Protein 8JXK (pdb70)

Sequence (935 aa):
FMLELAILGLLIESPMHGYELRKRLTGLLGAFRAFSYGSLYPALRRMQADGLIAENRRVYQLTDKGRRRFGELVADTGPHNYTDDGFGVHLAFFNRTPAEARMRILEGRRRQVEERREGLREAVARTRQLHQLGLESSEREVKWLNELIAAERAMLELAILGLLIESPMHGYELRKRLTGLLAFSYGSLYPALRRMQADGLRRVYQLTDKGRRRFGELVADTGPHNYTDDGFGVHLAFFNRTPAEARMRILEGRRRQVEERREGLREAVARASFDRYTRQLHQLGLESSEREVKWLNELIAAERAFMLELAILGLLIESPMHGYELRKRLTGLLGAFRAFSYGSLYPALRRMQADGLIAENRRVYQLTDKGRRRFGELVADTGPHNYTDDGFGVHLAFFNRTPAEARMRILEGRRRQVEERREGLREAVARASSSFDRYTRQLHQLGLESSEREVKWLNELIAAERAAEFMLELAILGLLIESPMHGYELRKRLTGLLGAFRAFSYGSLYPALRRMQADGLIAENAAPAGRRVYQLTDKGRRRFGELVADTGPHNYTDDGFGVHLAFFNRTPAEARMRILEGRRRQVEERREGLREAVARASDRYTRQLHQLGLESSEREVKWLNELIAAERAAFMLELAILGLLIESPMHGYELRKRLTGLLGFSYGSLYPALRRMQADGLIAENARRVYQLTDKGRRRFGELVADTGPHNYTDDGFGVHLAFFNRTPAEARMRILEGRRRQVEERREGLREAVARASDRYTRQLHQLGLESSEREVKWLNELIAAERAFMLELAILGLLIESPMHGYELRKRLTGLLGAGSLYPALRRMQADGLILTDKGRRRFGELVADTGPHNYTDDGFGVHLAFFNRTPAEARMRILEGRRRQVEERREGLREAVARADRYTRQLHQLGLESSEREVKWLNELIAAERAA

Structure (mmCIF, N/CA/C/O backbone):
data_8JXK
#
_entry.id   8JXK
#
_cell.length_a   102.170
_cell.length_b   102.170
_cell.length_c   191.880
_cell.angle_alpha   90.000
_cell.angle_beta   90.000
_cell.angle_gamma   120.000
#
_symmetry.space_group_name_H-M   'P 61'
#
loop_
_entity.id
_entity.type
_entity.pdbx_description
1 polymer 'Conserved protein'
2 water water
#
loop_
_atom_site.group_PDB
_atom_site.id
_atom_site.type_symbol
_atom_site.label_atom_id
_atom_site.label_alt_id
_atom_site.label_comp_id
_atom_site.label_asym_id
_atom_site.label_entity_id
_atom_site.label_seq_id
_atom_site.pdbx_PDB_ins_code
_atom_site.Cartn_x
_atom_site.Cartn_y
_atom_site.Cartn_z
_atom_site.occupancy
_atom_site.B_iso_or_equiv
_atom_site.auth_seq_id
_atom_site.auth_comp_id
_atom_site.auth_asym_id
_atom_site.auth_atom_id
_atom_site.pdbx_PDB_model_num
ATOM 1 N N . PHE A 1 2 ? -5.228 -12.178 -4.244 1.000 73.820 0 PHE A N 1
ATOM 2 C CA . PHE A 1 2 ? -4.956 -13.579 -4.774 1.000 72.278 0 PHE A CA 1
ATOM 3 C C . PHE A 1 2 ? -3.796 -14.227 -4.021 1.000 68.650 0 PHE A C 1
ATOM 4 O O . PHE A 1 2 ? -3.915 -15.368 -3.559 1.000 65.348 0 PHE A O 1
ATOM 12 N N . MET A 1 3 ? -2.652 -13.514 -4.000 1.000 65.253 1 MET A N 1
ATOM 13 C CA . MET A 1 3 ? -1.455 -13.975 -3.317 1.000 63.875 1 MET A CA 1
ATOM 14 C C . MET A 1 3 ? -1.718 -14.140 -1.820 1.000 63.110 1 MET A C 1
ATOM 15 O O . MET A 1 3 ? -1.157 -15.052 -1.209 1.000 58.307 1 MET A O 1
ATOM 19 N N . LEU A 1 4 ? -2.598 -13.295 -1.258 1.000 63.710 2 LEU A N 1
ATOM 20 C CA . LEU A 1 4 ? -3.059 -13.482 0.105 1.000 65.490 2 LEU A CA 1
ATOM 21 C C . LEU A 1 4 ? -3.814 -14.800 0.242 1.000 65.606 2 LEU A C 1
ATOM 22 O O . LEU A 1 4 ? -3.444 -15.615 1.094 1.000 65.792 2 LEU A O 1
ATOM 27 N N . GLU A 1 5 ? -4.825 -15.016 -0.610 1.000 66.532 3 GLU A N 1
ATOM 28 C CA . GLU A 1 5 ? -5.687 -16.187 -0.417 1.000 70.444 3 GLU A CA 1
ATOM 29 C C . GLU A 1 5 ? -4.835 -17.442 -0.560 1.000 67.176 3 GLU A C 1
ATOM 30 O O . GLU A 1 5 ? -4.868 -18.312 0.309 1.000 71.196 3 GLU A O 1
ATOM 36 N N . LEU A 1 6 ? -4.030 -17.477 -1.628 1.000 62.059 4 LEU A N 1
ATOM 37 C CA . LEU A 1 6 ? -3.081 -18.545 -1.873 1.000 60.612 4 LEU A CA 1
ATOM 38 C C . LEU A 1 6 ? -2.222 -18.803 -0.641 1.000 58.113 4 LEU A C 1
ATOM 39 O O . LEU A 1 6 ? -2.060 -19.949 -0.234 1.000 60.020 4 LEU A O 1
ATOM 44 N N . ALA A 1 7 ? -1.678 -17.723 -0.066 1.000 56.513 5 ALA A N 1
ATOM 45 C CA . ALA A 1 7 ? -0.838 -17.846 1.108 1.000 57.034 5 ALA A CA 1
ATOM 46 C C . ALA A 1 7 ? -1.626 -18.503 2.226 1.000 58.580 5 ALA A C 1
ATOM 47 O O . ALA A 1 7 ? -1.127 -19.412 2.876 1.000 56.309 5 ALA A O 1
ATOM 49 N N . ILE A 1 8 ? -2.863 -18.027 2.434 1.000 59.684 6 ILE A N 1
ATOM 50 C CA . ILE A 1 8 ? -3.666 -18.444 3.568 1.000 61.026 6 ILE A CA 1
ATOM 51 C C . ILE A 1 8 ? -4.064 -19.905 3.372 1.000 62.620 6 ILE A C 1
ATOM 52 O O . ILE A 1 8 ? -3.785 -20.742 4.238 1.000 66.088 6 ILE A O 1
ATOM 57 N N . LEU A 1 9 ? -4.697 -20.185 2.216 1.000 59.339 7 LEU A N 1
ATOM 58 C CA . LEU A 1 9 ? -5.169 -21.513 1.890 1.000 60.418 7 LEU A CA 1
ATOM 59 C C . LEU A 1 9 ? -4.002 -22.506 1.947 1.000 62.504 7 LEU A C 1
ATOM 60 O O . LEU A 1 9 ? -4.124 -23.607 2.476 1.000 64.208 7 LEU A O 1
ATOM 65 N N . GLY A 1 10 ? -2.854 -22.100 1.406 1.000 64.263 8 GLY A N 1
ATOM 66 C CA . GLY A 1 10 ? -1.696 -22.973 1.327 1.000 64.823 8 GLY A CA 1
ATOM 67 C C . GLY A 1 10 ? -1.110 -23.284 2.701 1.000 70.823 8 GLY A C 1
ATOM 68 O O . GLY A 1 10 ? -0.541 -24.359 2.896 1.000 72.941 8 GLY A O 1
ATOM 69 N N . LEU A 1 11 ? -1.278 -22.343 3.651 1.000 69.172 9 LEU A N 1
ATOM 70 C CA . LEU A 1 11 ? -0.773 -22.542 5.002 1.000 61.609 9 LEU A CA 1
ATOM 71 C C . LEU A 1 11 ? -1.701 -23.494 5.729 1.000 64.313 9 LEU A C 1
ATOM 72 O O . LEU A 1 11 ? -1.235 -24.434 6.373 1.000 69.447 9 LEU A O 1
ATOM 77 N N . LEU A 1 12 ? -3.009 -23.238 5.587 1.000 64.451 10 LEU A N 1
ATOM 78 C CA . LEU A 1 12 ? -4.025 -23.960 6.322 1.000 64.953 10 LEU A CA 1
ATOM 79 C C . LEU A 1 12 ? -4.081 -25.418 5.881 1.000 66.413 10 LEU A C 1
ATOM 80 O O . LEU A 1 12 ? -4.345 -26.286 6.702 1.000 68.968 10 LEU A O 1
ATOM 85 N N . ILE A 1 13 ? -3.788 -25.688 4.609 1.000 67.414 11 ILE A N 1
ATOM 86 C CA . ILE A 1 13 ? -3.763 -27.039 4.070 1.000 69.891 11 ILE A CA 1
ATOM 87 C C . ILE A 1 13 ? -2.801 -27.928 4.867 1.000 70.715 11 ILE A C 1
ATOM 88 O O . ILE A 1 13 ? -3.080 -29.102 5.085 1.000 69.543 11 ILE A O 1
ATOM 92 N N . GLU A 1 14 ? -1.679 -27.351 5.318 1.000 74.422 12 GLU A N 1
ATOM 93 C CA . GLU A 1 14 ? -0.676 -28.059 6.108 1.000 76.043 12 GLU A CA 1
ATOM 94 C C . GLU A 1 14 ? -1.303 -28.609 7.391 1.000 79.266 12 GLU A C 1
ATOM 95 O O . GLU A 1 14 ? -1.214 -29.799 7.664 1.000 81.150 12 GLU A O 1
ATOM 101 N N . SER A 1 15 ? -1.923 -27.729 8.191 1.000 79.722 13 SER A N 1
ATOM 102 C CA . SER A 1 15 ? -2.698 -28.094 9.373 1.000 79.069 13 SER A CA 1
ATOM 103 C C . SER A 1 15 ? -3.537 -26.899 9.836 1.000 75.464 13 SER A C 1
ATOM 104 O O . SER A 1 15 ? -3.218 -25.767 9.487 1.000 72.508 13 SER A O 1
ATOM 106 N N . PRO A 1 16 ? -4.617 -27.091 10.639 1.000 75.799 14 PRO A N 1
ATOM 107 C CA . PRO A 1 16 ? -5.392 -25.960 11.181 1.000 78.947 14 PRO A CA 1
ATOM 108 C C . PRO A 1 16 ? -4.525 -25.086 12.091 1.000 86.249 14 PRO A C 1
ATOM 109 O O . PRO A 1 16 ? -3.615 -25.608 12.746 1.000 97.369 14 PRO A O 1
ATOM 113 N N . MET A 1 17 ? -4.798 -23.776 12.136 1.000 84.997 15 MET A N 1
ATOM 114 C CA . MET A 1 17 ? -3.924 -22.860 12.862 1.000 84.911 15 MET A CA 1
ATOM 115 C C . MET A 1 17 ? -4.724 -21.763 13.561 1.000 86.277 15 MET A C 1
ATOM 116 O O . MET A 1 17 ? -5.826 -21.413 13.125 1.000 80.398 15 MET A O 1
ATOM 121 N N . HIS A 1 18 ? -4.131 -21.242 14.648 1.000 88.758 16 HIS A N 1
ATOM 122 C CA . HIS A 1 18 ? -4.660 -20.077 15.346 1.000 89.272 16 HIS A CA 1
ATOM 123 C C . HIS A 1 18 ? -4.176 -18.819 14.631 1.000 86.460 16 HIS A C 1
ATOM 124 O O . HIS A 1 18 ? -3.140 -18.839 13.964 1.000 78.371 16 HIS A O 1
ATOM 131 N N . GLY A 1 19 ? -4.945 -17.733 14.798 1.000 90.007 17 GLY A N 1
ATOM 132 C CA . GLY A 1 19 ? -4.631 -16.449 14.191 1.000 90.864 17 GLY A CA 1
ATOM 133 C C . GLY A 1 19 ? -3.160 -16.079 14.343 1.000 91.966 17 GLY A C 1
ATOM 134 O O . GLY A 1 19 ? -2.533 -15.736 13.359 1.000 93.445 17 GLY A O 1
ATOM 135 N N . TYR A 1 20 ? -2.623 -16.205 15.566 1.000 92.231 18 TYR A N 1
ATOM 136 C CA . TYR A 1 20 ? -1.241 -15.899 15.878 1.000 93.229 18 TYR A CA 1
ATOM 137 C C . TYR A 1 20 ? -0.277 -16.621 14.930 1.000 90.148 18 TYR A C 1
ATOM 138 O O . TYR A 1 20 ? 0.674 -16.012 14.444 1.000 84.947 18 TYR A O 1
ATOM 140 N N . GLU A 1 21 ? -0.492 -17.930 14.723 1.000 89.552 19 GLU A N 1
ATOM 141 C CA . GLU A 1 21 ? 0.364 -18.745 13.870 1.000 91.014 19 GLU A CA 1
ATOM 142 C C . GLU A 1 21 ? 0.348 -18.236 12.423 1.000 90.934 19 GLU A C 1
ATOM 143 O O . GLU A 1 21 ? 1.408 -18.076 11.799 1.000 87.166 19 GLU A O 1
ATOM 149 N N . LEU A 1 22 ? -0.855 -17.992 11.881 1.000 87.300 20 LEU A N 1
ATOM 150 C CA . LEU A 1 22 ? -1.028 -17.558 10.505 1.000 82.199 20 LEU A CA 1
ATOM 151 C C . LEU A 1 22 ? -0.273 -16.250 10.249 1.000 82.268 20 LEU A C 1
ATOM 152 O O . LEU A 1 22 ? 0.539 -16.214 9.333 1.000 80.880 20 LEU A O 1
ATOM 154 N N . ARG A 1 23 ? -0.459 -15.237 11.112 1.000 79.904 21 ARG A N 1
ATOM 155 C CA . ARG A 1 23 ? 0.240 -13.965 11.005 1.000 78.150 21 ARG A CA 1
ATOM 156 C C . ARG A 1 23 ? 1.758 -14.185 11.005 1.000 75.018 21 ARG A C 1
ATOM 157 O O . ARG A 1 23 ? 2.485 -13.600 10.204 1.000 69.297 21 ARG A O 1
ATOM 159 N N . LYS A 1 24 ? 2.219 -15.051 11.920 1.000 74.881 22 LYS A N 1
ATOM 160 C CA . LYS A 1 24 ? 3.634 -15.366 12.023 1.000 73.443 22 LYS A CA 1
ATOM 161 C C . LYS A 1 24 ? 4.101 -15.979 10.706 1.000 73.873 22 LYS A C 1
ATOM 162 O O . LYS A 1 24 ? 5.093 -15.532 10.130 1.000 72.193 22 LYS A O 1
ATOM 164 N N . ARG A 1 25 ? 3.391 -17.024 10.255 1.000 72.529 23 ARG A N 1
ATOM 165 C CA . ARG A 1 25 ? 3.766 -17.763 9.065 1.000 70.424 23 ARG A CA 1
ATOM 166 C C . ARG A 1 25 ? 3.695 -16.833 7.846 1.000 67.217 23 ARG A C 1
ATOM 167 O O . ARG A 1 25 ? 4.621 -16.781 7.052 1.000 66.474 23 ARG A O 1
ATOM 175 N N . LEU A 1 26 ? 2.603 -16.071 7.723 1.000 63.524 24 LEU A N 1
ATOM 176 C CA . LEU A 1 26 ? 2.421 -15.091 6.668 1.000 61.964 24 LEU A CA 1
ATOM 177 C C . LEU A 1 26 ? 3.616 -14.150 6.565 1.000 63.509 24 LEU A C 1
ATOM 178 O O . LEU A 1 26 ? 4.110 -13.871 5.464 1.000 68.677 24 LEU A O 1
ATOM 183 N N . THR A 1 27 ? 4.090 -13.653 7.707 1.000 64.717 25 THR A N 1
ATOM 184 C CA . THR A 1 27 ? 5.238 -12.761 7.705 1.000 65.022 25 THR A CA 1
ATOM 185 C C . THR A 1 27 ? 6.467 -13.514 7.199 1.000 64.560 25 THR A C 1
ATOM 186 O O . THR A 1 27 ? 7.298 -12.960 6.490 1.000 63.476 25 THR A O 1
ATOM 190 N N . GLY A 1 28 ? 6.571 -14.783 7.599 1.000 66.206 26 GLY A N 1
ATOM 191 C CA . GLY A 1 28 ? 7.698 -15.624 7.239 1.000 65.962 26 GLY A CA 1
ATOM 192 C C . GLY A 1 28 ? 7.767 -15.875 5.745 1.000 63.883 26 GLY A C 1
ATOM 193 O O . GLY A 1 28 ? 8.861 -15.971 5.217 1.000 69.314 26 GLY A O 1
ATOM 194 N N . LEU A 1 29 ? 6.604 -15.925 5.072 1.000 60.549 27 LEU A N 1
ATOM 195 C CA . LEU A 1 29 ? 6.511 -16.160 3.645 1.000 56.034 27 LEU A CA 1
ATOM 196 C C . LEU A 1 29 ? 7.042 -14.977 2.836 1.000 57.092 27 LEU A C 1
ATOM 197 O O . LEU A 1 29 ? 7.531 -15.187 1.725 1.000 61.927 27 LEU A O 1
ATOM 202 N N . LEU A 1 30 ? 7.004 -13.766 3.401 1.000 59.720 28 LEU A N 1
ATOM 203 C CA . LEU A 1 30 ? 7.509 -12.583 2.709 1.000 59.595 28 LEU A CA 1
ATOM 204 C C . LEU A 1 30 ? 8.909 -12.130 3.148 1.000 57.602 28 LEU A C 1
ATOM 205 O O . LEU A 1 30 ? 9.633 -11.644 2.303 1.000 61.465 28 LEU A O 1
ATOM 210 N N . GLY A 1 31 ? 9.276 -12.281 4.412 1.000 56.179 29 GLY A N 1
ATOM 211 C CA . GLY A 1 31 ? 10.523 -11.787 4.947 1.000 60.071 29 GLY A CA 1
ATOM 212 C C . GLY A 1 31 ? 10.453 -10.298 5.291 1.000 67.263 29 GLY A C 1
ATOM 213 O O . GLY A 1 31 ? 11.327 -9.571 4.820 1.000 66.910 29 GLY A O 1
ATOM 214 N N . ALA A 1 32 ? 9.450 -9.873 6.103 1.000 68.371 30 ALA A N 1
ATOM 215 C CA . ALA A 1 32 ? 9.104 -8.462 6.254 1.000 72.922 30 ALA A CA 1
ATOM 216 C C . ALA A 1 32 ? 9.736 -7.805 7.496 1.000 78.624 30 ALA A C 1
ATOM 217 O O . ALA A 1 32 ? 9.825 -6.574 7.586 1.000 78.755 30 ALA A O 1
ATOM 219 N N . PHE A 1 33 ? 10.213 -8.615 8.447 1.000 77.471 31 PHE A N 1
ATOM 220 C CA . PHE A 1 33 ? 10.690 -8.087 9.712 1.000 79.760 31 PHE A CA 1
ATOM 221 C C . PHE A 1 33 ? 9.577 -7.260 10.328 1.000 83.141 31 PHE A C 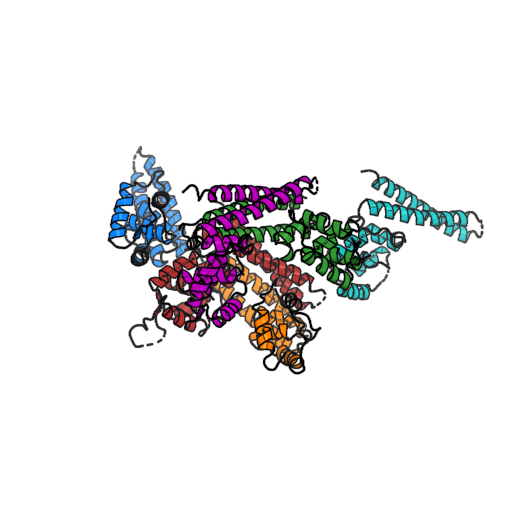1
ATOM 222 O O . PHE A 1 33 ? 9.835 -6.151 10.763 1.000 96.275 31 PHE A O 1
ATOM 224 N N . ARG A 1 34 ? 8.355 -7.795 10.324 1.000 79.421 32 ARG A N 1
ATOM 225 C CA . ARG A 1 34 ? 7.145 -7.108 10.748 1.000 81.629 32 ARG A CA 1
ATOM 226 C C . ARG A 1 34 ? 6.068 -8.171 10.803 1.000 83.112 32 ARG A C 1
ATOM 227 O O . ARG A 1 34 ? 5.945 -8.929 9.836 1.000 81.127 32 ARG A O 1
ATOM 229 N N . ALA A 1 35 ? 5.263 -8.187 11.883 1.000 86.566 33 ALA A N 1
ATOM 230 C CA . ALA A 1 35 ? 3.994 -8.887 11.790 1.000 87.548 33 ALA A CA 1
ATOM 231 C C . ALA A 1 35 ? 3.276 -8.407 10.528 1.000 86.125 33 ALA A C 1
ATOM 232 O O . ALA A 1 35 ? 3.300 -7.210 10.188 1.000 84.550 33 ALA A O 1
ATOM 234 N N . PHE A 1 36 ? 2.669 -9.384 9.824 1.000 83.837 34 PHE A N 1
ATOM 235 C CA . PHE A 1 36 ? 1.672 -9.083 8.808 1.000 82.700 34 PHE A CA 1
ATOM 236 C C . PHE A 1 36 ? 0.540 -8.359 9.520 1.000 86.618 34 PHE A C 1
ATOM 237 O O . PHE A 1 36 ? 0.120 -8.793 10.602 1.000 95.198 34 PHE A O 1
ATOM 242 N N . SER A 1 37 ? 0.060 -7.248 8.934 1.000 83.492 35 SER A N 1
ATOM 243 C CA . SER A 1 37 ? -0.876 -6.374 9.638 1.000 83.302 35 SER A CA 1
ATOM 244 C C . SER A 1 37 ? -2.201 -7.091 9.898 1.000 82.356 35 SER A C 1
ATOM 245 O O . SER A 1 37 ? -2.697 -7.817 9.027 1.000 82.398 35 SER A O 1
ATOM 248 N N . TYR A 1 38 ? -2.744 -6.889 11.106 1.000 82.194 36 TYR A N 1
ATOM 249 C CA . TYR A 1 38 ? -3.942 -7.594 11.542 1.000 82.328 36 TYR A CA 1
ATOM 250 C C . TYR A 1 38 ? -5.134 -7.182 10.680 1.000 81.657 36 TYR A C 1
ATOM 251 O O . TYR A 1 38 ? -5.890 -8.044 10.224 1.000 78.901 36 TYR A O 1
ATOM 254 N N . GLY A 1 39 ? -5.260 -5.868 10.451 1.000 83.977 37 GLY A N 1
ATOM 255 C CA . GLY A 1 39 ? -6.354 -5.321 9.673 1.000 89.267 37 GLY A CA 1
ATOM 256 C C . GLY A 1 39 ? -6.179 -5.522 8.173 1.000 85.402 37 GLY A C 1
ATOM 257 O O . GLY A 1 39 ? -6.952 -4.972 7.402 1.000 88.094 37 GLY A O 1
ATOM 258 N N . SER A 1 40 ? -5.151 -6.279 7.782 1.000 82.737 38 SER A N 1
ATOM 259 C CA . SER A 1 40 ? -5.093 -6.853 6.448 1.000 85.204 38 SER A CA 1
ATOM 260 C C . SER A 1 40 ? -5.511 -8.319 6.483 1.000 88.000 38 SER A C 1
ATOM 261 O O . SER A 1 40 ? -6.234 -8.750 5.590 1.000 88.882 38 SER A O 1
ATOM 264 N N . LEU A 1 41 ? -5.097 -9.036 7.543 1.000 86.280 39 LEU A N 1
ATOM 265 C CA . LEU A 1 41 ? -5.340 -10.465 7.684 1.000 81.234 39 LEU A CA 1
ATOM 266 C C . LEU A 1 41 ? -6.801 -10.766 8.037 1.000 82.691 39 LEU A C 1
ATOM 267 O O . LEU A 1 41 ? -7.468 -11.513 7.323 1.000 82.841 39 LEU A O 1
ATOM 272 N N . TYR A 1 42 ? -7.309 -10.159 9.116 1.000 86.490 40 TYR A N 1
ATOM 273 C CA . TYR A 1 42 ? -8.598 -10.550 9.678 1.000 87.651 40 TYR A CA 1
ATOM 274 C C . TYR A 1 42 ? -9.766 -10.275 8.729 1.000 88.228 40 TYR A C 1
ATOM 275 O O . TYR A 1 42 ? -10.687 -11.084 8.668 1.000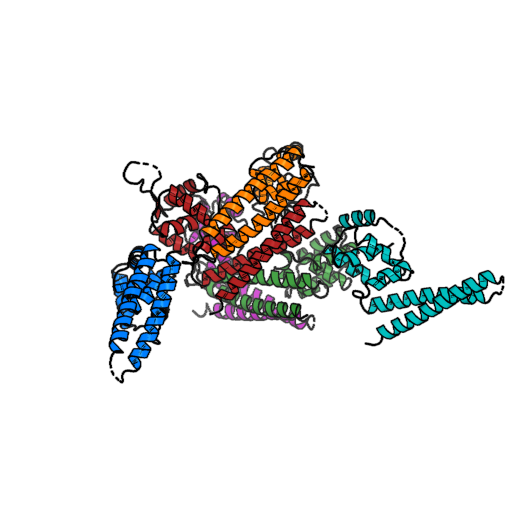 85.497 40 TYR A O 1
ATOM 284 N N . PRO A 1 43 ? -9.810 -9.152 7.966 1.000 88.858 41 PRO A N 1
ATOM 285 C CA . PRO A 1 43 ? -10.875 -8.952 6.978 1.000 89.710 41 PRO A CA 1
ATOM 286 C C . PRO A 1 43 ? -10.880 -10.004 5.871 1.000 88.692 41 PRO A C 1
ATOM 287 O O . PRO A 1 43 ? -11.949 -10.380 5.388 1.000 90.383 41 PRO A O 1
ATOM 291 N N . ALA A 1 44 ? -9.683 -10.476 5.477 1.000 82.756 42 ALA A N 1
ATOM 292 C CA . ALA A 1 44 ? -9.543 -11.564 4.526 1.000 78.245 42 ALA A CA 1
ATOM 293 C C . ALA A 1 44 ? -10.172 -12.849 5.071 1.000 80.329 42 ALA A C 1
ATOM 294 O O . ALA A 1 44 ? -10.837 -13.571 4.334 1.000 84.160 42 ALA A O 1
ATOM 296 N N . LEU A 1 45 ? -9.981 -13.119 6.366 1.000 81.361 43 LEU A N 1
ATOM 297 C CA . LEU A 1 45 ? -10.525 -14.304 7.007 1.000 87.098 43 LEU A CA 1
ATOM 298 C C . LEU A 1 45 ? -12.050 -14.221 7.125 1.000 97.250 43 LEU A C 1
ATOM 299 O O . LEU A 1 45 ? -12.729 -15.247 7.004 1.000 99.693 43 LEU A O 1
ATOM 304 N N . ARG A 1 46 ? -12.573 -13.012 7.406 1.000 101.248 44 ARG A N 1
ATOM 305 C CA . ARG A 1 46 ? -14.008 -12.769 7.472 1.000 104.260 44 ARG A CA 1
ATOM 306 C C . ARG A 1 46 ? -14.627 -13.032 6.098 1.000 108.683 44 ARG A C 1
ATOM 307 O O . ARG A 1 46 ? -15.654 -13.714 6.007 1.000 110.292 44 ARG A O 1
ATOM 309 N N . ARG A 1 47 ? -13.972 -12.507 5.042 1.000 103.078 45 ARG A N 1
ATOM 310 C CA . ARG A 1 47 ? -14.364 -12.751 3.663 1.000 98.713 45 ARG A CA 1
ATOM 311 C C . ARG A 1 47 ? -14.242 -14.238 3.331 1.000 97.644 45 ARG A C 1
ATOM 312 O O . ARG A 1 47 ? -15.184 -14.832 2.810 1.000 103.091 45 ARG A O 1
ATOM 317 N N . MET A 1 48 ? -13.098 -14.843 3.657 1.000 92.031 46 MET A N 1
ATOM 318 C CA . MET A 1 48 ? -12.827 -16.213 3.253 1.000 86.501 46 MET A CA 1
ATOM 319 C C . MET A 1 48 ? -13.731 -17.187 3.993 1.000 84.943 46 MET A C 1
ATOM 320 O O . MET A 1 48 ? -14.026 -18.257 3.465 1.000 82.516 46 MET A O 1
ATOM 325 N N . GLN A 1 49 ? -14.173 -16.802 5.195 1.000 85.436 47 GLN A N 1
ATOM 326 C CA . GLN A 1 49 ? -15.202 -17.530 5.930 1.000 88.538 47 GLN A CA 1
ATOM 327 C C . GLN A 1 49 ? -16.525 -17.461 5.167 1.000 89.716 47 GLN A C 1
ATOM 328 O O . GLN A 1 49 ? -17.210 -18.472 5.058 1.000 91.294 47 GLN A O 1
ATOM 331 N N . ALA A 1 50 ? -16.870 -16.263 4.671 1.000 90.654 48 ALA A N 1
ATOM 332 C CA . ALA A 1 50 ? -18.149 -15.964 4.041 1.000 96.575 48 ALA A CA 1
ATOM 333 C C . ALA A 1 50 ? -18.300 -16.772 2.756 1.000 98.085 48 ALA A C 1
ATOM 334 O O . ALA A 1 50 ? -19.375 -17.294 2.484 1.000 106.274 48 ALA A O 1
ATOM 336 N N . ASP A 1 51 ? -17.232 -16.832 1.963 1.000 97.684 49 ASP A N 1
ATOM 337 C CA . ASP A 1 51 ? -17.196 -17.589 0.721 1.000 98.992 49 ASP A CA 1
ATOM 338 C C . ASP A 1 51 ? -17.143 -19.099 0.970 1.000 97.385 49 ASP A C 1
ATOM 339 O O . ASP A 1 51 ? -17.237 -19.873 0.017 1.000 97.157 49 ASP A O 1
ATOM 344 N N . GLY A 1 52 ? -16.977 -19.515 2.237 1.000 93.977 50 GLY A N 1
ATOM 345 C CA . GLY A 1 52 ? -17.028 -20.918 2.614 1.000 95.115 50 GLY A CA 1
ATOM 346 C C . GLY A 1 52 ? -15.739 -21.648 2.260 1.000 92.406 50 GLY A C 1
ATOM 347 O O . GLY A 1 52 ? -15.778 -22.794 1.815 1.000 90.701 50 GLY A O 1
ATOM 348 N N . LEU A 1 53 ? -14.613 -20.951 2.458 1.000 91.148 51 LEU A N 1
ATOM 349 C CA . LEU A 1 53 ? -13.292 -21.463 2.157 1.000 85.959 51 LEU A CA 1
ATOM 350 C C . LEU A 1 53 ? -12.615 -21.867 3.461 1.000 83.265 51 LEU A C 1
ATOM 351 O O . LEU A 1 53 ? -11.747 -22.733 3.436 1.000 84.519 51 LEU A O 1
ATOM 356 N N . ILE A 1 54 ? -13.004 -21.218 4.571 1.000 80.146 52 ILE A N 1
ATOM 357 C CA . ILE A 1 54 ? -12.488 -21.530 5.897 1.000 80.058 52 ILE A CA 1
ATOM 358 C C . ILE A 1 54 ? -13.646 -21.599 6.892 1.000 82.940 52 ILE A C 1
ATOM 359 O O . ILE A 1 54 ? -14.766 -21.196 6.567 1.000 85.296 52 ILE A O 1
ATOM 361 N N . ALA A 1 55 ? -13.348 -22.140 8.084 1.000 83.468 53 ALA A N 1
ATOM 362 C CA . ALA A 1 55 ? -14.240 -22.189 9.235 1.000 85.890 53 ALA A CA 1
ATOM 363 C C . ALA A 1 55 ? -13.456 -21.878 10.513 1.000 89.957 53 ALA A C 1
ATOM 364 O O . ALA A 1 55 ? -12.283 -22.241 10.610 1.000 88.969 53 ALA A O 1
ATOM 366 N N . GLU A 1 56 ? -14.117 -21.225 11.487 1.000 96.579 54 GLU A N 1
ATOM 367 C CA . GLU A 1 56 ? -13.500 -20.824 12.751 1.000 98.098 54 GLU A CA 1
ATOM 368 C C . GLU A 1 56 ? -14.112 -21.593 13.921 1.000 101.053 54 GLU A C 1
ATOM 369 O O . GLU A 1 56 ? -15.326 -21.733 13.965 1.000 100.734 54 GLU A O 1
ATOM 375 N N . ASN A 1 57 ? -13.255 -22.109 14.822 1.000 104.828 55 ASN A N 1
ATOM 376 C CA . ASN A 1 57 ? -13.672 -22.729 16.073 1.000 108.969 55 ASN A CA 1
ATOM 377 C C . ASN A 1 57 ? -13.198 -21.855 17.235 1.000 109.686 55 ASN A C 1
ATOM 378 O O . ASN A 1 57 ? -13.871 -20.846 17.495 1.000 111.833 55 ASN A O 1
ATOM 380 N N . ARG A 1 69 ? -6.103 -15.377 17.758 1.000 88.408 67 ARG A N 1
ATOM 381 C CA . ARG A 1 69 ? -7.507 -15.465 18.250 1.000 96.738 67 ARG A CA 1
ATOM 382 C C . ARG A 1 69 ? -7.944 -16.933 18.322 1.000 97.060 67 ARG A C 1
ATOM 383 O O . ARG A 1 69 ? -7.427 -17.691 19.135 1.000 96.595 67 ARG A O 1
ATOM 391 N N . ARG A 1 70 ? -8.902 -17.315 17.469 1.000 98.143 68 ARG A N 1
ATOM 392 C CA . ARG A 1 70 ? -9.491 -18.645 17.427 1.000 97.795 68 ARG A CA 1
ATOM 393 C C . ARG A 1 70 ? -8.589 -19.575 16.615 1.000 98.449 68 ARG A C 1
ATOM 394 O O . ARG A 1 70 ? -7.506 -19.176 16.183 1.000 101.158 68 ARG A O 1
ATOM 402 N N . VAL A 1 71 ? -9.056 -20.809 16.368 1.000 97.513 69 VAL A N 1
ATOM 403 C CA . VAL A 1 71 ? -8.419 -21.716 15.422 1.000 91.576 69 VAL A CA 1
ATOM 404 C C . VAL A 1 71 ? -9.225 -21.717 14.127 1.000 91.239 69 VAL A C 1
ATOM 405 O O . VAL A 1 71 ? -10.456 -21.751 14.167 1.000 87.282 69 VAL A O 1
ATOM 409 N N . TYR A 1 72 ? -8.496 -21.748 12.994 1.000 90.431 70 TYR A N 1
ATOM 410 C CA . TYR A 1 72 ? -9.048 -21.696 11.646 1.000 83.940 70 TYR A CA 1
ATOM 411 C C . TYR A 1 72 ? -8.665 -22.954 10.874 1.000 81.155 70 TYR A C 1
ATOM 412 O O . TYR A 1 72 ? -7.516 -23.395 10.918 1.000 78.491 70 TYR A O 1
ATOM 421 N N . GLN A 1 73 ? -9.655 -23.508 10.164 1.000 79.213 71 GLN A N 1
ATOM 422 C CA . GLN A 1 73 ? -9.539 -24.730 9.394 1.000 75.949 71 GLN A CA 1
ATOM 423 C C . GLN A 1 73 ? -10.016 -24.449 7.974 1.000 76.931 71 GLN A C 1
ATOM 424 O O . GLN A 1 73 ? -10.786 -23.520 7.730 1.000 77.200 71 GLN A O 1
ATOM 426 N N . LEU A 1 74 ? -9.560 -25.290 7.048 1.000 77.520 72 LEU A N 1
ATOM 427 C CA . LEU A 1 74 ? -9.911 -25.224 5.637 1.000 72.615 72 LEU A CA 1
ATOM 428 C C . LEU A 1 74 ? -11.177 -26.055 5.423 1.000 76.352 72 LEU A C 1
ATOM 429 O O . LEU A 1 74 ? -11.370 -27.087 6.080 1.000 80.483 72 LEU A O 1
ATOM 434 N N . THR A 1 75 ? -12.033 -25.627 4.478 1.000 76.607 73 THR A N 1
ATOM 435 C CA . THR A 1 75 ? -13.216 -26.383 4.082 1.000 76.344 73 THR A CA 1
ATOM 436 C C . THR A 1 75 ? -12.881 -27.290 2.899 1.000 78.202 73 THR A C 1
ATOM 437 O O . THR A 1 75 ? -11.754 -27.258 2.405 1.000 83.685 73 THR A O 1
ATOM 440 N N . ASP A 1 76 ? -13.867 -28.080 2.446 1.000 81.307 74 ASP A N 1
ATOM 441 C CA . ASP A 1 76 ? -13.740 -28.833 1.206 1.000 80.593 74 ASP A CA 1
ATOM 442 C C . ASP A 1 76 ? -13.648 -27.877 0.016 1.000 80.978 74 ASP A C 1
ATOM 443 O O . ASP A 1 76 ? -12.774 -28.046 -0.841 1.000 85.742 74 ASP A O 1
ATOM 448 N N . LYS A 1 77 ? -14.540 -26.875 0.001 1.000 78.945 75 LYS A N 1
ATOM 449 C CA . LYS A 1 77 ? -14.506 -25.798 -0.974 1.000 74.034 75 LYS A CA 1
ATOM 450 C C . LYS A 1 77 ? -13.152 -25.106 -0.913 1.000 73.373 75 LYS A C 1
ATOM 451 O O . LYS A 1 77 ? -12.603 -24.734 -1.951 1.000 78.404 75 LYS A O 1
ATOM 457 N N . GLY A 1 78 ? -12.629 -24.946 0.308 1.000 70.557 76 GLY A N 1
ATOM 458 C CA . GLY A 1 78 ? -11.282 -24.460 0.555 1.000 70.828 76 GLY A CA 1
ATOM 459 C C . GLY A 1 78 ? -10.203 -25.289 -0.148 1.000 71.571 76 GLY A C 1
ATOM 460 O O . GLY A 1 78 ? -9.381 -24.730 -0.883 1.000 71.639 76 GLY A O 1
ATOM 461 N N . ARG A 1 79 ? -10.224 -26.616 0.075 1.000 72.764 77 ARG A N 1
ATOM 462 C CA . ARG A 1 79 ? -9.235 -27.522 -0.509 1.000 71.669 77 ARG A CA 1
ATOM 463 C C . ARG A 1 79 ? -9.253 -27.451 -2.040 1.000 72.314 77 ARG A C 1
ATOM 464 O O . ARG A 1 79 ? -8.192 -27.477 -2.665 1.000 74.099 77 ARG A O 1
ATOM 466 N N . ARG A 1 80 ? -10.456 -27.355 -2.631 1.000 72.518 78 ARG A N 1
ATOM 467 C CA . ARG A 1 80 ? -10.634 -27.189 -4.067 1.000 73.174 78 ARG A CA 1
ATOM 468 C C . ARG A 1 80 ? -10.028 -25.866 -4.547 1.000 73.207 78 ARG A C 1
ATOM 469 O O . ARG A 1 80 ? -9.249 -25.839 -5.513 1.000 71.352 78 ARG A O 1
ATOM 477 N N . ARG A 1 81 ? -10.376 -24.778 -3.840 1.000 71.348 79 ARG A N 1
ATOM 478 C CA . ARG A 1 81 ? -9.989 -23.436 -4.249 1.000 70.890 79 ARG A CA 1
ATOM 479 C C . ARG A 1 81 ? -8.462 -23.311 -4.286 1.000 69.115 79 ARG A C 1
ATOM 480 O O . ARG A 1 81 ? -7.896 -22.662 -5.158 1.000 68.222 79 ARG A O 1
ATOM 488 N N . PHE A 1 82 ? -7.801 -23.921 -3.303 1.000 67.159 80 PHE A N 1
ATOM 489 C CA . PHE A 1 82 ? -6.353 -23.976 -3.271 1.000 65.911 80 PHE A CA 1
ATOM 490 C C . PHE A 1 82 ? -5.860 -24.666 -4.536 1.000 68.553 80 PHE A C 1
ATOM 491 O O . PHE A 1 82 ? -4.964 -24.144 -5.216 1.000 73.288 80 PHE A O 1
ATOM 499 N N . GLY A 1 83 ? -6.447 -25.833 -4.830 1.000 66.975 81 GLY A N 1
ATOM 500 C CA . GLY A 1 83 ? -6.058 -26.622 -5.984 1.000 68.181 81 GLY A CA 1
ATOM 501 C C . GLY A 1 83 ? -6.125 -25.823 -7.287 1.000 66.507 81 GLY A C 1
ATOM 502 O O . GLY A 1 83 ? -5.320 -26.056 -8.185 1.000 67.787 81 GLY A O 1
ATOM 503 N N . GLU A 1 84 ? -7.096 -24.904 -7.380 1.000 65.221 82 GLU A N 1
ATOM 504 C CA . GLU A 1 84 ? -7.145 -23.963 -8.482 1.000 66.021 82 GLU A CA 1
ATOM 505 C C . GLU A 1 84 ? -5.917 -23.053 -8.423 1.000 64.752 82 GLU A C 1
ATOM 506 O O . GLU A 1 84 ? -5.139 -22.991 -9.374 1.000 64.717 82 GLU A O 1
ATOM 512 N N . LEU A 1 85 ? -5.733 -22.372 -7.288 1.000 63.807 83 LEU A N 1
ATOM 513 C CA . LEU A 1 85 ? -4.779 -21.273 -7.199 1.000 61.384 83 LEU A CA 1
ATOM 514 C C . LEU A 1 85 ? -3.346 -21.766 -7.394 1.000 60.648 83 LEU A C 1
ATOM 515 O O . LEU A 1 85 ? -2.566 -21.106 -8.093 1.000 59.385 83 LEU A O 1
ATOM 520 N N . VAL A 1 86 ? -3.002 -22.936 -6.822 1.000 59.636 84 VAL A N 1
ATOM 521 C CA . VAL A 1 86 ? -1.658 -23.462 -7.023 1.000 58.927 84 VAL A CA 1
ATOM 522 C C . VAL A 1 86 ? -1.407 -23.730 -8.493 1.000 60.227 84 VAL A C 1
ATOM 523 O O . VAL A 1 86 ? -0.267 -23.627 -8.917 1.000 63.775 84 VAL A O 1
ATOM 527 N N . ALA A 1 87 ? -2.450 -24.094 -9.246 1.000 63.592 85 ALA A N 1
ATOM 528 C CA . ALA A 1 87 ? -2.311 -24.343 -10.672 1.000 63.464 85 ALA A CA 1
ATOM 529 C C . ALA A 1 87 ? -2.071 -23.038 -11.436 1.000 61.775 85 ALA A C 1
ATOM 530 O O . ALA A 1 87 ? -1.392 -23.064 -12.452 1.000 60.515 85 ALA A O 1
ATOM 532 N N . ASP A 1 88 ? -2.607 -21.912 -10.937 1.000 60.235 86 ASP A N 1
ATOM 533 C CA . ASP A 1 88 ? -2.586 -20.629 -11.632 1.000 64.275 86 ASP A CA 1
ATOM 534 C C . ASP A 1 88 ? -1.160 -20.192 -11.933 1.000 60.950 86 ASP A C 1
ATOM 535 O O . ASP A 1 88 ? -0.268 -20.444 -11.150 1.000 64.467 86 ASP A O 1
ATOM 540 N N . THR A 1 89 ? -0.962 -19.542 -13.083 1.000 61.658 87 THR A N 1
ATOM 541 C CA . THR A 1 89 ? 0.344 -19.105 -13.549 1.000 60.573 87 THR A CA 1
ATOM 542 C C . THR A 1 89 ? 0.270 -17.679 -14.110 1.000 58.000 87 THR A C 1
ATOM 543 O O . THR A 1 89 ? 1.161 -17.248 -14.836 1.000 55.522 87 THR A O 1
ATOM 547 N N . GLY A 1 90 ? -0.784 -16.928 -13.741 1.000 58.978 88 GLY A N 1
ATOM 548 C CA . GLY A 1 90 ? -1.042 -15.581 -14.235 1.000 61.062 88 GLY A CA 1
ATOM 549 C C . GLY A 1 90 ? 0.007 -14.569 -13.778 1.000 66.430 88 GLY A C 1
ATOM 550 O O . GLY A 1 90 ? 0.808 -14.858 -12.882 1.000 68.773 88 GLY A O 1
ATOM 551 N N . PRO A 1 91 ? 0.072 -13.363 -14.395 1.000 66.636 89 PRO A N 1
ATOM 552 C CA . PRO A 1 91 ? 1.027 -12.322 -13.995 1.000 64.420 89 PRO A CA 1
ATOM 553 C C . PRO A 1 91 ? 1.129 -12.035 -12.500 1.000 65.926 89 PRO A C 1
ATOM 554 O O . PRO A 1 91 ? 2.177 -11.594 -12.034 1.000 67.929 89 PRO A O 1
ATOM 558 N N . HIS A 1 92 ? 0.041 -12.296 -11.756 1.000 66.060 90 HIS A N 1
ATOM 559 C CA . HIS A 1 92 ? -0.025 -12.209 -10.303 1.000 61.494 90 HIS A CA 1
ATOM 560 C C . HIS A 1 92 ? 1.140 -12.968 -9.661 1.000 59.868 90 HIS A C 1
ATOM 561 O O . HIS A 1 92 ? 1.587 -12.595 -8.580 1.000 58.154 90 HIS A O 1
ATOM 564 N N . ASN A 1 93 ? 1.618 -14.037 -10.325 1.000 59.162 91 ASN A N 1
ATOM 565 C CA . ASN A 1 93 ? 2.603 -14.944 -9.763 1.000 56.349 91 ASN A CA 1
ATOM 566 C C . ASN A 1 93 ? 4.035 -14.470 -10.023 1.000 61.295 91 ASN A C 1
ATOM 567 O O . ASN A 1 93 ? 4.966 -15.100 -9.500 1.000 58.731 91 ASN A O 1
ATOM 572 N N . TYR A 1 94 ? 4.242 -13.404 -10.829 1.000 60.720 92 TYR A N 1
ATOM 573 C CA . TYR A 1 94 ? 5.603 -13.092 -11.243 1.000 59.237 92 TYR A CA 1
ATOM 574 C C . TYR A 1 94 ? 6.209 -11.958 -10.413 1.000 59.742 92 TYR A C 1
ATOM 575 O O . TYR A 1 94 ? 7.424 -11.741 -10.464 1.000 59.866 92 TYR A O 1
ATOM 584 N N . THR A 1 95 ? 5.367 -11.232 -9.653 1.000 56.743 93 THR A N 1
ATOM 585 C CA . THR A 1 95 ? 5.853 -10.156 -8.792 1.000 51.033 93 THR A CA 1
ATOM 586 C C . THR A 1 95 ? 6.622 -10.767 -7.631 1.000 52.358 93 THR A C 1
ATOM 587 O O . THR A 1 95 ? 6.473 -11.956 -7.349 1.000 48.938 93 THR A O 1
ATOM 591 N N . ASP A 1 96 ? 7.422 -9.925 -6.955 1.000 53.999 94 ASP A N 1
ATOM 592 C CA . ASP A 1 96 ? 8.333 -10.332 -5.899 1.000 50.379 94 ASP A CA 1
ATOM 593 C C . ASP A 1 96 ? 7.597 -11.140 -4.840 1.000 51.898 94 ASP A C 1
ATOM 594 O O . ASP A 1 96 ? 8.030 -12.221 -4.480 1.000 52.849 94 ASP A O 1
ATOM 599 N N . ASP A 1 97 ? 6.504 -10.580 -4.324 1.000 52.675 95 ASP A N 1
ATOM 600 C CA . ASP A 1 97 ? 5.681 -11.207 -3.305 1.000 54.957 95 ASP A CA 1
ATOM 601 C C . ASP A 1 97 ? 4.911 -12.373 -3.924 1.000 57.929 95 ASP A C 1
ATOM 602 O O . ASP A 1 97 ? 4.836 -13.451 -3.341 1.000 66.051 95 ASP A O 1
ATOM 607 N N . GLY A 1 98 ? 4.344 -12.162 -5.115 1.000 59.207 96 GLY A N 1
ATOM 608 C CA . GLY A 1 98 ? 3.603 -13.192 -5.817 1.000 58.194 96 GLY A CA 1
ATOM 609 C C . GLY A 1 98 ? 4.428 -14.463 -5.971 1.000 56.619 96 GLY A C 1
ATOM 610 O O . GLY A 1 98 ? 3.963 -15.564 -5.688 1.000 54.740 96 GLY A O 1
ATOM 611 N N . PHE A 1 99 ? 5.681 -14.278 -6.381 1.000 57.022 97 PHE A N 1
ATOM 612 C CA . PHE A 1 99 ? 6.568 -15.375 -6.714 1.000 53.372 97 PHE A CA 1
ATOM 613 C C . PHE A 1 99 ? 6.913 -16.153 -5.455 1.000 53.741 97 PHE A C 1
ATOM 614 O O . PHE A 1 99 ? 6.698 -17.362 -5.409 1.000 56.821 97 PHE A O 1
ATOM 622 N N . GLY A 1 100 ? 7.414 -15.441 -4.440 1.000 53.558 98 GLY A N 1
ATOM 623 C CA . GLY A 1 100 ? 7.836 -16.003 -3.165 1.000 55.945 98 GLY A CA 1
ATOM 624 C C . GLY A 1 100 ? 6.736 -16.798 -2.466 1.000 58.897 98 GLY A C 1
ATOM 625 O O . GLY A 1 100 ? 7.018 -17.854 -1.896 1.000 67.345 98 GLY A O 1
ATOM 626 N N . VAL A 1 101 ? 5.497 -16.292 -2.517 1.000 53.555 99 VAL A N 1
ATOM 627 C CA . VAL A 1 101 ? 4.348 -17.006 -1.989 1.000 51.783 99 VAL A CA 1
ATOM 628 C C . VAL A 1 101 ? 4.144 -18.303 -2.770 1.000 54.169 99 VAL A C 1
ATOM 629 O O . VAL A 1 101 ? 4.017 -19.368 -2.180 1.000 61.257 99 VAL A O 1
ATOM 633 N N . HIS A 1 102 ? 4.106 -18.226 -4.107 1.000 56.899 100 HIS A N 1
ATOM 634 C CA . HIS A 1 102 ? 3.821 -19.406 -4.905 1.000 54.045 100 HIS A CA 1
ATOM 635 C C . HIS A 1 102 ? 4.950 -20.419 -4.735 1.000 56.276 100 HIS A C 1
ATOM 636 O O . HIS A 1 102 ? 4.694 -21.619 -4.583 1.000 61.001 100 HIS A O 1
ATOM 643 N N . LEU A 1 103 ? 6.190 -19.914 -4.732 1.000 52.251 101 LEU A N 1
ATOM 644 C CA . LEU A 1 103 ? 7.370 -20.754 -4.664 1.000 53.866 101 LEU A CA 1
ATOM 645 C C . LEU A 1 103 ? 7.332 -21.616 -3.399 1.000 55.407 101 LEU A C 1
ATOM 646 O O . LEU A 1 103 ? 7.858 -22.730 -3.401 1.000 55.032 101 LEU A O 1
ATOM 651 N N . ALA A 1 104 ? 6.711 -21.094 -2.331 1.000 54.971 102 ALA A N 1
ATOM 652 C CA . ALA A 1 104 ? 6.525 -21.827 -1.085 1.000 56.325 102 ALA A CA 1
ATOM 653 C C . ALA A 1 104 ? 5.805 -23.141 -1.369 1.000 59.744 102 ALA A C 1
ATOM 654 O O . ALA A 1 104 ? 6.241 -24.208 -0.910 1.000 62.558 102 ALA A O 1
ATOM 656 N N . PHE A 1 105 ? 4.718 -23.035 -2.155 1.000 56.170 103 PHE A N 1
ATOM 657 C CA . PHE A 1 105 ? 3.834 -24.159 -2.397 1.000 54.731 103 PHE A CA 1
ATOM 658 C C . PHE A 1 105 ? 4.171 -24.862 -3.712 1.000 55.084 103 PHE A C 1
ATOM 659 O O . PHE A 1 105 ? 3.309 -25.520 -4.288 1.000 60.801 103 PHE A O 1
ATOM 667 N N . PHE A 1 106 ? 5.416 -24.760 -4.172 1.000 50.637 104 PHE A N 1
ATOM 668 C CA . PHE A 1 106 ? 5.845 -25.533 -5.324 1.000 52.104 104 PHE A CA 1
ATOM 669 C C . PHE A 1 106 ? 5.662 -27.033 -5.070 1.000 57.780 104 PHE A C 1
ATOM 670 O O . PHE A 1 106 ? 5.446 -27.793 -6.025 1.000 60.735 104 PHE A O 1
ATOM 678 N N . ASN A 1 107 ? 5.734 -27.444 -3.783 1.000 59.900 105 ASN A N 1
ATOM 679 C CA . ASN A 1 107 ? 5.499 -28.816 -3.360 1.000 62.186 105 ASN A CA 1
ATOM 680 C C . ASN A 1 107 ? 4.201 -29.335 -3.971 1.000 63.737 105 ASN A C 1
ATOM 681 O O . ASN A 1 107 ? 4.146 -30.493 -4.361 1.000 65.896 105 ASN A O 1
ATOM 686 N N . ARG A 1 108 ? 3.175 -28.472 -4.038 1.000 63.034 106 ARG A N 1
ATOM 687 C CA . ARG A 1 108 ? 1.845 -28.833 -4.498 1.000 63.925 106 ARG A CA 1
ATOM 688 C C . ARG A 1 108 ? 1.499 -28.112 -5.812 1.000 64.775 106 ARG A C 1
ATOM 689 O O . ARG A 1 108 ? 0.310 -27.931 -6.115 1.000 70.571 106 ARG A O 1
ATOM 697 N N . THR A 1 109 ? 2.511 -27.720 -6.607 1.000 59.418 107 THR A N 1
ATOM 698 C CA . THR A 1 109 ? 2.294 -27.050 -7.891 1.000 59.077 107 THR A CA 1
ATOM 699 C C . THR A 1 109 ? 2.686 -27.985 -9.039 1.000 62.584 107 THR A C 1
ATOM 700 O O . THR A 1 109 ? 3.832 -28.452 -9.085 1.000 67.716 107 THR A O 1
ATOM 704 N N . PRO A 1 110 ? 1.789 -28.285 -10.013 1.000 60.032 108 PRO A N 1
ATOM 705 C CA . PRO A 1 110 ? 2.112 -29.208 -11.106 1.000 62.026 108 PRO A CA 1
ATOM 706 C C . PRO A 1 110 ? 3.300 -28.750 -11.942 1.000 65.482 108 PRO A C 1
ATOM 707 O O . PRO A 1 110 ? 3.465 -27.551 -12.170 1.000 69.681 108 PRO A O 1
ATOM 711 N N . ALA A 1 111 ? 4.089 -29.719 -12.422 1.000 70.250 109 ALA A N 1
ATOM 712 C CA . ALA A 1 111 ? 5.346 -29.483 -13.124 1.000 69.247 109 ALA A CA 1
ATOM 713 C C . ALA A 1 111 ? 5.186 -28.446 -14.228 1.000 69.208 109 ALA A C 1
ATOM 714 O O . ALA A 1 111 ? 6.070 -27.621 -14.412 1.000 69.345 109 ALA A O 1
ATOM 716 N N . GLU A 1 112 ? 4.061 -28.497 -14.946 1.000 74.740 110 GLU A N 1
ATOM 717 C CA . GLU A 1 112 ? 3.757 -27.550 -16.015 1.000 77.548 110 GLU A CA 1
ATOM 718 C C . GLU A 1 112 ? 3.686 -26.137 -15.445 1.000 73.164 110 GLU A C 1
ATOM 719 O O . GLU A 1 112 ? 4.376 -25.247 -15.927 1.000 71.528 110 GLU A O 1
ATOM 725 N N . ALA A 1 113 ? 2.863 -25.954 -14.408 1.000 67.888 111 ALA A N 1
ATOM 726 C CA . ALA A 1 113 ? 2.638 -24.640 -13.814 1.000 63.156 111 ALA A CA 1
ATOM 727 C C . ALA A 1 113 ? 3.942 -24.097 -13.241 1.000 62.593 111 ALA A C 1
ATOM 728 O O . ALA A 1 113 ? 4.280 -22.942 -13.467 1.000 64.503 111 ALA A O 1
ATOM 730 N N . ARG A 1 114 ? 4.682 -24.948 -12.515 1.000 62.291 112 ARG A N 1
ATOM 731 C CA . ARG A 1 114 ? 5.976 -24.571 -11.967 1.000 60.121 112 ARG A CA 1
ATOM 732 C C . ARG A 1 114 ? 6.831 -23.958 -13.066 1.000 59.984 112 ARG A C 1
ATOM 733 O O . ARG A 1 114 ? 7.379 -22.876 -12.886 1.000 59.398 112 ARG A O 1
ATOM 741 N N . MET A 1 115 ? 6.902 -24.645 -14.214 1.000 58.962 113 MET A N 1
ATOM 742 C CA . MET A 1 115 ? 7.768 -24.229 -15.299 1.000 56.936 113 MET A CA 1
ATOM 743 C C . MET A 1 115 ? 7.308 -22.870 -15.826 1.000 55.640 113 MET A C 1
ATOM 744 O O . MET A 1 115 ? 8.136 -22.015 -16.091 1.000 56.386 113 MET A O 1
ATOM 749 N N . ARG A 1 116 ? 5.991 -22.684 -15.973 1.000 52.887 114 ARG A N 1
ATOM 750 C CA . ARG A 1 116 ? 5.447 -21.441 -16.478 1.000 53.921 114 ARG A CA 1
ATOM 751 C C . ARG A 1 116 ? 5.783 -20.312 -15.525 1.000 51.591 114 ARG A C 1
ATOM 752 O O . ARG A 1 116 ? 6.272 -19.275 -15.948 1.000 54.954 114 ARG A O 1
ATOM 760 N N . ILE A 1 117 ? 5.563 -20.535 -14.232 1.000 51.369 115 ILE A N 1
ATOM 761 C CA . ILE A 1 117 ? 5.793 -19.517 -13.208 1.000 50.107 115 ILE A CA 1
ATOM 762 C C . ILE A 1 117 ? 7.260 -19.076 -13.216 1.000 49.187 115 ILE A C 1
ATOM 763 O O . ILE A 1 117 ? 7.534 -17.885 -13.256 1.000 48.413 115 ILE A O 1
ATOM 768 N N . LEU A 1 118 ? 8.187 -20.045 -13.197 1.000 49.267 116 LEU A N 1
ATOM 769 C CA . LEU A 1 118 ? 9.608 -19.769 -13.281 1.000 50.241 116 LEU A CA 1
ATOM 770 C C . LEU A 1 118 ? 9.932 -18.904 -14.502 1.000 53.283 116 LEU A C 1
ATOM 771 O O . LEU A 1 118 ? 10.748 -17.998 -14.418 1.000 54.025 116 LEU A O 1
ATOM 776 N N . GLU A 1 119 ? 9.293 -19.174 -15.642 1.000 51.419 117 GLU A N 1
ATOM 777 C CA . GLU A 1 119 ? 9.595 -18.436 -16.851 1.000 52.362 117 GLU A CA 1
ATOM 778 C C . GLU A 1 119 ? 9.018 -17.028 -16.745 1.000 54.725 117 GLU A C 1
ATOM 779 O O . GLU A 1 119 ? 9.687 -16.061 -17.103 1.000 59.472 117 GLU A O 1
ATOM 785 N N . GLY A 1 120 ? 7.779 -16.912 -16.257 1.000 54.440 118 GLY A N 1
ATOM 786 C CA . GLY A 1 120 ? 7.170 -15.620 -16.059 1.000 56.905 118 GLY A CA 1
ATOM 787 C C . GLY A 1 120 ? 7.966 -14.740 -15.092 1.000 58.647 118 GLY A C 1
ATOM 788 O O . GLY A 1 120 ? 8.058 -13.523 -15.265 1.000 63.652 118 GLY A O 1
ATOM 789 N N . ARG A 1 121 ? 8.558 -15.366 -14.077 1.000 55.303 119 ARG A N 1
ATOM 790 C CA . ARG A 1 121 ? 9.427 -14.667 -13.154 1.000 53.658 119 ARG A CA 1
ATOM 791 C C . ARG A 1 121 ? 10.698 -14.239 -13.899 1.000 57.719 119 ARG A C 1
ATOM 792 O O . ARG A 1 121 ? 11.143 -13.102 -13.765 1.000 58.359 119 ARG A O 1
ATOM 800 N N . ARG A 1 122 ? 11.279 -15.156 -14.684 1.000 53.907 120 ARG A N 1
ATOM 801 C CA . ARG A 1 122 ? 12.503 -14.874 -15.421 1.000 52.226 120 ARG A CA 1
ATOM 802 C C . ARG A 1 122 ? 12.290 -13.709 -16.388 1.000 51.291 120 ARG A C 1
ATOM 803 O O . ARG A 1 122 ? 13.181 -12.884 -16.535 1.000 51.532 120 ARG A O 1
ATOM 811 N N . ARG A 1 123 ? 11.114 -13.625 -17.010 1.000 49.562 121 ARG A N 1
ATOM 812 C CA . ARG A 1 123 ? 10.770 -12.510 -17.867 1.000 53.476 121 ARG A CA 1
ATOM 813 C C . ARG A 1 123 ? 10.787 -11.214 -17.065 1.000 55.153 121 ARG A C 1
ATOM 814 O O . ARG A 1 123 ? 11.310 -10.199 -17.523 1.000 56.197 121 ARG A O 1
ATOM 822 N N . GLN A 1 124 ? 10.231 -11.260 -15.849 1.000 56.058 122 GLN A N 1
ATOM 823 C CA . GLN A 1 124 ? 10.147 -10.063 -15.040 1.000 55.258 122 GLN A CA 1
ATOM 824 C C . GLN A 1 124 ? 11.533 -9.583 -14.602 1.000 55.090 122 GLN A C 1
ATOM 825 O O . GLN A 1 124 ? 11.821 -8.373 -14.649 1.000 59.357 122 GLN A O 1
ATOM 831 N N . VAL A 1 125 ? 12.394 -10.522 -14.169 1.000 50.616 123 VAL A N 1
ATOM 832 C CA . VAL A 1 125 ? 13.688 -10.114 -13.659 1.000 52.034 123 VAL A CA 1
ATOM 833 C C . VAL A 1 125 ? 14.578 -9.698 -14.820 1.000 57.770 123 VAL A C 1
ATOM 834 O O . VAL A 1 125 ? 15.373 -8.768 -14.673 1.000 65.265 123 VAL A O 1
ATOM 838 N N . GLU A 1 126 ? 14.442 -10.392 -15.966 1.000 59.289 124 GLU A N 1
ATOM 839 C CA . GLU A 1 126 ? 15.183 -10.060 -17.174 1.000 58.279 124 GLU A CA 1
ATOM 840 C C . GLU A 1 126 ? 14.916 -8.609 -17.540 1.000 56.912 124 GLU A C 1
ATOM 841 O O . GLU A 1 126 ? 15.869 -7.899 -17.831 1.000 56.429 124 GLU A O 1
ATOM 847 N N . GLU A 1 127 ? 13.638 -8.200 -17.523 1.000 56.001 125 GLU A N 1
ATOM 848 C CA . GLU A 1 127 ? 13.259 -6.858 -17.931 1.000 61.549 125 GLU A CA 1
ATOM 849 C C . GLU A 1 127 ? 13.826 -5.849 -16.945 1.000 62.813 125 GLU A C 1
ATOM 850 O O . GLU A 1 127 ? 14.251 -4.765 -17.330 1.000 69.411 125 GLU A O 1
ATOM 856 N N . ARG A 1 128 ? 13.808 -6.207 -15.659 1.000 64.535 126 ARG A N 1
ATOM 857 C CA . ARG A 1 128 ? 14.361 -5.361 -14.616 1.000 64.617 126 ARG A CA 1
ATOM 858 C C . ARG A 1 128 ? 15.842 -5.117 -14.893 1.000 63.405 126 ARG A C 1
ATOM 859 O O . ARG A 1 128 ? 16.280 -3.966 -14.941 1.000 65.949 126 ARG A O 1
ATOM 867 N N . ARG A 1 129 ? 16.567 -6.213 -15.142 1.000 60.117 127 ARG A N 1
ATOM 868 C CA . ARG A 1 129 ? 17.982 -6.181 -15.482 1.000 62.484 127 ARG A CA 1
ATOM 869 C C . ARG A 1 129 ? 18.253 -5.270 -16.692 1.000 63.824 127 ARG A C 1
ATOM 870 O O . ARG A 1 129 ? 19.236 -4.536 -16.707 1.000 67.360 127 ARG A O 1
ATOM 878 N N . GLU A 1 130 ? 17.379 -5.308 -17.695 1.000 59.634 128 GLU A N 1
ATOM 879 C CA . GLU A 1 130 ? 17.577 -4.560 -18.916 1.000 58.906 128 GLU A CA 1
ATOM 880 C C . GLU A 1 130 ? 17.471 -3.071 -18.611 1.000 59.656 128 GLU A C 1
ATOM 881 O O . GLU A 1 130 ? 18.349 -2.300 -19.008 1.000 61.448 128 GLU A O 1
ATOM 887 N N . GLY A 1 131 ? 16.400 -2.684 -17.904 1.000 58.197 129 GLY A N 1
ATOM 888 C CA . GLY A 1 131 ? 16.198 -1.312 -17.483 1.000 60.337 129 GLY A CA 1
ATOM 889 C C . GLY A 1 131 ? 17.397 -0.787 -16.691 1.000 62.085 129 GLY A C 1
ATOM 890 O O . GLY A 1 131 ? 17.762 0.381 -16.816 1.000 61.356 129 GLY A O 1
ATOM 891 N N . LEU A 1 132 ? 18.009 -1.674 -15.894 1.000 62.075 130 LEU A N 1
ATOM 892 C CA . LEU A 1 132 ? 19.114 -1.300 -15.035 1.000 67.492 130 LEU A CA 1
ATOM 893 C C . LEU A 1 132 ? 20.429 -1.180 -15.808 1.000 75.605 130 LEU A C 1
ATOM 894 O O . LEU A 1 132 ? 21.197 -0.259 -15.528 1.000 85.147 130 LEU A O 1
ATOM 899 N N . ARG A 1 133 ? 20.681 -2.104 -16.756 1.000 72.043 131 ARG A N 1
ATOM 900 C CA . ARG A 1 133 ? 21.785 -1.966 -17.700 1.000 69.447 131 ARG A CA 1
ATOM 901 C C . ARG A 1 133 ? 21.637 -0.646 -18.447 1.000 71.655 131 ARG A C 1
ATOM 902 O O . ARG A 1 133 ? 22.592 0.120 -18.531 1.000 76.088 131 ARG A O 1
ATOM 910 N N . GLU A 1 134 ? 20.431 -0.385 -18.969 1.000 70.359 132 GLU A N 1
ATOM 911 C CA . GLU A 1 134 ? 20.135 0.834 -19.703 1.000 73.259 132 GLU A CA 1
ATOM 912 C C . GLU A 1 134 ? 20.354 2.044 -18.804 1.000 77.239 132 GLU A C 1
ATOM 913 O O . GLU A 1 134 ? 20.891 3.052 -19.259 1.000 84.490 132 GLU A O 1
ATOM 915 N N . ALA A 1 135 ? 19.975 1.932 -17.525 1.000 80.826 133 ALA A N 1
ATOM 916 C CA . ALA A 1 135 ? 20.098 3.037 -16.582 1.000 85.545 133 ALA A CA 1
ATOM 917 C C . ALA A 1 135 ? 21.572 3.416 -16.367 1.000 87.640 133 ALA A C 1
ATOM 918 O O . ALA A 1 135 ? 21.906 4.601 -16.330 1.000 89.068 133 ALA A O 1
ATOM 920 N N . VAL A 1 136 ? 22.428 2.397 -16.211 1.000 81.600 134 VAL A N 1
ATOM 921 C CA . VAL A 1 136 ? 23.845 2.567 -15.974 1.000 81.234 134 VAL A CA 1
ATOM 922 C C . VAL A 1 136 ? 24.517 3.217 -17.188 1.000 86.847 134 VAL A C 1
ATOM 923 O O . VAL A 1 136 ? 25.708 3.505 -17.109 1.000 89.013 134 VAL A O 1
ATOM 927 N N . ALA A 1 137 ? 23.834 3.416 -18.337 1.000 89.339 135 ALA A N 1
ATOM 928 C CA . ALA A 1 137 ? 24.444 4.030 -19.524 1.000 93.074 135 ALA A CA 1
ATOM 929 C C . ALA A 1 137 ? 24.336 5.568 -19.482 1.000 95.838 135 ALA A C 1
ATOM 930 O O . ALA A 1 137 ? 23.661 6.222 -20.286 1.000 94.411 135 ALA A O 1
ATOM 932 N N . ARG A 1 138 ? 25.045 6.148 -18.504 1.000 97.071 136 ARG A N 1
ATOM 933 C CA . ARG A 1 138 ? 24.935 7.555 -18.143 1.000 99.604 136 ARG A CA 1
ATOM 934 C C . ARG A 1 138 ? 26.285 8.056 -17.586 1.000 98.008 136 ARG A C 1
ATOM 935 O O . ARG A 1 138 ? 26.724 9.194 -17.948 1.000 94.365 136 ARG A O 1
ATOM 941 N N . THR A 1 147 ? 24.807 10.407 -10.096 1.000 100.616 145 THR A N 1
ATOM 942 C CA . THR A 1 147 ? 25.801 9.425 -9.572 1.000 102.003 145 THR A CA 1
ATOM 943 C C . THR A 1 147 ? 25.087 8.248 -8.903 1.000 103.332 145 THR A C 1
ATOM 944 O O . THR A 1 147 ? 25.346 7.877 -7.750 1.000 105.638 145 THR A O 1
ATOM 948 N N . ARG A 1 148 ? 24.078 7.718 -9.611 1.000 100.247 146 ARG A N 1
ATOM 949 C CA . ARG A 1 148 ? 23.394 6.520 -9.140 1.000 95.500 146 ARG A CA 1
ATOM 950 C C . ARG A 1 148 ? 24.374 5.334 -9.218 1.000 95.882 146 ARG A C 1
ATOM 951 O O . ARG A 1 148 ? 24.652 4.745 -10.274 1.000 85.340 146 ARG A O 1
ATOM 954 N N . GLN A 1 149 ? 24.996 5.036 -8.067 1.000 97.190 147 GLN A N 1
ATOM 955 C CA . GLN A 1 149 ? 25.747 3.808 -7.843 1.000 91.070 147 GLN A CA 1
ATOM 956 C C . GLN A 1 149 ? 24.785 2.691 -7.422 1.000 86.649 147 GLN A C 1
ATOM 957 O O . GLN A 1 149 ? 25.160 1.518 -7.459 1.000 85.293 147 GLN A O 1
ATOM 963 N N . LEU A 1 150 ? 23.555 3.048 -7.028 1.000 78.988 148 LEU A N 1
ATOM 964 C CA . LEU A 1 150 ? 22.600 2.070 -6.574 1.000 73.729 148 LEU A CA 1
ATOM 965 C C . LEU A 1 150 ? 22.177 1.228 -7.763 1.000 73.183 148 LEU A C 1
ATOM 966 O O . LEU A 1 150 ? 21.928 0.060 -7.531 1.000 74.136 148 LEU A O 1
ATOM 971 N N . HIS A 1 151 ? 22.054 1.781 -8.992 1.000 74.284 149 HIS A N 1
ATOM 972 C CA . HIS A 1 151 ? 21.661 0.981 -10.128 1.000 72.633 149 HIS A CA 1
ATOM 973 C C . HIS A 1 151 ? 22.600 -0.220 -10.281 1.000 74.210 149 HIS A C 1
ATOM 974 O O . HIS A 1 151 ? 22.141 -1.354 -10.455 1.000 76.282 149 HIS A O 1
ATOM 981 N N . GLN A 1 152 ? 23.912 0.049 -10.191 1.000 71.560 150 GLN A N 1
ATOM 982 C CA . GLN A 1 152 ? 24.907 -0.999 -10.280 1.000 70.263 150 GLN A CA 1
ATOM 983 C C . GLN A 1 152 ? 24.594 -2.122 -9.295 1.000 65.605 150 GLN A C 1
ATOM 984 O O . GLN A 1 152 ? 24.696 -3.294 -9.652 1.000 61.872 150 GLN A O 1
ATOM 990 N N . LEU A 1 153 ? 24.194 -1.743 -8.070 1.000 64.777 151 LEU A N 1
ATOM 991 C CA . LEU A 1 153 ? 23.856 -2.721 -7.043 1.000 63.812 151 LEU A CA 1
ATOM 992 C C . LEU A 1 153 ? 22.629 -3.500 -7.494 1.000 63.387 151 LEU A C 1
ATOM 993 O O . LEU A 1 153 ? 22.640 -4.743 -7.480 1.000 64.187 151 LEU A O 1
ATOM 995 N N . GLY A 1 154 ? 21.603 -2.741 -7.923 1.000 61.865 152 GLY A N 1
ATOM 996 C CA . GLY A 1 154 ? 20.386 -3.300 -8.484 1.000 60.527 152 GLY A CA 1
ATOM 997 C C . GLY A 1 154 ? 20.690 -4.344 -9.556 1.000 59.524 152 GLY A C 1
ATOM 998 O O . GLY A 1 154 ? 20.091 -5.423 -9.560 1.000 58.654 152 GLY A O 1
ATOM 999 N N . LEU A 1 155 ? 21.656 -4.004 -10.428 1.000 58.754 153 LEU A N 1
ATOM 1000 C CA . LEU A 1 155 ? 22.028 -4.811 -11.573 1.000 55.499 153 LEU A CA 1
ATOM 1001 C C . LEU A 1 155 ? 22.599 -6.144 -11.116 1.000 53.543 153 LEU A C 1
ATOM 1002 O O . LEU A 1 155 ? 22.118 -7.180 -11.560 1.000 54.203 153 LEU A O 1
ATOM 1007 N N . GLU A 1 156 ? 23.601 -6.116 -10.232 1.000 52.619 154 GLU A N 1
ATOM 1008 C CA . GLU A 1 156 ? 24.261 -7.342 -9.821 1.000 52.482 154 GLU A CA 1
ATOM 1009 C C . GLU A 1 156 ? 23.241 -8.279 -9.176 1.000 54.227 154 GLU A C 1
ATOM 1010 O O . GLU A 1 156 ? 23.323 -9.489 -9.350 1.000 51.346 154 GLU A O 1
ATOM 1016 N N . SER A 1 157 ? 22.262 -7.729 -8.444 1.000 59.515 155 SER A N 1
ATOM 1017 C CA . SER A 1 157 ? 21.242 -8.551 -7.806 1.000 60.697 155 SER A CA 1
ATOM 1018 C C . SER A 1 157 ? 20.440 -9.288 -8.869 1.000 59.805 155 SER A C 1
ATOM 1019 O O . SER A 1 157 ? 20.275 -10.502 -8.785 1.000 61.130 155 SER A O 1
ATOM 1022 N N . SER A 1 158 ? 19.960 -8.531 -9.865 1.000 57.930 156 SER A N 1
ATOM 1023 C CA . SER A 1 158 ? 19.199 -9.087 -10.970 1.000 56.520 156 SER A CA 1
ATOM 1024 C C . SER A 1 158 ? 19.998 -10.213 -11.618 1.000 57.242 156 SER A C 1
ATOM 1025 O O . SER A 1 158 ? 19.469 -11.309 -11.841 1.000 60.303 156 SER A O 1
ATOM 1028 N N . GLU A 1 159 ? 21.274 -9.924 -11.897 1.000 53.150 157 GLU A N 1
ATOM 1029 C CA . GLU A 1 159 ? 22.182 -10.877 -12.499 1.000 52.655 157 GLU A CA 1
ATOM 1030 C C . GLU A 1 159 ? 22.148 -12.174 -11.709 1.000 51.519 157 GLU A C 1
ATOM 1031 O O . GLU A 1 159 ? 21.944 -13.234 -12.290 1.000 52.721 157 GLU A O 1
ATOM 1033 N N . ARG A 1 160 ? 22.326 -12.079 -10.389 1.000 51.410 158 ARG A N 1
ATOM 1034 C CA . ARG A 1 160 ? 22.358 -13.272 -9.560 1.000 52.857 158 ARG A CA 1
ATOM 1035 C C . ARG A 1 160 ? 21.019 -14.009 -9.666 1.000 52.694 158 ARG A C 1
ATOM 1036 O O . ARG A 1 160 ? 20.988 -15.222 -9.835 1.000 52.701 158 ARG A O 1
ATOM 1038 N N . GLU A 1 161 ? 19.912 -13.266 -9.631 1.000 52.906 159 GLU A N 1
ATOM 1039 C CA . GLU A 1 161 ? 18.603 -13.889 -9.601 1.000 55.532 159 GLU A CA 1
ATOM 1040 C C . GLU A 1 161 ? 18.299 -14.596 -10.926 1.000 59.099 159 GLU A C 1
ATOM 1041 O O . GLU A 1 161 ? 17.807 -15.730 -10.917 1.000 58.380 159 GLU A O 1
ATOM 1047 N N . VAL A 1 162 ? 18.591 -13.926 -12.053 1.000 57.490 160 VAL A N 1
ATOM 1048 C CA . VAL A 1 162 ? 18.453 -14.569 -13.351 1.000 59.709 160 VAL A CA 1
ATOM 1049 C C . VAL A 1 162 ? 19.249 -15.880 -13.378 1.000 60.464 160 VAL A C 1
ATOM 1050 O O . VAL A 1 162 ? 18.685 -16.941 -13.667 1.000 60.236 160 VAL A O 1
ATOM 1054 N N . LYS A 1 163 ? 20.547 -15.801 -13.046 1.000 57.812 161 LYS A N 1
ATOM 1055 C CA . LYS A 1 163 ? 21.415 -16.967 -13.054 1.000 58.566 161 LYS A CA 1
ATOM 1056 C C . LYS A 1 163 ? 20.749 -18.079 -12.249 1.000 56.821 161 LYS A C 1
ATOM 1057 O O . LYS A 1 163 ? 20.758 -19.240 -12.645 1.000 64.096 161 LYS A O 1
ATOM 1060 N N . TRP A 1 164 ? 20.123 -17.711 -11.138 1.000 50.370 162 TRP A N 1
ATOM 1061 C CA . TRP A 1 164 ? 19.509 -18.691 -10.268 1.000 51.354 162 TRP A CA 1
ATOM 1062 C C . TRP A 1 164 ? 18.293 -19.313 -10.945 1.000 55.178 162 TRP A C 1
ATOM 1063 O O . TRP A 1 164 ? 18.075 -20.519 -10.860 1.000 55.892 162 TRP A O 1
ATOM 1074 N N . LEU A 1 165 ? 17.482 -18.466 -11.593 1.000 60.320 163 LEU A N 1
ATOM 1075 C CA . LEU A 1 165 ? 16.233 -18.909 -12.190 1.000 56.692 163 LEU A CA 1
ATOM 1076 C C . LEU A 1 165 ? 16.548 -19.885 -13.312 1.000 58.617 163 LEU A C 1
ATOM 1077 O O . LEU A 1 165 ? 15.862 -20.893 -13.461 1.000 61.571 163 LEU A O 1
ATOM 1082 N N . ASN A 1 166 ? 17.600 -19.582 -14.079 1.000 59.772 164 ASN A N 1
ATOM 1083 C CA . ASN A 1 166 ? 18.054 -20.433 -15.166 1.000 64.859 164 ASN A CA 1
ATOM 1084 C C . ASN A 1 166 ? 18.430 -21.799 -14.619 1.000 71.987 164 ASN A C 1
ATOM 1085 O O . ASN A 1 166 ? 18.055 -22.806 -15.206 1.000 85.778 164 ASN A O 1
ATOM 1090 N N . GLU A 1 167 ? 19.149 -21.829 -13.496 1.000 66.830 165 GLU A N 1
ATOM 1091 C CA . GLU A 1 167 ? 19.512 -23.083 -12.857 1.000 64.240 165 GLU A CA 1
ATOM 1092 C C . GLU A 1 167 ? 18.255 -23.828 -12.449 1.000 60.048 165 GLU A C 1
ATOM 1093 O O . GLU A 1 167 ? 18.181 -25.044 -12.551 1.000 63.069 165 GLU A O 1
ATOM 1099 N N . LEU A 1 168 ? 17.263 -23.082 -12.001 1.000 60.174 166 LEU A N 1
ATOM 1100 C CA . LEU A 1 168 ? 16.036 -23.681 -11.513 1.000 61.806 166 LEU A CA 1
ATOM 1101 C C . LEU A 1 168 ? 15.199 -24.142 -12.708 1.000 60.075 166 LEU A C 1
ATOM 1102 O O . LEU A 1 168 ? 14.548 -25.187 -12.666 1.000 61.680 166 LEU A O 1
ATOM 1104 N N . ILE A 1 169 ? 15.263 -23.388 -13.805 1.000 59.008 167 ILE A N 1
ATOM 1105 C CA . ILE A 1 169 ? 14.556 -23.803 -15.019 1.000 61.733 167 ILE A CA 1
ATOM 1106 C C . ILE A 1 169 ? 15.204 -25.051 -15.623 1.000 63.391 167 ILE A C 1
ATOM 1107 O O . ILE A 1 169 ? 14.515 -25.984 -15.993 1.000 66.070 167 ILE A O 1
ATOM 1112 N N . ALA A 1 170 ? 16.532 -25.042 -15.676 1.000 63.529 168 ALA A N 1
ATOM 1113 C CA . ALA A 1 170 ? 17.335 -26.131 -16.197 1.000 66.984 168 ALA A CA 1
ATOM 1114 C C . ALA A 1 170 ? 16.959 -27.418 -15.476 1.000 71.377 168 ALA A C 1
ATOM 1115 O O . ALA A 1 170 ? 16.763 -28.446 -16.113 1.000 79.745 168 ALA A O 1
ATOM 1117 N N . ALA A 1 171 ? 16.819 -27.330 -14.149 1.000 70.008 169 ALA A N 1
ATOM 1118 C CA . ALA A 1 171 ? 16.570 -28.489 -13.312 1.000 71.029 169 ALA A CA 1
ATOM 1119 C C . ALA A 1 171 ? 15.201 -29.069 -13.637 1.000 74.408 169 ALA A C 1
ATOM 1120 O O . ALA A 1 171 ? 15.065 -30.287 -13.701 1.000 78.668 169 ALA A O 1
ATOM 1122 N N . GLU A 1 172 ? 14.210 -28.203 -13.872 1.000 76.507 170 GLU A N 1
ATOM 1123 C CA . GLU A 1 172 ? 12.855 -28.681 -14.102 1.000 82.112 170 GLU A CA 1
ATOM 1124 C C . GLU A 1 172 ? 12.759 -29.463 -15.416 1.000 84.929 170 GLU A C 1
ATOM 1125 O O . GLU A 1 172 ? 11.989 -30.423 -15.521 1.000 91.385 170 GLU A O 1
ATOM 1131 N N . ARG A 1 173 ? 13.552 -29.061 -16.415 1.000 80.161 171 ARG A N 1
ATOM 1132 C CA . ARG A 1 173 ? 13.535 -29.722 -17.709 1.000 83.949 171 ARG A CA 1
ATOM 1133 C C . ARG A 1 173 ? 14.042 -31.152 -17.536 1.000 88.518 171 ARG A C 1
ATOM 1134 O O . ARG A 1 173 ? 13.402 -32.110 -17.980 1.000 97.129 171 ARG A O 1
ATOM 1140 N N . ALA A 1 174 ? 15.195 -31.291 -16.863 1.000 85.771 172 ALA A N 1
ATOM 1141 C CA . ALA A 1 174 ? 15.747 -32.587 -16.497 1.000 89.757 172 ALA A CA 1
ATOM 1142 C C . ALA A 1 174 ? 14.873 -33.176 -15.380 1.000 88.060 172 ALA A C 1
ATOM 1143 O O . ALA A 1 174 ? 14.775 -34.404 -15.336 1.000 91.341 172 ALA A O 1
ATOM 1145 N N . MET B 1 3 ? 1.028 -69.119 4.759 1.000 84.395 1 MET B N 1
ATOM 1146 C CA . MET B 1 3 ? 1.371 -70.252 3.852 1.000 90.693 1 MET B CA 1
ATOM 1147 C C . MET B 1 3 ? 2.882 -70.484 3.848 1.000 90.704 1 MET B C 1
ATOM 1148 O O . MET B 1 3 ? 3.313 -71.621 3.746 1.000 94.146 1 MET B O 1
ATOM 1150 N N . LEU B 1 4 ? 3.687 -69.424 4.020 1.000 89.689 2 LEU B N 1
ATOM 1151 C CA . LEU B 1 4 ? 5.071 -69.586 4.475 1.000 89.638 2 LEU B CA 1
ATOM 1152 C C . LEU B 1 4 ? 5.066 -70.182 5.885 1.000 91.014 2 LEU B C 1
ATOM 1153 O O . LEU B 1 4 ? 5.847 -71.074 6.186 1.000 91.116 2 LEU B O 1
ATOM 1155 N N . GLU B 1 5 ? 4.203 -69.622 6.750 1.000 90.777 3 GLU B N 1
ATOM 1156 C CA . GLU B 1 5 ? 3.965 -70.043 8.116 1.000 86.723 3 GLU B CA 1
ATOM 1157 C C . GLU B 1 5 ? 3.940 -71.556 8.212 1.000 87.062 3 GLU B C 1
ATOM 1158 O O . GLU B 1 5 ? 4.688 -72.083 9.009 1.000 81.242 3 GLU B O 1
ATOM 1160 N N . LEU B 1 6 ? 3.046 -72.211 7.459 1.000 86.827 4 LEU B N 1
ATOM 1161 C CA . LEU B 1 6 ? 2.895 -73.658 7.464 1.000 85.899 4 LEU B CA 1
ATOM 1162 C C . LEU B 1 6 ? 4.246 -74.366 7.335 1.000 86.359 4 LEU B C 1
ATOM 1163 O O . LEU B 1 6 ? 4.527 -75.271 8.103 1.000 92.214 4 LEU B O 1
ATOM 1165 N N . ALA B 1 7 ? 5.080 -73.936 6.388 1.000 81.648 5 ALA B N 1
ATOM 1166 C CA . ALA B 1 7 ? 6.392 -74.540 6.213 1.000 79.645 5 ALA B CA 1
ATOM 1167 C C . ALA B 1 7 ? 7.210 -74.408 7.493 1.000 80.856 5 ALA B C 1
ATOM 1168 O O . ALA B 1 7 ? 7.829 -75.369 7.935 1.000 79.646 5 ALA B O 1
ATOM 1170 N N . ILE B 1 8 ? 7.189 -73.230 8.118 1.000 84.505 6 ILE B N 1
ATOM 1171 C CA . ILE B 1 8 ? 7.987 -73.007 9.320 1.000 88.047 6 ILE B CA 1
ATOM 1172 C C . ILE B 1 8 ? 7.372 -73.785 10.488 1.000 90.523 6 ILE B C 1
ATOM 1173 O O . ILE B 1 8 ? 8.009 -74.608 11.124 1.000 88.451 6 ILE B O 1
ATOM 1175 N N . LEU B 1 9 ? 6.090 -73.529 10.735 1.000 93.262 7 LEU B N 1
ATOM 1176 C CA . LEU B 1 9 ? 5.298 -74.217 11.745 1.000 97.587 7 LEU B CA 1
ATOM 1177 C C . LEU B 1 9 ? 5.316 -75.718 11.467 1.000 99.302 7 LEU B C 1
ATOM 1178 O O . LEU B 1 9 ? 5.420 -76.504 12.401 1.000 107.066 7 LEU B O 1
ATOM 1180 N N . GLY B 1 10 ? 5.221 -76.115 10.202 1.000 91.892 8 GLY B N 1
ATOM 1181 C CA . GLY B 1 10 ? 5.229 -77.522 9.846 1.000 86.756 8 GLY B CA 1
ATOM 1182 C C . GLY B 1 10 ? 6.642 -78.078 9.711 1.000 86.246 8 GLY B C 1
ATOM 1183 O O . GLY B 1 10 ? 6.843 -79.070 9.036 1.000 88.438 8 GLY B O 1
ATOM 1184 N N . LEU B 1 11 ? 7.664 -77.399 10.225 1.000 84.313 9 LEU B N 1
ATOM 1185 C CA . LEU B 1 11 ? 8.982 -77.925 10.497 1.000 87.484 9 LEU B CA 1
ATOM 1186 C C . LEU B 1 11 ? 9.033 -78.241 11.985 1.000 96.386 9 LEU B C 1
ATOM 1187 O O . LEU B 1 11 ? 9.957 -77.864 12.711 1.000 103.464 9 LEU B O 1
ATOM 1189 N N . LEU B 1 12 ? 8.046 -79.025 12.438 1.000 102.672 10 LEU B N 1
ATOM 1190 C CA . LEU B 1 12 ? 8.025 -79.668 13.743 1.000 106.988 10 LEU B CA 1
ATOM 1191 C C . LEU B 1 12 ? 8.490 -81.108 13.523 1.000 109.329 10 LEU B C 1
ATOM 1192 O O . LEU B 1 12 ? 7.771 -82.093 13.751 1.000 107.405 10 LEU B O 1
ATOM 1194 N N . ILE B 1 13 ? 9.714 -81.204 12.990 1.000 110.218 11 ILE B N 1
ATOM 1195 C CA . ILE B 1 13 ? 10.402 -82.473 12.820 1.000 114.314 11 ILE B CA 1
ATOM 1196 C C . ILE B 1 13 ? 11.532 -82.579 13.851 1.000 117.038 11 ILE B C 1
ATOM 1197 O O . ILE B 1 13 ? 11.724 -83.657 14.420 1.000 119.766 11 ILE B O 1
ATOM 1199 N N . GLU B 1 14 ? 12.271 -81.471 14.067 1.000 116.190 12 GLU B N 1
ATOM 1200 C CA . GLU B 1 14 ? 13.481 -81.467 14.882 1.000 118.195 12 GLU B CA 1
ATOM 1201 C C . GLU B 1 14 ? 13.166 -81.935 16.309 1.000 124.739 12 GLU B C 1
ATOM 1202 O O . GLU B 1 14 ? 13.792 -82.884 16.781 1.000 129.710 12 GLU B O 1
ATOM 1204 N N . SER B 1 15 ? 12.215 -81.263 16.979 1.000 124.943 13 SER B N 1
ATOM 1205 C CA . SER B 1 15 ? 11.501 -81.807 18.134 1.000 127.516 13 SER B CA 1
ATOM 1206 C C . SER B 1 15 ? 10.317 -80.896 18.472 1.000 126.587 13 SER B C 1
ATOM 1207 O O . SER B 1 15 ? 10.364 -79.706 18.164 1.000 121.488 13 SER B O 1
ATOM 1209 N N . PRO B 1 16 ? 9.235 -81.410 19.120 1.000 128.435 14 PRO B N 1
ATOM 1210 C CA . PRO B 1 16 ? 8.089 -80.569 19.486 1.000 129.414 14 PRO B CA 1
ATOM 1211 C C . PRO B 1 16 ? 8.491 -79.557 20.553 1.000 132.339 14 PRO B C 1
ATOM 1212 O O . PRO B 1 16 ? 9.403 -79.821 21.318 1.000 140.747 14 PRO B O 1
ATOM 1216 N N . MET B 1 17 ? 7.730 -78.456 20.673 1.000 131.589 15 MET B N 1
ATOM 1217 C CA . MET B 1 17 ? 7.992 -77.457 21.703 1.000 132.550 15 MET B CA 1
ATOM 1218 C C . MET B 1 17 ? 6.688 -76.822 22.188 1.000 133.788 15 MET B C 1
ATOM 1219 O O . MET B 1 17 ? 5.602 -77.030 21.635 1.000 129.104 15 MET B O 1
ATOM 1221 N N . HIS B 1 18 ? 6.775 -75.980 23.223 1.000 137.585 16 HIS B N 1
ATOM 1222 C CA . HIS B 1 18 ? 5.669 -75.132 23.648 1.000 141.015 16 HIS B CA 1
ATOM 1223 C C . HIS B 1 18 ? 5.385 -74.058 22.596 1.000 137.877 16 HIS B C 1
ATOM 1224 O O . HIS B 1 18 ? 6.070 -73.982 21.583 1.000 137.297 16 HIS B O 1
ATOM 1226 N N . GLY B 1 19 ? 4.318 -73.283 22.812 1.000 136.819 17 GLY B N 1
ATOM 1227 C CA . GLY B 1 19 ? 4.006 -72.156 21.939 1.000 128.432 17 GLY B CA 1
ATOM 1228 C C . GLY B 1 19 ? 5.149 -71.147 21.992 1.000 125.145 17 GLY B C 1
ATOM 1229 O O . GLY B 1 19 ? 5.834 -70.851 20.999 1.000 120.539 17 GLY B O 1
ATOM 1230 N N . TYR B 1 20 ? 5.329 -70.575 23.197 1.000 124.283 18 TYR B N 1
ATOM 1231 C CA . TYR B 1 20 ? 6.445 -69.681 23.497 1.000 119.631 18 TYR B CA 1
ATOM 1232 C C . TYR B 1 20 ? 7.747 -70.242 22.911 1.000 113.957 18 TYR B C 1
ATOM 1233 O O . TYR B 1 20 ? 8.537 -69.498 22.326 1.000 109.609 18 TYR B O 1
ATOM 1235 N N . GLU B 1 21 ? 7.873 -71.581 22.969 1.000 111.468 19 GLU B N 1
ATOM 1236 C CA . GLU B 1 21 ? 9.015 -72.278 22.417 1.000 111.570 19 GLU B CA 1
ATOM 1237 C C . GLU B 1 21 ? 8.968 -72.083 20.901 1.000 111.354 19 GLU B C 1
ATOM 1238 O O . GLU B 1 21 ? 9.765 -71.320 20.361 1.000 113.510 19 GLU B O 1
ATOM 1240 N N . LEU B 1 22 ? 7.937 -72.644 20.267 1.000 108.918 20 LEU B N 1
ATOM 1241 C CA . LEU B 1 22 ? 7.830 -72.601 18.814 1.000 106.167 20 LEU B CA 1
ATOM 1242 C C . LEU B 1 22 ? 7.292 -71.234 18.395 1.000 108.865 20 LEU B C 1
ATOM 1243 O O . LEU B 1 22 ? 6.338 -71.184 17.623 1.000 108.354 20 LEU B O 1
ATOM 1245 N N . ARG B 1 23 ? 7.854 -70.133 18.916 1.000 110.047 21 ARG B N 1
ATOM 1246 C CA . ARG B 1 23 ? 7.395 -68.778 18.651 1.000 106.696 21 ARG B CA 1
ATOM 1247 C C . ARG B 1 23 ? 8.636 -67.904 18.576 1.000 107.603 21 ARG B C 1
ATOM 1248 O O . ARG B 1 23 ? 8.891 -67.296 17.527 1.000 107.201 21 ARG B O 1
ATOM 1250 N N . LYS B 1 24 ? 9.435 -67.872 19.661 1.000 108.400 22 LYS B N 1
ATOM 1251 C CA . LYS B 1 24 ? 10.770 -67.278 19.595 1.000 106.701 22 LYS B CA 1
ATOM 1252 C C . LYS B 1 24 ? 11.520 -68.020 18.487 1.000 104.930 22 LYS B C 1
ATOM 1253 O O . LYS B 1 24 ? 12.210 -67.435 17.670 1.000 103.675 22 LYS B O 1
ATOM 1255 N N . ARG B 1 25 ? 11.215 -69.320 18.404 1.000 102.491 23 ARG B N 1
ATOM 1256 C CA . ARG B 1 25 ? 11.704 -70.176 17.342 1.000 98.851 23 ARG B CA 1
ATOM 1257 C C . ARG B 1 25 ? 11.159 -69.673 15.999 1.000 97.630 23 ARG B C 1
ATOM 1258 O O . ARG B 1 25 ? 11.933 -69.479 15.056 1.000 93.936 23 ARG B O 1
ATOM 1260 N N . LEU B 1 26 ? 9.851 -69.388 15.936 1.000 95.987 24 LEU B N 1
ATOM 1261 C CA . LEU B 1 26 ? 9.265 -68.910 14.706 1.000 93.353 24 LEU B CA 1
ATOM 1262 C C . LEU B 1 26 ? 9.895 -67.572 14.341 1.000 93.899 24 LEU B C 1
ATOM 1263 O O . LEU B 1 26 ? 9.658 -67.077 13.257 1.000 94.864 24 LEU B O 1
ATOM 1268 N N . THR B 1 27 ? 10.656 -66.987 15.261 1.000 93.365 25 THR B N 1
ATOM 1269 C CA . THR B 1 27 ? 11.330 -65.732 14.993 1.000 92.423 25 THR B CA 1
ATOM 1270 C C . THR B 1 27 ? 12.646 -66.033 14.285 1.000 90.142 25 THR B C 1
ATOM 1271 O O . THR B 1 27 ? 13.229 -65.159 13.660 1.000 87.009 25 THR B O 1
ATOM 1275 N N . GLY B 1 28 ? 13.090 -67.299 14.324 1.000 91.107 26 GLY B N 1
ATOM 1276 C CA . GLY B 1 28 ? 14.411 -67.712 13.860 1.000 92.983 26 GLY B CA 1
ATOM 1277 C C . GLY B 1 28 ? 14.728 -67.248 12.438 1.000 91.108 26 GLY B C 1
ATOM 1278 O O . GLY B 1 28 ? 15.849 -66.801 12.193 1.000 88.426 26 GLY B O 1
ATOM 1279 N N . LEU B 1 29 ? 13.738 -67.390 11.552 1.000 90.721 27 LEU B N 1
ATOM 1280 C CA . LEU B 1 29 ? 13.861 -66.862 10.198 1.000 90.075 27 LEU B CA 1
ATOM 1281 C C . LEU B 1 29 ? 13.323 -65.430 10.212 1.000 91.089 27 LEU B C 1
ATOM 1282 O O . LEU B 1 29 ? 12.159 -65.188 9.890 1.000 85.702 27 LEU B O 1
ATOM 1284 N N . LEU B 1 30 ? 14.170 -64.481 10.622 1.000 94.488 28 LEU B N 1
ATOM 1285 C CA . LEU B 1 30 ? 13.846 -63.058 10.581 1.000 91.885 28 LEU B CA 1
ATOM 1286 C C . LEU B 1 30 ? 13.672 -62.581 9.138 1.000 85.372 28 LEU B C 1
ATOM 1287 O O . LEU B 1 30 ? 12.552 -62.133 8.872 1.000 81.261 28 LEU B O 1
ATOM 1289 N N . ALA B 1 35 ? 10.407 -60.524 18.855 1.000 104.227 33 ALA B N 1
ATOM 1290 C CA . ALA B 1 35 ? 9.062 -61.013 19.239 1.000 102.105 33 ALA B CA 1
ATOM 1291 C C . ALA B 1 35 ? 8.191 -61.108 17.989 1.000 99.963 33 ALA B C 1
ATOM 1292 O O . ALA B 1 35 ? 8.353 -60.328 17.056 1.000 101.773 33 ALA B O 1
ATOM 1294 N N . PHE B 1 36 ? 7.305 -62.110 17.985 1.000 99.459 34 PHE B N 1
ATOM 1295 C CA . PHE B 1 36 ? 6.390 -62.460 16.907 1.000 101.471 34 PHE B CA 1
ATOM 1296 C C . PHE B 1 36 ? 4.964 -62.474 17.464 1.000 108.507 34 PHE B C 1
ATOM 1297 O O . PHE B 1 36 ? 4.761 -62.953 18.580 1.000 118.636 34 PHE B O 1
ATOM 1305 N N . SER B 1 37 ? 3.984 -61.990 16.683 1.000 108.953 35 SER B N 1
ATOM 1306 C CA . SER B 1 37 ? 2.622 -61.780 17.152 1.000 113.293 35 SER B CA 1
ATOM 1307 C C . SER B 1 37 ? 1.968 -63.071 17.635 1.000 116.147 35 SER B C 1
ATOM 1308 O O . SER B 1 37 ? 1.994 -64.081 16.926 1.000 113.656 35 SER B O 1
ATOM 1310 N N . TYR B 1 38 ? 1.322 -63.004 18.817 1.000 122.541 36 TYR B N 1
ATOM 1311 C CA . TYR B 1 38 ? 0.544 -64.130 19.323 1.000 126.918 36 TYR B CA 1
ATOM 1312 C C . TYR B 1 38 ? -0.660 -64.352 18.406 1.000 131.666 36 TYR B C 1
ATOM 1313 O O . TYR B 1 38 ? -0.956 -65.484 18.017 1.000 129.319 36 TYR B O 1
ATOM 1315 N N . GLY B 1 39 ? -1.331 -63.246 18.052 1.000 136.458 37 GLY B N 1
ATOM 1316 C CA . GLY B 1 39 ? -2.486 -63.252 17.177 1.000 130.844 37 GLY B CA 1
ATOM 1317 C C . GLY B 1 39 ? -2.105 -63.436 15.713 1.000 121.732 37 GLY B C 1
ATOM 1318 O O . GLY B 1 39 ? -2.954 -63.297 14.843 1.000 126.833 37 GLY B O 1
ATOM 1319 N N . SER B 1 40 ? -0.828 -63.734 15.446 1.000 114.755 38 SER B N 1
ATOM 1320 C CA . SER B 1 40 ? -0.414 -64.316 14.182 1.000 110.779 38 SER B CA 1
ATOM 1321 C C . SER B 1 40 ? -0.232 -65.823 14.337 1.000 107.467 38 SER B C 1
ATOM 1322 O O . SER B 1 40 ? -0.662 -66.566 13.465 1.000 103.873 38 SER B O 1
ATOM 1324 N N . LEU B 1 41 ? 0.342 -66.244 15.473 1.000 106.184 39 LEU B N 1
ATOM 1325 C CA . LEU B 1 41 ? 0.686 -67.635 15.722 1.000 104.662 39 LEU B CA 1
ATOM 1326 C C . LEU B 1 41 ? -0.555 -68.471 16.053 1.000 108.807 39 LEU B C 1
ATOM 1327 O O . LEU B 1 41 ? -0.811 -69.470 15.380 1.000 106.061 39 LEU B O 1
ATOM 1329 N N . TYR B 1 42 ? -1.349 -68.042 17.047 1.000 110.802 40 TYR B N 1
ATOM 1330 C CA . TYR B 1 42 ? -2.414 -68.877 17.589 1.000 112.347 40 TYR B CA 1
ATOM 1331 C C . TYR B 1 42 ? -3.513 -69.171 16.559 1.000 114.515 40 TYR B C 1
ATOM 1332 O O . TYR B 1 42 ? -4.025 -70.286 16.527 1.000 117.671 40 TYR B O 1
ATOM 1334 N N . PRO B 1 43 ? -3.950 -68.217 15.699 1.000 117.079 41 PRO B N 1
ATOM 1335 C CA . PRO B 1 43 ? -4.918 -68.529 14.642 1.000 118.161 41 PRO B CA 1
ATOM 1336 C C . PRO B 1 43 ? -4.412 -69.560 13.633 1.000 118.517 41 PRO B C 1
ATOM 1337 O O . PRO B 1 43 ? -5.195 -70.361 13.125 1.000 122.319 41 PRO B O 1
ATOM 1341 N N . ALA B 1 44 ? -3.104 -69.535 13.347 1.000 118.053 42 ALA B N 1
ATOM 1342 C CA . ALA B 1 44 ? -2.458 -70.530 12.505 1.000 119.312 42 ALA B CA 1
ATOM 1343 C C . ALA B 1 44 ? -2.569 -71.921 13.134 1.000 124.788 42 ALA B C 1
ATOM 1344 O O . ALA B 1 44 ? -2.814 -72.898 12.434 1.000 128.100 42 ALA B O 1
ATOM 1346 N N . LEU B 1 45 ? -2.395 -72.008 14.460 1.000 125.885 43 LEU B N 1
ATOM 1347 C CA . LEU B 1 45 ? -2.476 -73.273 15.178 1.000 126.281 43 LEU B CA 1
ATOM 1348 C C . LEU B 1 45 ? -3.914 -73.799 15.203 1.000 128.720 43 LEU B C 1
ATOM 1349 O O . LEU B 1 45 ? -4.122 -75.005 15.171 1.000 134.244 43 LEU B O 1
ATOM 1351 N N . ARG B 1 46 ? -4.891 -72.888 15.344 1.000 125.261 44 ARG B N 1
ATOM 1352 C CA . ARG B 1 46 ? -6.310 -73.224 15.311 1.000 124.542 44 ARG B CA 1
ATOM 1353 C C . ARG B 1 46 ? -6.658 -73.815 13.946 1.000 123.152 44 ARG B C 1
ATOM 1354 O O . ARG B 1 46 ? -7.336 -74.838 13.874 1.000 127.256 44 ARG B O 1
ATOM 1356 N N . ARG B 1 47 ? -6.183 -73.152 12.876 1.000 115.907 45 ARG B N 1
ATOM 1357 C CA . ARG B 1 47 ? -6.303 -73.649 11.511 1.000 112.746 45 ARG B CA 1
ATOM 1358 C C . ARG B 1 47 ? -5.535 -74.966 11.379 1.000 108.726 45 ARG B C 1
ATOM 1359 O O . ARG B 1 47 ? -5.888 -75.826 10.604 1.000 104.747 45 ARG B O 1
ATOM 1361 N N . MET B 1 48 ? -4.422 -75.067 12.127 1.000 105.678 46 MET B N 1
ATOM 1362 C CA . MET B 1 48 ? -3.502 -76.190 12.035 1.000 105.810 46 MET B CA 1
ATOM 1363 C C . MET B 1 48 ? -4.189 -77.496 12.415 1.000 110.921 46 MET B C 1
ATOM 1364 O O . MET B 1 48 ? -3.892 -78.523 11.813 1.000 109.151 46 MET B O 1
ATOM 1366 N N . GLN B 1 49 ? -5.118 -77.392 13.377 1.000 114.715 47 GLN B N 1
ATOM 1367 C CA . GLN B 1 49 ? -5.897 -78.501 13.884 1.000 114.127 47 GLN B CA 1
ATOM 1368 C C . GLN B 1 49 ? -6.783 -79.082 12.794 1.000 114.725 47 GLN B C 1
ATOM 1369 O O . GLN B 1 49 ? -6.857 -80.304 12.667 1.000 114.165 47 GLN B O 1
ATOM 1371 N N . ALA B 1 50 ? -7.415 -78.213 11.987 1.000 114.733 48 ALA B N 1
ATOM 1372 C CA . ALA B 1 50 ? -8.239 -78.600 10.829 1.000 113.180 48 ALA B CA 1
ATOM 1373 C C . ALA B 1 50 ? -7.744 -79.804 10.001 1.000 112.121 48 ALA B C 1
ATOM 1374 O O . ALA B 1 50 ? -7.126 -79.686 8.937 1.000 107.008 48 ALA B O 1
ATOM 1376 N N . ASP B 1 51 ? -8.125 -80.998 10.482 1.000 116.217 49 ASP B N 1
ATOM 1377 C CA . ASP B 1 51 ? -7.714 -82.279 9.935 1.000 116.475 49 ASP B CA 1
ATOM 1378 C C . ASP B 1 51 ? -6.192 -82.251 9.753 1.000 115.282 49 ASP B C 1
ATOM 1379 O O . ASP B 1 51 ? -5.655 -82.494 8.670 1.000 114.284 49 ASP B O 1
ATOM 1381 N N . GLY B 1 52 ? -5.522 -81.832 10.827 1.000 114.346 50 GLY B N 1
ATOM 1382 C CA . GLY B 1 52 ? -4.064 -81.823 10.898 1.000 112.475 50 GLY B CA 1
ATOM 1383 C C . GLY B 1 52 ? -3.532 -81.539 12.297 1.000 114.737 50 GLY B C 1
ATOM 1384 O O . GLY B 1 52 ? -4.281 -81.605 13.267 1.000 121.113 50 GLY B O 1
ATOM 1385 N N . LEU B 1 53 ? -2.242 -81.176 12.383 1.000 110.701 51 LEU B N 1
ATOM 1386 C CA . LEU B 1 53 ? -1.552 -80.847 13.635 1.000 108.288 51 LEU B CA 1
ATOM 1387 C C . LEU B 1 53 ? -1.537 -81.993 14.682 1.000 109.846 51 LEU B C 1
ATOM 1388 O O . LEU B 1 53 ? -2.339 -81.973 15.678 1.000 109.683 51 LEU B O 1
ATOM 1390 N N . ARG B 1 69 ? -0.273 -71.800 25.373 1.000 117.904 67 ARG B N 1
ATOM 1391 C CA . ARG B 1 69 ? -0.067 -72.521 26.666 1.000 122.261 67 ARG B CA 1
ATOM 1392 C C . ARG B 1 69 ? -0.295 -74.031 26.496 1.000 122.594 67 ARG B C 1
ATOM 1393 O O . ARG B 1 69 ? -1.131 -74.640 27.174 1.000 124.546 67 ARG B O 1
ATOM 1399 N N . ARG B 1 70 ? 0.512 -74.637 25.609 1.000 120.477 68 ARG B N 1
ATOM 1400 C CA . ARG B 1 70 ? 0.558 -76.082 25.412 1.000 124.843 68 ARG B CA 1
ATOM 1401 C C . ARG B 1 70 ? 1.870 -76.478 24.727 1.000 125.675 68 ARG B C 1
ATOM 1402 O O . ARG B 1 70 ? 2.617 -75.628 24.268 1.000 124.674 68 ARG B O 1
ATOM 1404 N N . VAL B 1 71 ? 2.121 -77.789 24.636 1.000 131.063 69 VAL B N 1
ATOM 1405 C CA . VAL B 1 71 ? 3.198 -78.330 23.817 1.000 131.790 69 VAL B CA 1
ATOM 1406 C C . VAL B 1 71 ? 2.619 -78.797 22.484 1.000 130.890 69 VAL B C 1
ATOM 1407 O O . VAL B 1 71 ? 1.536 -79.391 22.450 1.000 132.394 69 VAL B O 1
ATOM 1409 N N . TYR B 1 72 ? 3.376 -78.529 21.410 1.000 129.157 70 TYR B N 1
ATOM 1410 C CA . TYR B 1 72 ? 3.010 -78.873 20.045 1.000 127.714 70 TYR B CA 1
ATOM 1411 C C . TYR B 1 72 ? 4.005 -79.870 19.452 1.000 127.088 70 TYR B C 1
ATOM 1412 O O . TYR B 1 72 ? 5.213 -79.691 19.562 1.000 123.562 70 TYR B O 1
ATOM 1414 N N . GLN B 1 73 ? 3.452 -80.933 18.854 1.000 125.085 71 GLN B N 1
ATOM 1415 C CA . GLN B 1 73 ? 4.186 -81.937 18.102 1.000 121.848 71 GLN B CA 1
ATOM 1416 C C . GLN B 1 73 ? 3.523 -82.085 16.732 1.000 119.949 71 GLN B C 1
ATOM 1417 O O . GLN B 1 73 ? 2.376 -81.680 16.527 1.000 117.636 71 GLN B O 1
ATOM 1419 N N . LEU B 1 74 ? 4.237 -82.742 15.816 1.000 119.651 72 LEU B N 1
ATOM 1420 C CA . LEU B 1 74 ? 3.784 -83.063 14.477 1.000 117.142 72 LEU B CA 1
ATOM 1421 C C . LEU B 1 74 ? 2.920 -84.328 14.483 1.000 120.543 72 LEU B C 1
ATOM 1422 O O . LEU B 1 74 ? 2.763 -84.996 15.497 1.000 122.731 72 LEU B O 1
ATOM 1424 N N . THR B 1 75 ? 2.255 -84.572 13.360 1.000 119.671 73 THR B N 1
ATOM 1425 C CA . THR B 1 75 ? 1.326 -85.692 13.220 1.000 119.098 73 THR B CA 1
ATOM 1426 C C . THR B 1 75 ? 2.028 -86.801 12.435 1.000 121.350 73 THR B C 1
ATOM 1427 O O . THR B 1 75 ? 3.256 -86.824 12.319 1.000 113.706 73 THR B O 1
ATOM 1431 N N . ASP B 1 76 ? 1.204 -87.705 11.890 1.000 127.624 74 ASP B N 1
ATOM 1432 C CA . ASP B 1 76 ? 1.486 -88.696 10.873 1.000 130.156 74 ASP B CA 1
ATOM 1433 C C . ASP B 1 76 ? 1.101 -88.164 9.491 1.000 132.596 74 ASP B C 1
ATOM 1434 O O . ASP B 1 76 ? 1.648 -88.651 8.511 1.000 133.144 74 ASP B O 1
ATOM 1439 N N . LYS B 1 77 ? 0.102 -87.263 9.419 1.000 131.906 75 LYS B N 1
ATOM 1440 C CA . LYS B 1 77 ? -0.224 -86.534 8.196 1.000 132.248 75 LYS B CA 1
ATOM 1441 C C . LYS B 1 77 ? 0.665 -85.291 8.113 1.000 131.348 75 LYS B C 1
ATOM 1442 O O . LYS B 1 77 ? 1.094 -84.887 7.044 1.000 124.064 75 LYS B O 1
ATOM 1444 N N . GLY B 1 78 ? 0.858 -84.658 9.269 1.000 135.263 76 GLY B N 1
ATOM 1445 C CA . GLY B 1 78 ? 1.683 -83.478 9.425 1.000 135.447 76 GLY B CA 1
ATOM 1446 C C . GLY B 1 78 ? 3.140 -83.732 9.055 1.000 134.334 76 GLY B C 1
ATOM 1447 O O . GLY B 1 78 ? 3.715 -82.925 8.343 1.000 131.895 76 GLY B O 1
ATOM 1448 N N . ARG B 1 79 ? 3.745 -84.820 9.553 1.000 134.058 77 ARG B N 1
ATOM 1449 C CA . ARG B 1 79 ? 5.124 -85.186 9.276 1.000 135.875 77 ARG B CA 1
ATOM 1450 C C . ARG B 1 79 ? 5.359 -85.308 7.761 1.000 135.951 77 ARG B C 1
ATOM 1451 O O . ARG B 1 79 ? 6.388 -84.865 7.256 1.000 132.187 77 ARG B O 1
ATOM 1453 N N . ARG B 1 80 ? 4.398 -85.929 7.055 1.000 134.733 78 ARG B N 1
ATOM 1454 C CA . ARG B 1 80 ? 4.430 -86.068 5.608 1.000 126.994 78 ARG B CA 1
ATOM 1455 C C . ARG B 1 80 ? 4.245 -84.703 4.945 1.000 122.508 78 ARG B C 1
ATOM 1456 O O . ARG B 1 80 ? 4.832 -84.448 3.915 1.000 122.332 78 ARG B O 1
ATOM 1458 N N . ARG B 1 81 ? 3.355 -83.850 5.479 1.000 115.915 79 ARG B N 1
ATOM 1459 C CA . ARG B 1 81 ? 3.011 -82.546 4.938 1.000 107.315 79 ARG B CA 1
ATOM 1460 C C . ARG B 1 81 ? 4.254 -81.682 4.775 1.000 97.931 79 ARG B C 1
ATOM 1461 O O . ARG B 1 81 ? 4.362 -80.991 3.753 1.000 93.747 79 ARG B O 1
ATOM 1463 N N . PHE B 1 82 ? 5.199 -81.759 5.725 1.000 93.466 80 PHE B N 1
ATOM 1464 C CA . PHE B 1 82 ? 6.491 -81.114 5.534 1.000 90.757 80 PHE B CA 1
ATOM 1465 C C . PHE B 1 82 ? 7.142 -81.594 4.234 1.000 91.992 80 PHE B C 1
ATOM 1466 O O . PHE B 1 82 ? 7.575 -80.795 3.402 1.000 93.000 80 PHE B O 1
ATOM 1469 N N . GLY B 1 83 ? 7.124 -82.914 4.044 1.000 90.448 81 GLY B N 1
ATOM 1470 C CA . GLY B 1 83 ? 7.630 -83.582 2.867 1.000 90.779 81 GLY B CA 1
ATOM 1471 C C . GLY B 1 83 ? 7.067 -83.004 1.574 1.000 90.220 81 GLY B C 1
ATOM 1472 O O . GLY B 1 83 ? 7.772 -82.974 0.567 1.000 91.452 81 GLY B O 1
ATOM 1473 N N . GLU B 1 84 ? 5.786 -82.643 1.593 1.000 89.482 82 GLU B N 1
ATOM 1474 C CA . GLU B 1 84 ? 5.159 -82.048 0.415 1.000 89.229 82 GLU B CA 1
ATOM 1475 C C . GLU B 1 84 ? 5.778 -80.667 0.199 1.000 87.876 82 GLU B C 1
ATOM 1476 O O . GLU B 1 84 ? 6.376 -80.375 -0.847 1.000 87.992 82 GLU B O 1
ATOM 1482 N N . LEU B 1 85 ? 5.657 -79.827 1.235 1.000 88.022 83 LEU B N 1
ATOM 1483 C CA . LEU B 1 85 ? 6.030 -78.435 1.155 1.000 88.023 83 LEU B CA 1
ATOM 1484 C C . LEU B 1 85 ? 7.504 -78.234 0.807 1.000 88.010 83 LEU B C 1
ATOM 1485 O O . LEU B 1 85 ? 7.815 -77.382 -0.016 1.000 88.157 83 LEU B O 1
ATOM 1490 N N . VAL B 1 86 ? 8.397 -79.018 1.413 1.000 87.080 84 VAL B N 1
ATOM 1491 C CA . VAL B 1 86 ? 9.813 -78.881 1.118 1.000 86.274 84 VAL B CA 1
ATOM 1492 C C . VAL B 1 86 ? 10.070 -79.156 -0.353 1.000 84.760 84 VAL B C 1
ATOM 1493 O O . VAL B 1 86 ? 11.000 -78.592 -0.908 1.000 82.337 84 VAL B O 1
ATOM 1497 N N . ALA B 1 87 ? 9.275 -80.055 -0.957 1.000 87.897 85 ALA B N 1
ATOM 1498 C CA . ALA B 1 87 ? 9.423 -80.393 -2.367 1.000 87.944 85 ALA B CA 1
ATOM 1499 C C . ALA B 1 87 ? 8.980 -79.228 -3.253 1.000 87.851 85 ALA B C 1
ATOM 1500 O O . ALA B 1 87 ? 9.570 -79.012 -4.321 1.000 87.387 85 ALA B O 1
ATOM 1502 N N . ASP B 1 88 ? 7.981 -78.455 -2.788 1.000 88.654 86 ASP B N 1
ATOM 1503 C CA . ASP B 1 88 ? 7.338 -77.415 -3.581 1.000 84.707 86 ASP B CA 1
ATOM 1504 C C . ASP B 1 88 ? 8.358 -76.372 -4.034 1.000 81.823 86 ASP B C 1
ATOM 1505 O O . ASP B 1 88 ? 9.290 -76.057 -3.294 1.000 81.735 86 ASP B O 1
ATOM 1510 N N . THR B 1 89 ? 8.157 -75.832 -5.245 1.000 80.510 87 THR B N 1
ATOM 1511 C CA . THR B 1 89 ? 9.049 -74.832 -5.817 1.000 79.707 87 THR B CA 1
ATOM 1512 C C . THR B 1 89 ? 8.259 -73.668 -6.430 1.000 80.224 87 THR B C 1
ATOM 1513 O O . THR B 1 89 ? 8.802 -72.897 -7.227 1.000 77.355 87 THR B O 1
ATOM 1517 N N . GLY B 1 90 ? 6.991 -73.516 -6.017 1.000 83.740 88 GLY B N 1
ATOM 1518 C CA . GLY B 1 90 ? 6.086 -72.521 -6.579 1.000 85.840 88 GLY B CA 1
ATOM 1519 C C . GLY B 1 90 ? 6.484 -71.088 -6.220 1.000 82.587 88 GLY B C 1
ATOM 1520 O O . GLY B 1 90 ? 7.339 -70.869 -5.359 1.000 76.180 88 GLY B O 1
ATOM 1521 N N . PRO B 1 91 ? 5.904 -70.068 -6.903 1.000 78.299 89 PRO B N 1
ATOM 1522 C CA . PRO B 1 91 ? 6.188 -68.666 -6.609 1.000 77.180 89 PRO B CA 1
ATOM 1523 C C . PRO B 1 91 ? 6.153 -68.261 -5.138 1.000 78.981 89 PRO B C 1
ATOM 1524 O O . PRO B 1 91 ? 6.843 -67.310 -4.770 1.000 77.616 89 PRO B O 1
ATOM 1528 N N . HIS B 1 92 ? 5.371 -68.992 -4.322 1.000 79.227 90 HIS B N 1
ATOM 1529 C CA . HIS B 1 92 ? 5.338 -68.808 -2.875 1.000 79.758 90 HIS B CA 1
ATOM 1530 C C . HIS B 1 92 ? 6.737 -68.837 -2.259 1.000 72.173 90 HIS B C 1
ATOM 1531 O O . HIS B 1 92 ? 6.970 -68.221 -1.235 1.000 72.159 90 HIS B O 1
ATOM 1538 N N . ASN B 1 93 ? 7.659 -69.556 -2.892 1.000 70.911 91 ASN B N 1
ATOM 1539 C CA . ASN B 1 93 ? 8.999 -69.779 -2.369 1.000 71.317 91 ASN B CA 1
ATOM 1540 C C . ASN B 1 93 ? 9.969 -68.662 -2.752 1.000 67.754 91 ASN B C 1
ATOM 1541 O O . ASN B 1 93 ? 11.088 -68.676 -2.251 1.000 68.548 91 ASN B O 1
ATOM 1546 N N . TYR B 1 94 ? 9.581 -67.723 -3.631 1.000 63.031 92 TYR B N 1
ATOM 1547 C CA . TYR B 1 94 ? 10.569 -66.781 -4.149 1.000 63.714 92 TYR B CA 1
ATOM 1548 C C . TYR B 1 94 ? 10.530 -65.435 -3.426 1.000 59.485 92 TYR B C 1
ATOM 1549 O O . TYR B 1 94 ? 11.445 -64.640 -3.570 1.000 57.046 92 TYR B O 1
ATOM 1558 N N . THR B 1 95 ? 9.478 -65.185 -2.644 1.000 59.095 93 THR B N 1
ATOM 1559 C CA . THR B 1 95 ? 9.349 -63.962 -1.872 1.000 58.095 93 THR B CA 1
ATOM 1560 C C . THR B 1 95 ? 10.370 -63.975 -0.741 1.000 60.172 93 THR B C 1
ATOM 1561 O O . THR B 1 95 ? 10.867 -65.034 -0.381 1.000 61.116 93 THR B O 1
ATOM 1565 N N . ASP B 1 96 ? 10.649 -62.790 -0.180 1.000 62.680 94 ASP B N 1
ATOM 1566 C CA . ASP B 1 96 ? 11.664 -62.563 0.836 1.000 62.615 94 ASP B CA 1
ATOM 1567 C C . ASP B 1 96 ? 11.501 -63.532 1.997 1.000 68.429 94 ASP B C 1
ATOM 1568 O O . ASP B 1 96 ? 12.458 -64.212 2.357 1.000 67.118 94 ASP B O 1
ATOM 1573 N N . ASP B 1 97 ? 10.285 -63.567 2.563 1.000 72.800 95 ASP B N 1
ATOM 1574 C CA . ASP B 1 97 ? 9.952 -64.460 3.660 1.000 78.789 95 ASP B CA 1
ATOM 1575 C C . ASP B 1 97 ? 9.902 -65.908 3.170 1.000 80.012 95 ASP B C 1
ATOM 1576 O O . ASP B 1 97 ? 10.448 -66.800 3.815 1.000 86.017 95 ASP B O 1
ATOM 1581 N N . GLY B 1 98 ? 9.256 -66.124 2.021 1.000 75.044 96 GLY B N 1
ATOM 1582 C CA . GLY B 1 98 ? 9.120 -67.451 1.443 1.000 70.182 96 GLY B CA 1
ATOM 1583 C C . GLY B 1 98 ? 10.482 -68.113 1.278 1.000 69.083 96 GLY B C 1
ATOM 1584 O O . GLY B 1 98 ? 10.662 -69.262 1.670 1.000 65.537 96 GLY B O 1
ATOM 1585 N N . PHE B 1 99 ? 11.440 -67.341 0.754 1.000 67.015 97 PHE B N 1
ATOM 1586 C CA . PHE B 1 99 ? 12.742 -67.861 0.390 1.000 66.012 97 PHE B CA 1
ATOM 1587 C C . PHE B 1 99 ? 13.509 -68.237 1.648 1.000 68.016 97 PHE B C 1
ATOM 1588 O O . PHE B 1 99 ? 13.956 -69.372 1.778 1.000 68.760 97 PHE B O 1
ATOM 1596 N N . GLY B 1 100 ? 13.623 -67.274 2.573 1.000 69.749 98 GLY B N 1
ATOM 1597 C CA . GLY B 1 100 ? 14.365 -67.416 3.822 1.000 71.838 98 GLY B CA 1
ATOM 1598 C C . GLY B 1 100 ? 13.879 -68.592 4.668 1.000 72.828 98 GLY B C 1
ATOM 1599 O O . GLY B 1 100 ? 14.692 -69.306 5.256 1.000 72.913 98 GLY B O 1
ATOM 1600 N N . VAL B 1 101 ? 12.552 -68.784 4.712 1.000 70.929 99 VAL B N 1
ATOM 1601 C CA . VAL B 1 101 ? 11.964 -69.926 5.394 1.000 70.380 99 VAL B CA 1
ATOM 1602 C C . VAL B 1 101 ? 12.397 -71.221 4.703 1.000 73.582 99 VAL B C 1
ATOM 1603 O O . VAL B 1 101 ? 12.862 -72.143 5.371 1.000 72.501 99 VAL B O 1
ATOM 1607 N N . HIS B 1 102 ? 12.244 -71.297 3.369 1.000 71.793 100 HIS B N 1
ATOM 1608 C CA . HIS B 1 102 ? 12.563 -72.525 2.658 1.000 70.443 100 HIS B CA 1
ATOM 1609 C C . HIS B 1 102 ? 14.055 -72.814 2.781 1.000 68.251 100 HIS B C 1
ATOM 1610 O O . HIS B 1 102 ? 14.448 -73.959 3.010 1.000 70.161 100 HIS B O 1
ATOM 1617 N N . LEU B 1 103 ? 14.865 -71.765 2.636 1.000 64.627 101 LEU B N 1
ATOM 1618 C CA . LEU B 1 103 ? 16.310 -71.891 2.636 1.000 65.632 101 LEU B CA 1
ATOM 1619 C C . LEU B 1 103 ? 16.782 -72.535 3.940 1.000 69.917 101 LEU B C 1
ATOM 1620 O O . LEU B 1 103 ? 17.796 -73.228 3.948 1.000 71.119 101 LEU B O 1
ATOM 1625 N N . ALA B 1 104 ? 16.045 -72.292 5.037 1.000 73.601 102 ALA B N 1
ATOM 1626 C CA . ALA B 1 104 ? 16.320 -72.912 6.328 1.000 75.990 102 ALA B CA 1
ATOM 1627 C C . ALA B 1 104 ? 16.320 -74.430 6.190 1.000 79.678 102 ALA B C 1
ATOM 1628 O O . ALA B 1 104 ? 17.252 -75.082 6.661 1.000 81.327 102 ALA B O 1
ATOM 1630 N N . PHE B 1 105 ? 15.295 -74.953 5.500 1.000 78.371 103 PHE B N 1
ATOM 1631 C CA . PHE B 1 105 ? 15.088 -76.385 5.383 1.000 77.298 103 PHE B CA 1
ATOM 1632 C C . PHE B 1 105 ? 15.667 -76.939 4.080 1.000 75.501 103 PHE B C 1
ATOM 1633 O O . PHE B 1 105 ? 15.222 -77.982 3.596 1.000 78.041 103 PHE B O 1
ATOM 1641 N N . PHE B 1 106 ? 16.684 -76.278 3.529 1.000 72.602 104 PHE B N 1
ATOM 1642 C CA . PHE B 1 106 ? 17.388 -76.832 2.385 1.000 78.083 104 PHE B CA 1
ATOM 1643 C C . PHE B 1 106 ? 17.985 -78.203 2.731 1.000 85.296 104 PHE B C 1
ATOM 1644 O O . PHE B 1 106 ? 18.142 -79.037 1.841 1.000 85.881 104 PHE B O 1
ATOM 1652 N N . ASN B 1 107 ? 18.310 -78.420 4.017 1.000 92.372 105 ASN B N 1
ATOM 1653 C CA . ASN B 1 107 ? 18.783 -79.701 4.536 1.000 96.560 105 ASN B CA 1
ATOM 1654 C C . ASN B 1 107 ? 17.890 -80.837 4.042 1.000 99.634 105 ASN B C 1
ATOM 1655 O O . ASN B 1 107 ? 18.397 -81.906 3.700 1.000 105.205 105 ASN B O 1
ATOM 1660 N N . ARG B 1 108 ? 16.569 -80.587 4.012 1.000 95.127 106 ARG B N 1
ATOM 1661 C CA . ARG B 1 108 ? 15.574 -81.592 3.674 1.000 94.623 106 ARG B CA 1
ATOM 1662 C C . ARG B 1 108 ? 14.872 -81.257 2.350 1.000 94.650 106 ARG B C 1
ATOM 1663 O O . ARG B 1 108 ? 13.748 -81.711 2.129 1.000 95.909 106 ARG B O 1
ATOM 1665 N N . THR B 1 109 ? 15.532 -80.482 1.469 1.000 91.254 107 THR B N 1
ATOM 1666 C CA . THR B 1 109 ? 14.986 -80.126 0.164 1.000 87.058 107 THR B CA 1
ATOM 1667 C C . THR B 1 109 ? 15.775 -80.837 -0.937 1.000 85.751 107 THR B C 1
ATOM 1668 O O . THR B 1 109 ? 16.987 -80.645 -1.038 1.000 85.530 107 THR B O 1
ATOM 1672 N N . PRO B 1 110 ? 15.134 -81.646 -1.821 1.000 83.610 108 PRO B N 1
ATOM 1673 C CA . PRO B 1 110 ? 15.857 -82.351 -2.883 1.000 79.797 108 PRO B CA 1
ATOM 1674 C C . PRO B 1 110 ? 16.579 -81.400 -3.835 1.000 76.720 108 PRO B C 1
ATOM 1675 O O . PRO B 1 110 ? 16.069 -80.319 -4.145 1.000 74.331 108 PRO B O 1
ATOM 1679 N N . ALA B 1 111 ? 17.744 -81.855 -4.320 1.000 75.609 109 ALA B N 1
ATOM 1680 C CA . ALA B 1 111 ? 18.658 -81.080 -5.140 1.000 73.734 109 ALA B CA 1
ATOM 1681 C C . ALA B 1 111 ? 17.929 -80.383 -6.282 1.000 75.063 109 ALA B C 1
ATOM 1682 O O . ALA B 1 111 ? 18.254 -79.238 -6.587 1.000 73.078 109 ALA B O 1
ATOM 1684 N N . GLU B 1 112 ? 16.961 -81.076 -6.906 1.000 79.694 110 GLU B N 1
ATOM 1685 C CA . GLU B 1 112 ? 16.164 -80.521 -7.995 1.000 80.131 110 GLU B CA 1
ATOM 1686 C C . GLU B 1 112 ? 15.419 -79.280 -7.499 1.000 76.561 110 GLU B C 1
ATOM 1687 O O . GLU B 1 112 ? 15.548 -78.204 -8.091 1.000 79.548 110 GLU B O 1
ATOM 1693 N N . ALA B 1 113 ? 14.657 -79.444 -6.405 1.000 72.688 111 ALA B N 1
ATOM 1694 C CA . ALA B 1 113 ? 13.816 -78.384 -5.883 1.000 71.657 111 ALA B CA 1
ATOM 1695 C C . ALA B 1 113 ? 14.679 -77.196 -5.462 1.000 70.853 111 ALA B C 1
ATOM 1696 O O . ALA B 1 113 ? 14.367 -76.054 -5.804 1.000 68.402 111 ALA B O 1
ATOM 1698 N N . ARG B 1 114 ? 15.768 -77.485 -4.735 1.000 70.374 112 ARG B N 1
ATOM 1699 C CA . ARG B 1 114 ? 16.704 -76.459 -4.316 1.000 67.086 112 ARG B CA 1
ATOM 1700 C C . ARG B 1 114 ? 17.079 -75.597 -5.512 1.000 67.561 112 ARG B C 1
ATOM 1701 O O . ARG B 1 114 ? 17.019 -74.379 -5.438 1.000 66.867 112 ARG B O 1
ATOM 1709 N N . MET B 1 115 ? 17.453 -76.246 -6.614 1.000 70.811 113 MET B N 1
ATOM 1710 C CA . MET B 1 115 ? 17.961 -75.547 -7.780 1.000 72.567 113 MET B CA 1
ATOM 1711 C C . MET B 1 115 ? 16.871 -74.656 -8.365 1.000 70.223 113 MET B C 1
ATOM 1712 O O . MET B 1 115 ? 17.143 -73.518 -8.736 1.000 69.633 113 MET B O 1
ATOM 1717 N N . ARG B 1 116 ? 15.640 -75.177 -8.438 1.000 67.799 114 ARG B N 1
ATOM 1718 C CA . ARG B 1 116 ? 14.530 -74.431 -8.998 1.000 66.287 114 ARG B CA 1
ATOM 1719 C C . ARG B 1 116 ? 14.270 -73.202 -8.128 1.000 66.854 114 ARG B C 1
ATOM 1720 O O . ARG B 1 116 ? 14.159 -72.094 -8.644 1.000 62.792 114 ARG B O 1
ATOM 1723 N N . ILE B 1 117 ? 14.220 -73.403 -6.804 1.000 70.059 115 ILE B N 1
ATOM 1724 C CA . ILE B 1 117 ? 13.936 -72.331 -5.860 1.000 68.771 115 ILE B CA 1
ATOM 1725 C C . ILE B 1 117 ? 14.977 -71.214 -5.992 1.000 67.043 115 ILE B C 1
ATOM 1726 O O . ILE B 1 117 ? 14.604 -70.054 -6.109 1.000 67.474 115 ILE B O 1
ATOM 1731 N N . LEU B 1 118 ? 16.270 -71.568 -5.973 1.000 65.126 116 LEU B N 1
ATOM 1732 C CA . LEU B 1 118 ? 17.347 -70.613 -6.149 1.000 67.194 116 LEU B CA 1
ATOM 1733 C C . LEU B 1 118 ? 17.148 -69.802 -7.429 1.000 71.465 116 LEU B C 1
ATOM 1734 O O . LEU B 1 118 ? 17.383 -68.595 -7.435 1.000 71.270 116 LEU B O 1
ATOM 1739 N N . GLU B 1 119 ? 16.714 -70.457 -8.516 1.000 75.121 117 GLU B N 1
ATOM 1740 C CA . GLU B 1 119 ? 16.564 -69.768 -9.785 1.000 78.847 117 GLU B CA 1
ATOM 1741 C C . GLU B 1 119 ? 15.356 -68.836 -9.728 1.000 73.889 117 GLU B C 1
ATOM 1742 O O . GLU B 1 119 ? 15.439 -67.693 -10.164 1.000 72.096 117 GLU B O 1
ATOM 1748 N N . GLY B 1 120 ? 14.246 -69.337 -9.185 1.000 70.754 118 GLY B N 1
ATOM 1749 C CA . GLY B 1 120 ? 13.052 -68.529 -9.005 1.000 72.542 118 GLY B CA 1
ATOM 1750 C C . GLY B 1 120 ? 13.301 -67.294 -8.139 1.000 69.582 118 GLY B C 1
ATOM 1751 O O . GLY B 1 120 ? 12.742 -66.233 -8.382 1.000 70.911 118 GLY B O 1
ATOM 1752 N N . ARG B 1 121 ? 14.161 -67.444 -7.132 1.000 67.654 119 ARG B N 1
ATOM 1753 C CA . ARG B 1 121 ? 14.562 -66.326 -6.303 1.000 63.357 119 ARG B CA 1
ATOM 1754 C C . ARG B 1 121 ? 15.408 -65.369 -7.136 1.000 60.108 119 ARG B C 1
ATOM 1755 O O . ARG B 1 121 ? 15.206 -64.162 -7.094 1.000 57.820 119 ARG B O 1
ATOM 1763 N N . ARG B 1 122 ? 16.359 -65.910 -7.894 1.000 61.582 120 ARG B N 1
ATOM 1764 C CA . ARG B 1 122 ? 17.246 -65.087 -8.705 1.000 65.593 120 ARG B CA 1
ATOM 1765 C C . ARG B 1 122 ? 16.439 -64.265 -9.713 1.000 66.237 120 ARG B C 1
ATOM 1766 O O . ARG B 1 122 ? 16.764 -63.099 -9.938 1.000 67.575 120 ARG B O 1
ATOM 1774 N N . ARG B 1 123 ? 15.378 -64.870 -10.283 1.000 60.876 121 ARG B N 1
ATOM 1775 C CA . ARG B 1 123 ? 14.492 -64.172 -11.186 1.000 57.001 121 ARG B CA 1
ATOM 1776 C C . ARG B 1 123 ? 13.820 -63.020 -10.450 1.000 58.160 121 ARG B C 1
ATOM 1777 O O . ARG B 1 123 ? 13.712 -61.927 -10.989 1.000 57.142 121 ARG B O 1
ATOM 1785 N N . GLN B 1 124 ? 13.395 -63.263 -9.208 1.000 60.886 122 GLN B N 1
ATOM 1786 C CA . GLN B 1 124 ? 12.702 -62.226 -8.467 1.000 62.122 122 GLN B CA 1
ATOM 1787 C C . GLN B 1 124 ? 13.620 -61.052 -8.132 1.000 62.173 122 GLN B C 1
ATOM 1788 O O . GLN B 1 124 ? 13.198 -59.898 -8.260 1.000 65.144 122 GLN B O 1
ATOM 1794 N N . VAL B 1 125 ? 14.850 -61.348 -7.696 1.000 61.241 123 VAL B N 1
ATOM 1795 C CA . VAL B 1 125 ? 15.736 -60.274 -7.286 1.000 60.960 123 VAL B CA 1
ATOM 1796 C C . VAL B 1 125 ? 16.230 -59.538 -8.523 1.000 61.999 123 VAL B C 1
ATOM 1797 O O . VAL B 1 125 ? 16.392 -58.327 -8.459 1.000 66.406 123 VAL B O 1
ATOM 1801 N N . GLU B 1 126 ? 16.456 -60.267 -9.627 1.000 59.316 124 GLU B N 1
ATOM 1802 C CA . GLU B 1 126 ? 16.873 -59.675 -10.890 1.000 55.942 124 GLU B CA 1
ATOM 1803 C C . GLU B 1 126 ? 15.858 -58.618 -11.314 1.000 55.685 124 GLU B C 1
ATOM 1804 O O . GLU B 1 126 ? 16.258 -57.502 -11.669 1.000 53.973 124 GLU B O 1
ATOM 1810 N N . GLU B 1 127 ? 14.563 -58.981 -11.250 1.000 54.536 125 GLU B N 1
ATOM 1811 C CA . GLU B 1 127 ? 13.497 -58.099 -11.700 1.000 54.441 125 GLU B CA 1
ATOM 1812 C C . GLU B 1 127 ? 13.436 -56.881 -10.770 1.000 54.626 125 GLU B C 1
ATOM 1813 O O . GLU B 1 127 ? 13.213 -55.758 -11.222 1.000 54.894 125 GLU B O 1
ATOM 1819 N N . ARG B 1 128 ? 13.627 -57.125 -9.468 1.000 55.358 126 ARG B N 1
ATOM 1820 C CA . ARG B 1 128 ? 13.648 -56.064 -8.470 1.000 56.356 126 ARG B CA 1
ATOM 1821 C C . ARG B 1 128 ? 14.740 -55.055 -8.814 1.000 55.960 126 ARG B C 1
ATOM 1822 O O . ARG B 1 128 ? 14.474 -53.859 -8.917 1.000 56.603 126 ARG B O 1
ATOM 1830 N N . ARG B 1 129 ? 15.946 -55.574 -9.057 1.000 53.303 127 ARG B N 1
ATOM 1831 C CA . ARG B 1 129 ? 17.112 -54.793 -9.438 1.000 53.337 127 ARG B CA 1
ATOM 1832 C C . ARG B 1 129 ? 16.818 -53.921 -10.652 1.000 54.017 127 ARG B C 1
ATOM 1833 O O . ARG B 1 129 ? 17.288 -52.792 -10.731 1.000 50.569 127 ARG B O 1
ATOM 1841 N N . GLU B 1 130 ? 16.104 -54.492 -11.631 1.000 58.342 128 GLU B N 1
ATOM 1842 C CA . GLU B 1 130 ? 15.878 -53.799 -12.886 1.000 60.524 128 GLU B CA 1
ATOM 1843 C C . GLU B 1 130 ? 14.956 -52.613 -12.632 1.000 62.886 128 GLU B C 1
ATOM 1844 O O . GLU B 1 130 ? 15.243 -51.499 -13.070 1.000 64.862 128 GLU B O 1
ATOM 1846 N N . GLY B 1 131 ? 13.846 -52.872 -11.922 1.000 63.774 129 GLY B N 1
ATOM 1847 C CA . GLY B 1 131 ? 12.894 -51.841 -11.533 1.000 65.356 129 GLY B CA 1
ATOM 1848 C C . GLY B 1 131 ? 13.579 -50.694 -10.799 1.000 66.113 129 GLY B C 1
ATOM 1849 O O . GLY B 1 131 ? 13.211 -49.533 -10.997 1.000 66.027 129 GLY B O 1
ATOM 1850 N N . LEU B 1 132 ? 14.582 -51.043 -9.973 1.000 63.315 130 LEU B N 1
ATOM 1851 C CA . LEU B 1 132 ? 15.268 -50.063 -9.144 1.000 63.271 130 LEU B CA 1
ATOM 1852 C C . LEU B 1 132 ? 16.286 -49.254 -9.956 1.000 66.059 130 LEU B C 1
ATOM 1853 O O . LEU B 1 132 ? 16.405 -48.046 -9.729 1.000 67.206 130 LEU B O 1
ATOM 1858 N N . ARG B 1 133 ? 17.025 -49.914 -10.874 1.000 67.359 131 ARG B N 1
ATOM 1859 C CA . ARG B 1 133 ? 17.855 -49.214 -11.847 1.000 64.903 131 ARG B CA 1
ATOM 1860 C C . ARG B 1 133 ? 16.990 -48.243 -12.645 1.000 65.363 131 ARG B C 1
ATOM 1861 O O . ARG B 1 133 ? 17.333 -47.079 -12.791 1.000 65.149 131 ARG B O 1
ATOM 1863 N N . GLU B 1 134 ? 15.858 -48.738 -13.145 1.000 67.939 132 GLU B N 1
ATOM 1864 C CA . GLU B 1 134 ? 14.922 -47.935 -13.920 1.000 76.672 132 GLU B CA 1
ATOM 1865 C C . GLU B 1 134 ? 14.408 -46.773 -13.068 1.000 76.899 132 GLU B C 1
ATOM 1866 O O . GLU B 1 134 ? 14.256 -45.663 -13.574 1.000 82.263 132 GLU B O 1
ATOM 1868 N N . ALA B 1 135 ? 14.161 -47.028 -11.779 1.000 72.729 133 ALA B N 1
ATOM 1869 C CA . ALA B 1 135 ? 13.625 -46.019 -10.878 1.000 74.030 133 ALA B CA 1
ATOM 1870 C C . ALA B 1 135 ? 14.610 -44.863 -10.702 1.000 75.697 133 ALA B C 1
ATOM 1871 O O . ALA B 1 135 ? 14.202 -43.691 -10.725 1.000 77.314 133 ALA B O 1
ATOM 1873 N N . VAL B 1 136 ? 15.902 -45.202 -10.525 1.000 72.945 134 VAL B N 1
ATOM 1874 C CA . VAL B 1 136 ? 16.970 -44.227 -10.364 1.000 68.980 134 VAL B CA 1
ATOM 1875 C C . VAL B 1 136 ? 17.074 -43.363 -11.621 1.000 66.648 134 VAL B C 1
ATOM 1876 O O . VAL B 1 136 ? 17.215 -42.145 -11.544 1.000 62.104 134 VAL B O 1
ATOM 1880 N N . ALA B 1 137 ? 16.980 -44.026 -12.774 1.000 69.523 135 ALA B N 1
ATOM 1881 C CA . ALA B 1 137 ? 17.161 -43.379 -14.066 1.000 68.866 135 ALA B CA 1
ATOM 1882 C C . ALA B 1 137 ? 16.168 -42.229 -14.197 1.000 70.663 135 ALA B C 1
ATOM 1883 O O . ALA B 1 137 ? 16.558 -41.128 -14.583 1.000 75.765 135 ALA B O 1
ATOM 1885 N N . ARG B 1 138 ? 14.901 -42.489 -13.838 1.000 69.694 136 ARG B N 1
ATOM 1886 C CA . ARG B 1 138 ? 13.824 -41.523 -13.982 1.000 71.937 136 ARG B CA 1
ATOM 1887 C C . ARG B 1 138 ? 13.953 -40.399 -12.943 1.000 75.345 136 ARG B C 1
ATOM 1888 O O . ARG B 1 138 ? 13.334 -39.350 -13.102 1.000 72.781 136 ARG B O 1
ATOM 1891 N N . ALA B 1 139 ? 14.798 -40.587 -11.917 1.000 77.948 137 ALA B N 1
ATOM 1892 C CA . ALA B 1 139 ? 15.015 -39.603 -10.869 1.000 86.191 137 ALA B CA 1
ATOM 1893 C C . ALA B 1 139 ? 15.897 -38.427 -11.313 1.000 94.419 137 ALA B C 1
ATOM 1894 O O . ALA B 1 139 ? 17.076 -38.617 -11.615 1.000 101.262 137 ALA B O 1
ATOM 1896 N N . SER B 1 140 ? 15.320 -37.211 -11.303 1.000 96.456 138 SER B N 1
ATOM 1897 C CA . SER B 1 140 ? 16.060 -35.977 -11.542 1.000 98.207 138 SER B CA 1
ATOM 1898 C C . SER B 1 140 ? 15.353 -34.792 -10.869 1.000 99.912 138 SER B C 1
ATOM 1899 O O . SER B 1 140 ? 15.851 -34.337 -9.810 1.000 99.721 138 SER B O 1
ATOM 1902 N N . PHE B 1 143 ? 14.141 -31.560 -7.021 1.000 85.326 141 PHE B N 1
ATOM 1903 C CA . PHE B 1 143 ? 13.858 -32.373 -5.807 1.000 83.969 141 PHE B CA 1
ATOM 1904 C C . PHE B 1 143 ? 13.741 -33.845 -6.224 1.000 84.632 141 PHE B C 1
ATOM 1905 O O . PHE B 1 143 ? 14.430 -34.281 -7.149 1.000 88.750 141 PHE B O 1
ATOM 1907 N N . ASP B 1 144 ? 12.863 -34.617 -5.567 1.000 82.564 142 ASP B N 1
ATOM 1908 C CA . ASP B 1 144 ? 12.703 -36.048 -5.802 1.000 80.805 142 ASP B CA 1
ATOM 1909 C C . ASP B 1 144 ? 14.074 -36.726 -5.846 1.000 80.198 142 ASP B C 1
ATOM 1910 O O . ASP B 1 144 ? 14.430 -37.363 -6.825 1.000 81.623 142 ASP B O 1
ATOM 1912 N N . ARG B 1 145 ? 14.845 -36.555 -4.775 1.000 82.703 143 ARG B N 1
ATOM 1913 C CA . ARG B 1 145 ? 16.219 -37.021 -4.663 1.000 79.920 143 ARG B CA 1
ATOM 1914 C C . ARG B 1 145 ? 16.458 -37.680 -3.312 1.000 80.108 143 ARG B C 1
ATOM 1915 O O . ARG B 1 145 ? 17.547 -38.201 -3.107 1.000 77.721 143 ARG B O 1
ATOM 1917 N N . TYR B 1 146 ? 15.452 -37.676 -2.415 1.000 78.181 144 TYR B N 1
ATOM 1918 C CA . TYR B 1 146 ? 15.438 -38.565 -1.255 1.000 72.977 144 TYR B CA 1
ATOM 1919 C C . TYR B 1 146 ? 15.002 -39.972 -1.675 1.000 69.039 144 TYR B C 1
ATOM 1920 O O . TYR B 1 146 ? 15.657 -40.954 -1.349 1.000 66.624 144 TYR B O 1
ATOM 1922 N N . THR B 1 147 ? 13.894 -40.052 -2.410 1.000 66.695 145 THR B N 1
ATOM 1923 C CA . THR B 1 147 ? 13.431 -41.287 -3.027 1.000 65.317 145 THR B CA 1
ATOM 1924 C C . THR B 1 147 ? 14.543 -41.918 -3.865 1.000 61.592 145 THR B C 1
ATOM 1925 O O . THR B 1 147 ? 14.693 -43.120 -3.892 1.000 58.821 145 THR B O 1
ATOM 1929 N N . ARG B 1 148 ? 15.302 -41.108 -4.581 1.000 62.667 146 ARG B N 1
ATOM 1930 C CA . ARG B 1 148 ? 16.382 -41.598 -5.410 1.000 65.777 146 ARG B CA 1
ATOM 1931 C C . ARG B 1 148 ? 17.412 -42.366 -4.588 1.000 64.376 146 ARG B C 1
ATOM 1932 O O . ARG B 1 148 ? 17.817 -43.455 -5.002 1.000 64.076 146 ARG B O 1
ATOM 1937 N N . GLN B 1 149 ? 17.818 -41.796 -3.447 1.000 62.672 147 GLN B N 1
ATOM 1938 C CA . GLN B 1 149 ? 18.855 -42.388 -2.606 1.000 62.939 147 GLN B CA 1
ATOM 1939 C C . GLN B 1 149 ? 18.376 -43.717 -2.022 1.000 59.496 147 GLN B C 1
ATOM 1940 O O . GLN B 1 149 ? 19.148 -44.665 -1.909 1.000 59.005 147 GLN B O 1
ATOM 1944 N N . LEU B 1 150 ? 17.097 -43.764 -1.645 1.000 56.976 148 LEU B N 1
ATOM 1945 C CA . LEU B 1 150 ? 16.496 -44.965 -1.105 1.000 57.856 148 LEU B CA 1
ATOM 1946 C C . LEU B 1 150 ? 16.558 -46.061 -2.165 1.000 60.101 148 LEU B C 1
ATOM 1947 O O . LEU B 1 150 ? 17.030 -47.159 -1.905 1.000 65.180 148 LEU B O 1
ATOM 1952 N N . HIS B 1 151 ? 16.101 -45.740 -3.382 1.000 60.200 149 HIS B N 1
ATOM 1953 C CA . HIS B 1 151 ? 16.171 -46.679 -4.485 1.000 57.290 149 HIS B CA 1
ATOM 1954 C C . HIS B 1 151 ? 17.617 -47.124 -4.693 1.000 57.117 149 HIS B C 1
ATOM 1955 O O . HIS B 1 151 ? 17.893 -48.320 -4.815 1.000 59.598 149 HIS B O 1
ATOM 1962 N N . GLN B 1 152 ? 18.531 -46.148 -4.701 1.000 55.989 150 GLN B N 1
ATOM 1963 C CA . GLN B 1 152 ? 19.950 -46.423 -4.839 1.000 56.709 150 GLN B CA 1
ATOM 1964 C C . GLN B 1 152 ? 20.392 -47.470 -3.813 1.000 55.576 150 GLN B C 1
ATOM 1965 O O . GLN B 1 152 ? 21.149 -48.397 -4.154 1.000 52.078 150 GLN B O 1
ATOM 1969 N N . LEU B 1 153 ? 19.896 -47.329 -2.571 1.000 54.276 151 LEU B N 1
ATOM 1970 C CA . LEU B 1 153 ? 20.244 -48.270 -1.515 1.000 56.419 151 LEU B CA 1
ATOM 1971 C C . LEU B 1 153 ? 19.668 -49.637 -1.869 1.000 57.773 151 LEU B C 1
ATOM 1972 O O . LEU B 1 153 ? 20.383 -50.650 -1.829 1.000 59.585 151 LEU B O 1
ATOM 1975 N N . GLY B 1 154 ? 18.378 -49.633 -2.246 1.000 55.360 152 GLY B N 1
ATOM 1976 C CA . GLY B 1 154 ? 17.677 -50.819 -2.704 1.000 55.204 152 GLY B CA 1
ATOM 1977 C C . GLY B 1 154 ? 18.474 -51.545 -3.775 1.000 57.855 152 GLY B C 1
ATOM 1978 O O . GLY B 1 154 ? 18.585 -52.766 -3.721 1.000 57.217 152 GLY B O 1
ATOM 1979 N N . LEU B 1 155 ? 19.039 -50.762 -4.715 1.000 60.910 153 LEU B N 1
ATOM 1980 C CA . LEU B 1 155 ? 19.761 -51.274 -5.868 1.000 59.357 153 LEU B CA 1
ATOM 1981 C C . LEU B 1 155 ? 21.011 -52.022 -5.417 1.000 59.975 153 LEU B C 1
ATOM 1982 O O . LEU B 1 155 ? 21.196 -53.172 -5.822 1.000 58.885 153 LEU B O 1
ATOM 1987 N N . GLU B 1 156 ? 21.849 -51.378 -4.586 1.000 59.203 154 GLU B N 1
ATOM 1988 C CA . GLU B 1 156 ? 23.098 -51.994 -4.178 1.000 60.561 154 GLU B CA 1
ATOM 1989 C C . GLU B 1 156 ? 22.820 -53.334 -3.493 1.000 62.276 154 GLU B C 1
ATOM 1990 O O . GLU B 1 156 ? 23.570 -54.299 -3.675 1.000 61.909 154 GLU B O 1
ATOM 1992 N N . SER B 1 157 ? 21.735 -53.384 -2.706 1.000 64.118 155 SER B N 1
ATOM 1993 C CA . SER B 1 157 ? 21.382 -54.602 -1.988 1.000 63.901 155 SER B CA 1
ATOM 1994 C C . SER B 1 157 ? 21.085 -55.709 -2.986 1.000 62.759 155 SER B C 1
ATOM 1995 O O . SER B 1 157 ? 21.634 -56.798 -2.859 1.000 67.758 155 SER B O 1
ATOM 1998 N N . SER B 1 158 ? 20.223 -55.404 -3.963 1.000 58.092 156 SER B N 1
ATOM 1999 C CA . SER B 1 158 ? 19.862 -56.347 -5.002 1.000 58.934 156 SER B CA 1
ATOM 2000 C C . SER B 1 158 ? 21.120 -56.882 -5.676 1.000 58.544 156 SER B C 1
ATOM 2001 O O . SER B 1 158 ? 21.273 -58.097 -5.825 1.000 56.132 156 SER B O 1
ATOM 2004 N N . GLU B 1 159 ? 22.013 -55.953 -6.051 1.000 59.063 157 GLU B N 1
ATOM 2005 C CA . GLU B 1 159 ? 23.251 -56.301 -6.704 1.000 62.349 157 GLU B CA 1
ATOM 2006 C C . GLU B 1 159 ? 23.977 -57.354 -5.875 1.000 63.289 157 GLU B C 1
ATOM 2007 O O . GLU B 1 159 ? 24.372 -58.405 -6.410 1.000 70.685 157 GLU B O 1
ATOM 2013 N N . ARG B 1 160 ? 24.133 -57.088 -4.569 1.000 59.985 158 ARG B N 1
ATOM 2014 C CA . ARG B 1 160 ? 24.865 -58.006 -3.721 1.000 61.122 158 ARG B CA 1
ATOM 2015 C C . ARG B 1 160 ? 24.152 -59.365 -3.717 1.000 62.768 158 ARG B C 1
ATOM 2016 O O . ARG B 1 160 ? 24.786 -60.412 -3.839 1.000 67.982 158 ARG B O 1
ATOM 2018 N N . GLU B 1 161 ? 22.822 -59.348 -3.610 1.000 60.925 159 GLU B N 1
ATOM 2019 C CA . GLU B 1 161 ? 22.077 -60.576 -3.435 1.000 63.154 159 GLU B CA 1
ATOM 2020 C C . GLU B 1 161 ? 22.121 -61.415 -4.710 1.000 68.616 159 GLU B C 1
ATOM 2021 O O . GLU B 1 161 ? 22.308 -62.629 -4.635 1.000 70.870 159 GLU B O 1
ATOM 2027 N N . VAL B 1 162 ? 21.944 -60.784 -5.877 1.000 68.683 160 VAL B N 1
ATOM 2028 C CA . VAL B 1 162 ? 22.108 -61.489 -7.144 1.000 69.468 160 VAL B CA 1
ATOM 2029 C C . VAL B 1 162 ? 23.481 -62.171 -7.184 1.000 70.533 160 VAL B C 1
ATOM 2030 O O . VAL B 1 162 ? 23.558 -63.389 -7.383 1.000 78.076 160 VAL B O 1
ATOM 2032 N N . LYS B 1 163 ? 24.550 -61.385 -6.969 1.000 67.172 161 LYS B N 1
ATOM 2033 C CA . LYS B 1 163 ? 25.904 -61.914 -7.012 1.000 69.357 161 LYS B CA 1
ATOM 2034 C C . LYS B 1 163 ? 25.982 -63.150 -6.113 1.000 71.369 161 LYS B C 1
ATOM 2035 O O . LYS B 1 163 ? 26.576 -64.157 -6.476 1.000 75.077 161 LYS B O 1
ATOM 2037 N N . TRP B 1 164 ? 25.318 -63.084 -4.960 1.000 71.742 162 TRP B N 1
ATOM 2038 C CA . TRP B 1 164 ? 25.351 -64.172 -4.000 1.000 72.973 162 TRP B CA 1
ATOM 2039 C C . TRP B 1 164 ? 24.617 -65.386 -4.556 1.000 70.628 162 TRP B C 1
ATOM 2040 O O . TRP B 1 164 ? 25.096 -66.507 -4.412 1.000 72.948 162 TRP B O 1
ATOM 2051 N N . LEU B 1 165 ? 23.454 -65.149 -5.168 1.000 66.229 163 LEU B N 1
ATOM 2052 C CA . LEU B 1 165 ? 22.607 -66.228 -5.650 1.000 68.196 163 LEU B CA 1
ATOM 2053 C C . LEU B 1 165 ? 23.337 -66.996 -6.745 1.000 70.302 163 LEU B C 1
ATOM 2054 O O . LEU B 1 165 ? 23.293 -68.232 -6.775 1.000 71.688 163 LEU B O 1
ATOM 2059 N N . ASN B 1 166 ? 24.033 -66.246 -7.604 1.000 70.036 164 ASN B N 1
ATOM 2060 C CA . ASN B 1 166 ? 24.810 -66.818 -8.691 1.000 70.068 164 ASN B CA 1
ATOM 2061 C C . ASN B 1 166 ? 25.871 -67.749 -8.122 1.000 75.093 164 ASN B C 1
ATOM 2062 O O . ASN B 1 166 ? 26.048 -68.868 -8.619 1.000 77.770 164 ASN B O 1
ATOM 2067 N N . GLU B 1 167 ? 26.567 -67.274 -7.074 1.000 73.402 165 GLU B N 1
ATOM 2068 C CA . GLU B 1 167 ? 27.587 -68.078 -6.436 1.000 74.726 165 GLU B CA 1
ATOM 2069 C C . GLU B 1 167 ? 26.944 -69.320 -5.840 1.000 75.039 165 GLU B C 1
ATOM 2070 O O . GLU B 1 167 ? 27.541 -70.385 -5.867 1.000 80.892 165 GLU B O 1
ATOM 2076 N N . LEU B 1 168 ? 25.732 -69.176 -5.317 1.000 70.904 166 LEU B N 1
ATOM 2077 C CA . LEU B 1 168 ? 25.056 -70.279 -4.665 1.000 73.601 166 LEU B CA 1
ATOM 2078 C C . LEU B 1 168 ? 24.543 -71.247 -5.737 1.000 78.272 166 LEU B C 1
ATOM 2079 O O . LEU B 1 168 ? 24.571 -72.472 -5.548 1.000 83.710 166 LEU B O 1
ATOM 2083 N N . ILE B 1 169 ? 24.118 -70.702 -6.887 1.000 77.815 167 ILE B N 1
ATOM 2084 C CA . ILE B 1 169 ? 23.679 -71.570 -7.974 1.000 78.640 167 ILE B CA 1
ATOM 2085 C C . ILE B 1 169 ? 24.863 -72.346 -8.550 1.000 77.720 167 ILE B C 1
ATOM 2086 O O . ILE B 1 169 ? 24.774 -73.550 -8.770 1.000 78.822 167 ILE B O 1
ATOM 2091 N N . ALA B 1 170 ? 25.968 -71.625 -8.761 1.000 76.646 168 ALA B N 1
ATOM 2092 C CA . ALA B 1 170 ? 27.186 -72.182 -9.313 1.000 80.373 168 ALA B CA 1
ATOM 2093 C C . ALA B 1 170 ? 27.607 -73.385 -8.471 1.000 83.037 168 ALA B C 1
ATOM 2094 O O . ALA B 1 170 ? 27.857 -74.467 -9.006 1.000 86.196 168 ALA B O 1
ATOM 2096 N N . ALA B 1 171 ? 27.579 -73.193 -7.149 1.000 83.575 169 ALA B N 1
ATOM 2097 C CA . ALA B 1 171 ? 28.092 -74.174 -6.205 1.000 82.773 169 ALA B CA 1
ATOM 2098 C C . ALA B 1 171 ? 27.202 -75.404 -6.232 1.000 83.500 169 ALA B C 1
ATOM 2099 O O . ALA B 1 171 ? 27.700 -76.532 -6.235 1.000 88.334 169 ALA B O 1
ATOM 2101 N N . GLU B 1 172 ? 25.879 -75.185 -6.314 1.000 83.102 170 GLU B N 1
ATOM 2102 C CA . GLU B 1 172 ? 24.957 -76.317 -6.370 1.000 88.177 170 GLU B CA 1
ATOM 2103 C C . GLU B 1 172 ? 25.158 -77.077 -7.693 1.000 90.839 170 GLU B C 1
ATOM 2104 O O . GLU B 1 172 ? 24.955 -78.286 -7.749 1.000 88.962 170 GLU B O 1
ATOM 2110 N N . ARG B 1 173 ? 25.535 -76.331 -8.749 1.000 93.356 171 ARG B N 1
ATOM 2111 C CA . ARG B 1 173 ? 25.541 -76.808 -10.117 1.000 95.377 171 ARG B CA 1
ATOM 2112 C C . ARG B 1 173 ? 26.525 -77.971 -10.230 1.000 102.498 171 ARG B C 1
ATOM 2113 O O . ARG B 1 173 ? 26.139 -79.014 -10.770 1.000 108.331 171 ARG B O 1
ATOM 2121 N N . ALA B 1 174 ? 27.762 -77.784 -9.714 1.000 101.113 172 ALA B N 1
ATOM 2122 C CA . ALA B 1 174 ? 28.682 -78.913 -9.576 1.000 104.248 172 ALA B CA 1
ATOM 2123 C C . ALA B 1 174 ? 29.847 -78.590 -8.640 1.000 106.010 172 ALA B C 1
ATOM 2124 O O . ALA B 1 174 ? 30.254 -79.539 -7.935 1.000 110.433 172 ALA B O 1
ATOM 2126 N N . PHE C 1 2 ? 13.165 -64.101 31.562 1.000 82.424 0 PHE C N 1
ATOM 2127 C CA . PHE C 1 2 ? 12.789 -62.671 31.664 1.000 76.990 0 PHE C CA 1
ATOM 2128 C C . PHE C 1 2 ? 13.533 -62.019 32.812 1.000 75.478 0 PHE C C 1
ATOM 2129 O O . PHE C 1 2 ? 14.383 -62.628 33.451 1.000 76.328 0 PHE C O 1
ATOM 2137 N N . MET C 1 3 ? 13.135 -60.774 33.101 1.000 76.984 1 MET C N 1
ATOM 2138 C CA . MET C 1 3 ? 13.698 -59.876 34.102 1.000 76.299 1 MET C CA 1
ATOM 2139 C C . MET C 1 3 ? 13.846 -60.573 35.447 1.000 74.530 1 MET C C 1
ATOM 2140 O O . MET C 1 3 ? 14.862 -60.435 36.120 1.000 70.431 1 MET C O 1
ATOM 2145 N N . LEU C 1 4 ? 12.811 -61.336 35.816 1.000 75.404 2 LEU C N 1
ATOM 2146 C CA . LEU C 1 4 ? 12.766 -61.972 37.126 1.000 74.970 2 LEU C CA 1
ATOM 2147 C C . LEU C 1 4 ? 13.930 -62.935 37.297 1.000 77.524 2 LEU C C 1
ATOM 2148 O O . LEU C 1 4 ? 14.664 -62.820 38.275 1.000 78.789 2 LEU C O 1
ATOM 2153 N N . GLU C 1 5 ? 14.113 -63.830 36.309 1.000 78.684 3 GLU C N 1
ATOM 2154 C CA . GLU C 1 5 ? 15.187 -64.813 36.311 1.000 79.617 3 GLU C CA 1
ATOM 2155 C C . GLU C 1 5 ? 16.519 -64.122 36.598 1.000 79.415 3 GLU C C 1
ATOM 2156 O O . GLU C 1 5 ? 17.220 -64.445 37.565 1.000 79.846 3 GLU C O 1
ATOM 2162 N N . LEU C 1 6 ? 16.843 -63.185 35.699 1.000 74.624 4 LEU C N 1
ATOM 2163 C CA . LEU C 1 6 ? 18.111 -62.472 35.726 1.000 73.633 4 LEU C CA 1
ATOM 2164 C C . LEU C 1 6 ? 18.304 -61.808 37.087 1.000 71.539 4 LEU C C 1
ATOM 2165 O O . LEU C 1 6 ? 19.394 -61.850 37.636 1.000 74.920 4 LEU C O 1
ATOM 2170 N N . ALA C 1 7 ? 17.245 -61.198 37.629 1.000 67.257 5 ALA C N 1
ATOM 2171 C CA . ALA C 1 7 ? 17.308 -60.588 38.945 1.000 65.109 5 ALA C CA 1
ATOM 2172 C C . ALA C 1 7 ? 17.744 -61.610 39.978 1.000 66.184 5 ALA C C 1
ATOM 2173 O O . ALA C 1 7 ? 18.628 -61.325 40.770 1.000 67.810 5 ALA C O 1
ATOM 2175 N N . ILE C 1 8 ? 17.121 -62.795 39.943 1.000 64.500 6 ILE C N 1
ATOM 2176 C CA . ILE C 1 8 ? 17.359 -63.799 40.963 1.000 65.406 6 ILE C CA 1
ATOM 2177 C C . ILE C 1 8 ? 18.769 -64.361 40.789 1.000 66.521 6 ILE C C 1
ATOM 2178 O O . ILE C 1 8 ? 19.543 -64.327 41.748 1.000 65.079 6 ILE C O 1
ATOM 2183 N N . LEU C 1 9 ? 19.093 -64.838 39.581 1.000 66.778 7 LEU C N 1
ATOM 2184 C CA . LEU C 1 9 ? 20.420 -65.381 39.295 1.000 71.909 7 LEU C CA 1
ATOM 2185 C C . LEU C 1 9 ? 21.516 -64.372 39.642 1.000 73.418 7 LEU C C 1
ATOM 2186 O O . LEU C 1 9 ? 22.527 -64.717 40.257 1.000 79.380 7 LEU C O 1
ATOM 2191 N N . GLY C 1 10 ? 21.285 -63.113 39.262 1.000 72.197 8 GLY C N 1
ATOM 2192 C CA . GLY C 1 10 ? 22.280 -62.075 39.471 1.000 77.696 8 GLY C CA 1
ATOM 2193 C C . GLY C 1 10 ? 22.491 -61.768 40.961 1.000 84.812 8 GLY C C 1
ATOM 2194 O O . GLY C 1 10 ? 23.592 -61.377 41.369 1.000 87.654 8 GLY C O 1
ATOM 2195 N N . LEU C 1 11 ? 21.427 -61.968 41.760 1.000 79.160 9 LEU C N 1
ATOM 2196 C CA . LEU C 1 11 ? 21.507 -61.719 43.186 1.000 78.854 9 LEU C CA 1
ATOM 2197 C C . LEU C 1 11 ? 22.236 -62.870 43.846 1.000 86.374 9 LEU C C 1
ATOM 2198 O O . LEU C 1 11 ? 23.110 -62.631 44.665 1.000 95.599 9 LEU C O 1
ATOM 2201 N N . LEU C 1 12 ? 21.876 -64.096 43.457 1.000 86.402 10 LEU C N 1
ATOM 2202 C CA . LEU C 1 12 ? 22.396 -65.298 44.084 1.000 87.514 10 LEU C CA 1
ATOM 2203 C C . LEU C 1 12 ? 23.891 -65.444 43.818 1.000 93.364 10 LEU C C 1
ATOM 2204 O O . LEU C 1 12 ? 24.613 -65.918 44.702 1.000 100.110 10 LEU C O 1
ATOM 2207 N N . ILE C 1 13 ? 24.346 -65.001 42.634 1.000 91.842 11 ILE C N 1
ATOM 2208 C CA . ILE C 1 13 ? 25.753 -65.052 42.268 1.000 91.558 11 ILE C CA 1
ATOM 2209 C C . ILE C 1 13 ? 26.616 -64.313 43.301 1.000 95.874 11 ILE C C 1
ATOM 2210 O O . ILE C 1 13 ? 27.724 -64.747 43.615 1.000 96.147 11 ILE C O 1
ATOM 2215 N N . GLU C 1 14 ? 26.086 -63.211 43.852 1.000 97.732 12 GLU C N 1
ATOM 2216 C CA . GLU C 1 14 ? 26.754 -62.402 44.868 1.000 100.453 12 GLU C CA 1
ATOM 2217 C C . GLU C 1 14 ? 27.093 -63.264 46.086 1.000 104.954 12 GLU C C 1
ATOM 2218 O O . GLU C 1 14 ? 28.249 -63.330 46.491 1.000 109.467 12 GLU C O 1
ATOM 2224 N N . SER C 1 15 ? 26.077 -63.914 46.680 1.000 106.180 13 SER C N 1
ATOM 2225 C CA . SER C 1 15 ? 26.215 -64.866 47.774 1.000 108.133 13 SER C CA 1
ATOM 2226 C C . SER C 1 15 ? 24.893 -65.614 47.975 1.000 105.877 13 SER C C 1
ATOM 2227 O O . SER C 1 15 ? 23.848 -65.127 47.549 1.000 106.301 13 SER C O 1
ATOM 2230 N N . PRO C 1 16 ? 24.882 -66.804 48.635 1.000 104.455 14 PRO C N 1
ATOM 2231 C CA . PRO C 1 16 ? 23.631 -67.526 48.912 1.000 104.374 14 PRO C CA 1
ATOM 2232 C C . PRO C 1 16 ? 22.720 -66.710 49.828 1.000 103.965 14 PRO C C 1
ATOM 2233 O O . PRO C 1 16 ? 23.233 -65.959 50.663 1.000 108.151 14 PRO C O 1
ATOM 2237 N N . MET C 1 17 ? 21.395 -66.860 49.675 1.000 101.270 15 MET C N 1
ATOM 2238 C CA . MET C 1 17 ? 20.466 -66.037 50.444 1.000 101.842 15 MET C CA 1
ATOM 2239 C C . MET C 1 17 ? 19.248 -66.847 50.899 1.000 105.871 15 MET C C 1
ATOM 2240 O O . MET C 1 17 ? 18.848 -67.797 50.226 1.000 104.914 15 MET C O 1
ATOM 2244 N N . HIS C 1 18 ? 18.668 -66.395 52.023 1.000 107.120 16 HIS C N 1
ATOM 2245 C CA . HIS C 1 18 ? 17.405 -66.833 52.588 1.000 106.162 16 HIS C CA 1
ATOM 2246 C C . HIS C 1 18 ? 16.248 -66.281 51.756 1.000 105.421 16 HIS C C 1
ATOM 2247 O O . HIS C 1 18 ? 16.383 -65.201 51.197 1.000 105.167 16 HIS C O 1
ATOM 2254 N N . GLY C 1 19 ? 15.095 -66.965 51.773 1.000 105.204 17 GLY C N 1
ATOM 2255 C CA . GLY C 1 19 ? 13.882 -66.468 51.133 1.000 100.962 17 GLY C CA 1
ATOM 2256 C C . GLY C 1 19 ? 13.616 -64.991 51.450 1.000 96.716 17 GLY C C 1
ATOM 2257 O O . GLY C 1 19 ? 13.440 -64.169 50.551 1.000 87.702 17 GLY C O 1
ATOM 2258 N N . TYR C 1 20 ? 13.670 -64.666 52.747 1.000 101.403 18 TYR C N 1
ATOM 2259 C CA . TYR C 1 20 ? 13.453 -63.324 53.259 1.000 102.746 18 TYR C CA 1
ATOM 2260 C C . TYR C 1 20 ? 14.366 -62.317 52.558 1.000 104.952 18 TYR C C 1
ATOM 2261 O O . TYR C 1 20 ? 13.916 -61.242 52.155 1.000 106.064 18 TYR C O 1
ATOM 2263 N N . GLU C 1 21 ? 15.664 -62.649 52.465 1.000 104.205 19 GLU C N 1
ATOM 2264 C CA . GLU C 1 21 ? 16.659 -61.774 51.864 1.000 100.910 19 GLU C CA 1
ATOM 2265 C C . GLU C 1 21 ? 16.345 -61.521 50.388 1.000 96.524 19 GLU C C 1
ATOM 2266 O O . GLU C 1 21 ? 16.394 -60.379 49.946 1.000 98.797 19 GLU C O 1
ATOM 2268 N N . LEU C 1 22 ? 16.047 -62.585 49.631 1.000 88.848 20 LEU C N 1
ATOM 2269 C CA . LEU C 1 22 ? 15.785 -62.505 48.206 1.000 84.533 20 LEU C CA 1
ATOM 2270 C C . LEU C 1 22 ? 14.624 -61.552 47.911 1.000 82.228 20 LEU C C 1
ATOM 2271 O O . LEU C 1 22 ? 14.826 -60.596 47.154 1.000 83.641 20 LEU C O 1
ATOM 2274 N N . ARG C 1 23 ? 13.485 -61.740 48.602 1.000 81.543 21 ARG C N 1
ATOM 2275 C CA . ARG C 1 23 ? 12.336 -60.866 48.402 1.000 80.418 21 ARG C CA 1
ATOM 2276 C C . ARG C 1 23 ? 12.710 -59.418 48.741 1.000 82.423 21 ARG C C 1
ATOM 2277 O O . ARG C 1 23 ? 12.346 -58.496 48.002 1.000 79.080 21 ARG C O 1
ATOM 2285 N N . LYS C 1 24 ? 13.457 -59.241 49.844 1.000 82.560 22 LYS C N 1
ATOM 2286 C CA . LYS C 1 24 ? 13.910 -57.917 50.237 1.000 80.125 22 LYS C CA 1
ATOM 2287 C C . LYS C 1 24 ? 14.772 -57.319 49.135 1.000 79.351 22 LYS C C 1
ATOM 2288 O O . LYS C 1 24 ? 14.522 -56.194 48.713 1.000 81.799 22 LYS C O 1
ATOM 2291 N N . ARG C 1 25 ? 15.789 -58.064 48.692 1.000 77.801 23 ARG C N 1
ATOM 2292 C CA . ARG C 1 25 ? 16.737 -57.565 47.714 1.000 77.237 23 ARG C CA 1
ATOM 2293 C C . ARG C 1 25 ? 16.024 -57.326 46.392 1.000 76.302 23 ARG C C 1
ATOM 2294 O O . ARG C 1 25 ? 16.187 -56.257 45.813 1.000 74.359 23 ARG C O 1
ATOM 2302 N N . LEU C 1 26 ? 15.197 -58.286 45.956 1.000 76.931 24 LEU C N 1
ATOM 2303 C CA . LEU C 1 26 ? 14.370 -58.132 44.763 1.000 73.952 24 LEU C CA 1
ATOM 2304 C C . LEU C 1 26 ? 13.594 -56.813 44.772 1.000 77.695 24 LEU C C 1
ATOM 2305 O O . LEU C 1 26 ? 13.551 -56.097 43.763 1.000 79.174 24 LEU C O 1
ATOM 2310 N N . THR C 1 27 ? 12.968 -56.495 45.911 1.000 79.657 25 THR C N 1
ATOM 2311 C CA . THR C 1 27 ? 12.202 -55.268 46.015 1.000 77.656 25 THR C CA 1
ATOM 2312 C C . THR C 1 27 ? 13.139 -54.075 45.876 1.000 79.588 25 THR C C 1
ATOM 2313 O O . THR C 1 27 ? 12.785 -53.066 45.261 1.000 82.811 25 THR C O 1
ATOM 2317 N N . GLY C 1 28 ? 14.336 -54.204 46.458 1.000 77.633 26 GLY C N 1
ATOM 2318 C CA . GLY C 1 28 ? 15.330 -53.138 46.440 1.000 76.453 26 GLY C CA 1
ATOM 2319 C C . GLY C 1 28 ? 15.812 -52.830 45.028 1.000 71.826 26 GLY C C 1
ATOM 2320 O O . GLY C 1 28 ? 16.019 -51.681 44.671 1.000 72.555 26 GLY C O 1
ATOM 2321 N N . LEU C 1 29 ? 15.912 -53.879 44.208 1.000 69.927 27 LEU C N 1
ATOM 2322 C CA . LEU C 1 29 ? 16.402 -53.817 42.838 1.000 66.284 27 LEU C CA 1
ATOM 2323 C C . LEU C 1 29 ? 15.387 -53.135 41.930 1.000 65.266 27 LEU C C 1
ATOM 2324 O O . LEU C 1 29 ? 15.784 -52.554 40.932 1.000 64.736 27 LEU C O 1
ATOM 2329 N N . LEU C 1 30 ? 14.092 -53.186 42.296 1.000 66.182 28 LEU C N 1
ATOM 2330 C CA . LEU C 1 30 ? 13.026 -52.617 41.493 1.000 65.205 28 LEU C CA 1
ATOM 2331 C C . LEU C 1 30 ? 12.533 -51.297 42.103 1.000 65.729 28 LEU C C 1
ATOM 2332 O O . LEU C 1 30 ? 11.607 -50.696 41.567 1.000 64.188 28 LEU C O 1
ATOM 2337 N N . GLY C 1 31 ? 13.169 -50.835 43.188 1.000 64.717 29 GLY C N 1
ATOM 2338 C CA . GLY C 1 31 ? 12.782 -49.595 43.844 1.000 70.690 29 GLY C CA 1
ATOM 2339 C C . GLY C 1 31 ? 11.297 -49.545 44.220 1.000 74.884 29 GLY C C 1
ATOM 2340 O O . GLY C 1 31 ? 10.684 -48.501 44.056 1.000 74.371 29 GLY C O 1
ATOM 2341 N N . ALA C 1 32 ? 10.755 -50.662 44.744 1.000 74.159 30 ALA C N 1
ATOM 2342 C CA . ALA C 1 32 ? 9.362 -50.858 45.102 1.000 71.975 30 ALA C CA 1
ATOM 2343 C C . ALA C 1 32 ? 9.191 -50.474 46.571 1.000 72.556 30 ALA C C 1
ATOM 2344 O O . ALA C 1 32 ? 10.212 -50.356 47.250 1.000 76.345 30 ALA C O 1
ATOM 2346 N N . PHE C 1 33 ? 7.951 -50.232 47.023 1.000 65.739 31 PHE C N 1
ATOM 2347 C CA . PHE C 1 33 ? 7.792 -49.891 48.421 1.000 64.434 31 PHE C CA 1
ATOM 2348 C C . PHE C 1 33 ? 7.261 -51.124 49.136 1.000 65.894 31 PHE C C 1
ATOM 2349 O O . PHE C 1 33 ? 7.898 -51.626 50.045 1.000 66.765 31 PHE C O 1
ATOM 2357 N N . ARG C 1 34 ? 6.120 -51.649 48.674 1.000 67.858 32 ARG C N 1
ATOM 2358 C CA . ARG C 1 34 ? 5.593 -52.932 49.113 1.000 68.460 32 ARG C CA 1
ATOM 2359 C C . ARG C 1 34 ? 6.556 -54.031 48.655 1.000 68.766 32 ARG C C 1
ATOM 2360 O O . ARG C 1 34 ? 7.152 -53.938 47.584 1.000 66.681 32 ARG C O 1
ATOM 2368 N N . ALA C 1 35 ? 6.746 -55.042 49.503 1.000 73.999 33 ALA C N 1
ATOM 2369 C CA . ALA C 1 35 ? 7.653 -56.138 49.196 1.000 75.612 33 ALA C CA 1
ATOM 2370 C C . ALA C 1 35 ? 7.140 -56.899 47.974 1.000 77.321 33 ALA C C 1
ATOM 2371 O O . ALA C 1 35 ? 5.925 -56.939 47.755 1.000 78.263 33 ALA C O 1
ATOM 2373 N N . PHE C 1 36 ? 8.090 -57.446 47.195 1.000 76.150 34 PHE C N 1
ATOM 2374 C CA . PHE C 1 36 ? 7.816 -58.271 46.031 1.000 75.595 34 PHE C CA 1
ATOM 2375 C C . PHE C 1 36 ? 6.936 -59.450 46.448 1.000 81.650 34 PHE C C 1
ATOM 2376 O O . PHE C 1 36 ? 7.203 -60.090 47.463 1.000 82.940 34 PHE C O 1
ATOM 2384 N N . SER C 1 37 ? 5.875 -59.715 45.672 1.000 84.337 35 SER C N 1
ATOM 2385 C CA . SER C 1 37 ? 4.873 -60.696 46.072 1.000 87.824 35 SER C CA 1
ATOM 2386 C C . SER C 1 37 ? 5.469 -62.107 46.099 1.000 88.729 35 SER C C 1
ATOM 2387 O O . SER C 1 37 ? 6.238 -62.495 45.212 1.000 82.010 35 SER C O 1
ATOM 2390 N N . TYR C 1 38 ? 5.087 -62.859 47.146 1.000 90.605 36 TYR C N 1
ATOM 2391 C CA . TYR C 1 38 ? 5.570 -64.208 47.359 1.000 93.212 36 TYR C CA 1
ATOM 2392 C C . TYR C 1 38 ? 5.150 -65.122 46.212 1.000 95.832 36 TYR C C 1
ATOM 2393 O O . TYR C 1 38 ? 5.986 -65.878 45.713 1.000 92.506 36 TYR C O 1
ATOM 2395 N N . GLY C 1 39 ? 3.874 -65.032 45.807 1.000 98.060 37 GLY C N 1
ATOM 2396 C CA . GLY C 1 39 ? 3.336 -65.891 44.764 1.000 100.462 37 GLY C CA 1
ATOM 2397 C C . GLY C 1 39 ? 3.758 -65.463 43.363 1.000 99.486 37 GLY C C 1
ATOM 2398 O O . GLY C 1 39 ? 3.259 -65.997 42.382 1.000 105.243 37 GLY C O 1
ATOM 2399 N N . SER C 1 40 ? 4.658 -64.473 43.286 1.000 95.915 38 SER C N 1
ATOM 2400 C CA . SER C 1 40 ? 5.420 -64.218 42.077 1.000 99.596 38 SER C CA 1
ATOM 2401 C C . SER C 1 40 ? 6.812 -64.833 42.195 1.000 102.037 38 SER C C 1
ATOM 2402 O O . SER C 1 40 ? 7.286 -65.439 41.233 1.000 104.647 38 SER C O 1
ATOM 2405 N N . LEU C 1 41 ? 7.401 -64.742 43.396 1.000 102.722 39 LEU C N 1
ATOM 2406 C CA . LEU C 1 41 ? 8.767 -65.176 43.644 1.000 100.643 39 LEU C CA 1
ATOM 2407 C C . LEU C 1 41 ? 8.861 -66.703 43.729 1.000 100.757 39 LEU C C 1
ATOM 2408 O O . LEU C 1 41 ? 9.632 -67.310 42.992 1.000 97.120 39 LEU C O 1
ATOM 2410 N N . TYR C 1 42 ? 8.047 -67.326 44.595 1.000 101.624 40 TYR C N 1
ATOM 2411 C CA . TYR C 1 42 ? 8.212 -68.735 44.929 1.000 104.691 40 TYR C CA 1
ATOM 2412 C C . TYR C 1 42 ? 7.982 -69.656 43.734 1.000 105.010 40 TYR C C 1
ATOM 2413 O O . TYR C 1 42 ? 8.698 -70.643 43.602 1.000 108.709 40 TYR C O 1
ATOM 2422 N N . PRO C 1 43 ? 6.994 -69.422 42.837 1.000 102.992 41 PRO C N 1
ATOM 2423 C CA . PRO C 1 43 ? 6.858 -70.244 41.629 1.000 102.716 41 PRO C CA 1
ATOM 2424 C C . PRO C 1 43 ? 8.071 -70.183 40.700 1.000 101.614 41 PRO C C 1
ATOM 2425 O O . PRO C 1 43 ? 8.421 -71.176 40.064 1.000 104.940 41 PRO C O 1
ATOM 2429 N N . ALA C 1 44 ? 8.710 -69.007 40.626 1.000 100.507 42 ALA C N 1
ATOM 2430 C CA . ALA C 1 44 ? 9.947 -68.830 39.878 1.000 97.868 42 ALA C CA 1
ATOM 2431 C C . ALA C 1 44 ? 11.069 -69.700 40.463 1.000 99.357 42 ALA C C 1
ATOM 2432 O O . ALA C 1 44 ? 11.850 -70.298 39.724 1.000 101.036 42 ALA C O 1
ATOM 2434 N N . LEU C 1 45 ? 11.137 -69.779 41.796 1.000 97.249 43 LEU C N 1
ATOM 2435 C CA . LEU C 1 45 ? 12.149 -70.573 42.481 1.000 101.150 43 LEU C CA 1
ATOM 2436 C C . LEU C 1 45 ? 11.905 -72.069 42.289 1.000 107.992 43 LEU C C 1
ATOM 2437 O O . LEU C 1 45 ? 12.867 -72.833 42.194 1.000 112.881 43 LEU C O 1
ATOM 2442 N N . ARG C 1 46 ? 10.625 -72.478 42.275 1.000 110.085 44 ARG C N 1
ATOM 2443 C CA . ARG C 1 46 ? 10.226 -73.855 42.011 1.000 112.950 44 ARG C CA 1
ATOM 2444 C C . ARG C 1 46 ? 10.669 -74.238 40.601 1.000 111.678 44 ARG C C 1
ATOM 2445 O O . ARG C 1 46 ? 11.256 -75.306 40.416 1.000 114.875 44 ARG C O 1
ATOM 2453 N N . ARG C 1 47 ? 10.402 -73.350 39.630 1.000 106.940 45 ARG C N 1
ATOM 2454 C CA . ARG C 1 47 ? 10.845 -73.512 38.253 1.000 109.210 45 ARG C CA 1
ATOM 2455 C C . ARG C 1 47 ? 12.375 -73.533 38.179 1.000 109.290 45 ARG C C 1
ATOM 2456 O O . ARG C 1 47 ? 12.955 -74.456 37.581 1.000 113.953 45 ARG C O 1
ATOM 2458 N N . MET C 1 48 ? 13.020 -72.543 38.810 1.000 103.645 46 MET C N 1
ATOM 2459 C CA . MET C 1 48 ? 14.456 -72.376 38.684 1.000 100.466 46 MET C CA 1
ATOM 2460 C C . MET C 1 48 ? 15.194 -73.533 39.362 1.000 103.475 46 MET C C 1
ATOM 2461 O O . MET C 1 48 ? 16.301 -73.881 38.949 1.000 108.764 46 MET C O 1
ATOM 2463 N N . GLN C 1 49 ? 14.567 -74.122 40.393 1.000 101.054 47 GLN C N 1
ATOM 2464 C CA . GLN C 1 49 ? 15.059 -75.336 41.028 1.000 103.031 47 GLN C CA 1
ATOM 2465 C C . GLN C 1 49 ? 14.989 -76.498 40.037 1.000 108.217 47 GLN C C 1
ATOM 2466 O O . GLN C 1 49 ? 15.937 -77.280 39.960 1.000 109.973 47 GLN C O 1
ATOM 2468 N N . ALA C 1 50 ? 13.859 -76.601 39.309 1.000 106.391 48 ALA C N 1
ATOM 2469 C CA . ALA C 1 50 ? 13.540 -77.721 38.435 1.000 105.480 48 ALA C CA 1
ATOM 2470 C C . ALA C 1 50 ? 14.533 -77.781 37.284 1.000 104.991 48 ALA C C 1
ATOM 2471 O O . ALA C 1 50 ? 14.985 -78.871 36.926 1.000 108.223 48 ALA C O 1
ATOM 2473 N N . ASP C 1 51 ? 14.833 -76.612 36.703 1.000 100.530 49 ASP C N 1
ATOM 2474 C CA . ASP C 1 51 ? 15.770 -76.516 35.596 1.000 101.195 49 ASP C CA 1
ATOM 2475 C C . ASP C 1 51 ? 17.214 -76.671 36.071 1.000 101.119 49 ASP C C 1
ATOM 2476 O O . ASP C 1 51 ? 18.118 -76.743 35.234 1.000 102.207 49 ASP C O 1
ATOM 2481 N N . GLY C 1 52 ? 17.440 -76.725 37.396 1.000 101.322 50 GLY C N 1
ATOM 2482 C CA . GLY C 1 52 ? 18.763 -76.983 37.948 1.000 104.205 50 GLY C CA 1
ATOM 2483 C C . GLY C 1 52 ? 19.658 -75.747 37.882 1.000 102.796 50 GLY C C 1
ATOM 2484 O O . GLY C 1 52 ? 20.846 -75.840 37.571 1.000 101.499 50 GLY C O 1
ATOM 2485 N N . LEU C 1 53 ? 19.046 -74.596 38.172 1.000 100.543 51 LEU C N 1
ATOM 2486 C CA . LEU C 1 53 ? 19.715 -73.312 38.170 1.000 99.975 51 LEU C CA 1
ATOM 2487 C C . LEU C 1 53 ? 20.014 -72.910 39.610 1.000 105.544 51 LEU C C 1
ATOM 2488 O O . LEU C 1 53 ? 20.960 -72.160 39.840 1.000 112.568 51 LEU C O 1
ATOM 2493 N N . ILE C 1 54 ? 19.176 -73.386 40.546 1.000 105.503 52 ILE C N 1
ATOM 2494 C CA . ILE C 1 54 ? 19.352 -73.134 41.966 1.000 102.830 52 ILE C CA 1
ATOM 2495 C C . ILE C 1 54 ? 19.144 -74.442 42.730 1.000 108.054 52 ILE C C 1
ATOM 2496 O O . ILE C 1 54 ? 18.661 -75.429 42.165 1.000 109.482 52 ILE C O 1
ATOM 2501 N N . ALA C 1 55 ? 19.534 -74.410 44.015 1.000 109.345 53 ALA C N 1
ATOM 2502 C CA . ALA C 1 55 ? 19.287 -75.460 44.991 1.000 107.964 53 ALA C CA 1
ATOM 2503 C C . ALA C 1 55 ? 18.834 -74.841 46.314 1.000 106.879 53 ALA C C 1
ATOM 2504 O O . ALA C 1 55 ? 19.306 -73.768 46.684 1.000 105.611 53 ALA C O 1
ATOM 2506 N N . GLU C 1 56 ? 17.900 -75.527 46.986 1.000 107.012 54 GLU C N 1
ATOM 2507 C CA . GLU C 1 56 ? 17.181 -75.032 48.156 1.000 108.226 54 GLU C CA 1
ATOM 2508 C C . GLU C 1 56 ? 17.484 -75.955 49.336 1.000 114.243 54 GLU C C 1
ATOM 2509 O O . GLU C 1 56 ? 17.506 -77.184 49.167 1.000 119.702 54 GLU C O 1
ATOM 2511 N N . ASN C 1 57 ? 17.703 -75.362 50.530 1.000 113.244 55 ASN C N 1
ATOM 2512 C CA . ASN C 1 57 ? 18.118 -76.108 51.716 1.000 111.664 55 ASN C CA 1
ATOM 2513 C C . ASN C 1 57 ? 17.006 -76.097 52.763 1.000 115.212 55 ASN C C 1
ATOM 2514 O O . ASN C 1 57 ? 15.855 -75.941 52.345 1.000 120.059 55 ASN C O 1
ATOM 2519 N N . ARG C 1 69 ? 11.842 -68.946 54.840 1.000 99.688 67 ARG C N 1
ATOM 2520 C CA . ARG C 1 69 ? 12.956 -69.037 55.828 1.000 102.123 67 ARG C CA 1
ATOM 2521 C C . ARG C 1 69 ? 13.999 -70.093 55.435 1.000 103.477 67 ARG C C 1
ATOM 2522 O O . ARG C 1 69 ? 14.842 -70.432 56.261 1.000 106.522 67 ARG C O 1
ATOM 2524 N N . ARG C 1 70 ? 13.979 -70.568 54.172 1.000 101.854 68 ARG C N 1
ATOM 2525 C CA . ARG C 1 70 ? 14.964 -71.507 53.649 1.000 101.805 68 ARG C CA 1
ATOM 2526 C C . ARG C 1 70 ? 16.207 -70.743 53.182 1.000 101.707 68 ARG C C 1
ATOM 2527 O O . ARG C 1 70 ? 16.329 -69.549 53.438 1.000 101.650 68 ARG C O 1
ATOM 2529 N N . VAL C 1 71 ? 17.155 -71.428 52.516 1.000 102.194 69 VAL C N 1
ATOM 2530 C CA . VAL C 1 71 ? 18.329 -70.786 51.930 1.000 98.871 69 VAL C CA 1
ATOM 2531 C C . VAL C 1 71 ? 18.553 -71.338 50.523 1.000 97.088 69 VAL C C 1
ATOM 2532 O O . VAL C 1 71 ? 18.447 -72.546 50.306 1.000 94.933 69 VAL C O 1
ATOM 2536 N N . TYR C 1 72 ? 18.882 -70.419 49.596 1.000 94.334 70 TYR C N 1
ATOM 2537 C CA . TYR C 1 72 ? 18.981 -70.691 48.170 1.000 92.317 70 TYR C CA 1
ATOM 2538 C C . TYR C 1 72 ? 20.380 -70.365 47.663 1.000 88.406 70 TYR C C 1
ATOM 2539 O O . TYR C 1 72 ? 20.952 -69.332 48.015 1.000 83.247 70 TYR C O 1
ATOM 2548 N N . GLN C 1 73 ? 20.894 -71.274 46.831 1.000 89.755 71 GLN C N 1
ATOM 2549 C CA . GLN C 1 73 ? 22.243 -71.217 46.295 1.000 94.530 71 GLN C CA 1
ATOM 2550 C C . GLN C 1 73 ? 22.164 -71.419 44.791 1.000 93.096 71 GLN C C 1
ATOM 2551 O O . GLN C 1 73 ? 21.239 -72.056 44.307 1.000 92.397 71 GLN C O 1
ATOM 2553 N N . LEU C 1 74 ? 23.174 -70.900 44.088 1.000 94.952 72 LEU C N 1
ATOM 2554 C CA . LEU C 1 74 ? 23.280 -71.003 42.642 1.000 97.544 72 LEU C CA 1
ATOM 2555 C C . LEU C 1 74 ? 24.023 -72.288 42.286 1.000 99.179 72 LEU C C 1
ATOM 2556 O O . LEU C 1 74 ? 24.946 -72.670 43.002 1.000 101.675 72 LEU C O 1
ATOM 2558 N N . THR C 1 75 ? 23.643 -72.926 41.163 1.000 97.761 73 THR C N 1
ATOM 2559 C CA . THR C 1 75 ? 24.329 -74.111 40.669 1.000 99.981 73 THR C CA 1
ATOM 2560 C C . THR C 1 75 ? 25.405 -73.688 39.671 1.000 103.871 73 THR C C 1
ATOM 2561 O O . THR C 1 75 ? 25.548 -72.499 39.372 1.000 105.666 73 THR C O 1
ATOM 2565 N N . ASP C 1 76 ? 26.163 -74.670 39.166 1.000 112.562 74 ASP C N 1
ATOM 2566 C CA . ASP C 1 76 ? 27.099 -74.427 38.074 1.000 119.034 74 ASP C CA 1
ATOM 2567 C C . ASP C 1 76 ? 26.329 -74.068 36.801 1.000 123.768 74 ASP C C 1
ATOM 2568 O O . ASP C 1 76 ? 26.677 -73.103 36.113 1.000 127.487 74 ASP C O 1
ATOM 2573 N N . LYS C 1 77 ? 25.268 -74.841 36.520 1.000 123.529 75 LYS C N 1
ATOM 2574 C CA . LYS C 1 77 ? 24.337 -74.559 35.439 1.000 119.811 75 LYS C CA 1
ATOM 2575 C C . LYS C 1 77 ? 23.750 -73.166 35.630 1.000 115.224 75 LYS C C 1
ATOM 2576 O O . LYS C 1 77 ? 23.560 -72.439 34.658 1.000 115.978 75 LYS C O 1
ATOM 2578 N N . GLY C 1 78 ? 23.475 -72.811 36.889 1.000 109.949 76 GLY C N 1
ATOM 2579 C CA . GLY C 1 78 ? 23.074 -71.470 37.286 1.000 108.067 76 GLY C CA 1
ATOM 2580 C C . GLY C 1 78 ? 24.075 -70.394 36.879 1.000 102.020 76 GLY C C 1
ATOM 2581 O O . GLY C 1 78 ? 23.686 -69.423 36.229 1.000 99.505 76 GLY C O 1
ATOM 2582 N N . ARG C 1 79 ? 25.351 -70.585 37.249 1.000 100.364 77 ARG C N 1
ATOM 2583 C CA . ARG C 1 79 ? 26.403 -69.619 36.951 1.000 101.596 77 ARG C CA 1
ATOM 2584 C C . ARG C 1 79 ? 26.536 -69.394 35.446 1.000 97.746 77 ARG C C 1
ATOM 2585 O O . ARG C 1 79 ? 26.725 -68.256 35.014 1.000 92.082 77 ARG C O 1
ATOM 2593 N N . ARG C 1 80 ? 26.424 -70.481 34.664 1.000 101.089 78 ARG C N 1
ATOM 2594 C CA . ARG C 1 80 ? 26.450 -70.429 33.210 1.000 101.665 78 ARG C CA 1
ATOM 2595 C C . ARG C 1 80 ? 25.256 -69.634 32.688 1.000 101.142 78 ARG C C 1
ATOM 2596 O O . ARG C 1 80 ? 25.428 -68.726 31.875 1.000 105.159 78 ARG C O 1
ATOM 2598 N N . ARG C 1 81 ? 24.056 -69.970 33.179 1.000 99.810 79 ARG C N 1
ATOM 2599 C CA . ARG C 1 81 ? 22.815 -69.399 32.671 1.000 94.754 79 ARG C CA 1
ATOM 2600 C C . ARG C 1 81 ? 22.813 -67.886 32.872 1.000 86.781 79 ARG C C 1
ATOM 2601 O O . ARG C 1 81 ? 22.354 -67.149 32.013 1.000 84.033 79 ARG C O 1
ATOM 2609 N N . PHE C 1 82 ? 23.326 -67.433 34.021 1.000 81.360 80 PHE C N 1
ATOM 2610 C CA . PHE C 1 82 ? 23.481 -66.014 34.281 1.000 76.004 80 PHE C CA 1
ATOM 2611 C C . PHE C 1 82 ? 24.381 -65.414 33.209 1.000 76.113 80 PHE C C 1
ATOM 2612 O O . PHE C 1 82 ? 24.040 -64.398 32.610 1.000 78.323 80 PHE C O 1
ATOM 2620 N N . GLY C 1 83 ? 25.531 -66.056 32.983 1.000 76.868 81 GLY C N 1
ATOM 2621 C CA . GLY C 1 83 ? 26.514 -65.595 32.018 1.000 75.996 81 GLY C CA 1
ATOM 2622 C C . GLY C 1 83 ? 25.920 -65.417 30.627 1.000 76.200 81 GLY C C 1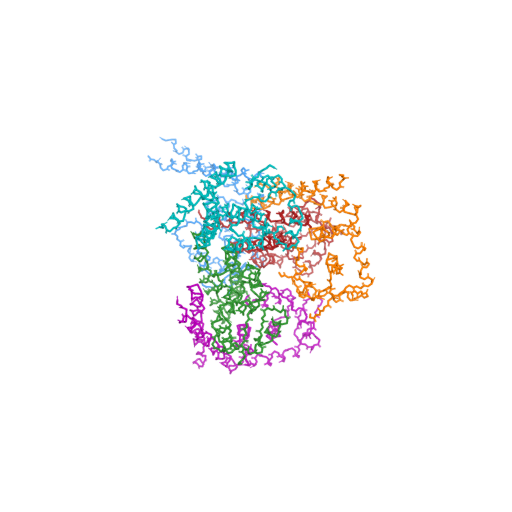
ATOM 2623 O O . GLY C 1 83 ? 26.346 -64.531 29.893 1.000 77.912 81 GLY C O 1
ATOM 2624 N N . GLU C 1 84 ? 24.949 -66.267 30.268 1.000 76.721 82 GLU C N 1
ATOM 2625 C CA . GLU C 1 84 ? 24.181 -66.079 29.047 1.000 77.673 82 GLU C CA 1
ATOM 2626 C C . GLU C 1 84 ? 23.364 -64.802 29.173 1.000 76.002 82 GLU C C 1
ATOM 2627 O O . GLU C 1 84 ? 23.519 -63.913 28.359 1.000 77.342 82 GLU C O 1
ATOM 2630 N N . LEU C 1 85 ? 22.528 -64.712 30.215 1.000 73.432 83 LEU C N 1
ATOM 2631 C CA . LEU C 1 85 ? 21.512 -63.676 30.314 1.000 68.913 83 LEU C CA 1
ATOM 2632 C C . LEU C 1 85 ? 22.141 -62.292 30.395 1.000 67.104 83 LEU C C 1
ATOM 2633 O O . LEU C 1 85 ? 21.651 -61.380 29.746 1.000 65.924 83 LEU C O 1
ATOM 2638 N N . VAL C 1 86 ? 23.224 -62.129 31.153 1.000 70.225 84 VAL C N 1
ATOM 2639 C CA . VAL C 1 86 ? 23.868 -60.827 31.220 1.000 73.762 84 VAL C CA 1
ATOM 2640 C C . VAL C 1 86 ? 24.367 -60.409 29.844 1.000 72.559 84 VAL C C 1
ATOM 2641 O O . VAL C 1 86 ? 24.406 -59.219 29.567 1.000 74.478 84 VAL C O 1
ATOM 2645 N N . ALA C 1 87 ? 24.767 -61.375 29.010 1.000 71.338 85 ALA C N 1
ATOM 2646 C CA . ALA C 1 87 ? 25.229 -61.068 27.664 1.000 73.991 85 ALA C CA 1
ATOM 2647 C C . ALA C 1 87 ? 24.062 -60.637 26.765 1.000 73.926 85 ALA C C 1
ATOM 2648 O O . ALA C 1 87 ? 24.250 -59.827 25.872 1.000 72.746 85 ALA C O 1
ATOM 2650 N N . ASP C 1 88 ? 22.856 -61.162 27.024 1.000 75.462 86 ASP C N 1
ATOM 2651 C CA . ASP C 1 88 ? 21.683 -60.975 26.181 1.000 78.131 86 ASP C CA 1
ATOM 2652 C C . ASP C 1 88 ? 21.357 -59.493 26.050 1.000 74.825 86 ASP C C 1
ATOM 2653 O O . ASP C 1 88 ? 21.534 -58.724 26.998 1.000 77.951 86 ASP C O 1
ATOM 2658 N N . THR C 1 89 ? 20.867 -59.108 24.866 1.000 70.898 87 THR C N 1
ATOM 2659 C CA . THR C 1 89 ? 20.523 -57.724 24.578 1.000 69.671 87 THR C CA 1
ATOM 2660 C C . THR C 1 89 ? 19.163 -57.653 23.872 1.000 73.216 87 THR C C 1
ATOM 2661 O O . THR C 1 89 ? 18.839 -56.657 23.253 1.000 69.662 87 THR C O 1
ATOM 2665 N N . GLY C 1 90 ? 18.345 -58.704 23.976 1.000 80.300 88 GLY C N 1
ATOM 2666 C CA . GLY C 1 90 ? 17.064 -58.815 23.286 1.000 76.896 88 GLY C CA 1
ATOM 2667 C C . GLY C 1 90 ? 16.019 -57.856 23.849 1.000 77.991 88 GLY C C 1
ATOM 2668 O O . GLY C 1 90 ? 16.224 -57.236 24.899 1.000 86.038 88 GLY C O 1
ATOM 2669 N N . PRO C 1 91 ? 14.884 -57.659 23.144 1.000 76.568 89 PRO C N 1
ATOM 2670 C CA . PRO C 1 91 ? 13.825 -56.747 23.589 1.000 71.221 89 PRO C CA 1
ATOM 2671 C C . PRO C 1 91 ? 13.397 -56.867 25.045 1.000 66.193 89 PRO C C 1
ATOM 2672 O O . PRO C 1 91 ? 12.931 -55.881 25.609 1.000 64.256 89 PRO C O 1
ATOM 2676 N N . HIS C 1 92 ? 13.558 -58.067 25.630 1.000 66.855 90 HIS C N 1
ATOM 2677 C CA . HIS C 1 92 ? 13.266 -58.332 27.033 1.000 68.078 90 HIS C CA 1
ATOM 2678 C C . HIS C 1 92 ? 13.981 -57.324 27.939 1.000 68.699 90 HIS C C 1
ATOM 2679 O O . HIS C 1 92 ? 13.513 -57.018 29.048 1.000 66.572 90 HIS C O 1
ATOM 2686 N N . ASN C 1 93 ? 15.134 -56.810 27.468 1.000 66.739 91 ASN C N 1
ATOM 2687 C CA . ASN C 1 93 ? 15.994 -55.951 28.265 1.000 63.999 91 ASN C CA 1
ATOM 2688 C C . ASN C 1 93 ? 15.588 -54.477 28.196 1.000 60.585 91 ASN C C 1
ATOM 2689 O O . ASN C 1 93 ? 16.168 -53.669 28.911 1.000 58.700 91 ASN C O 1
ATOM 2694 N N . TYR C 1 94 ? 14.642 -54.102 27.317 1.000 58.899 92 TYR C N 1
ATOM 2695 C CA . TYR C 1 94 ? 14.395 -52.686 27.084 1.000 56.524 92 TYR C CA 1
ATOM 2696 C C . TYR C 1 94 ? 13.172 -52.201 27.858 1.000 53.776 92 TYR C C 1
ATOM 2697 O O . TYR C 1 94 ? 12.970 -51.002 27.955 1.000 52.530 92 TYR C O 1
ATOM 2706 N N . THR C 1 95 ? 12.366 -53.100 28.420 1.000 55.202 93 THR C N 1
ATOM 2707 C CA . THR C 1 95 ? 11.216 -52.728 29.238 1.000 55.559 93 THR C CA 1
ATOM 2708 C C . THR C 1 95 ? 11.705 -52.130 30.553 1.000 58.692 93 THR C C 1
ATOM 2709 O O . THR C 1 95 ? 12.863 -52.324 30.929 1.000 63.347 93 THR C O 1
ATOM 2713 N N . ASP C 1 96 ? 10.811 -51.405 31.241 1.000 63.296 94 ASP C N 1
ATOM 2714 C CA . ASP C 1 96 ? 11.127 -50.622 32.429 1.000 63.365 94 ASP C CA 1
ATOM 2715 C C . ASP C 1 96 ? 11.820 -51.491 33.475 1.000 67.508 94 ASP C C 1
ATOM 2716 O O . ASP C 1 96 ? 12.885 -51.128 33.968 1.000 65.617 94 ASP C O 1
ATOM 2721 N N . ASP C 1 97 ? 11.191 -52.628 33.816 1.000 69.224 95 ASP C N 1
ATOM 2722 C CA . ASP C 1 97 ? 11.742 -53.578 34.768 1.000 68.325 95 ASP C CA 1
ATOM 2723 C C . ASP C 1 97 ? 12.952 -54.291 34.161 1.000 66.952 95 ASP C C 1
ATOM 2724 O O . ASP C 1 97 ? 13.966 -54.454 34.825 1.000 67.569 95 ASP C O 1
ATOM 2729 N N . GLY C 1 98 ? 12.836 -54.708 32.900 1.000 67.087 96 GLY C N 1
ATOM 2730 C CA . GLY C 1 98 ? 13.910 -55.377 32.182 1.000 69.408 96 GLY C CA 1
ATOM 2731 C C . GLY C 1 98 ? 15.201 -54.572 32.267 1.000 67.013 96 GLY C C 1
ATOM 2732 O O . GLY C 1 98 ? 16.253 -55.113 32.600 1.000 68.730 96 GLY C O 1
ATOM 2733 N N . PHE C 1 99 ? 15.076 -53.269 31.999 1.000 61.227 97 PHE C N 1
ATOM 2734 C CA . PHE C 1 99 ? 16.222 -52.392 31.882 1.000 57.367 97 PHE C CA 1
ATOM 2735 C C . PHE C 1 99 ? 16.90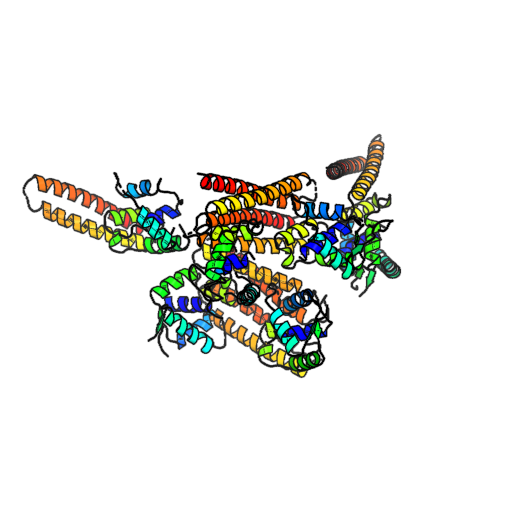5 -52.223 33.236 1.000 54.628 97 PHE C C 1
ATOM 2736 O O . PHE C 1 99 ? 18.096 -52.486 33.371 1.000 54.418 97 PHE C O 1
ATOM 2744 N N . GLY C 1 100 ? 16.108 -51.819 34.228 1.000 54.653 98 GLY C N 1
ATOM 2745 C CA . GLY C 1 100 ? 16.555 -51.544 35.583 1.000 54.824 98 GLY C CA 1
ATOM 2746 C C . GLY C 1 100 ? 17.251 -52.740 36.224 1.000 58.165 98 GLY C C 1
ATOM 2747 O O . GLY C 1 100 ? 18.252 -52.581 36.923 1.000 62.921 98 GLY C O 1
ATOM 2748 N N . VAL C 1 101 ? 16.705 -53.938 35.989 1.000 55.678 99 VAL C N 1
ATOM 2749 C CA . VAL C 1 101 ? 17.332 -55.169 36.450 1.000 55.675 99 VAL C CA 1
ATOM 2750 C C . VAL C 1 101 ? 18.677 -55.367 35.755 1.000 58.210 99 VAL C C 1
ATOM 2751 O O . VAL C 1 101 ? 19.654 -55.622 36.425 1.000 60.978 99 VAL C O 1
ATOM 2755 N N . HIS C 1 102 ? 18.735 -55.253 34.429 1.000 61.371 100 HIS C N 1
ATOM 2756 C CA . HIS C 1 102 ? 19.975 -55.509 33.707 1.000 64.781 100 HIS C CA 1
ATOM 2757 C C . HIS C 1 102 ? 21.010 -54.457 34.101 1.000 66.140 100 HIS C C 1
ATOM 2758 O O . HIS C 1 102 ? 22.171 -54.784 34.321 1.000 72.322 100 HIS C O 1
ATOM 2765 N N . LEU C 1 103 ? 20.562 -53.204 34.223 1.000 62.075 101 LEU C N 1
ATOM 2766 C CA . LEU C 1 103 ? 21.452 -52.101 34.521 1.000 59.452 101 LEU C CA 1
ATOM 2767 C C . LEU C 1 103 ? 22.168 -52.343 35.853 1.000 63.313 101 LEU C C 1
ATOM 2768 O O . LEU C 1 103 ? 23.288 -51.887 36.048 1.000 65.963 101 LEU C O 1
ATOM 2773 N N . ALA C 1 104 ? 21.508 -53.054 36.775 1.000 63.496 102 ALA C N 1
ATOM 2774 C CA . ALA C 1 104 ? 22.088 -53.435 38.053 1.000 63.009 102 ALA C CA 1
ATOM 2775 C C . ALA C 1 104 ? 23.357 -54.229 37.813 1.000 64.808 102 ALA C C 1
ATOM 2776 O O . ALA C 1 104 ? 24.370 -53.947 38.438 1.000 71.943 102 ALA C O 1
ATOM 2778 N N . PHE C 1 105 ? 23.282 -55.198 36.894 1.000 63.308 103 PHE C N 1
ATOM 2779 C CA . PHE C 1 105 ? 24.362 -56.134 36.631 1.000 63.132 103 PHE C CA 1
ATOM 2780 C C . PHE C 1 105 ? 25.230 -55.681 35.455 1.000 60.738 103 PHE C C 1
ATOM 2781 O O . PHE C 1 105 ? 25.881 -56.495 34.811 1.000 61.869 103 PHE C O 1
ATOM 2789 N N . PHE C 1 106 ? 25.276 -54.373 35.187 1.000 58.828 104 PHE C N 1
ATOM 2790 C CA . PHE C 1 106 ? 26.209 -53.836 34.210 1.000 60.297 104 PHE C CA 1
ATOM 2791 C C . PHE C 1 106 ? 27.649 -54.190 34.579 1.000 66.072 104 PHE C C 1
ATOM 2792 O O . PHE C 1 106 ? 28.490 -54.326 33.698 1.000 69.285 104 PHE C O 1
ATOM 2800 N N . ASN C 1 107 ? 27.920 -54.349 35.877 1.000 75.431 105 ASN C N 1
ATOM 2801 C CA . ASN C 1 107 ? 29.213 -54.777 36.403 1.000 80.709 105 ASN C CA 1
ATOM 2802 C C . ASN C 1 107 ? 29.702 -56.006 35.644 1.000 83.979 105 ASN C C 1
ATOM 2803 O O . ASN C 1 107 ? 30.893 -56.106 35.339 1.000 91.395 105 ASN C O 1
ATOM 2808 N N . ARG C 1 108 ? 28.770 -56.927 35.352 1.000 82.591 106 ARG C N 1
ATOM 2809 C CA . ARG C 1 108 ? 29.071 -58.207 34.733 1.000 87.746 106 ARG C CA 1
ATOM 2810 C C . ARG C 1 108 ? 28.500 -58.288 33.306 1.000 88.969 106 ARG C C 1
ATOM 2811 O O . ARG C 1 108 ? 28.280 -59.390 32.802 1.000 92.975 106 ARG C O 1
ATOM 2819 N N . THR C 1 109 ? 28.291 -57.135 32.648 1.000 83.953 107 THR C N 1
ATOM 2820 C CA . THR C 1 109 ? 27.788 -57.081 31.282 1.000 87.005 107 THR C CA 1
ATOM 2821 C C . THR C 1 109 ? 28.890 -56.609 30.329 1.000 84.264 107 THR C C 1
ATOM 2822 O O . THR C 1 109 ? 29.436 -55.527 30.525 1.000 81.467 107 THR C O 1
ATOM 2826 N N . PRO C 1 110 ? 29.238 -57.366 29.257 1.000 81.714 108 PRO C N 1
ATOM 2827 C CA . PRO C 1 110 ? 30.281 -56.941 28.314 1.000 82.246 108 PRO C CA 1
ATOM 2828 C C . PRO C 1 110 ? 29.971 -55.604 27.644 1.000 83.164 108 PRO C C 1
ATOM 2829 O O . PRO C 1 110 ? 28.821 -55.331 27.322 1.000 80.700 108 PRO C O 1
ATOM 2833 N N . ALA C 1 111 ? 31.026 -54.817 27.395 1.000 85.478 109 ALA C N 1
ATOM 2834 C CA . ALA C 1 111 ? 30.950 -53.462 26.870 1.000 84.123 109 ALA C CA 1
ATOM 2835 C C . ALA C 1 111 ? 30.030 -53.391 25.651 1.000 83.973 109 ALA C C 1
ATOM 2836 O O . ALA C 1 111 ? 29.273 -52.427 25.510 1.000 83.535 109 ALA C O 1
ATOM 2838 N N . GLU C 1 112 ? 30.112 -54.410 24.775 1.000 84.525 110 GLU C N 1
ATOM 2839 C CA . GLU C 1 112 ? 29.285 -54.480 23.577 1.000 81.998 110 GLU C CA 1
ATOM 2840 C C . GLU C 1 112 ? 27.813 -54.536 23.975 1.000 77.989 110 GLU C C 1
ATOM 2841 O O . GLU C 1 112 ? 27.025 -53.722 23.513 1.000 74.907 110 GLU C O 1
ATOM 2843 N N . ALA C 1 113 ? 27.470 -55.489 24.854 1.000 77.362 111 ALA C N 1
ATOM 2844 C CA . ALA C 1 113 ? 26.093 -55.717 25.272 1.000 71.154 111 ALA C CA 1
ATOM 2845 C C . ALA C 1 113 ? 25.552 -54.473 25.953 1.000 68.988 111 ALA C C 1
ATOM 2846 O O . ALA C 1 113 ? 24.450 -54.039 25.644 1.000 70.218 111 ALA C O 1
ATOM 2848 N N . ARG C 1 114 ? 26.332 -53.897 26.872 1.000 68.638 112 ARG C N 1
ATOM 2849 C CA . ARG C 1 114 ? 25.958 -52.668 27.551 1.000 66.225 112 ARG C CA 1
ATOM 2850 C C . ARG C 1 114 ? 25.498 -51.641 26.535 1.000 68.630 112 ARG C C 1
ATOM 2851 O O . ARG C 1 114 ? 24.423 -51.072 26.680 1.000 75.927 112 ARG C O 1
ATOM 2859 N N . MET C 1 115 ? 26.319 -51.444 25.501 1.000 73.099 113 MET C N 1
ATOM 2860 C CA . MET C 1 115 ? 26.065 -50.408 24.516 1.000 70.615 113 MET C CA 1
ATOM 2861 C C . MET C 1 115 ? 24.760 -50.692 23.777 1.000 69.862 113 MET C C 1
ATOM 2862 O O . MET C 1 115 ? 23.963 -49.781 23.558 1.000 68.805 113 MET C O 1
ATOM 2867 N N . ARG C 1 116 ? 24.552 -51.958 23.408 1.000 71.060 114 ARG C N 1
ATOM 2868 C CA . ARG C 1 116 ? 23.371 -52.363 22.665 1.000 71.491 114 ARG C CA 1
ATOM 2869 C C . ARG C 1 116 ? 22.147 -52.122 23.538 1.000 67.441 114 ARG C C 1
ATOM 2870 O O . ARG C 1 116 ? 21.184 -51.532 23.073 1.000 72.437 114 ARG C O 1
ATOM 2878 N N . ILE C 1 117 ? 22.204 -52.540 24.807 1.000 62.122 115 ILE C N 1
ATOM 2879 C CA . ILE C 1 117 ? 21.081 -52.427 25.724 1.000 60.017 115 ILE C CA 1
ATOM 2880 C C . ILE C 1 117 ? 20.686 -50.961 25.882 1.000 60.396 115 ILE C C 1
ATOM 2881 O O . ILE C 1 117 ? 19.509 -50.645 25.760 1.000 63.032 115 ILE C O 1
ATOM 2886 N N . LEU C 1 118 ? 21.663 -50.086 26.147 1.000 58.350 116 LEU C N 1
ATOM 2887 C CA . LEU C 1 118 ? 21.421 -48.664 26.269 1.000 59.420 116 LEU C CA 1
ATOM 2888 C C . LEU C 1 118 ? 20.692 -48.122 25.029 1.000 63.913 116 LEU C C 1
ATOM 2889 O O . LEU C 1 118 ? 19.778 -47.295 25.130 1.000 64.671 116 LEU C O 1
ATOM 2894 N N . GLU C 1 119 ? 21.088 -48.590 23.843 1.000 64.575 117 GLU C N 1
ATOM 2895 C CA . GLU C 1 119 ? 20.501 -48.100 22.611 1.000 63.942 117 GLU C CA 1
ATOM 2896 C C . GLU C 1 119 ? 19.078 -48.630 22.469 1.000 61.515 117 GLU C C 1
ATOM 2897 O O . GLU C 1 119 ? 18.168 -47.878 22.127 1.000 61.696 117 GLU C O 1
ATOM 2903 N N . GLY C 1 120 ? 18.896 -49.926 22.742 1.000 58.091 118 GLY C N 1
ATOM 2904 C CA . GLY C 1 120 ? 17.585 -50.555 22.719 1.000 56.703 118 GLY C CA 1
ATOM 2905 C C . GLY C 1 120 ? 16.618 -49.892 23.684 1.000 57.268 118 GLY C C 1
ATOM 2906 O O . GLY C 1 120 ? 15.451 -49.773 23.368 1.000 57.131 118 GLY C O 1
ATOM 2907 N N . ARG C 1 121 ? 17.121 -49.459 24.843 1.000 54.898 119 ARG C N 1
ATOM 2908 C CA . ARG C 1 121 ? 16.320 -48.733 25.808 1.000 54.230 119 ARG C CA 1
ATOM 2909 C C . ARG C 1 121 ? 15.972 -47.372 25.230 1.000 54.461 119 ARG C C 1
ATOM 2910 O O . ARG C 1 121 ? 14.804 -46.981 25.283 1.000 55.370 119 ARG C O 1
ATOM 2918 N N . ARG C 1 122 ? 16.963 -46.685 24.647 1.000 55.579 120 ARG C N 1
ATOM 2919 C CA . ARG C 1 122 ? 16.726 -45.358 24.093 1.000 57.214 120 ARG C CA 1
ATOM 2920 C C . ARG C 1 122 ? 15.661 -45.429 22.989 1.000 58.676 120 ARG C C 1
ATOM 2921 O O . ARG C 1 122 ? 14.812 -44.548 22.899 1.000 57.374 120 ARG C O 1
ATOM 2929 N N . ARG C 1 123 ? 15.706 -46.488 22.167 1.000 58.394 121 ARG C N 1
ATOM 2930 C CA . ARG C 1 123 ? 14.718 -46.691 21.128 1.000 58.366 121 ARG C CA 1
ATOM 2931 C C . ARG C 1 123 ? 13.360 -46.925 21.761 1.000 58.575 121 ARG C C 1
ATOM 2932 O O . ARG C 1 123 ? 12.380 -46.459 21.247 1.000 63.744 121 ARG C O 1
ATOM 2940 N N . GLN C 1 124 ? 13.280 -47.641 22.871 1.000 57.041 122 GLN C N 1
ATOM 2941 C CA . GLN C 1 124 ? 11.985 -47.894 23.475 1.000 60.820 122 GLN C CA 1
ATOM 2942 C C . GLN C 1 124 ? 11.399 -46.619 24.071 1.000 62.426 122 GLN C C 1
ATOM 2943 O O . GLN C 1 124 ? 10.208 -46.400 23.957 1.000 67.585 122 GLN C O 1
ATOM 2949 N N . VAL C 1 125 ? 12.209 -45.790 24.721 1.000 62.165 123 VAL C N 1
ATOM 2950 C CA . VAL C 1 125 ? 11.692 -44.567 25.313 1.000 62.242 123 VAL C CA 1
ATOM 2951 C C . VAL C 1 125 ? 11.345 -43.572 24.201 1.000 63.412 123 VAL C C 1
ATOM 2952 O O . VAL C 1 125 ? 10.369 -42.848 24.316 1.000 63.026 123 VAL C O 1
ATOM 2956 N N . GLU C 1 126 ? 12.146 -43.545 23.125 1.000 65.119 124 GLU C N 1
ATOM 2957 C CA . GLU C 1 126 ? 11.892 -42.703 21.971 1.000 67.312 124 GLU C CA 1
ATOM 2958 C C . GLU C 1 126 ? 10.510 -43.022 21.400 1.000 67.838 124 GLU C C 1
ATOM 2959 O O . GLU C 1 126 ? 9.737 -42.118 21.106 1.000 65.894 124 GLU C O 1
ATOM 2965 N N . GLU C 1 127 ? 10.200 -44.311 21.257 1.000 66.856 125 GLU C N 1
ATOM 2966 C CA . GLU C 1 127 ? 8.941 -44.757 20.688 1.000 68.247 125 GLU C CA 1
ATOM 2967 C C . GLU C 1 127 ? 7.804 -44.397 21.627 1.000 66.801 125 GLU C C 1
ATOM 2968 O O . GLU C 1 127 ? 6.725 -44.040 21.185 1.000 67.596 125 GLU C O 1
ATOM 2974 N N . ARG C 1 128 ? 8.047 -44.509 22.931 1.000 65.818 126 ARG C N 1
ATOM 2975 C CA . ARG C 1 128 ? 7.072 -44.133 23.945 1.000 64.037 126 ARG C CA 1
ATOM 2976 C C . ARG C 1 128 ? 6.742 -42.661 23.777 1.000 63.820 126 ARG C C 1
ATOM 2977 O O . ARG C 1 128 ? 5.583 -42.313 23.682 1.000 66.141 126 ARG C O 1
ATOM 2985 N N . ARG C 1 129 ? 7.773 -41.821 23.671 1.000 64.319 127 ARG C N 1
ATOM 2986 C CA . ARG C 1 129 ? 7.646 -40.385 23.456 1.000 62.781 127 ARG C CA 1
ATOM 2987 C C . ARG C 1 129 ? 6.806 -40.083 22.214 1.000 62.678 127 ARG C C 1
ATOM 2988 O O . ARG C 1 129 ? 6.002 -39.163 22.208 1.000 61.997 127 ARG C O 1
ATOM 2996 N N . GLU C 1 130 ? 6.993 -40.860 21.151 1.000 64.305 128 GLU C N 1
ATOM 2997 C CA . GLU C 1 130 ? 6.298 -40.625 19.893 1.000 68.807 128 GLU C CA 1
ATOM 2998 C C . GLU C 1 130 ? 4.806 -40.889 20.084 1.000 69.334 128 GLU C C 1
ATOM 2999 O O . GLU C 1 130 ? 3.977 -40.065 19.719 1.000 70.679 128 GLU C O 1
ATOM 3005 N N . GLY C 1 131 ? 4.486 -42.040 20.672 1.000 69.596 129 GLY C N 1
ATOM 3006 C CA . GLY C 1 131 ? 3.122 -42.411 21.022 1.000 72.564 129 GLY C CA 1
ATOM 3007 C C . GLY C 1 131 ? 2.445 -41.340 21.871 1.000 74.055 129 GLY C C 1
ATOM 3008 O O . GLY C 1 131 ? 1.254 -41.087 21.692 1.000 80.425 129 GLY C O 1
ATOM 3009 N N . LEU C 1 132 ? 3.218 -40.707 22.770 1.000 68.118 130 LEU C N 1
ATOM 3010 C CA . LEU C 1 132 ? 2.707 -39.705 23.689 1.000 65.851 130 LEU C CA 1
ATOM 3011 C C . LEU C 1 132 ? 2.492 -38.366 22.988 1.000 67.076 130 LEU C C 1
ATOM 3012 O O . LEU C 1 132 ? 1.495 -37.709 23.267 1.000 69.526 130 LEU C O 1
ATOM 3017 N N . ARG C 1 133 ? 3.420 -37.955 22.107 1.000 69.775 131 ARG C N 1
ATOM 3018 C CA . ARG C 1 133 ? 3.225 -36.805 21.233 1.000 72.029 131 ARG C CA 1
ATOM 3019 C C . ARG C 1 133 ? 1.959 -37.014 20.413 1.000 76.327 131 ARG C C 1
ATOM 3020 O O . ARG C 1 133 ? 1.112 -36.134 20.355 1.000 76.097 131 ARG C O 1
ATOM 3028 N N . GLU C 1 134 ? 1.853 -38.192 19.793 1.000 82.816 132 GLU C N 1
ATOM 3029 C CA . GLU C 1 134 ? 0.702 -38.549 18.974 1.000 93.581 132 GLU C CA 1
ATOM 3030 C C . GLU C 1 134 ? -0.570 -38.513 19.823 1.000 97.700 132 GLU C C 1
ATOM 3031 O O . GLU C 1 134 ? -1.607 -38.049 19.354 1.000 100.677 132 GLU C O 1
ATOM 3033 N N . ALA C 1 135 ? -0.476 -38.982 21.075 1.000 97.940 133 ALA C N 1
ATOM 3034 C CA . ALA C 1 135 ? -1.626 -39.035 21.968 1.000 97.977 133 ALA C CA 1
ATOM 3035 C C . ALA C 1 135 ? -2.153 -37.631 22.278 1.000 96.530 133 ALA C C 1
ATOM 3036 O O . ALA C 1 135 ? -3.363 -37.413 22.262 1.000 94.634 133 ALA C O 1
ATOM 3038 N N . VAL C 1 136 ? -1.231 -36.700 22.570 1.000 93.766 134 VAL C N 1
ATOM 3039 C CA . VAL C 1 136 ? -1.550 -35.317 22.911 1.000 95.583 134 VAL C CA 1
ATOM 3040 C C . VAL C 1 136 ? -2.173 -34.658 21.689 1.000 98.370 134 VAL C C 1
ATOM 3041 O O . VAL C 1 136 ? -1.585 -34.761 20.615 1.000 98.534 134 VAL C O 1
ATOM 3043 N N . ALA C 1 137 ? -3.342 -34.029 21.851 1.000 102.715 135 ALA C N 1
ATOM 3044 C CA . ALA C 1 137 ? -4.040 -33.363 20.767 1.000 113.315 135 ALA C CA 1
ATOM 3045 C C . ALA C 1 137 ? -4.150 -34.256 19.525 1.000 113.650 135 ALA C C 1
ATOM 3046 O O . ALA C 1 137 ? -3.813 -33.814 18.422 1.000 112.444 135 ALA C O 1
ATOM 3048 N N . ARG C 1 138 ? -4.556 -35.522 19.734 1.000 113.297 136 ARG C N 1
ATOM 3049 C CA . ARG C 1 138 ? -4.804 -36.457 18.643 1.000 117.241 136 ARG C CA 1
ATOM 3050 C C . ARG C 1 138 ? -6.317 -36.553 18.399 1.000 125.323 136 ARG C C 1
ATOM 3051 O O . ARG C 1 138 ? -6.868 -35.919 17.487 1.000 124.544 136 ARG C O 1
ATOM 3053 N N . ALA C 1 139 ? -6.990 -37.401 19.196 1.000 127.887 137 ALA C N 1
ATOM 3054 C CA . ALA C 1 139 ? -8.447 -37.426 19.229 1.000 128.869 137 ALA C CA 1
ATOM 3055 C C . ALA C 1 139 ? -8.948 -36.485 20.326 1.000 128.632 137 ALA C C 1
ATOM 3056 O O . ALA C 1 139 ? -10.140 -36.485 20.629 1.000 130.819 137 ALA C O 1
ATOM 3058 N N . SER C 1 140 ? -8.031 -35.712 20.940 1.000 121.428 138 SER C N 1
ATOM 3059 C CA . SER C 1 140 ? -8.359 -34.579 21.796 1.000 119.411 138 SER C CA 1
ATOM 3060 C C . SER C 1 140 ? -8.493 -33.284 20.976 1.000 119.656 138 SER C C 1
ATOM 3061 O O . SER C 1 140 ? -9.484 -32.550 21.107 1.000 111.157 138 SER C O 1
ATOM 3063 N N . SER C 1 141 ? -7.478 -33.015 20.133 1.000 119.823 139 SER C N 1
ATOM 3064 C CA . SER C 1 141 ? -7.315 -31.771 19.386 1.000 124.977 139 SER C CA 1
ATOM 3065 C C . SER C 1 141 ? -7.442 -30.563 20.319 1.000 128.843 139 SER C C 1
ATOM 3066 O O . SER C 1 141 ? -8.024 -29.538 19.942 1.000 136.432 139 SER C O 1
ATOM 3068 N N . SER C 1 142 ? -6.877 -30.711 21.532 1.000 120.980 140 SER C N 1
ATOM 3069 C CA . SER C 1 142 ? -7.001 -29.781 22.646 1.000 115.388 140 SER C CA 1
ATOM 3070 C C . SER C 1 142 ? -8.445 -29.700 23.166 1.000 114.596 140 SER C C 1
ATOM 3071 O O . SER C 1 142 ? -8.822 -28.704 23.777 1.000 111.569 140 SER C O 1
ATOM 3074 N N . PHE C 1 143 ? -9.242 -30.762 22.948 1.000 115.133 141 PHE C N 1
ATOM 3075 C CA . PHE C 1 143 ? -10.540 -30.957 23.589 1.000 115.814 141 PHE C CA 1
ATOM 3076 C C . PHE C 1 143 ? -10.350 -31.212 25.087 1.000 111.979 141 PHE C C 1
ATOM 3077 O O . PHE C 1 143 ? -9.337 -31.786 25.481 1.000 108.871 141 PHE C O 1
ATOM 3079 N N . ASP C 1 144 ? -11.329 -30.748 25.885 1.000 110.552 142 ASP C N 1
ATOM 3080 C CA . ASP C 1 144 ? -11.430 -30.873 27.340 1.000 106.019 142 ASP C CA 1
ATOM 3081 C C . ASP C 1 144 ? -10.748 -32.130 27.886 1.000 108.419 142 ASP C C 1
ATOM 3082 O O . ASP C 1 144 ? -11.406 -33.159 28.067 1.000 113.447 142 ASP C O 1
ATOM 3087 N N . ARG C 1 145 ? -9.437 -32.022 28.186 1.000 105.945 143 ARG C N 1
ATOM 3088 C CA . ARG C 1 145 ? -8.629 -33.165 28.586 1.000 99.334 143 ARG C CA 1
ATOM 3089 C C . ARG C 1 145 ? -7.777 -32.853 29.820 1.000 94.550 143 ARG C C 1
ATOM 3090 O O . ARG C 1 145 ? -7.103 -31.835 29.901 1.000 93.485 143 ARG C O 1
ATOM 3092 N N . TYR C 1 146 ? -7.924 -33.733 30.815 1.000 90.458 144 TYR C N 1
ATOM 3093 C CA . TYR C 1 146 ? -6.984 -34.031 31.885 1.000 84.374 144 TYR C CA 1
ATOM 3094 C C . TYR C 1 146 ? -5.955 -35.031 31.346 1.000 79.460 144 TYR C C 1
ATOM 3095 O O . TYR C 1 146 ? -4.794 -35.050 31.732 1.000 78.324 144 TYR C O 1
ATOM 3097 N N . THR C 1 147 ? -6.418 -35.948 30.489 1.000 76.644 145 THR C N 1
ATOM 3098 C CA . THR C 1 147 ? -5.613 -36.850 29.686 1.000 72.452 145 THR C CA 1
ATOM 3099 C C . THR C 1 147 ? -4.453 -36.127 29.030 1.000 70.222 145 THR C C 1
ATOM 3100 O O . THR C 1 147 ? -3.368 -36.691 28.990 1.000 69.254 145 THR C O 1
ATOM 3104 N N . ARG C 1 148 ? -4.672 -34.909 28.519 1.000 73.088 146 ARG C N 1
ATOM 3105 C CA . ARG C 1 148 ? -3.595 -34.205 27.826 1.000 72.724 146 ARG C CA 1
ATOM 3106 C C . ARG C 1 148 ? -2.416 -33.948 28.765 1.000 71.343 146 ARG C C 1
ATOM 3107 O O . ARG C 1 148 ? -1.270 -34.194 28.398 1.000 69.248 146 ARG C O 1
ATOM 3109 N N . GLN C 1 149 ? -2.724 -33.470 29.974 1.000 72.986 147 GLN C N 1
ATOM 3110 C CA . GLN C 1 149 ? -1.719 -33.086 30.953 1.000 74.345 147 GLN C CA 1
ATOM 3111 C C . GLN C 1 149 ? -0.949 -34.317 31.420 1.000 69.707 147 GLN C C 1
ATOM 3112 O O . GLN C 1 149 ? 0.242 -34.242 31.663 1.000 69.003 147 GLN C O 1
ATOM 3118 N N . LEU C 1 150 ? -1.649 -35.439 31.564 1.000 66.258 148 LEU C N 1
ATOM 3119 C CA . LEU C 1 150 ? -1.034 -36.685 31.977 1.000 65.909 148 LEU C CA 1
ATOM 3120 C C . LEU C 1 150 ? -0.006 -37.101 30.930 1.000 65.152 148 LEU C C 1
ATOM 3121 O O . LEU C 1 150 ? 1.150 -37.382 31.238 1.000 61.731 148 LEU C O 1
ATOM 3126 N N . HIS C 1 151 ? -0.436 -37.103 29.674 1.000 66.657 149 HIS C N 1
ATOM 3127 C CA . HIS C 1 151 ? 0.466 -37.418 28.577 1.000 66.111 149 HIS C CA 1
ATOM 3128 C C . HIS C 1 151 ? 1.649 -36.443 28.593 1.000 66.635 149 HIS C C 1
ATOM 3129 O O . HIS C 1 151 ? 2.814 -36.845 28.478 1.000 65.290 149 HIS C O 1
ATOM 3136 N N . GLN C 1 152 ? 1.338 -35.151 28.757 1.000 64.229 150 GLN C N 1
ATOM 3137 C CA . GLN C 1 152 ? 2.349 -34.115 28.873 1.000 61.883 150 GLN C CA 1
ATOM 3138 C C . GLN C 1 152 ? 3.373 -34.489 29.952 1.000 59.209 150 GLN C C 1
ATOM 3139 O O . GLN C 1 152 ? 4.566 -34.308 29.748 1.000 60.657 150 GLN C O 1
ATOM 3141 N N . LEU C 1 153 ? 2.903 -35.019 31.082 1.000 56.512 151 LEU C N 1
ATOM 3142 C CA . LEU C 1 153 ? 3.795 -35.442 32.157 1.000 57.001 151 LEU C CA 1
ATOM 3143 C C . LEU C 1 153 ? 4.643 -36.610 31.668 1.000 57.740 151 LEU C C 1
ATOM 3144 O O . LEU C 1 153 ? 5.859 -36.601 31.820 1.000 52.823 151 LEU C O 1
ATOM 3149 N N . GLY C 1 154 ? 3.979 -37.594 31.052 1.000 59.426 152 GLY C N 1
ATOM 3150 C CA . GLY C 1 154 ? 4.640 -38.723 30.416 1.000 60.249 152 GLY C CA 1
ATOM 3151 C C . GLY C 1 154 ? 5.765 -38.263 29.495 1.000 61.299 152 GLY C C 1
ATOM 3152 O O . GLY C 1 154 ? 6.858 -38.836 29.534 1.000 60.151 152 GLY C O 1
ATOM 3153 N N . LEU C 1 155 ? 5.479 -37.203 28.712 1.000 60.109 153 LEU C N 1
ATOM 3154 C CA . LEU C 1 155 ? 6.400 -36.665 27.726 1.000 58.768 153 LEU C CA 1
ATOM 3155 C C . LEU C 1 155 ? 7.662 -36.122 28.404 1.000 59.249 153 LEU C C 1
ATOM 3156 O O . LEU C 1 155 ? 8.770 -36.516 28.036 1.000 61.472 153 LEU C O 1
ATOM 3158 N N . GLU C 1 156 ? 7.483 -35.244 29.400 1.000 55.208 154 GLU C N 1
ATOM 3159 C CA . GLU C 1 156 ? 8.621 -34.621 30.046 1.000 56.900 154 GLU C CA 1
ATOM 3160 C C . GLU C 1 156 ? 9.536 -35.691 30.641 1.000 60.830 154 GLU C C 1
ATOM 3161 O O . GLU C 1 156 ? 10.761 -35.550 30.608 1.000 61.582 154 GLU C O 1
ATOM 3163 N N . SER C 1 157 ? 8.934 -36.762 31.188 1.000 65.202 155 SER C N 1
ATOM 3164 C CA . SER C 1 157 ? 9.715 -37.831 31.797 1.000 66.107 155 SER C CA 1
ATOM 3165 C C . SER C 1 157 ? 10.594 -38.482 30.746 1.000 64.969 155 SER C C 1
ATOM 3166 O O . SER C 1 157 ? 11.800 -38.625 30.981 1.000 68.950 155 SER C O 1
ATOM 3169 N N . SER C 1 158 ? 9.974 -38.847 29.613 1.000 60.438 156 SER C N 1
ATOM 3170 C CA . SER C 1 158 ? 10.684 -39.449 28.500 1.000 61.028 156 SER C CA 1
ATOM 3171 C C . SER C 1 158 ? 11.879 -38.586 28.123 1.000 61.532 156 SER C C 1
ATOM 3172 O O . SER C 1 158 ? 13.006 -39.082 28.004 1.000 60.390 156 SER C O 1
ATOM 3175 N N . GLU C 1 159 ? 11.592 -37.287 27.958 1.000 62.665 157 GLU C N 1
ATOM 3176 C CA . GLU C 1 159 ? 12.599 -36.319 27.581 1.000 62.505 157 GLU C CA 1
ATOM 3177 C C . GLU C 1 159 ? 13.786 -36.409 28.526 1.000 57.821 157 GLU C C 1
ATOM 3178 O O . GLU C 1 159 ? 14.925 -36.523 28.077 1.000 55.293 157 GLU C O 1
ATOM 3184 N N . ARG C 1 160 ? 13.506 -36.385 29.830 1.000 56.322 158 ARG C N 1
ATOM 3185 C CA . ARG C 1 160 ? 14.579 -36.419 30.808 1.000 60.011 158 ARG C CA 1
ATOM 3186 C C . ARG C 1 160 ? 15.374 -37.721 30.658 1.000 64.285 158 ARG C C 1
ATOM 3187 O O . ARG C 1 160 ? 16.616 -37.721 30.662 1.000 70.250 158 ARG C O 1
ATOM 3189 N N . GLU C 1 161 ? 14.659 -38.839 30.473 1.000 62.375 159 GLU C N 1
ATOM 3190 C CA . GLU C 1 161 ? 15.315 -40.132 30.453 1.000 60.108 159 GLU C CA 1
ATOM 3191 C C . GLU C 1 161 ? 16.186 -40.275 29.213 1.000 59.439 159 GLU C C 1
ATOM 3192 O O . GLU C 1 161 ? 17.307 -40.763 29.310 1.000 61.012 159 GLU C O 1
ATOM 3198 N N . VAL C 1 162 ? 15.663 -39.875 28.047 1.000 59.151 160 VAL C N 1
ATOM 3199 C CA . VAL C 1 162 ? 16.467 -39.872 26.825 1.000 57.157 160 VAL C CA 1
ATOM 3200 C C . VAL C 1 162 ? 17.754 -39.067 27.059 1.000 62.037 160 VAL C C 1
ATOM 3201 O O . VAL C 1 162 ? 18.852 -39.590 26.837 1.000 60.338 160 VAL C O 1
ATOM 3205 N N . LYS C 1 163 ? 17.616 -37.808 27.539 1.000 60.055 161 LYS C N 1
ATOM 3206 C CA . LYS C 1 163 ? 18.767 -36.957 27.775 1.000 55.063 161 LYS C CA 1
ATOM 3207 C C . LYS C 1 163 ? 19.784 -37.723 28.618 1.000 57.447 161 LYS C C 1
ATOM 3208 O O . LYS C 1 163 ? 20.992 -37.694 28.351 1.000 62.063 161 LYS C O 1
ATOM 3210 N N . TRP C 1 164 ? 19.280 -38.465 29.605 1.000 61.921 162 TRP C N 1
ATOM 3211 C CA . TRP C 1 164 ? 20.145 -39.207 30.513 1.000 63.642 162 TRP C CA 1
ATOM 3212 C C . TRP C 1 164 ? 20.856 -40.332 29.762 1.000 63.598 162 TRP C C 1
ATOM 3213 O O . TRP C 1 164 ? 22.050 -40.561 29.960 1.000 61.040 162 TRP C O 1
ATOM 3224 N N . LEU C 1 165 ? 20.090 -41.049 28.925 1.000 61.994 163 LEU C N 1
ATOM 3225 C CA . LEU C 1 165 ? 20.595 -42.227 28.242 1.000 58.950 163 LEU C CA 1
ATOM 3226 C C . LEU C 1 165 ? 21.717 -41.806 27.303 1.000 59.426 163 LEU C C 1
ATOM 3227 O O . LEU C 1 165 ? 22.725 -42.492 27.224 1.000 54.704 163 LEU C O 1
ATOM 3232 N N . ASN C 1 166 ? 21.527 -40.660 26.634 1.000 61.229 164 ASN C N 1
ATOM 3233 C CA . ASN C 1 166 ? 22.520 -40.111 25.728 1.000 64.411 164 ASN C CA 1
ATOM 3234 C C . ASN C 1 166 ? 23.820 -39.842 26.479 1.000 64.434 164 ASN C C 1
ATOM 3235 O O . ASN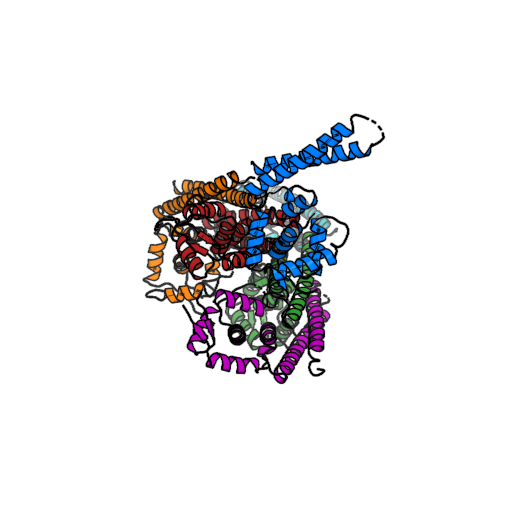 C 1 166 ? 24.891 -40.186 25.998 1.000 61.130 164 ASN C O 1
ATOM 3240 N N . GLU C 1 167 ? 23.707 -39.237 27.661 1.000 67.793 165 GLU C N 1
ATOM 3241 C CA . GLU C 1 167 ? 24.873 -38.974 28.485 1.000 73.780 165 GLU C CA 1
ATOM 3242 C C . GLU C 1 167 ? 25.546 -40.300 28.853 1.000 75.201 165 GLU C C 1
ATOM 3243 O O . GLU C 1 167 ? 26.771 -40.403 28.902 1.000 76.488 165 GLU C O 1
ATOM 3245 N N . LEU C 1 168 ? 24.721 -41.315 29.107 1.000 70.842 166 LEU C N 1
ATOM 3246 C CA . LEU C 1 168 ? 25.244 -42.595 29.525 1.000 68.702 166 LEU C CA 1
ATOM 3247 C C . LEU C 1 168 ? 25.824 -43.334 28.316 1.000 73.429 166 LEU C C 1
ATOM 3248 O O . LEU C 1 168 ? 26.825 -44.039 28.422 1.000 73.758 166 LEU C O 1
ATOM 3253 N N . ILE C 1 169 ? 25.218 -43.141 27.135 1.000 74.673 167 ILE C N 1
ATOM 3254 C CA . ILE C 1 169 ? 25.761 -43.733 25.914 1.000 72.385 167 ILE C CA 1
ATOM 3255 C C . ILE C 1 169 ? 27.097 -43.070 25.560 1.000 73.966 167 ILE C C 1
ATOM 3256 O O . ILE C 1 169 ? 28.058 -43.749 25.237 1.000 74.456 167 ILE C O 1
ATOM 3261 N N . ALA C 1 170 ? 27.135 -41.741 25.652 1.000 73.729 168 ALA C N 1
ATOM 3262 C CA . ALA C 1 170 ? 28.309 -40.941 25.364 1.000 76.016 168 ALA C CA 1
ATOM 3263 C C . ALA C 1 170 ? 29.474 -41.440 26.202 1.000 75.690 168 ALA C C 1
ATOM 3264 O O . ALA C 1 170 ? 30.563 -41.615 25.684 1.000 78.758 168 ALA C O 1
ATOM 3266 N N . ALA C 1 171 ? 29.209 -41.706 27.480 1.000 74.716 169 ALA C N 1
ATOM 3267 C CA . ALA C 1 171 ? 30.233 -42.109 28.430 1.000 76.295 169 ALA C CA 1
ATOM 3268 C C . ALA C 1 171 ? 30.812 -43.461 28.038 1.000 77.980 169 ALA C C 1
ATOM 3269 O O . ALA C 1 171 ? 32.022 -43.635 28.112 1.000 82.199 169 ALA C O 1
ATOM 3271 N N . GLU C 1 172 ? 29.966 -44.384 27.575 1.000 78.497 170 GLU C N 1
ATOM 3272 C CA . GLU C 1 172 ? 30.431 -45.731 27.260 1.000 81.453 170 GLU C CA 1
ATOM 3273 C C . GLU C 1 172 ? 31.389 -45.706 26.061 1.000 84.156 170 GLU C C 1
ATOM 3274 O O . GLU C 1 172 ? 32.342 -46.488 25.996 1.000 86.354 170 GLU C O 1
ATOM 3280 N N . ARG C 1 173 ? 31.152 -44.789 25.114 1.000 85.790 171 ARG C N 1
ATOM 3281 C CA . ARG C 1 173 ? 31.983 -44.688 23.925 1.000 88.880 171 ARG C CA 1
ATOM 3282 C C . ARG C 1 173 ? 33.387 -44.246 24.343 1.000 92.803 171 ARG C C 1
ATOM 3283 O O . ARG C 1 173 ? 34.371 -44.861 23.932 1.000 93.010 171 ARG C O 1
ATOM 3285 N N . ALA C 1 174 ? 33.450 -43.186 25.165 1.000 90.143 172 ALA C N 1
ATOM 3286 C CA . ALA C 1 174 ? 34.687 -42.558 25.605 1.000 89.063 172 ALA C CA 1
ATOM 3287 C C . ALA C 1 174 ? 35.477 -43.501 26.507 1.000 90.096 172 ALA C C 1
ATOM 3288 O O . ALA C 1 174 ? 36.702 -43.468 26.509 1.000 92.292 172 ALA C O 1
ATOM 3290 N N . ALA C 1 175 ? 34.740 -44.327 27.260 1.000 89.691 173 ALA C N 1
ATOM 3291 C CA . ALA C 1 175 ? 35.271 -45.527 27.896 1.000 90.699 173 ALA C CA 1
ATOM 3292 C C . ALA C 1 175 ? 35.580 -46.586 26.821 1.000 86.908 173 ALA C C 1
ATOM 3293 O O . ALA C 1 175 ? 36.408 -47.468 27.111 1.000 84.393 173 ALA C O 1
ATOM 3295 N N . GLU D 1 1 ? -3.331 -53.084 2.688 1.000 81.659 -1 GLU D N 1
ATOM 3296 C CA . GLU D 1 1 ? -2.354 -52.086 3.214 1.000 80.514 -1 GLU D CA 1
ATOM 3297 C C . GLU D 1 1 ? -2.991 -50.692 3.265 1.000 79.897 -1 GLU D C 1
ATOM 3298 O O . GLU D 1 1 ? -3.884 -50.344 2.495 1.000 77.854 -1 GLU D O 1
ATOM 3300 N N . PHE D 1 2 ? -2.509 -49.900 4.226 1.000 81.609 0 PHE D N 1
ATOM 3301 C CA . PHE D 1 2 ? -2.787 -48.479 4.310 1.000 78.209 0 PHE D CA 1
ATOM 3302 C C . PHE D 1 2 ? -1.758 -47.718 3.457 1.000 75.926 0 PHE D C 1
ATOM 3303 O O . PHE D 1 2 ? -1.949 -46.537 3.187 1.000 71.381 0 PHE D O 1
ATOM 3305 N N . MET D 1 3 ? -0.647 -48.381 3.100 1.000 75.755 1 MET D N 1
ATOM 3306 C CA . MET D 1 3 ? 0.322 -47.829 2.161 1.000 77.870 1 MET D CA 1
ATOM 3307 C C . MET D 1 3 ? -0.317 -47.710 0.776 1.000 79.738 1 MET D C 1
ATOM 3308 O O . MET D 1 3 ? 0.116 -46.874 -0.015 1.000 82.211 1 MET D O 1
ATOM 3310 N N . LEU D 1 4 ? -1.275 -48.599 0.450 1.000 75.028 2 LEU D N 1
ATOM 3311 C CA . LEU D 1 4 ? -1.899 -48.528 -0.860 1.000 69.622 2 LEU D CA 1
ATOM 3312 C C . LEU D 1 4 ? -2.698 -47.236 -0.973 1.000 71.120 2 LEU D C 1
ATOM 3313 O O . LEU D 1 4 ? -2.489 -46.491 -1.932 1.000 71.629 2 LEU D O 1
ATOM 3318 N N . GLU D 1 5 ? -3.592 -46.986 -0.002 1.000 68.536 3 GLU D N 1
ATOM 3319 C CA . GLU D 1 5 ? -4.466 -45.821 -0.029 1.000 69.710 3 GLU D CA 1
ATOM 3320 C C . GLU D 1 5 ? -3.651 -44.551 -0.255 1.000 70.740 3 GLU D C 1
ATOM 3321 O O . GLU D 1 5 ? -3.908 -43.810 -1.201 1.000 72.886 3 GLU D O 1
ATOM 3327 N N . LEU D 1 6 ? -2.644 -44.343 0.597 1.000 71.785 4 LEU D N 1
ATOM 3328 C CA . LEU D 1 6 ? -1.787 -43.172 0.515 1.000 69.477 4 LEU D CA 1
ATOM 3329 C C . LEU D 1 6 ? -1.172 -43.064 -0.874 1.000 69.108 4 LEU D C 1
ATOM 3330 O O . LEU D 1 6 ? -1.160 -41.989 -1.460 1.000 73.019 4 LEU D O 1
ATOM 3335 N N . ALA D 1 7 ? -0.680 -44.186 -1.400 1.000 67.736 5 ALA D N 1
ATOM 3336 C CA . ALA D 1 7 ? -0.095 -44.190 -2.734 1.000 70.693 5 ALA D CA 1
ATOM 3337 C C . ALA D 1 7 ? -1.130 -43.715 -3.753 1.000 71.137 5 ALA D C 1
ATOM 3338 O O . ALA D 1 7 ? -0.831 -42.867 -4.586 1.000 73.159 5 ALA D O 1
ATOM 3340 N N . ILE D 1 8 ? -2.348 -44.266 -3.650 1.000 67.504 6 ILE D N 1
ATOM 3341 C CA . ILE D 1 8 ? -3.381 -44.038 -4.641 1.000 64.954 6 ILE D CA 1
ATOM 3342 C C . ILE D 1 8 ? -3.848 -42.592 -4.522 1.000 66.447 6 ILE D C 1
ATOM 3343 O O . ILE D 1 8 ? -3.811 -41.848 -5.503 1.000 65.363 6 ILE D O 1
ATOM 3348 N N . LEU D 1 9 ? -4.265 -42.208 -3.296 1.000 67.458 7 LEU D N 1
ATOM 3349 C CA . LEU D 1 9 ? -4.766 -40.880 -3.001 1.000 67.245 7 LEU D CA 1
ATOM 3350 C C . LEU D 1 9 ? -3.714 -39.843 -3.399 1.000 66.592 7 LEU D C 1
ATOM 3351 O O . LEU D 1 9 ? -4.028 -38.829 -4.007 1.000 69.428 7 LEU D O 1
ATOM 3356 N N . GLY D 1 10 ? -2.451 -40.117 -3.078 1.000 63.568 8 GLY D N 1
ATOM 3357 C CA . GLY D 1 10 ? -1.379 -39.174 -3.331 1.000 62.923 8 GLY D CA 1
ATOM 3358 C C . GLY D 1 10 ? -1.095 -38.994 -4.811 1.000 63.208 8 GLY D C 1
ATOM 3359 O O . GLY D 1 10 ? -0.671 -37.916 -5.221 1.000 69.271 8 GLY D O 1
ATOM 3360 N N . LEU D 1 11 ? -1.372 -40.036 -5.598 1.000 62.381 9 LEU D N 1
ATOM 3361 C CA . LEU D 1 11 ? -1.178 -39.961 -7.040 1.000 60.366 9 LEU D CA 1
ATOM 3362 C C . LEU D 1 11 ? -2.317 -39.160 -7.658 1.000 61.610 9 LEU D C 1
ATOM 3363 O O . LEU D 1 11 ? -2.087 -38.266 -8.477 1.000 67.136 9 LEU D O 1
ATOM 3368 N N . LEU D 1 12 ? -3.535 -39.481 -7.219 1.000 59.811 10 LEU D N 1
ATOM 3369 C CA . LEU D 1 12 ? -4.734 -38.922 -7.809 1.000 61.934 10 LEU D CA 1
ATOM 3370 C C . LEU D 1 12 ? -4.841 -37.434 -7.497 1.000 66.440 10 LEU D C 1
ATOM 3371 O O . LEU D 1 12 ? -5.386 -36.695 -8.305 1.000 69.844 10 LEU D O 1
ATOM 3376 N N . ILE D 1 13 ? -4.319 -36.996 -6.343 1.000 67.374 11 ILE D N 1
ATOM 3377 C CA . ILE D 1 13 ? -4.313 -35.594 -5.950 1.000 68.795 11 ILE D CA 1
ATOM 3378 C C . ILE D 1 13 ? -3.643 -34.733 -7.019 1.000 73.108 11 ILE D C 1
ATOM 3379 O O . ILE D 1 13 ? -4.095 -33.606 -7.259 1.000 78.572 11 ILE D O 1
ATOM 3384 N N . GLU D 1 14 ? -2.602 -35.272 -7.678 1.000 74.702 12 GLU D N 1
ATOM 3385 C CA . GLU D 1 14 ? -1.914 -34.581 -8.767 1.000 77.413 12 GLU D CA 1
ATOM 3386 C C . GLU D 1 14 ? -2.901 -34.176 -9.871 1.000 78.346 12 GLU D C 1
ATOM 3387 O O . GLU D 1 14 ? -3.012 -32.996 -10.211 1.000 80.037 12 GLU D O 1
ATOM 3389 N N . SER D 1 15 ? -3.611 -35.174 -10.430 1.000 75.174 13 SER D N 1
ATOM 3390 C CA . SER D 1 15 ? -4.723 -34.954 -11.357 1.000 78.878 13 SER D CA 1
ATOM 3391 C C . SER D 1 15 ? -5.478 -36.269 -11.562 1.000 77.128 13 SER D C 1
ATOM 3392 O O . SER D 1 15 ? -4.919 -37.330 -11.257 1.000 78.403 13 SER D O 1
ATOM 3395 N N . PRO D 1 16 ? -6.734 -36.266 -12.085 1.000 75.497 14 PRO D N 1
ATOM 3396 C CA . PRO D 1 16 ? -7.457 -37.504 -12.396 1.000 75.111 14 PRO D CA 1
ATOM 3397 C C . PRO D 1 16 ? -6.719 -38.359 -13.417 1.000 76.539 14 PRO D C 1
ATOM 3398 O O . PRO D 1 16 ? -6.051 -37.789 -14.290 1.000 80.736 14 PRO D O 1
ATOM 3402 N N . MET D 1 17 ? -6.824 -39.698 -13.304 1.000 75.295 15 MET D N 1
ATOM 3403 C CA . MET D 1 17 ? -6.151 -40.546 -14.287 1.000 78.405 15 MET D CA 1
ATOM 3404 C C . MET D 1 17 ? -6.937 -41.813 -14.596 1.000 77.950 15 MET D C 1
ATOM 3405 O O . MET D 1 17 ? -7.823 -42.200 -13.836 1.000 78.338 15 MET D O 1
ATOM 3410 N N . HIS D 1 18 ? -6.565 -42.451 -15.713 1.000 78.789 16 HIS D N 1
ATOM 3411 C CA . HIS D 1 18 ? -7.132 -43.718 -16.152 1.000 79.688 16 HIS D CA 1
ATOM 3412 C C . HIS D 1 18 ? -6.453 -44.852 -15.388 1.000 77.802 16 HIS D C 1
ATOM 3413 O O . HIS D 1 18 ? -5.313 -44.709 -14.918 1.000 75.701 16 HIS D O 1
ATOM 3420 N N . GLY D 1 19 ? -7.137 -46.005 -15.331 1.000 76.798 17 GLY D N 1
ATOM 3421 C CA . GLY D 1 19 ? -6.616 -47.226 -14.753 1.000 76.221 17 GLY D CA 1
ATOM 3422 C C . GLY D 1 19 ? -5.166 -47.469 -15.150 1.000 76.875 17 GLY D C 1
ATOM 3423 O O . GLY D 1 19 ? -4.321 -47.654 -14.283 1.000 74.564 17 GLY D O 1
ATOM 3424 N N . TYR D 1 20 ? -4.897 -47.418 -16.463 1.000 82.419 18 TYR D N 1
ATOM 3425 C CA . TYR D 1 20 ? -3.577 -47.728 -16.987 1.000 81.705 18 TYR D CA 1
ATOM 3426 C C . TYR D 1 20 ? -2.527 -46.808 -16.386 1.000 77.642 18 TYR D C 1
ATOM 3427 O O . TYR D 1 20 ? -1.451 -47.283 -16.035 1.000 79.071 18 TYR D O 1
ATOM 3436 N N . GLU D 1 21 ? -2.824 -45.505 -16.302 1.000 75.466 19 GLU D N 1
ATOM 3437 C CA . GLU D 1 21 ? -1.891 -44.533 -15.731 1.000 76.364 19 GLU D CA 1
ATOM 3438 C C . GLU D 1 21 ? -1.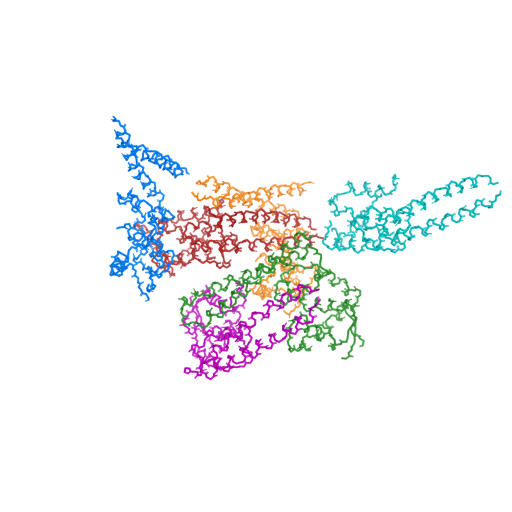556 -44.850 -14.261 1.000 72.890 19 GLU D C 1
ATOM 3439 O O . GLU D 1 21 ? -0.388 -44.855 -13.864 1.000 67.688 19 GLU D O 1
ATOM 3445 N N . LEU D 1 22 ? -2.596 -45.106 -13.452 1.000 68.231 20 LEU D N 1
ATOM 3446 C CA . LEU D 1 22 ? -2.458 -45.369 -12.035 1.000 63.044 20 LEU D CA 1
ATOM 3447 C C . LEU D 1 22 ? -1.555 -46.582 -11.780 1.000 62.554 20 LEU D C 1
ATOM 3448 O O . LEU D 1 22 ? -0.562 -46.437 -11.066 1.000 63.342 20 LEU D O 1
ATOM 3453 N N . ARG D 1 23 ? -1.826 -47.709 -12.464 1.000 61.087 21 ARG D N 1
ATOM 3454 C CA . ARG D 1 23 ? -0.998 -48.905 -12.374 1.000 63.100 21 ARG D CA 1
ATOM 3455 C C . ARG D 1 23 ? 0.454 -48.587 -12.736 1.000 64.209 21 ARG D C 1
ATOM 3456 O O . ARG D 1 23 ? 1.381 -49.008 -12.051 1.000 63.926 21 ARG D O 1
ATOM 3464 N N . LYS D 1 24 ? 0.629 -47.820 -13.820 1.000 65.733 22 LYS D N 1
ATOM 3465 C CA . LYS D 1 24 ? 1.955 -47.432 -14.269 1.000 68.788 22 LYS D CA 1
ATOM 3466 C C . LYS D 1 24 ? 2.644 -46.631 -13.173 1.000 68.319 22 LYS D C 1
ATOM 3467 O O . LYS D 1 24 ? 3.778 -46.941 -12.800 1.000 67.735 22 LYS D O 1
ATOM 3469 N N . ARG D 1 25 ? 1.960 -45.587 -12.690 1.000 66.403 23 ARG D N 1
ATOM 3470 C CA . ARG D 1 25 ? 2.550 -44.685 -11.713 1.000 63.949 23 ARG D CA 1
ATOM 3471 C C . ARG D 1 25 ? 2.805 -45.436 -10.409 1.000 62.633 23 ARG D C 1
ATOM 3472 O O . ARG D 1 25 ? 3.902 -45.347 -9.864 1.000 59.887 23 ARG D O 1
ATOM 3480 N N . LEU D 1 26 ? 1.815 -46.218 -9.958 1.000 63.357 24 LEU D N 1
ATOM 3481 C CA . LEU D 1 26 ? 1.965 -47.085 -8.790 1.000 61.302 24 LEU D CA 1
ATOM 3482 C C . LEU D 1 26 ? 3.237 -47.936 -8.867 1.000 61.760 24 LEU D C 1
ATOM 3483 O O . LEU D 1 26 ? 3.969 -48.054 -7.888 1.000 64.187 24 LEU D O 1
ATOM 3488 N N . THR D 1 27 ? 3.489 -48.548 -10.028 1.000 57.530 25 THR D N 1
ATOM 3489 C CA . THR D 1 27 ? 4.665 -49.373 -10.194 1.000 56.931 25 THR D CA 1
ATOM 3490 C C . THR D 1 27 ? 5.916 -48.511 -10.076 1.000 57.754 25 THR D C 1
ATOM 3491 O O . THR D 1 27 ? 6.923 -48.945 -9.510 1.000 62.708 25 THR D O 1
ATOM 3495 N N . GLY D 1 28 ? 5.835 -47.294 -10.606 1.000 57.662 26 GLY D N 1
ATOM 3496 C CA . GLY D 1 28 ? 6.964 -46.374 -10.581 1.000 60.073 26 GLY D CA 1
ATOM 3497 C C . GLY D 1 28 ? 7.335 -45.954 -9.161 1.000 59.332 26 GLY D C 1
ATOM 3498 O O . GLY D 1 28 ? 8.509 -45.841 -8.811 1.000 59.771 26 GLY D O 1
ATOM 3499 N N . LEU D 1 29 ? 6.309 -45.799 -8.323 1.000 60.451 27 LEU D N 1
ATOM 3500 C CA . LEU D 1 29 ? 6.432 -45.359 -6.942 1.000 62.699 27 LEU D CA 1
ATOM 3501 C C . LEU D 1 29 ? 7.059 -46.455 -6.081 1.000 64.130 27 LEU D C 1
ATOM 3502 O O . LEU D 1 29 ? 7.682 -46.144 -5.073 1.000 73.912 27 LEU D O 1
ATOM 3507 N N . LEU D 1 30 ? 6.905 -47.727 -6.486 1.000 60.129 28 LEU D N 1
ATOM 3508 C CA . LEU D 1 30 ? 7.390 -48.856 -5.716 1.000 60.659 28 LEU D CA 1
ATOM 3509 C C . LEU D 1 30 ? 8.664 -49.431 -6.333 1.000 61.722 28 LEU D C 1
ATOM 3510 O O . LEU D 1 30 ? 9.183 -50.412 -5.806 1.000 61.916 28 LEU D O 1
ATOM 3515 N N . GLY D 1 31 ? 9.170 -48.805 -7.412 1.000 58.742 29 GLY D N 1
ATOM 3516 C CA . GLY D 1 31 ? 10.372 -49.258 -8.090 1.000 58.636 29 GLY D CA 1
ATOM 3517 C C . GLY D 1 31 ? 10.319 -50.738 -8.461 1.000 60.729 29 GLY D C 1
ATOM 3518 O O . GLY D 1 31 ? 11.271 -51.462 -8.179 1.000 61.374 29 GLY D O 1
ATOM 3519 N N . ALA D 1 32 ? 9.223 -51.152 -9.129 1.000 63.692 30 ALA D N 1
ATOM 3520 C CA . ALA D 1 32 ? 8.960 -52.526 -9.555 1.000 66.030 30 ALA D CA 1
ATOM 3521 C C . ALA D 1 32 ? 9.336 -52.719 -11.033 1.000 66.663 30 ALA D C 1
ATOM 3522 O O . ALA D 1 32 ? 9.088 -51.816 -11.819 1.000 77.126 30 ALA D O 1
ATOM 3524 N N . PHE D 1 33 ? 9.879 -53.880 -11.462 1.000 65.330 31 PHE D N 1
ATOM 3525 C CA . PHE D 1 33 ? 9.917 -54.165 -12.907 1.000 65.216 31 PHE D CA 1
ATOM 3526 C C . PHE D 1 33 ? 8.517 -54.497 -13.436 1.000 64.149 31 PHE D C 1
ATOM 3527 O O . PHE D 1 33 ? 7.979 -53.736 -14.239 1.000 67.509 31 PHE D O 1
ATOM 3529 N N . ARG D 1 34 ? 7.941 -55.616 -12.976 1.000 62.063 32 ARG D N 1
ATOM 3530 C CA . ARG D 1 34 ? 6.631 -56.078 -13.411 1.000 62.467 32 ARG D CA 1
ATOM 3531 C C . ARG D 1 34 ? 5.579 -55.104 -12.882 1.000 63.786 32 ARG D C 1
ATOM 3532 O O . ARG D 1 34 ? 5.741 -54.513 -11.810 1.000 63.610 32 ARG D O 1
ATOM 3534 N N . ALA D 1 35 ? 4.531 -54.887 -13.690 1.000 66.327 33 ALA D N 1
ATOM 3535 C CA . ALA D 1 35 ? 3.523 -53.902 -13.342 1.000 67.218 33 ALA D CA 1
ATOM 3536 C C . ALA D 1 35 ? 2.777 -54.363 -12.093 1.000 69.435 33 ALA D C 1
ATOM 3537 O O . ALA D 1 35 ? 2.645 -55.571 -11.889 1.000 66.107 33 ALA D O 1
ATOM 3539 N N . PHE D 1 36 ? 2.351 -53.382 -11.271 1.000 70.236 34 PHE D N 1
ATOM 3540 C CA . PHE D 1 36 ? 1.529 -53.580 -10.094 1.000 72.591 34 PHE D CA 1
ATOM 3541 C C . PHE D 1 36 ? 0.285 -54.370 -10.488 1.000 78.105 34 PHE D C 1
ATOM 3542 O O . PHE D 1 36 ? -0.354 -54.074 -11.504 1.000 85.350 34 PHE D O 1
ATOM 3550 N N . SER D 1 37 ? -0.022 -55.405 -9.693 1.000 78.678 35 SER D N 1
ATOM 3551 C CA . SER D 1 37 ? -0.962 -56.433 -10.115 1.000 80.987 35 SER D CA 1
ATOM 3552 C C . SER D 1 37 ? -2.369 -55.844 -10.221 1.000 80.477 35 SER D C 1
ATOM 3553 O O . SER D 1 37 ? -2.796 -55.065 -9.357 1.000 87.162 35 SER D O 1
ATOM 3556 N N . TYR D 1 38 ? -3.090 -56.220 -11.290 1.000 77.704 36 TYR D N 1
ATOM 3557 C CA . TYR D 1 38 ? -4.549 -56.162 -11.233 1.000 79.660 36 TYR D CA 1
ATOM 3558 C C . TYR D 1 38 ? -4.922 -57.148 -10.130 1.000 79.389 36 TYR D C 1
ATOM 3559 O O . TYR D 1 38 ? -4.182 -58.113 -9.871 1.000 81.376 36 TYR D O 1
ATOM 3561 N N . GLY D 1 39 ? -6.036 -56.885 -9.462 1.000 77.557 37 GLY D N 1
ATOM 3562 C CA . GLY D 1 39 ? -6.426 -57.735 -8.339 1.000 81.767 37 GLY D CA 1
ATOM 3563 C C . GLY D 1 39 ? -5.721 -57.309 -7.049 1.000 85.475 37 GLY D C 1
ATOM 3564 O O . GLY D 1 39 ? -6.280 -57.460 -5.952 1.000 88.636 37 GLY D O 1
ATOM 3565 N N . SER D 1 40 ? -4.566 -56.623 -7.169 1.000 81.809 38 SER D N 1
ATOM 3566 C CA . SER D 1 40 ? -4.127 -55.793 -6.051 1.000 79.153 38 SER D CA 1
ATOM 3567 C C . SER D 1 40 ? -4.819 -54.431 -6.149 1.000 78.241 38 SER D C 1
ATOM 3568 O O . SER D 1 40 ? -5.358 -53.945 -5.154 1.000 79.820 38 SER D O 1
ATOM 3571 N N . LEU D 1 41 ? -4.838 -53.872 -7.366 1.000 73.797 39 LEU D N 1
ATOM 3572 C CA . LEU D 1 41 ? -5.268 -52.504 -7.590 1.000 74.084 39 LEU D CA 1
ATOM 3573 C C . LEU D 1 41 ? -6.793 -52.388 -7.566 1.000 77.772 39 LEU D C 1
ATOM 3574 O O . LEU D 1 41 ? -7.341 -51.617 -6.781 1.000 79.971 39 LEU D O 1
ATOM 3579 N N . TYR D 1 42 ? -7.473 -53.187 -8.399 1.000 79.840 40 TYR D N 1
ATOM 3580 C CA . TYR D 1 42 ? -8.890 -52.988 -8.676 1.000 79.036 40 TYR D CA 1
ATOM 3581 C C . TYR D 1 42 ? -9.763 -53.203 -7.437 1.000 82.936 40 TYR D C 1
ATOM 3582 O O . TYR D 1 42 ? -10.723 -52.446 -7.248 1.000 86.622 40 TYR D O 1
ATOM 3584 N N . PRO D 1 43 ? -9.514 -54.208 -6.558 1.000 84.623 41 PRO D N 1
ATOM 3585 C CA . PRO D 1 43 ? -10.309 -54.339 -5.329 1.000 82.707 41 PRO D CA 1
ATOM 3586 C C . PRO D 1 43 ? -10.169 -53.142 -4.385 1.000 79.719 41 PRO D C 1
ATOM 3587 O O . PRO D 1 43 ? -11.135 -52.777 -3.716 1.000 80.266 41 PRO D O 1
ATOM 3591 N N . ALA D 1 44 ? -8.961 -52.545 -4.347 1.000 76.544 42 ALA D N 1
ATOM 3592 C CA . ALA D 1 44 ? -8.714 -51.335 -3.585 1.000 76.667 42 ALA D CA 1
ATOM 3593 C C . ALA D 1 44 ? -9.573 -50.179 -4.102 1.000 79.867 42 ALA D C 1
ATOM 3594 O O . ALA D 1 44 ? -10.107 -49.404 -3.308 1.000 81.665 42 ALA D O 1
ATOM 3596 N N . LEU D 1 45 ? -9.711 -50.076 -5.437 1.000 79.412 43 LEU D N 1
ATOM 3597 C CA . LEU D 1 45 ? -10.488 -49.018 -6.060 1.000 78.198 43 LEU D CA 1
ATOM 3598 C C . LEU D 1 45 ? -11.980 -49.207 -5.797 1.000 82.233 43 LEU D C 1
ATOM 3599 O O . LEU D 1 45 ? -12.699 -48.209 -5.626 1.000 86.364 43 LEU D O 1
ATOM 3604 N N . ARG D 1 46 ? -12.440 -50.474 -5.808 1.000 80.670 44 ARG D N 1
ATOM 3605 C CA . ARG D 1 46 ? -13.824 -50.807 -5.499 1.000 80.589 44 ARG D CA 1
ATOM 3606 C C . ARG D 1 46 ? -14.135 -50.400 -4.061 1.000 80.302 44 ARG D C 1
ATOM 3607 O O . ARG D 1 46 ? -15.172 -49.767 -3.814 1.000 81.474 44 ARG D O 1
ATOM 3609 N N . ARG D 1 47 ? -13.218 -50.749 -3.139 1.000 78.200 45 ARG D N 1
ATOM 3610 C CA . ARG D 1 47 ? -13.298 -50.350 -1.737 1.000 81.638 45 ARG D CA 1
ATOM 3611 C C . ARG D 1 47 ? -13.257 -48.827 -1.621 1.000 80.393 45 ARG D C 1
ATOM 3612 O O . ARG D 1 47 ? -14.112 -48.240 -0.970 1.000 79.503 45 ARG D O 1
ATOM 3620 N N . MET D 1 48 ? -12.269 -48.198 -2.262 1.000 80.333 46 MET D N 1
ATOM 3621 C CA . MET D 1 48 ? -12.032 -46.778 -2.079 1.000 80.762 46 MET D CA 1
ATOM 3622 C C . MET D 1 48 ? -13.162 -45.963 -2.689 1.000 86.945 46 MET D C 1
ATOM 3623 O O . MET D 1 48 ? -13.419 -44.854 -2.230 1.000 92.845 46 MET D O 1
ATOM 3628 N N . GLN D 1 49 ? -13.822 -46.515 -3.717 1.000 90.254 47 GLN D N 1
ATOM 3629 C CA . GLN D 1 49 ? -15.048 -45.944 -4.263 1.000 92.799 47 GLN D CA 1
ATOM 3630 C C . GLN D 1 49 ? -16.160 -45.991 -3.214 1.000 96.452 47 GLN D C 1
ATOM 3631 O O . GLN D 1 49 ? -16.881 -45.008 -3.052 1.000 98.671 47 GLN D O 1
ATOM 3637 N N . ALA D 1 50 ? -16.289 -47.144 -2.534 1.000 96.073 48 ALA D N 1
ATOM 3638 C CA . ALA D 1 50 ? -17.376 -47.431 -1.608 1.000 95.257 48 ALA D CA 1
ATOM 3639 C C . ALA D 1 50 ? -17.297 -46.492 -0.408 1.000 92.636 48 ALA D C 1
ATOM 3640 O O . ALA D 1 50 ? -18.320 -45.995 0.048 1.000 93.134 48 ALA D O 1
ATOM 3642 N N . ASP D 1 51 ? -16.079 -46.292 0.114 1.000 87.685 49 ASP D N 1
ATOM 3643 C CA . ASP D 1 51 ? -15.829 -45.415 1.243 1.000 87.374 49 ASP D CA 1
ATOM 3644 C C . ASP D 1 51 ? -15.930 -43.943 0.843 1.000 89.906 49 ASP D C 1
ATOM 3645 O O . ASP D 1 51 ? -15.853 -43.082 1.723 1.000 98.115 49 ASP D O 1
ATOM 3647 N N . GLY D 1 52 ? -16.078 -43.653 -0.464 1.000 85.300 50 GLY D N 1
ATOM 3648 C CA . GLY D 1 52 ? -16.328 -42.301 -0.938 1.000 82.735 50 GLY D CA 1
ATOM 3649 C C . GLY D 1 52 ? -15.053 -41.462 -0.950 1.000 79.016 50 GLY D C 1
ATOM 3650 O O . GLY D 1 52 ? -15.072 -40.282 -0.603 1.000 82.001 50 GLY D O 1
ATOM 3651 N N . LEU D 1 53 ? -13.956 -42.100 -1.351 1.000 74.349 51 LEU D N 1
ATOM 3652 C CA . LEU D 1 53 ? -12.645 -41.479 -1.404 1.000 73.845 51 LEU D CA 1
ATOM 3653 C C . LEU D 1 53 ? -12.321 -41.173 -2.859 1.000 72.719 51 LEU D C 1
ATOM 3654 O O . LEU D 1 53 ? -11.554 -40.252 -3.117 1.000 70.514 51 LEU D O 1
ATOM 3659 N N . ILE D 1 54 ? -12.882 -41.973 -3.784 1.000 73.355 52 ILE D N 1
ATOM 3660 C CA . ILE D 1 54 ? -12.684 -41.790 -5.213 1.000 72.298 52 ILE D CA 1
ATOM 3661 C C . ILE D 1 54 ? -14.027 -41.936 -5.920 1.000 76.886 52 ILE D C 1
ATOM 3662 O O . ILE D 1 54 ? -15.010 -42.366 -5.323 1.000 81.358 52 ILE D O 1
ATOM 3667 N N . ALA D 1 55 ? -14.032 -41.557 -7.204 1.000 79.957 53 ALA D N 1
ATOM 3668 C CA . ALA D 1 55 ? -15.157 -41.658 -8.119 1.000 83.590 53 ALA D CA 1
ATOM 3669 C C . ALA D 1 55 ? -14.645 -42.119 -9.485 1.000 86.685 53 ALA D C 1
ATOM 3670 O O . ALA D 1 55 ? -13.512 -41.797 -9.874 1.000 84.820 53 ALA D O 1
ATOM 3672 N N . GLU D 1 56 ? -15.537 -42.819 -10.219 1.000 87.870 54 GLU D N 1
ATOM 3673 C CA . GLU D 1 56 ? -15.281 -43.359 -11.544 1.000 86.813 54 GLU D CA 1
ATOM 3674 C C . GLU D 1 56 ? -16.119 -42.613 -12.581 1.000 88.929 54 GLU D C 1
ATOM 3675 O O . GLU D 1 56 ? -17.291 -42.327 -12.323 1.000 96.206 54 GLU D O 1
ATOM 3677 N N . ASN D 1 57 ? -15.500 -42.284 -13.731 1.000 90.064 55 ASN D N 1
ATOM 3678 C CA . ASN D 1 57 ? -16.128 -41.453 -14.763 1.000 93.884 55 ASN D CA 1
ATOM 3679 C C . ASN D 1 57 ? -16.524 -42.284 -15.994 1.000 99.916 55 ASN D C 1
ATOM 3680 O O . ASN D 1 57 ? -17.442 -41.908 -16.744 1.000 94.256 55 ASN D O 1
ATOM 3682 N N . ALA D 1 58 ? -15.840 -43.437 -16.153 1.000 101.901 56 ALA D N 1
ATOM 3683 C CA . ALA D 1 58 ? -15.969 -44.313 -17.315 1.000 100.993 56 ALA D CA 1
ATOM 3684 C C . ALA D 1 58 ? -15.991 -43.487 -18.608 1.000 98.615 56 ALA D C 1
ATOM 3685 O O . ALA D 1 58 ? -16.709 -43.830 -19.545 1.000 97.753 56 ALA D O 1
ATOM 3687 N N . ALA D 1 59 ? -15.204 -42.398 -18.640 1.000 93.165 57 ALA D N 1
ATOM 3688 C CA . ALA D 1 59 ? -15.041 -41.537 -19.801 1.000 93.063 57 ALA D CA 1
ATOM 3689 C C . ALA D 1 59 ? -16.413 -41.166 -20.400 1.000 96.131 57 ALA D C 1
ATOM 3690 O O . ALA D 1 59 ? -17.342 -40.965 -19.617 1.000 97.381 57 ALA D O 1
ATOM 3692 N N . PRO D 1 60 ? -16.597 -40.959 -21.742 1.000 96.603 58 PRO D N 1
ATOM 3693 C CA . PRO D 1 60 ? -17.910 -40.630 -22.334 1.000 99.136 58 PRO D CA 1
ATOM 3694 C C . PRO D 1 60 ? -18.916 -41.698 -22.798 1.000 103.181 58 PRO D C 1
ATOM 3695 O O . PRO D 1 60 ? -20.121 -41.425 -22.856 1.000 103.020 58 PRO D O 1
ATOM 3699 N N . ALA D 1 61 ? -18.422 -42.890 -23.178 1.000 104.154 59 ALA D N 1
ATOM 3700 C CA . ALA D 1 61 ? -19.265 -44.031 -23.529 1.000 99.879 59 ALA D CA 1
ATOM 3701 C C . ALA D 1 61 ? -19.107 -45.082 -22.436 1.000 95.252 59 ALA D C 1
ATOM 3702 O O . ALA D 1 61 ? -18.100 -45.069 -21.736 1.000 92.862 59 ALA D O 1
ATOM 3704 N N . GLY D 1 62 ? -20.099 -45.971 -22.299 1.000 93.032 60 GLY D N 1
ATOM 3705 C CA . GLY D 1 62 ? -20.146 -46.952 -21.224 1.000 89.355 60 GLY D CA 1
ATOM 3706 C C . GLY D 1 62 ? -19.397 -48.233 -21.561 1.000 87.923 60 GLY D C 1
ATOM 3707 O O . GLY D 1 62 ? -18.143 -48.228 -21.432 1.000 84.052 60 GLY D O 1
ATOM 3708 N N . ARG D 1 69 ? -9.653 -48.335 -19.963 1.000 86.659 67 ARG D N 1
ATOM 3709 C CA . ARG D 1 69 ? -10.089 -48.317 -18.543 1.000 85.653 67 ARG D CA 1
ATOM 3710 C C . ARG D 1 69 ? -10.766 -46.982 -18.250 1.000 86.552 67 ARG D C 1
ATOM 3711 O O . ARG D 1 69 ? -10.607 -46.013 -18.997 1.000 84.050 67 ARG D O 1
ATOM 3719 N N . ARG D 1 70 ? -11.520 -46.948 -17.143 1.000 90.713 68 ARG D N 1
ATOM 3720 C CA . ARG D 1 70 ? -12.257 -45.751 -16.741 1.000 94.866 68 ARG D CA 1
ATOM 3721 C C . ARG D 1 70 ? -11.289 -44.736 -16.139 1.000 93.299 68 ARG D C 1
ATOM 3722 O O . ARG D 1 70 ? -10.142 -45.079 -15.839 1.000 100.105 68 ARG D O 1
ATOM 3724 N N . VAL D 1 71 ? -11.768 -43.500 -15.958 1.000 88.558 69 VAL D N 1
ATOM 3725 C CA . VAL D 1 71 ? -10.972 -42.449 -15.326 1.000 83.505 69 VAL D CA 1
ATOM 3726 C C . VAL D 1 71 ? -11.394 -42.319 -13.866 1.000 80.497 69 VAL D C 1
ATOM 3727 O O . VAL D 1 71 ? -12.583 -42.408 -13.560 1.000 85.655 69 VAL D O 1
ATOM 3731 N N . TYR D 1 72 ? -10.390 -42.127 -13.003 1.000 80.467 70 TYR D N 1
ATOM 3732 C CA . TYR D 1 72 ? -10.541 -42.109 -11.554 1.000 77.891 70 TYR D CA 1
ATOM 3733 C C . TYR D 1 72 ? -10.114 -40.757 -10.998 1.000 73.539 70 TYR D C 1
ATOM 3734 O O . TYR D 1 72 ? -9.059 -40.227 -11.361 1.000 68.646 70 TYR D O 1
ATOM 3743 N N . GLN D 1 73 ? -11.000 -40.220 -10.156 1.000 71.496 71 GLN D N 1
ATOM 3744 C CA . GLN D 1 73 ? -10.870 -38.893 -9.599 1.000 70.776 71 GLN D CA 1
ATOM 3745 C C . GLN D 1 73 ? -11.002 -39.020 -8.090 1.000 72.535 71 GLN D C 1
ATOM 3746 O O . GLN D 1 73 ? -11.613 -39.952 -7.581 1.000 74.362 71 GLN D O 1
ATOM 3752 N N . LEU D 1 74 ? -10.428 -38.036 -7.394 1.000 73.069 72 LEU D N 1
ATOM 3753 C CA . LEU D 1 74 ? -10.468 -37.930 -5.950 1.000 70.260 72 LEU D CA 1
ATOM 3754 C C . LEU D 1 74 ? -11.746 -37.186 -5.555 1.000 69.373 72 LEU D C 1
ATOM 3755 O O . LEU D 1 74 ? -12.175 -36.273 -6.261 1.000 71.683 72 LEU D O 1
ATOM 3760 N N . THR D 1 75 ? -12.325 -37.549 -4.402 1.000 68.725 73 THR D N 1
ATOM 3761 C CA . THR D 1 75 ? -13.466 -36.840 -3.836 1.000 70.216 73 THR D CA 1
ATOM 3762 C C . THR D 1 75 ? -12.960 -35.762 -2.878 1.000 71.245 73 THR D C 1
ATOM 3763 O O . THR D 1 75 ? -11.753 -35.647 -2.667 1.000 70.413 73 THR D O 1
ATOM 3767 N N . ASP D 1 76 ? -13.893 -34.989 -2.301 1.000 74.264 74 ASP D N 1
ATOM 3768 C CA . ASP D 1 76 ? -13.572 -34.061 -1.233 1.000 73.367 74 ASP D CA 1
ATOM 3769 C C . ASP D 1 76 ? -13.110 -34.838 -0.003 1.000 75.003 74 ASP D C 1
ATOM 3770 O O . ASP D 1 76 ? -12.088 -34.502 0.599 1.000 75.982 74 ASP D O 1
ATOM 3775 N N . LYS D 1 77 ? -13.871 -35.885 0.349 1.000 75.595 75 LYS D N 1
ATOM 3776 C CA . LYS D 1 77 ? -13.535 -36.809 1.414 1.000 76.037 75 LYS D CA 1
ATOM 3777 C C . LYS D 1 77 ? -12.181 -37.422 1.109 1.000 77.678 75 LYS D C 1
ATOM 3778 O O . LYS D 1 77 ? -11.395 -37.623 2.021 1.000 88.193 75 LYS D O 1
ATOM 3784 N N . GLY D 1 78 ? -11.922 -37.714 -0.165 1.000 77.682 76 GLY D N 1
ATOM 3785 C CA . GLY D 1 78 ? -10.622 -38.153 -0.651 1.000 74.915 76 GLY D CA 1
ATOM 3786 C C . GLY D 1 78 ? -9.497 -37.169 -0.338 1.000 71.563 76 GLY D C 1
ATOM 3787 O O . GLY D 1 78 ? -8.484 -37.572 0.247 1.000 72.253 76 GLY D O 1
ATOM 3788 N N . ARG D 1 79 ? -9.686 -35.891 -0.714 1.000 68.710 77 ARG D N 1
ATOM 3789 C CA . ARG D 1 79 ? -8.678 -34.859 -0.506 1.000 67.424 77 ARG D CA 1
ATOM 3790 C C . ARG D 1 79 ? -8.354 -34.704 0.978 1.000 70.522 77 ARG D C 1
ATOM 3791 O O . ARG D 1 79 ? -7.175 -34.545 1.328 1.000 71.515 77 ARG D O 1
ATOM 3799 N N . ARG D 1 80 ? -9.390 -34.786 1.838 1.000 71.966 78 ARG D N 1
ATOM 3800 C CA . ARG D 1 80 ? -9.246 -34.739 3.288 1.000 70.240 78 ARG D CA 1
ATOM 3801 C C . ARG D 1 80 ? -8.436 -35.933 3.761 1.000 68.994 78 ARG D C 1
ATOM 3802 O O . ARG D 1 80 ? -7.470 -35.747 4.497 1.000 72.445 78 ARG D O 1
ATOM 3810 N N . ARG D 1 81 ? -8.820 -37.137 3.316 1.000 68.881 79 ARG D N 1
ATOM 3811 C CA . ARG D 1 81 ? -8.255 -38.384 3.811 1.000 68.416 79 ARG D CA 1
ATOM 3812 C C . ARG D 1 81 ? -6.763 -38.417 3.514 1.000 68.398 79 ARG D C 1
ATOM 3813 O O . ARG D 1 81 ? -5.995 -38.871 4.353 1.000 68.523 79 ARG D O 1
ATOM 3819 N N . PHE D 1 82 ? -6.367 -37.929 2.329 1.000 66.576 80 PHE D N 1
ATOM 3820 C CA . PHE D 1 82 ? -4.961 -37.817 1.994 1.000 67.100 80 PHE D CA 1
ATOM 3821 C C . PHE D 1 82 ? -4.271 -36.932 3.030 1.000 67.509 80 PHE D C 1
ATOM 3822 O O . PHE D 1 82 ? -3.235 -37.310 3.605 1.000 66.686 80 PHE D O 1
ATOM 3830 N N . GLY D 1 83 ? -4.870 -35.749 3.241 1.000 67.575 81 GLY D N 1
ATOM 3831 C CA . GLY D 1 83 ? -4.306 -34.750 4.127 1.000 68.807 81 GLY D CA 1
ATOM 3832 C C . GLY D 1 83 ? -4.072 -35.296 5.528 1.000 70.084 81 GLY D C 1
ATOM 3833 O O . GLY D 1 83 ? -3.134 -34.862 6.200 1.000 68.083 81 GLY D O 1
ATOM 3834 N N . GLU D 1 84 ? -4.955 -36.220 5.968 1.000 70.096 82 GLU D N 1
ATOM 3835 C CA . GLU D 1 84 ? -4.776 -36.931 7.216 1.000 71.531 82 GLU D CA 1
ATOM 3836 C C . GLU D 1 84 ? -3.530 -37.790 7.081 1.000 70.074 82 GLU D C 1
ATOM 3837 O O . GLU D 1 84 ? -2.604 -37.625 7.855 1.000 68.692 82 GLU D O 1
ATOM 3843 N N . LEU D 1 85 ? -3.500 -38.676 6.075 1.000 70.071 83 LEU D N 1
ATOM 3844 C CA . LEU D 1 85 ? -2.512 -39.736 6.006 1.000 68.255 83 LEU D CA 1
ATOM 3845 C C . LEU D 1 85 ? -1.110 -39.169 5.841 1.000 68.019 83 LEU D C 1
ATOM 3846 O O . LEU D 1 85 ? -0.211 -39.670 6.506 1.000 72.717 83 LEU D O 1
ATOM 3851 N N . VAL D 1 86 ? -0.932 -38.126 5.022 1.000 66.245 84 VAL D N 1
ATOM 3852 C CA . VAL D 1 86 ? 0.387 -37.526 4.901 1.000 66.614 84 VAL D CA 1
ATOM 3853 C C . VAL D 1 86 ? 0.880 -37.006 6.246 1.000 71.095 84 VAL D C 1
ATOM 3854 O O . VAL D 1 86 ? 2.084 -37.037 6.500 1.000 76.742 84 VAL D O 1
ATOM 3858 N N . ALA D 1 87 ? -0.040 -36.529 7.090 1.000 72.186 85 ALA D N 1
ATOM 3859 C CA . ALA D 1 87 ? 0.327 -36.013 8.399 1.000 73.390 85 ALA D CA 1
ATOM 3860 C C . ALA D 1 87 ? 0.738 -37.151 9.339 1.000 75.712 85 ALA D C 1
ATOM 3861 O O . ALA D 1 87 ? 1.605 -36.964 10.193 1.000 77.635 85 ALA D O 1
ATOM 3863 N N . ASP D 1 88 ? 0.133 -38.335 9.150 1.000 76.797 86 ASP D N 1
ATOM 3864 C CA . ASP D 1 88 ? 0.263 -39.464 10.060 1.000 80.647 86 ASP D CA 1
ATOM 3865 C C . ASP D 1 88 ? 1.723 -39.884 10.177 1.000 82.304 86 ASP D C 1
ATOM 3866 O O . ASP D 1 88 ? 2.464 -39.811 9.201 1.000 92.546 86 ASP D O 1
ATOM 3871 N N . THR D 1 89 ? 2.119 -40.342 11.370 1.000 73.559 87 THR D N 1
ATOM 3872 C CA . THR D 1 89 ? 3.480 -40.778 11.627 1.000 70.467 87 THR D CA 1
ATOM 3873 C C . THR D 1 89 ? 3.479 -42.120 12.373 1.000 72.693 87 THR D C 1
ATOM 3874 O O . THR D 1 89 ? 4.470 -42.483 12.988 1.000 73.078 87 THR D O 1
ATOM 3878 N N . GLY D 1 90 ? 2.366 -42.864 12.317 1.000 72.688 88 GLY D N 1
ATOM 3879 C CA . GLY D 1 90 ? 2.201 -44.106 13.070 1.000 71.577 88 GLY D CA 1
ATOM 3880 C C . GLY D 1 90 ? 3.078 -45.239 12.532 1.000 71.568 88 GLY D C 1
ATOM 3881 O O . GLY D 1 90 ? 3.675 -45.123 11.460 1.000 68.428 88 GLY D O 1
ATOM 3882 N N . PRO D 1 91 ? 3.226 -46.348 13.288 1.000 72.724 89 PRO D N 1
ATOM 3883 C CA . PRO D 1 91 ? 4.067 -47.475 12.878 1.000 75.180 89 PRO D CA 1
ATOM 3884 C C . PRO D 1 91 ? 3.895 -47.969 11.438 1.000 74.961 89 PRO D C 1
ATOM 3885 O O . PRO D 1 91 ? 4.817 -48.518 10.863 1.000 73.774 89 PRO D O 1
ATOM 3889 N N . HIS D 1 92 ? 2.705 -47.791 10.869 1.000 77.377 90 HIS D N 1
ATOM 3890 C CA . HIS D 1 92 ? 2.464 -48.219 9.493 1.000 74.629 90 HIS D CA 1
ATOM 3891 C C . HIS D 1 92 ? 3.378 -47.474 8.527 1.000 71.015 90 HIS D C 1
ATOM 3892 O O . HIS D 1 92 ? 3.601 -47.971 7.431 1.000 75.657 90 HIS D O 1
ATOM 3899 N N . ASN D 1 93 ? 3.949 -46.335 8.939 1.000 69.726 91 ASN D N 1
ATOM 3900 C CA . ASN D 1 93 ? 4.826 -45.544 8.083 1.000 69.597 91 ASN D CA 1
ATOM 3901 C C . ASN D 1 93 ? 6.277 -46.026 8.121 1.000 72.449 91 ASN D C 1
ATOM 3902 O O . ASN D 1 93 ? 7.083 -45.528 7.344 1.000 73.522 91 ASN D O 1
ATOM 3907 N N . TYR D 1 94 ? 6.630 -46.958 9.027 1.000 69.376 92 TYR D N 1
ATOM 3908 C CA . TYR D 1 94 ? 8.038 -47.280 9.224 1.000 62.436 92 TYR D CA 1
ATOM 3909 C C . TYR D 1 94 ? 8.422 -48.561 8.484 1.000 62.310 92 TYR D C 1
ATOM 3910 O O . TYR D 1 94 ? 9.605 -48.817 8.333 1.000 65.644 92 TYR D O 1
ATOM 3919 N N . THR D 1 95 ? 7.450 -49.342 7.999 1.000 61.759 93 THR D N 1
ATOM 3920 C CA . THR D 1 95 ? 7.725 -50.558 7.248 1.000 60.684 93 THR D CA 1
ATOM 3921 C C . THR D 1 95 ? 8.285 -50.170 5.884 1.000 64.521 93 THR D C 1
ATOM 3922 O O . THR D 1 95 ? 8.134 -49.017 5.452 1.000 72.289 93 THR D O 1
ATOM 3926 N N . ASP D 1 96 ? 8.922 -51.148 5.219 1.000 68.470 94 ASP D N 1
ATOM 3927 C CA . ASP D 1 96 ? 9.675 -50.939 3.989 1.000 69.484 94 ASP D CA 1
ATOM 3928 C C . ASP D 1 96 ? 8.821 -50.229 2.942 1.000 70.985 94 ASP D C 1
ATOM 3929 O O . ASP D 1 96 ? 9.231 -49.208 2.391 1.000 66.081 94 ASP D O 1
ATOM 3934 N N . ASP D 1 97 ? 7.638 -50.800 2.668 1.000 72.341 95 ASP D N 1
ATOM 3935 C CA . ASP D 1 97 ? 6.705 -50.228 1.705 1.000 74.347 95 ASP D CA 1
ATOM 3936 C C . ASP D 1 97 ? 6.064 -48.966 2.274 1.000 71.877 95 ASP D C 1
ATOM 3937 O O . ASP D 1 97 ? 5.936 -47.969 1.567 1.000 66.252 95 ASP D O 1
ATOM 3942 N N . GLY D 1 98 ? 5.682 -49.009 3.556 1.000 70.017 96 GLY D N 1
ATOM 3943 C CA . GLY D 1 98 ? 5.098 -47.857 4.232 1.000 65.884 96 GLY D CA 1
ATOM 3944 C C . GLY D 1 98 ? 5.976 -46.619 4.078 1.000 62.980 96 GLY D C 1
ATOM 3945 O O . GLY D 1 98 ? 5.484 -45.552 3.695 1.000 61.769 96 GLY D O 1
ATOM 3946 N N . PHE D 1 99 ? 7.279 -46.811 4.316 1.000 56.716 97 PHE D N 1
ATOM 3947 C CA . PHE D 1 99 ? 8.226 -45.713 4.350 1.000 56.747 97 PHE D CA 1
ATOM 3948 C C . PHE D 1 99 ? 8.385 -45.115 2.954 1.000 61.270 97 PHE D C 1
ATOM 3949 O O . PHE D 1 99 ? 8.195 -43.914 2.769 1.000 61.360 97 PHE D O 1
ATOM 3957 N N . GLY D 1 100 ? 8.706 -45.984 1.981 1.000 60.179 98 GLY D N 1
ATOM 3958 C CA . GLY D 1 100 ? 8.959 -45.614 0.598 1.000 54.558 98 GLY D CA 1
ATOM 3959 C C . GLY D 1 100 ? 7.792 -44.869 -0.039 1.000 55.138 98 GLY D C 1
ATOM 3960 O O . GLY D 1 100 ? 8.002 -43.912 -0.793 1.000 53.344 98 GLY D O 1
ATOM 3961 N N . VAL D 1 101 ? 6.564 -45.314 0.271 1.000 53.646 99 VAL D N 1
ATOM 3962 C CA . VAL D 1 101 ? 5.371 -44.627 -0.199 1.000 54.460 99 VAL D CA 1
ATOM 3963 C C . VAL D 1 101 ? 5.298 -43.236 0.420 1.000 55.577 99 VAL D C 1
ATOM 3964 O O . VAL D 1 101 ? 5.099 -42.266 -0.300 1.000 54.711 99 VAL D O 1
ATOM 3968 N N . HIS D 1 102 ? 5.450 -43.135 1.751 1.000 58.855 100 HIS D N 1
ATOM 3969 C CA . HIS D 1 102 ? 5.315 -41.851 2.426 1.000 55.710 100 HIS D CA 1
ATOM 3970 C C . HIS D 1 102 ? 6.425 -40.921 1.953 1.000 56.617 100 HIS D C 1
ATOM 3971 O O . HIS D 1 102 ? 6.184 -39.759 1.700 1.000 60.535 100 HIS D O 1
ATOM 3978 N N . LEU D 1 103 ? 7.640 -41.454 1.820 1.000 55.295 101 LEU D N 1
ATOM 3979 C CA . LEU D 1 103 ? 8.806 -40.675 1.450 1.000 54.705 101 LEU D CA 1
ATOM 3980 C C . LEU D 1 103 ? 8.570 -39.985 0.108 1.000 60.253 101 LEU D C 1
ATOM 3981 O O . LEU D 1 103 ? 9.108 -38.911 -0.139 1.000 63.583 101 LEU D O 1
ATOM 3986 N N . ALA D 1 104 ? 7.781 -40.623 -0.773 1.000 63.627 102 ALA D N 1
ATOM 3987 C CA . ALA D 1 104 ? 7.419 -40.056 -2.065 1.000 61.675 102 ALA D CA 1
ATOM 3988 C C . ALA D 1 104 ? 6.721 -38.724 -1.851 1.000 61.518 102 ALA D C 1
ATOM 3989 O O . ALA D 1 104 ? 7.063 -37.741 -2.511 1.000 62.502 102 ALA D O 1
ATOM 3991 N N . PHE D 1 105 ? 5.781 -38.703 -0.900 1.000 59.027 103 PHE D N 1
ATOM 3992 C CA . PHE D 1 105 ? 4.943 -37.554 -0.629 1.000 61.131 103 PHE D CA 1
ATOM 3993 C C . PHE D 1 105 ? 5.500 -36.684 0.497 1.000 58.565 103 PHE D C 1
ATOM 3994 O O . PHE D 1 105 ? 4.762 -35.939 1.123 1.000 60.208 103 PHE D O 1
ATOM 4002 N N . PHE D 1 106 ? 6.809 -36.738 0.733 1.000 57.209 104 PHE D N 1
ATOM 4003 C CA . PHE D 1 106 ? 7.446 -35.824 1.665 1.000 59.479 104 PHE D CA 1
ATOM 4004 C C . PHE D 1 106 ? 7.218 -34.376 1.236 1.000 62.444 104 PHE D C 1
ATOM 4005 O O . PHE D 1 106 ? 7.174 -33.492 2.089 1.000 64.700 104 PHE D O 1
ATOM 4013 N N . ASN D 1 107 ? 7.044 -34.148 -0.081 1.000 64.590 105 ASN D N 1
ATOM 4014 C CA . ASN D 1 107 ? 6.748 -32.828 -0.610 1.000 67.891 105 ASN D CA 1
ATOM 4015 C C . ASN D 1 107 ? 5.563 -32.214 0.142 1.000 67.674 105 ASN D C 1
ATOM 4016 O O . ASN D 1 107 ? 5.559 -31.011 0.390 1.000 69.406 105 ASN D O 1
ATOM 4021 N N . ARG D 1 108 ? 4.574 -33.048 0.488 1.000 64.636 106 ARG D N 1
ATOM 4022 C CA . ARG D 1 108 ? 3.344 -32.615 1.130 1.000 67.782 106 ARG D CA 1
ATOM 4023 C C . ARG D 1 108 ? 3.237 -33.139 2.569 1.000 66.004 106 ARG D C 1
ATOM 4024 O O . ARG D 1 108 ? 2.130 -33.244 3.104 1.000 63.121 106 ARG D O 1
ATOM 4029 N N . THR D 1 109 ? 4.384 -33.428 3.208 1.000 64.492 107 THR D N 1
ATOM 4030 C CA . THR D 1 109 ? 4.428 -33.895 4.596 1.000 63.204 107 THR D CA 1
ATOM 4031 C C . THR D 1 109 ? 5.022 -32.805 5.490 1.000 65.866 107 THR D C 1
ATOM 4032 O O . THR D 1 109 ? 6.153 -32.373 5.246 1.000 77.132 107 THR D O 1
ATOM 4036 N N . PRO D 1 110 ? 4.321 -32.330 6.555 1.000 60.253 108 PRO D N 1
ATOM 4037 C CA . PRO D 1 110 ? 4.854 -31.255 7.399 1.000 57.929 108 PRO D CA 1
ATOM 4038 C C . PRO D 1 110 ? 6.171 -31.631 8.074 1.000 59.391 108 PRO D C 1
ATOM 4039 O O . PRO D 1 110 ? 6.372 -32.791 8.449 1.000 60.665 108 PRO D O 1
ATOM 4043 N N . ALA D 1 111 ? 7.041 -30.624 8.244 1.000 59.255 109 ALA D N 1
ATOM 4044 C CA . ALA D 1 111 ? 8.403 -30.787 8.730 1.000 57.925 109 ALA D CA 1
ATOM 4045 C C . ALA D 1 111 ? 8.459 -31.660 9.983 1.000 58.051 109 ALA D C 1
ATOM 4046 O O . ALA D 1 111 ? 9.371 -32.482 10.111 1.000 59.114 109 ALA D O 1
ATOM 4048 N N . GLU D 1 112 ? 7.492 -31.467 10.894 1.000 58.246 110 GLU D N 1
ATOM 4049 C CA . GLU D 1 112 ? 7.427 -32.239 12.130 1.000 59.347 110 GLU D CA 1
ATOM 4050 C C . GLU D 1 112 ? 7.237 -33.716 11.802 1.000 57.524 110 GLU D C 1
ATOM 4051 O O . GLU D 1 112 ? 8.014 -34.543 12.272 1.000 54.804 110 GLU D O 1
ATOM 4053 N N . ALA D 1 113 ? 6.221 -34.022 10.980 1.000 56.486 111 ALA D N 1
ATOM 4054 C CA . ALA D 1 113 ? 5.878 -35.395 10.642 1.000 56.265 111 ALA D CA 1
ATOM 4055 C C . ALA D 1 113 ? 7.050 -36.055 9.924 1.000 58.151 111 ALA D C 1
ATOM 4056 O O . ALA D 1 113 ? 7.418 -37.175 10.259 1.000 57.106 111 ALA D O 1
ATOM 4058 N N . ARG D 1 114 ? 7.636 -35.349 8.942 1.000 58.733 112 ARG D N 1
ATOM 4059 C CA . ARG D 1 114 ? 8.801 -35.839 8.227 1.000 60.518 112 ARG D CA 1
ATOM 4060 C C . ARG D 1 114 ? 9.835 -36.336 9.229 1.000 62.869 112 ARG D C 1
ATOM 4061 O O . ARG D 1 114 ? 10.337 -37.460 9.114 1.000 64.853 112 ARG D O 1
ATOM 4069 N N . MET D 1 115 ? 10.137 -35.489 10.217 1.000 63.370 113 MET D N 1
ATOM 4070 C CA . MET D 1 115 ? 11.202 -35.781 11.156 1.000 64.100 113 MET D CA 1
ATOM 4071 C C . MET D 1 115 ? 10.857 -37.022 11.973 1.000 61.214 113 MET D C 1
ATOM 4072 O O . MET D 1 115 ? 11.712 -37.877 12.181 1.000 60.011 113 MET D O 1
ATOM 4077 N N . ARG D 1 116 ? 9.600 -37.113 12.420 1.000 60.134 114 ARG D N 1
ATOM 4078 C CA . ARG D 1 116 ? 9.134 -38.246 13.210 1.000 58.576 114 ARG D CA 1
ATOM 4079 C C . ARG D 1 116 ? 9.259 -39.518 12.378 1.000 60.239 114 ARG D C 1
ATOM 4080 O O . ARG D 1 116 ? 9.807 -40.494 12.847 1.000 64.888 114 ARG D O 1
ATOM 4088 N N . ILE D 1 117 ? 8.794 -39.484 11.127 1.000 60.321 115 ILE D N 1
ATOM 4089 C CA . ILE D 1 117 ? 8.802 -40.647 10.250 1.000 56.847 115 ILE D CA 1
ATOM 4090 C C . ILE D 1 117 ? 10.228 -41.144 10.034 1.000 57.060 115 ILE D C 1
ATOM 4091 O O . ILE D 1 117 ? 10.464 -42.335 10.208 1.000 61.443 115 ILE D O 1
ATOM 4096 N N . LEU D 1 118 ? 11.151 -40.245 9.679 1.000 53.485 116 LEU D N 1
ATOM 4097 C CA . LEU D 1 118 ? 12.566 -40.584 9.536 1.000 53.204 116 LEU D CA 1
ATOM 4098 C C . LEU D 1 118 ? 13.094 -41.313 10.780 1.000 57.394 116 LEU D C 1
ATOM 4099 O O . LEU D 1 118 ? 13.832 -42.301 10.679 1.000 61.068 116 LEU D O 1
ATOM 4104 N N . GLU D 1 119 ? 12.699 -40.832 11.966 1.000 58.091 117 GLU D N 1
ATOM 4105 C CA . GLU D 1 119 ? 13.203 -41.399 13.198 1.000 59.662 117 GLU D CA 1
ATOM 4106 C C . GLU D 1 119 ? 12.577 -42.768 13.427 1.000 60.984 117 GLU D C 1
ATOM 4107 O O . GLU D 1 119 ? 13.269 -43.715 13.791 1.000 65.866 117 GLU D O 1
ATOM 4113 N N . GLY D 1 120 ? 11.256 -42.863 13.225 1.000 58.456 118 GLY D N 1
ATOM 4114 C CA . GLY D 1 120 ? 10.522 -44.116 13.355 1.000 59.390 118 GLY D CA 1
ATOM 4115 C C . GLY D 1 120 ? 11.074 -45.175 12.406 1.000 61.759 118 GLY D C 1
ATOM 4116 O O . GLY D 1 120 ? 11.123 -46.337 12.769 1.000 59.713 118 GLY D O 1
ATOM 4117 N N . ARG D 1 121 ? 11.495 -44.759 11.202 1.000 57.391 119 ARG D N 1
ATOM 4118 C CA . ARG D 1 121 ? 12.124 -45.660 10.260 1.000 56.058 119 ARG D CA 1
ATOM 4119 C C . ARG D 1 121 ? 13.471 -46.092 10.818 1.000 55.945 119 ARG D C 1
ATOM 4120 O O . ARG D 1 121 ? 13.768 -47.271 10.811 1.000 56.674 119 ARG D O 1
ATOM 4128 N N . ARG D 1 122 ? 14.260 -45.134 11.321 1.000 54.728 120 ARG D N 1
ATOM 4129 C CA . ARG D 1 122 ? 15.580 -45.447 11.840 1.000 54.368 120 ARG D CA 1
ATOM 4130 C C . ARG D 1 122 ? 15.493 -46.460 12.997 1.000 55.502 120 ARG D C 1
ATOM 4131 O O . ARG D 1 122 ? 16.306 -47.391 13.098 1.000 55.566 120 ARG D O 1
ATOM 4139 N N . ARG D 1 123 ? 14.476 -46.281 13.853 1.000 55.225 121 ARG D N 1
ATOM 4140 C CA . ARG D 1 123 ? 14.222 -47.193 14.953 1.000 56.881 121 ARG D CA 1
ATOM 4141 C C . ARG D 1 123 ? 13.901 -48.578 14.406 1.000 60.931 121 ARG D C 1
ATOM 4142 O O . ARG D 1 123 ? 14.337 -49.578 14.940 1.000 63.782 121 ARG D O 1
ATOM 4150 N N . GLN D 1 124 ? 13.116 -48.634 13.329 1.000 63.097 122 GLN D N 1
ATOM 4151 C CA . GLN D 1 124 ? 12.699 -49.909 12.785 1.000 62.690 122 GLN D CA 1
ATOM 4152 C C . GLN D 1 124 ? 13.876 -50.632 12.156 1.000 59.967 122 GLN D C 1
ATOM 4153 O O . GLN D 1 124 ? 13.976 -51.829 12.298 1.000 60.941 122 GLN D O 1
ATOM 4159 N N . VAL D 1 125 ? 14.749 -49.930 11.438 1.000 60.134 123 VAL D N 1
ATOM 4160 C CA . VAL D 1 125 ? 15.861 -50.579 10.767 1.000 61.003 123 VAL D CA 1
ATOM 4161 C C . VAL D 1 125 ? 16.888 -50.996 11.819 1.000 66.352 123 VAL D C 1
ATOM 4162 O O . VAL D 1 125 ? 17.494 -52.054 11.670 1.000 67.347 123 VAL D O 1
ATOM 4166 N N . GLU D 1 126 ? 17.070 -50.163 12.862 1.000 67.689 124 GLU D N 1
ATOM 4167 C CA . GLU D 1 126 ? 17.965 -50.483 13.964 1.000 66.332 124 GLU D CA 1
ATOM 4168 C C . GLU D 1 126 ? 17.568 -51.826 14.582 1.000 65.914 124 GLU D C 1
ATOM 4169 O O . GLU D 1 126 ? 18.421 -52.699 14.804 1.000 72.992 124 GLU D O 1
ATOM 4175 N N . GLU D 1 127 ? 16.263 -51.986 14.836 1.000 60.989 125 GLU D N 1
ATOM 4176 C CA . GLU D 1 127 ? 15.738 -53.182 15.466 1.000 63.302 125 GLU D CA 1
ATOM 4177 C C . GLU D 1 127 ? 15.913 -54.379 14.545 1.000 63.702 125 GLU D C 1
ATOM 4178 O O . GLU D 1 127 ? 16.224 -55.481 15.003 1.000 65.153 125 GLU D O 1
ATOM 4184 N N . ARG D 1 128 ? 15.699 -54.150 13.249 1.000 61.947 126 ARG D N 1
ATOM 4185 C CA . ARG D 1 128 ? 15.875 -55.180 12.233 1.000 62.890 126 ARG D CA 1
ATOM 4186 C C . ARG D 1 128 ? 17.316 -55.668 12.282 1.000 66.660 126 ARG D C 1
ATOM 4187 O O . ARG D 1 128 ? 17.542 -56.857 12.377 1.000 69.530 126 ARG D O 1
ATOM 4189 N N . ARG D 1 129 ? 18.274 -54.733 12.282 1.000 67.363 127 ARG D N 1
ATOM 4190 C CA . ARG D 1 129 ? 19.694 -55.024 12.350 1.000 66.522 127 ARG D CA 1
ATOM 4191 C C . ARG D 1 129 ? 20.025 -55.874 13.578 1.000 69.581 127 ARG D C 1
ATOM 4192 O O . ARG D 1 129 ? 20.860 -56.781 13.514 1.000 72.612 127 ARG D O 1
ATOM 4200 N N . GLU D 1 130 ? 19.379 -55.576 14.712 1.000 70.258 128 GLU D N 1
ATOM 4201 C CA . GLU D 1 130 ? 19.692 -56.282 15.939 1.000 74.089 128 GLU D CA 1
ATOM 4202 C C . GLU D 1 130 ? 19.254 -57.749 15.824 1.000 76.323 128 GLU D C 1
ATOM 4203 O O . GLU D 1 130 ? 20.012 -58.670 16.119 1.000 76.019 128 GLU D O 1
ATOM 4206 N N . GLY D 1 131 ? 18.014 -57.941 15.374 1.000 77.412 129 GLY D N 1
ATOM 4207 C CA . GLY D 1 131 ? 17.469 -59.262 15.108 1.000 75.743 129 GLY D CA 1
ATOM 4208 C C . GLY D 1 131 ? 18.347 -60.052 14.144 1.000 77.238 129 GLY D C 1
ATOM 4209 O O . GLY D 1 131 ? 18.470 -61.254 14.285 1.000 80.372 129 GLY D O 1
ATOM 4210 N N . LEU D 1 132 ? 18.966 -59.369 13.181 1.000 74.942 130 LEU D N 1
ATOM 4211 C CA . LEU D 1 132 ? 19.798 -59.990 12.163 1.000 73.560 130 LEU D CA 1
ATOM 4212 C C . LEU D 1 132 ? 21.178 -60.349 12.708 1.000 71.812 130 LEU D C 1
ATOM 4213 O O . LEU D 1 132 ? 21.674 -61.414 12.366 1.000 77.052 130 LEU D O 1
ATOM 4218 N N . ARG D 1 133 ? 21.789 -59.476 13.520 1.000 70.440 131 ARG D N 1
ATOM 4219 C CA . ARG D 1 133 ? 22.991 -59.826 14.275 1.000 71.378 131 ARG D CA 1
ATOM 4220 C C . ARG D 1 133 ? 22.710 -61.064 15.127 1.000 69.924 131 ARG D C 1
ATOM 4221 O O . ARG D 1 133 ? 23.470 -62.030 15.107 1.000 68.319 131 ARG D O 1
ATOM 4229 N N . GLU D 1 134 ? 21.597 -61.026 15.871 1.000 73.993 132 GLU D N 1
ATOM 4230 C CA . GLU D 1 134 ? 21.182 -62.125 16.725 1.000 79.154 132 GLU D CA 1
ATOM 4231 C C . GLU D 1 134 ? 20.959 -63.380 15.880 1.000 83.028 132 GLU D C 1
ATOM 4232 O O . GLU D 1 134 ? 21.308 -64.465 16.300 1.000 89.930 132 GLU D O 1
ATOM 4234 N N . ALA D 1 135 ? 20.390 -63.228 14.686 1.000 81.462 133 ALA D N 1
ATOM 4235 C CA . ALA D 1 135 ? 20.096 -64.353 13.807 1.000 86.060 133 ALA D CA 1
ATOM 4236 C C . ALA D 1 135 ? 21.376 -65.057 13.360 1.000 89.800 133 ALA D C 1
ATOM 4237 O O . ALA D 1 135 ? 21.437 -66.291 13.368 1.000 93.893 133 ALA D O 1
ATOM 4239 N N . VAL D 1 136 ? 22.387 -64.257 12.971 1.000 85.585 134 VAL D N 1
ATOM 4240 C CA . VAL D 1 136 ? 23.678 -64.747 12.508 1.000 80.998 134 VAL D CA 1
ATOM 4241 C C . VAL D 1 136 ? 24.356 -65.522 13.635 1.000 82.389 134 VAL D C 1
ATOM 4242 O O . VAL D 1 136 ? 24.945 -66.580 13.404 1.000 78.996 134 VAL D O 1
ATOM 4246 N N . ALA D 1 137 ? 24.245 -65.000 14.867 1.000 86.101 135 ALA D N 1
ATOM 4247 C CA . ALA D 1 137 ? 24.776 -65.691 16.031 1.000 91.297 135 ALA D CA 1
ATOM 4248 C C . ALA D 1 137 ? 24.178 -67.104 16.116 1.000 96.029 135 ALA D C 1
ATOM 4249 O O . ALA D 1 137 ? 24.892 -68.052 16.395 1.000 93.372 135 ALA D O 1
ATOM 4251 N N . ARG D 1 138 ? 22.878 -67.227 15.833 1.000 100.236 136 ARG D N 1
ATOM 4252 C CA . ARG D 1 138 ? 22.126 -68.466 15.896 1.000 106.338 136 ARG D CA 1
ATOM 4253 C C . ARG D 1 138 ? 22.561 -69.475 14.830 1.000 108.873 136 ARG D C 1
ATOM 4254 O O . ARG D 1 138 ? 22.274 -70.662 15.006 1.000 116.458 136 ARG D O 1
ATOM 4256 N N . ALA D 1 139 ? 23.280 -69.040 13.771 1.000 101.874 137 ALA D N 1
ATOM 4257 C CA . ALA D 1 139 ? 23.917 -70.009 12.874 1.000 98.592 137 ALA D CA 1
ATOM 4258 C C . ALA D 1 139 ? 25.220 -70.556 13.474 1.000 98.708 137 ALA D C 1
ATOM 4259 O O . ALA D 1 139 ? 26.225 -69.860 13.515 1.000 94.950 137 ALA D O 1
ATOM 4261 N N . SER D 1 140 ? 25.195 -71.830 13.893 1.000 99.434 138 SER D N 1
ATOM 4262 C CA . SER D 1 140 ? 26.119 -72.376 14.870 1.000 97.517 138 SER D CA 1
ATOM 4263 C C . SER D 1 140 ? 25.921 -73.893 14.981 1.000 99.767 138 SER D C 1
ATOM 4264 O O . SER D 1 140 ? 25.425 -74.506 14.016 1.000 102.209 138 SER D O 1
ATOM 4267 N N . ASP D 1 144 ? 24.314 -74.691 9.071 1.000 100.404 142 ASP D N 1
ATOM 4268 C CA . ASP D 1 144 ? 23.350 -73.937 8.223 1.000 95.009 142 ASP D CA 1
ATOM 4269 C C . ASP D 1 144 ? 24.038 -72.692 7.662 1.000 89.830 142 ASP D C 1
ATOM 4270 O O . ASP D 1 144 ? 23.751 -71.580 8.099 1.000 88.368 142 ASP D O 1
ATOM 4275 N N . ARG D 1 145 ? 24.857 -72.886 6.624 1.000 89.745 143 ARG D N 1
ATOM 4276 C CA . ARG D 1 145 ? 25.753 -71.855 6.117 1.000 86.977 143 ARG D CA 1
ATOM 4277 C C . ARG D 1 145 ? 24.995 -70.858 5.251 1.000 83.696 143 ARG D C 1
ATOM 4278 O O . ARG D 1 145 ? 25.434 -69.711 5.149 1.000 82.122 143 ARG D O 1
ATOM 4280 N N . TYR D 1 146 ? 23.879 -71.308 4.643 1.000 84.606 144 TYR D N 1
ATOM 4281 C CA . TYR D 1 146 ? 23.169 -70.522 3.643 1.000 82.147 144 TYR D CA 1
ATOM 4282 C C . TYR D 1 146 ? 22.339 -69.425 4.314 1.000 79.055 144 TYR D C 1
ATOM 4283 O O . TYR D 1 146 ? 22.466 -68.262 3.945 1.000 75.433 144 TYR D O 1
ATOM 4292 N N . THR D 1 147 ? 21.522 -69.819 5.305 1.000 77.091 145 THR D N 1
ATOM 4293 C CA . THR D 1 147 ? 20.751 -68.904 6.128 1.000 73.288 145 THR D CA 1
ATOM 4294 C C . THR D 1 147 ? 21.646 -67.818 6.709 1.000 70.806 145 THR D C 1
ATOM 4295 O O . THR D 1 147 ? 21.244 -66.658 6.770 1.000 70.112 145 THR D O 1
ATOM 4299 N N . ARG D 1 148 ? 22.850 -68.209 7.150 1.000 70.449 146 ARG D N 1
ATOM 4300 C CA . ARG D 1 148 ? 23.745 -67.278 7.806 1.000 70.572 146 ARG D CA 1
ATOM 4301 C C . ARG D 1 148 ? 24.116 -66.148 6.856 1.000 69.699 146 ARG D C 1
ATOM 4302 O O . ARG D 1 148 ? 24.059 -64.974 7.248 1.000 69.278 146 ARG D O 1
ATOM 4304 N N . GLN D 1 149 ? 24.475 -66.518 5.618 1.000 70.854 147 GLN D N 1
ATOM 4305 C CA . GLN D 1 149 ? 24.967 -65.566 4.635 1.000 74.455 147 GLN D CA 1
ATOM 4306 C C . GLN D 1 149 ? 23.860 -64.605 4.236 1.000 75.108 147 GLN D C 1
ATOM 4307 O O . GLN D 1 149 ? 24.119 -63.433 4.019 1.000 77.279 147 GLN D O 1
ATOM 4313 N N . LEU D 1 150 ? 22.635 -65.124 4.127 1.000 75.043 148 LEU D N 1
ATOM 4314 C CA . LEU D 1 150 ? 21.477 -64.321 3.772 1.000 70.909 148 LEU D CA 1
ATOM 4315 C C . LEU D 1 150 ? 21.283 -63.258 4.844 1.000 70.012 148 LEU D C 1
ATOM 4316 O O . LEU D 1 150 ? 21.180 -62.075 4.548 1.000 67.650 148 LEU D O 1
ATOM 4321 N N . HIS D 1 151 ? 21.264 -63.696 6.101 1.000 71.445 149 HIS D N 1
ATOM 4322 C CA . HIS D 1 151 ? 21.120 -62.768 7.210 1.000 70.020 149 HIS D CA 1
ATOM 4323 C C . HIS D 1 151 ? 22.263 -61.749 7.172 1.000 68.456 149 HIS D C 1
ATOM 4324 O O . HIS D 1 151 ? 22.033 -60.542 7.304 1.000 68.841 149 HIS D O 1
ATOM 4331 N N . GLN D 1 152 ? 23.487 -62.248 6.957 1.000 65.073 150 GLN D N 1
ATOM 4332 C CA . GLN D 1 152 ? 24.655 -61.394 6.829 1.000 64.544 150 GLN D CA 1
ATOM 4333 C C . GLN D 1 152 ? 24.396 -60.306 5.782 1.000 63.749 150 GLN D C 1
ATOM 4334 O O . GLN D 1 152 ? 24.751 -59.143 5.999 1.000 65.031 150 GLN D O 1
ATOM 4336 N N . LEU D 1 153 ? 23.770 -60.687 4.655 1.000 59.699 151 LEU D N 1
ATOM 4337 C CA . LEU D 1 153 ? 23.465 -59.739 3.592 1.000 55.927 151 LEU D CA 1
ATOM 4338 C C . LEU D 1 153 ? 22.449 -58.735 4.112 1.000 54.825 151 LEU D C 1
ATOM 4339 O O . LEU D 1 153 ? 22.649 -57.540 3.981 1.000 53.833 151 LEU D O 1
ATOM 4342 N N . GLY D 1 154 ? 21.389 -59.255 4.735 1.000 55.588 152 GLY D N 1
ATOM 4343 C CA . GLY D 1 154 ? 20.372 -58.453 5.404 1.000 56.124 152 GLY D CA 1
ATOM 4344 C C . GLY D 1 154 ? 21.000 -57.417 6.333 1.000 56.490 152 GLY D C 1
ATOM 4345 O O . GLY D 1 154 ? 20.584 -56.269 6.321 1.000 53.173 152 GLY D O 1
ATOM 4346 N N . LEU D 1 155 ? 22.020 -57.848 7.093 1.000 57.788 153 LEU D N 1
ATOM 4347 C CA . LEU D 1 155 ? 22.685 -57.031 8.088 1.000 58.949 153 LEU D CA 1
ATOM 4348 C C . LEU D 1 155 ? 23.386 -55.847 7.420 1.000 62.884 153 LEU D C 1
ATOM 4349 O O . LEU D 1 155 ? 23.165 -54.689 7.800 1.000 68.683 153 LEU D O 1
ATOM 4352 N N . GLU D 1 156 ? 24.220 -56.136 6.416 1.000 58.930 154 GLU D N 1
ATOM 4353 C CA . GLU D 1 156 ? 24.990 -55.076 5.787 1.000 59.653 154 GLU D CA 1
ATOM 4354 C C . GLU D 1 156 ? 24.056 -54.038 5.182 1.000 59.976 154 GLU D C 1
ATOM 4355 O O . GLU D 1 156 ? 24.365 -52.854 5.203 1.000 60.092 154 GLU D O 1
ATOM 4361 N N . SER D 1 157 ? 22.910 -54.487 4.646 1.000 61.419 155 SER D N 1
ATOM 4362 C CA . SER D 1 157 ? 21.939 -53.575 4.047 1.000 58.663 155 SER D CA 1
ATOM 4363 C C . SER D 1 157 ? 21.418 -52.634 5.111 1.000 60.097 155 SER D C 1
ATOM 4364 O O . SER D 1 157 ? 21.411 -51.432 4.876 1.000 63.155 155 SER D O 1
ATOM 4367 N N . SER D 1 158 ? 21.000 -53.192 6.257 1.000 56.296 156 SER D N 1
ATOM 4368 C CA . SER D 1 158 ? 20.520 -52.412 7.376 1.000 55.333 156 SER D CA 1
ATOM 4369 C C . SER D 1 158 ? 21.551 -51.340 7.731 1.000 57.072 156 SER D C 1
ATOM 4370 O O . SER D 1 158 ? 21.221 -50.154 7.858 1.000 56.708 156 SER D O 1
ATOM 4372 N N . GLU D 1 159 ? 22.803 -51.789 7.868 1.000 53.777 157 GLU D N 1
ATOM 4373 C CA . GLU D 1 159 ? 23.900 -50.910 8.204 1.000 54.375 157 GLU D CA 1
ATOM 4374 C C . GLU D 1 159 ? 23.927 -49.727 7.238 1.000 53.868 157 GLU D C 1
ATOM 4375 O O . GLU D 1 159 ? 23.974 -48.576 7.663 1.000 59.540 157 GLU D O 1
ATOM 4379 N N . ARG D 1 160 ? 23.880 -50.012 5.939 1.000 50.730 158 ARG D N 1
ATOM 4380 C CA . ARG D 1 160 ? 23.946 -48.957 4.942 1.000 50.872 158 ARG D CA 1
ATOM 4381 C C . ARG D 1 160 ? 22.750 -48.010 5.100 1.000 53.797 158 ARG D C 1
ATOM 4382 O O . ARG D 1 160 ? 22.881 -46.781 5.062 1.000 53.641 158 ARG D O 1
ATOM 4384 N N . GLU D 1 161 ? 21.566 -48.580 5.325 1.000 56.742 159 GLU D N 1
ATOM 4385 C CA . GLU D 1 161 ? 20.354 -47.777 5.382 1.000 59.871 159 GLU D CA 1
ATOM 4386 C C . GLU D 1 161 ? 20.352 -46.889 6.622 1.000 59.792 159 GLU D C 1
ATOM 4387 O O . GLU D 1 161 ? 19.993 -45.718 6.521 1.000 60.723 159 GLU D O 1
ATOM 4389 N N . VAL D 1 162 ? 20.732 -47.441 7.783 1.000 59.056 160 VAL D N 1
ATOM 4390 C CA . VAL D 1 162 ? 20.890 -46.627 8.988 1.000 62.845 160 VAL D CA 1
ATOM 4391 C C . VAL D 1 162 ? 21.824 -45.452 8.695 1.000 63.099 160 VAL D C 1
ATOM 4392 O O . VAL D 1 162 ? 21.429 -44.306 8.918 1.000 63.905 160 VAL D O 1
ATOM 4395 N N . LYS D 1 163 ? 23.032 -45.739 8.178 1.000 60.302 161 LYS D N 1
ATOM 4396 C CA . LYS D 1 163 ? 24.004 -44.702 7.877 1.000 60.868 161 LYS D CA 1
ATOM 4397 C C . LYS D 1 163 ? 23.327 -43.608 7.049 1.000 63.864 161 LYS D C 1
ATOM 4398 O O . LYS D 1 163 ? 23.515 -42.408 7.309 1.000 65.456 161 LYS D O 1
ATOM 4402 N N . TRP D 1 164 ? 22.484 -44.036 6.097 1.000 63.486 162 TRP D N 1
ATOM 4403 C CA . TRP D 1 164 ? 21.813 -43.092 5.218 1.000 58.970 162 TRP D CA 1
ATOM 4404 C C . TRP D 1 164 ? 20.819 -42.240 6.008 1.000 57.789 162 TRP D C 1
ATOM 4405 O O . TRP D 1 164 ? 20.757 -41.021 5.810 1.000 58.700 162 TRP D O 1
ATOM 4416 N N . LEU D 1 165 ? 20.040 -42.911 6.880 1.000 54.361 163 LEU D N 1
ATOM 4417 C CA . LEU D 1 165 ? 18.956 -42.257 7.582 1.000 52.780 163 LEU D CA 1
ATOM 4418 C C . LEU D 1 165 ? 19.544 -41.193 8.500 1.000 57.485 163 LEU D C 1
ATOM 4419 O O . LEU D 1 165 ? 18.993 -40.095 8.600 1.000 57.866 163 LEU D O 1
ATOM 4424 N N . ASN D 1 166 ? 20.679 -41.534 9.138 1.000 62.794 164 ASN D N 1
ATOM 4425 C CA . ASN D 1 166 ? 21.374 -40.636 10.042 1.000 66.736 164 ASN D CA 1
ATOM 4426 C C . ASN D 1 166 ? 21.776 -39.378 9.299 1.000 72.752 164 ASN D C 1
ATOM 4427 O O . ASN D 1 166 ? 21.550 -38.276 9.808 1.000 83.998 164 ASN D O 1
ATOM 4432 N N . GLU D 1 167 ? 22.332 -39.559 8.097 1.000 71.459 165 GLU D N 1
ATOM 4433 C CA . GLU D 1 167 ? 22.731 -38.426 7.279 1.000 68.215 165 GLU D CA 1
ATOM 4434 C C . GLU D 1 167 ? 21.510 -37.596 6.945 1.000 60.400 165 GLU D C 1
ATOM 4435 O O . GLU D 1 167 ? 21.593 -36.378 6.913 1.000 59.470 165 GLU D O 1
ATOM 4441 N N . LEU D 1 168 ? 20.390 -38.272 6.700 1.000 58.529 166 LEU D N 1
ATOM 4442 C CA . LEU D 1 168 ? 19.185 -37.585 6.282 1.000 61.460 166 LEU D CA 1
ATOM 4443 C C . LEU D 1 168 ? 18.561 -36.886 7.497 1.000 64.998 166 LEU D C 1
ATOM 4444 O O . LEU D 1 168 ? 18.048 -35.759 7.379 1.000 66.902 166 LEU D O 1
ATOM 4449 N N . ILE D 1 169 ? 18.669 -37.522 8.674 1.000 62.127 167 ILE D N 1
ATOM 4450 C CA . ILE D 1 169 ? 18.150 -36.883 9.872 1.000 64.973 167 ILE D CA 1
ATOM 4451 C C . ILE D 1 169 ? 18.997 -35.658 10.239 1.000 66.982 167 ILE D C 1
ATOM 4452 O O . ILE D 1 169 ? 18.456 -34.577 10.542 1.000 73.691 167 ILE D O 1
ATOM 4457 N N . ALA D 1 170 ? 20.319 -35.845 10.177 1.000 65.920 168 ALA D N 1
ATOM 4458 C CA . ALA D 1 170 ? 21.300 -34.817 10.487 1.000 69.446 168 ALA D CA 1
ATOM 4459 C C . ALA D 1 170 ? 21.007 -33.562 9.674 1.000 71.460 168 ALA D C 1
ATOM 4460 O O . ALA D 1 170 ? 20.958 -32.451 10.235 1.000 68.409 168 ALA D O 1
ATOM 4462 N N . ALA D 1 171 ? 20.741 -33.787 8.372 1.000 71.600 169 ALA D N 1
ATOM 4463 C CA . ALA D 1 171 ? 20.576 -32.706 7.421 1.000 73.609 169 ALA D CA 1
ATOM 4464 C C . ALA D 1 171 ? 19.331 -31.903 7.777 1.000 78.873 169 ALA D C 1
ATOM 4465 O O . ALA D 1 171 ? 19.380 -30.666 7.711 1.000 83.900 169 ALA D O 1
ATOM 4467 N N . GLU D 1 172 ? 18.254 -32.598 8.190 1.000 73.086 170 GLU D N 1
ATOM 4468 C CA . GLU D 1 172 ? 16.994 -31.916 8.407 1.000 75.493 170 GLU D CA 1
ATOM 4469 C C . GLU D 1 172 ? 17.085 -30.964 9.602 1.000 78.884 170 GLU D C 1
ATOM 4470 O O . GLU D 1 172 ? 16.439 -29.912 9.609 1.000 81.550 170 GLU D O 1
ATOM 4476 N N . ARG D 1 173 ? 17.888 -31.323 10.609 1.000 77.294 171 ARG D N 1
ATOM 4477 C CA . ARG D 1 173 ? 18.030 -30.456 11.775 1.000 80.846 171 ARG D CA 1
ATOM 4478 C C . ARG D 1 173 ? 18.717 -29.152 11.366 1.000 89.642 171 ARG D C 1
ATOM 4479 O O . ARG D 1 173 ? 18.236 -28.059 11.677 1.000 89.742 171 ARG D O 1
ATOM 4487 N N . ALA D 1 174 ? 19.834 -29.291 10.639 1.000 95.196 172 ALA D N 1
ATOM 4488 C CA . ALA D 1 174 ? 20.726 -28.190 10.296 1.000 99.287 172 ALA D CA 1
ATOM 4489 C C . ALA D 1 174 ? 20.100 -27.248 9.265 1.000 102.180 172 ALA D C 1
ATOM 4490 O O . ALA D 1 174 ? 19.346 -27.676 8.379 1.000 103.621 172 ALA D O 1
ATOM 4492 N N . ALA D 1 175 ? 20.525 -25.971 9.321 1.000 93.542 173 ALA D N 1
ATOM 4493 C CA . ALA D 1 175 ? 20.053 -24.930 8.418 1.000 93.503 173 ALA D CA 1
ATOM 4494 C C . ALA D 1 175 ? 21.244 -24.185 7.793 1.000 92.497 173 ALA D C 1
ATOM 4495 O O . ALA D 1 175 ? 21.024 -23.515 6.747 1.000 89.877 173 ALA D O 1
ATOM 4497 N N . PHE E 1 2 ? -11.039 -56.666 32.915 1.000 91.545 0 PHE E N 1
ATOM 4498 C CA . PHE E 1 2 ? -9.826 -55.816 32.718 1.000 92.244 0 PHE E CA 1
ATOM 4499 C C . PHE E 1 2 ? -10.233 -54.454 32.158 1.000 94.438 0 PHE E C 1
ATOM 4500 O O . PHE E 1 2 ? -11.398 -54.230 31.821 1.000 91.810 0 PHE E O 1
ATOM 4502 N N . MET E 1 3 ? -9.229 -53.569 32.071 1.000 96.698 1 MET E N 1
ATOM 4503 C CA . MET E 1 3 ? -9.361 -52.219 31.551 1.000 94.365 1 MET E CA 1
ATOM 4504 C C . MET E 1 3 ? -9.835 -52.240 30.101 1.000 95.805 1 MET E C 1
ATOM 4505 O O . MET E 1 3 ? -10.575 -51.337 29.714 1.000 94.875 1 MET E O 1
ATOM 4507 N N . LEU E 1 4 ? -9.475 -53.284 29.331 1.000 90.523 2 LEU E N 1
ATOM 4508 C CA . LEU E 1 4 ? -9.741 -53.362 27.907 1.000 87.437 2 LEU E CA 1
ATOM 4509 C C . LEU E 1 4 ? -11.210 -53.148 27.580 1.000 84.045 2 LEU E C 1
ATOM 4510 O O . LEU E 1 4 ? -11.497 -52.259 26.788 1.000 76.898 2 LEU E O 1
ATOM 4512 N N . GLU E 1 5 ? -12.112 -53.882 28.251 1.000 84.884 3 GLU E N 1
ATOM 4513 C CA . GLU E 1 5 ? -13.549 -53.675 28.121 1.000 88.026 3 GLU E CA 1
ATOM 4514 C C . GLU E 1 5 ? -13.890 -52.197 28.281 1.000 89.234 3 GLU E C 1
ATOM 4515 O O . GLU E 1 5 ? -14.478 -51.616 27.366 1.000 95.633 3 GLU E O 1
ATOM 4517 N N . LEU E 1 6 ? -13.480 -51.610 29.419 1.000 85.767 4 LEU E N 1
ATOM 4518 C CA . LEU E 1 6 ? -13.758 -50.210 29.710 1.000 81.317 4 LEU E CA 1
ATOM 4519 C C . LEU E 1 6 ? -13.247 -49.330 28.566 1.000 81.846 4 LEU E C 1
ATOM 4520 O O . LEU E 1 6 ? -13.948 -48.439 28.098 1.000 81.512 4 LEU E O 1
ATOM 4525 N N . ALA E 1 7 ? -12.019 -49.596 28.118 1.000 80.154 5 ALA E N 1
ATOM 4526 C CA . ALA E 1 7 ? -11.431 -48.819 27.050 1.000 82.904 5 ALA E CA 1
ATOM 4527 C C . ALA E 1 7 ? -12.290 -48.947 25.798 1.000 85.481 5 ALA E C 1
ATOM 4528 O O . ALA E 1 7 ? -12.583 -47.945 25.154 1.000 85.481 5 ALA E O 1
ATOM 4530 N N . ILE E 1 8 ? -12.703 -50.182 25.480 1.000 83.839 6 ILE E N 1
ATOM 4531 C CA . ILE E 1 8 ? -13.413 -50.466 24.249 1.000 85.695 6 ILE E CA 1
ATOM 4532 C C . ILE E 1 8 ? -14.799 -49.838 24.324 1.000 89.874 6 ILE E C 1
ATOM 4533 O O . ILE E 1 8 ? -15.161 -49.039 23.456 1.000 93.823 6 ILE E O 1
ATOM 4537 N N . LEU E 1 9 ? -15.541 -50.194 25.386 1.000 90.547 7 LEU E N 1
ATOM 4538 C CA . LEU E 1 9 ? -16.890 -49.709 25.612 1.000 89.868 7 LEU E CA 1
ATOM 4539 C C . LEU E 1 9 ? -16.893 -48.181 25.627 1.000 89.732 7 LEU E C 1
ATOM 4540 O O . LEU E 1 9 ? -17.746 -47.547 25.014 1.000 92.784 7 LEU E O 1
ATOM 4542 N N . GLY E 1 10 ? -15.906 -47.596 26.306 1.000 83.751 8 GLY E N 1
ATOM 4543 C CA . GLY E 1 10 ? -15.856 -46.154 26.456 1.000 80.942 8 GLY E CA 1
ATOM 4544 C C . GLY E 1 10 ? -15.563 -45.447 25.134 1.000 78.038 8 GLY E C 1
ATOM 4545 O O . GLY E 1 10 ? -15.989 -44.309 24.941 1.000 78.094 8 GLY E O 1
ATOM 4546 N N . LEU E 1 11 ? -14.852 -46.137 24.233 1.000 75.071 9 LEU E N 1
ATOM 4547 C CA . LEU E 1 11 ? -14.531 -45.550 22.941 1.000 76.198 9 LEU E CA 1
ATOM 4548 C C . LEU E 1 11 ? -15.749 -45.623 22.043 1.000 78.543 9 LEU E C 1
ATOM 4549 O O . LEU E 1 11 ? -16.091 -44.641 21.397 1.000 76.261 9 LEU E O 1
ATOM 4554 N N . LEU E 1 12 ? -16.410 -46.784 22.067 1.000 82.389 10 LEU E N 1
ATOM 4555 C CA . LEU E 1 12 ? -17.532 -47.056 21.187 1.000 83.409 10 LEU E CA 1
ATOM 4556 C C . LEU E 1 12 ? -18.720 -46.178 21.553 1.000 84.481 10 LEU E C 1
ATOM 4557 O O . LEU E 1 12 ? -19.462 -45.782 20.671 1.000 86.787 10 LEU E O 1
ATOM 4562 N N . ILE E 1 13 ? -18.879 -45.854 22.841 1.000 83.034 11 ILE E N 1
ATOM 4563 C CA . ILE E 1 13 ? -19.947 -44.991 23.322 1.000 86.876 11 ILE E CA 1
ATOM 4564 C C . ILE E 1 13 ? -19.909 -43.639 22.602 1.000 90.704 11 ILE E C 1
ATOM 4565 O O . ILE E 1 13 ? -20.965 -43.075 22.299 1.000 99.010 11 ILE E O 1
ATOM 4569 N N . GLU E 1 14 ? -18.701 -43.141 22.297 1.000 87.392 12 GLU E N 1
ATOM 4570 C CA . GLU E 1 14 ? -18.495 -41.881 21.591 1.000 83.642 12 GLU E CA 1
ATOM 4571 C C . GLU E 1 14 ? -19.210 -41.904 20.244 1.000 84.661 12 GLU E C 1
ATOM 4572 O O . GLU E 1 14 ? -20.027 -41.033 19.971 1.000 89.447 12 GLU E O 1
ATOM 4574 N N . SER E 1 15 ? -18.882 -42.895 19.399 1.000 85.079 13 SER E N 1
ATOM 4575 C CA . SER E 1 15 ? -19.605 -43.205 18.163 1.000 88.007 13 SER E CA 1
ATOM 4576 C C . SER E 1 15 ? -19.142 -44.568 17.641 1.000 85.417 13 SER E C 1
ATOM 4577 O O . SER E 1 15 ? -18.081 -45.029 18.061 1.000 87.088 13 SER E O 1
ATOM 4580 N N . PRO E 1 16 ? -19.886 -45.258 16.732 1.000 82.691 14 PRO E N 1
ATOM 4581 C CA . PRO E 1 16 ? -19.445 -46.538 16.170 1.000 81.201 14 PRO E CA 1
ATOM 4582 C C . PRO E 1 16 ? -18.134 -46.387 15.410 1.000 81.397 14 PRO E C 1
ATOM 4583 O O . PRO E 1 16 ? -17.911 -45.336 14.820 1.000 84.107 14 PRO E O 1
ATOM 4587 N N . MET E 1 17 ? -17.291 -47.432 15.419 1.000 82.643 15 MET E N 1
ATOM 4588 C CA . MET E 1 17 ? -15.949 -47.313 14.864 1.000 86.253 15 MET E CA 1
ATOM 4589 C C . MET E 1 17 ? -15.541 -48.583 14.125 1.000 87.053 15 MET E C 1
ATOM 4590 O O . MET E 1 17 ? -16.016 -49.664 14.448 1.000 86.436 15 MET E O 1
ATOM 4595 N N . HIS E 1 18 ? -14.647 -48.406 13.145 1.000 90.866 16 HIS E N 1
ATOM 4596 C CA . HIS E 1 18 ? -14.033 -49.499 12.403 1.000 94.326 16 HIS E CA 1
ATOM 4597 C C . HIS E 1 18 ? -12.875 -50.049 13.225 1.000 94.424 16 HIS E C 1
ATOM 4598 O O . HIS E 1 18 ? -12.305 -49.332 14.047 1.000 92.672 16 HIS E O 1
ATOM 4600 N N . GLY E 1 19 ? -12.502 -51.303 12.952 1.000 98.947 17 GLY E N 1
ATOM 4601 C CA . GLY E 1 19 ? -11.374 -51.955 13.599 1.000 100.126 17 GLY E CA 1
ATOM 4602 C C . GLY E 1 19 ? -10.147 -51.048 13.665 1.000 99.959 17 GLY E C 1
ATOM 4603 O O . GLY E 1 19 ? -9.596 -50.862 14.744 1.000 92.101 17 GLY E O 1
ATOM 4604 N N . TYR E 1 20 ? -9.784 -50.449 12.519 1.000 102.784 18 TYR E N 1
ATOM 4605 C CA . TYR E 1 20 ? -8.599 -49.613 12.433 1.000 105.508 18 TYR E CA 1
ATOM 4606 C C . TYR E 1 20 ? -8.664 -48.460 13.429 1.000 103.280 18 TYR E C 1
ATOM 4607 O O . TYR E 1 20 ? -7.660 -48.157 14.085 1.000 102.645 18 TYR E O 1
ATOM 4616 N N . GLU E 1 21 ? -9.831 -47.802 13.515 1.000 101.104 19 GLU E N 1
ATOM 4617 C CA . GLU E 1 21 ? -10.031 -46.675 14.423 1.000 97.311 19 GLU E CA 1
ATOM 4618 C C . GLU E 1 21 ? -9.825 -47.097 15.887 1.000 95.049 19 GLU E C 1
ATOM 4619 O O . GLU E 1 21 ? -9.119 -46.431 16.656 1.000 91.556 19 GLU E O 1
ATOM 4621 N N . LEU E 1 22 ? -10.474 -48.206 16.275 1.000 94.285 20 LEU E N 1
ATOM 4622 C CA . LEU E 1 22 ? -10.459 -48.708 17.634 1.000 92.467 20 LEU E CA 1
ATOM 4623 C C . LEU E 1 22 ? -9.026 -48.985 18.076 1.000 95.377 20 LEU E C 1
ATOM 4624 O O . LEU E 1 22 ? -8.614 -48.441 19.095 1.000 101.514 20 LEU E O 1
ATOM 4626 N N . ARG E 1 23 ? -8.250 -49.729 17.273 1.000 98.804 21 ARG E N 1
ATOM 4627 C CA . ARG E 1 23 ? -6.855 -50.037 17.573 1.000 98.018 21 ARG E CA 1
ATOM 4628 C C . ARG E 1 23 ? -6.064 -48.743 17.759 1.000 95.091 21 ARG E C 1
ATOM 4629 O O . ARG E 1 23 ? -5.287 -48.627 18.704 1.000 92.155 21 ARG E O 1
ATOM 4631 N N . LYS E 1 24 ? -6.286 -47.778 16.851 1.000 93.504 22 LYS E N 1
ATOM 4632 C CA . LYS E 1 24 ? -5.607 -46.496 16.922 1.000 90.671 22 LYS E CA 1
ATOM 4633 C C . LYS E 1 24 ? -5.947 -45.818 18.246 1.000 88.884 22 LYS E C 1
ATOM 4634 O O . LYS E 1 24 ? -5.048 -45.395 18.986 1.000 88.818 22 LYS E O 1
ATOM 4636 N N . ARG E 1 25 ? -7.255 -45.702 18.520 1.000 85.902 23 ARG E N 1
ATOM 4637 C CA . ARG E 1 25 ? -7.711 -44.983 19.694 1.000 83.942 23 ARG E CA 1
ATOM 4638 C C . ARG E 1 25 ? -7.269 -45.716 20.957 1.000 82.273 23 ARG E C 1
ATOM 4639 O O . ARG E 1 25 ? -6.734 -45.093 21.866 1.000 83.239 23 ARG E O 1
ATOM 4647 N N . LEU E 1 26 ? -7.448 -47.039 20.978 1.000 81.720 24 LEU E N 1
ATOM 4648 C CA . LEU E 1 26 ? -6.981 -47.890 22.070 1.000 80.025 24 LEU E CA 1
ATOM 4649 C C . LEU E 1 26 ? -5.514 -47.629 22.398 1.000 80.521 24 LEU E C 1
ATOM 4650 O O . LEU E 1 26 ? -5.160 -47.530 23.567 1.000 76.401 24 LEU E O 1
ATOM 4652 N N . THR E 1 27 ? -4.664 -47.532 21.371 1.000 83.651 25 THR E N 1
ATOM 4653 C CA . THR E 1 27 ? -3.251 -47.272 21.591 1.000 82.537 25 THR E CA 1
ATOM 4654 C C . THR E 1 27 ? -3.084 -45.896 22.218 1.000 83.328 25 THR E C 1
ATOM 4655 O O . THR E 1 27 ? -2.237 -45.730 23.094 1.000 83.062 25 THR E O 1
ATOM 4659 N N . GLY E 1 28 ? -3.906 -44.940 21.766 1.000 86.316 26 GLY E N 1
ATOM 4660 C CA . GLY E 1 28 ? -3.840 -43.576 22.271 1.000 90.089 26 GLY E CA 1
ATOM 4661 C C . GLY E 1 28 ? -4.180 -43.491 23.762 1.000 87.123 26 GLY E C 1
ATOM 4662 O O . GLY E 1 28 ? -3.553 -42.756 24.528 1.000 87.947 26 GLY E O 1
ATOM 4663 N N . LEU E 1 29 ? -5.138 -44.324 24.175 1.000 84.080 27 LEU E N 1
ATOM 4664 C CA . LEU E 1 29 ? -5.659 -44.368 25.529 1.000 84.320 27 LEU E CA 1
ATOM 4665 C C . LEU E 1 29 ? -4.633 -44.975 26.489 1.000 87.218 27 LEU E C 1
ATOM 4666 O O . LEU E 1 29 ? -4.647 -44.656 27.673 1.000 98.857 27 LEU E O 1
ATOM 4668 N N . LEU E 1 30 ? -3.740 -45.833 25.977 1.000 83.694 28 LEU E N 1
ATOM 4669 C CA . LEU E 1 30 ? -2.756 -46.530 26.791 1.000 81.663 28 LEU E CA 1
ATOM 4670 C C . LEU E 1 30 ? -1.358 -45.945 26.553 1.000 85.512 28 LEU E C 1
ATOM 4671 O O . LEU E 1 30 ? -0.347 -46.575 26.882 1.000 85.319 28 LEU E O 1
ATOM 4673 N N . GLY E 1 31 ? -1.270 -44.790 25.860 1.000 87.715 29 GLY E N 1
ATOM 4674 C CA . GLY E 1 31 ? 0.011 -44.165 25.528 1.000 88.951 29 GLY E CA 1
ATOM 4675 C C . GLY E 1 31 ? 0.329 -44.273 24.037 1.000 95.667 29 GLY E C 1
ATOM 4676 O O . GLY E 1 31 ? 0.878 -45.334 23.599 1.000 99.552 29 GLY E O 1
ATOM 4677 N N . PHE E 1 36 ? 3.031 -47.427 18.618 1.000 96.068 34 PHE E N 1
ATOM 4678 C CA . PHE E 1 36 ? 2.979 -48.466 19.681 1.000 97.666 34 PHE E CA 1
ATOM 4679 C C . PHE E 1 36 ? 2.263 -49.709 19.147 1.000 98.905 34 PHE E C 1
ATOM 4680 O O . PHE E 1 36 ? 1.518 -49.665 18.168 1.000 97.100 34 PHE E O 1
ATOM 4682 N N . SER E 1 37 ? 2.494 -50.831 19.827 1.000 105.030 35 SER E N 1
ATOM 4683 C CA . SER E 1 37 ? 2.010 -52.138 19.402 1.000 110.244 35 SER E CA 1
ATOM 4684 C C . SER E 1 37 ? 0.481 -52.186 19.364 1.000 111.472 35 SER E C 1
ATOM 4685 O O . SER E 1 37 ? -0.205 -51.705 20.269 1.000 113.958 35 SER E O 1
ATOM 4688 N N . TYR E 1 38 ? -0.043 -52.789 18.293 1.000 111.210 36 TYR E N 1
ATOM 4689 C CA . TYR E 1 38 ? -1.473 -53.040 18.162 1.000 110.419 36 TYR E CA 1
ATOM 4690 C C . TYR E 1 38 ? -1.925 -54.012 19.250 1.000 104.130 36 TYR E C 1
ATOM 4691 O O . TYR E 1 38 ? -2.931 -53.770 19.915 1.000 97.537 36 TYR E O 1
ATOM 4693 N N . GLY E 1 39 ? -1.177 -55.117 19.417 1.000 103.859 37 GLY E N 1
ATOM 4694 C CA . GLY E 1 39 ? -1.622 -56.248 20.227 1.000 106.210 37 GLY E CA 1
ATOM 4695 C C . GLY E 1 39 ? -2.726 -57.066 19.556 1.000 108.265 37 GLY E C 1
ATOM 4696 O O . GLY E 1 39 ? -3.053 -56.809 18.394 1.000 108.921 37 GLY E O 1
ATOM 4697 N N . SER E 1 40 ? -3.208 -58.103 20.261 1.000 108.441 38 SER E N 1
ATOM 4698 C CA . SER E 1 40 ? -4.346 -58.876 19.785 1.000 112.459 38 SER E CA 1
ATOM 4699 C C . SER E 1 40 ? -5.605 -58.528 20.586 1.000 110.974 38 SER E C 1
ATOM 4700 O O . SER E 1 40 ? -5.861 -59.105 21.643 1.000 106.558 38 SER E O 1
ATOM 4703 N N . LEU E 1 41 ? -6.408 -57.603 20.043 1.000 106.252 39 LEU E N 1
ATOM 4704 C CA . LEU E 1 41 ? -7.648 -57.164 20.663 1.000 101.996 39 LEU E CA 1
ATOM 4705 C C . LEU E 1 41 ? -8.811 -57.969 20.105 1.000 106.151 39 LEU E C 1
ATOM 4706 O O . LEU E 1 41 ? -9.831 -58.084 20.767 1.000 105.629 39 LEU E O 1
ATOM 4711 N N . TYR E 1 42 ? -8.690 -58.524 18.893 1.000 110.125 40 TYR E N 1
ATOM 4712 C CA . TYR E 1 42 ? -9.792 -59.147 18.172 1.000 112.795 40 TYR E CA 1
ATOM 4713 C C . TYR E 1 42 ? -10.441 -60.309 18.936 1.000 113.309 40 TYR E C 1
ATOM 4714 O O . TYR E 1 42 ? -11.653 -60.462 18.863 1.000 109.110 40 TYR E O 1
ATOM 4723 N N . PRO E 1 43 ? -9.708 -61.152 19.713 1.000 117.962 41 PRO E N 1
ATOM 4724 C CA . PRO E 1 43 ? -10.358 -62.132 20.585 1.000 118.624 41 PRO E CA 1
ATOM 4725 C C . PRO E 1 43 ? -11.285 -61.527 21.641 1.000 114.208 41 PRO E C 1
ATOM 4726 O O . PRO E 1 43 ? -12.312 -62.112 21.977 1.000 117.944 41 PRO E O 1
ATOM 4730 N N . ALA E 1 44 ? -10.916 -60.358 22.169 1.000 107.627 42 ALA E N 1
ATOM 4731 C CA . ALA E 1 44 ? -11.765 -59.625 23.105 1.000 102.653 42 ALA E CA 1
ATOM 4732 C C . ALA E 1 44 ? -13.059 -59.180 22.419 1.000 101.845 42 ALA E C 1
ATOM 4733 O O . ALA E 1 44 ? -14.121 -59.237 23.036 1.000 104.001 42 ALA E O 1
ATOM 4735 N N . LEU E 1 45 ? -12.981 -58.763 21.147 1.000 96.928 43 LEU E N 1
ATOM 4736 C CA . LEU E 1 45 ? -14.169 -58.352 20.403 1.000 91.351 43 LEU E CA 1
ATOM 4737 C C . LEU E 1 45 ? -15.078 -59.546 20.092 1.000 95.610 43 LEU E C 1
ATOM 4738 O O . LEU E 1 45 ? -16.303 -59.398 20.075 1.000 98.224 43 LEU E O 1
ATOM 4743 N N . ARG E 1 46 ? -14.475 -60.715 19.802 1.000 95.293 44 ARG E N 1
ATOM 4744 C CA . ARG E 1 46 ? -15.214 -61.952 19.579 1.000 96.433 44 ARG E CA 1
ATOM 4745 C C . ARG E 1 46 ? -15.974 -62.322 20.856 1.000 99.403 44 ARG E C 1
ATOM 4746 O O . ARG E 1 46 ? -17.159 -62.649 20.797 1.000 97.717 44 ARG E O 1
ATOM 4749 N N . ARG E 1 47 ? -15.278 -62.244 22.003 1.000 101.393 45 ARG E N 1
ATOM 4750 C CA . ARG E 1 47 ? -15.870 -62.448 23.318 1.000 99.953 45 ARG E CA 1
ATOM 4751 C C . ARG E 1 47 ? -16.951 -61.398 23.589 1.000 98.834 45 ARG E C 1
ATOM 4752 O O . ARG E 1 47 ? -18.068 -61.753 23.958 1.000 102.699 45 ARG E O 1
ATOM 4754 N N . MET E 1 48 ? -16.625 -60.121 23.378 1.000 93.909 46 MET E N 1
ATOM 4755 C CA . MET E 1 48 ? -17.517 -59.031 23.740 1.000 92.446 46 MET E CA 1
ATOM 4756 C C . MET E 1 48 ? -18.764 -59.045 22.860 1.000 96.257 46 MET E C 1
ATOM 4757 O O . MET E 1 48 ? -19.827 -58.603 23.298 1.000 93.550 46 MET E O 1
ATOM 4759 N N . GLN E 1 49 ? -18.622 -59.556 21.624 1.000 102.112 47 GLN E N 1
ATOM 4760 C CA . GLN E 1 49 ? -19.754 -59.805 20.737 1.000 106.026 47 GLN E CA 1
ATOM 4761 C C . GLN E 1 49 ? -20.650 -60.891 21.332 1.000 109.461 47 GLN E C 1
ATOM 4762 O O . GLN E 1 49 ? -21.871 -60.743 21.315 1.000 111.702 47 GLN E O 1
ATOM 4764 N N . ALA E 1 50 ? -20.024 -61.973 21.832 1.000 108.759 48 ALA E N 1
ATOM 4765 C CA . ALA E 1 50 ? -20.704 -63.174 22.297 1.000 108.975 48 ALA E CA 1
ATOM 4766 C C . ALA E 1 50 ? -21.559 -62.848 23.518 1.000 110.030 48 ALA E C 1
ATOM 4767 O O . ALA E 1 50 ? -22.693 -63.319 23.623 1.000 111.647 48 ALA E O 1
ATOM 4769 N N . ASP E 1 51 ? -20.987 -62.066 24.446 1.000 106.818 49 ASP E N 1
ATOM 4770 C CA . ASP E 1 51 ? -21.676 -61.661 25.661 1.000 104.508 49 ASP E CA 1
ATOM 4771 C C . ASP E 1 51 ? -22.716 -60.580 25.380 1.000 103.915 49 ASP E C 1
ATOM 4772 O O . ASP E 1 51 ? -23.426 -60.193 26.302 1.000 103.894 49 ASP E O 1
ATOM 4774 N N . GLY E 1 52 ? -22.797 -60.091 24.131 1.000 105.818 50 GLY E N 1
ATOM 4775 C CA . GLY E 1 52 ? -23.864 -59.196 23.703 1.000 107.292 50 GLY E CA 1
ATOM 4776 C C . GLY E 1 52 ? -23.623 -57.767 24.181 1.000 107.563 50 GLY E C 1
ATOM 4777 O O . GLY E 1 52 ? -24.554 -57.079 24.611 1.000 108.345 50 GLY E O 1
ATOM 4778 N N . LEU E 1 53 ? -22.354 -57.349 24.112 1.000 104.512 51 LEU E N 1
ATOM 4779 C CA . LEU E 1 53 ? -21.920 -56.037 24.562 1.000 97.809 51 LEU E CA 1
ATOM 4780 C C . LEU E 1 53 ? -21.673 -55.176 23.333 1.000 92.149 51 LEU E C 1
ATOM 4781 O O . LEU E 1 53 ? -21.783 -53.953 23.426 1.000 89.380 51 LEU E O 1
ATOM 4783 N N . ILE E 1 54 ? -21.311 -55.820 22.209 1.000 90.023 52 ILE E N 1
ATOM 4784 C CA . ILE E 1 54 ? -21.074 -55.129 20.943 1.000 90.743 52 ILE E CA 1
ATOM 4785 C C . ILE E 1 54 ? -21.754 -55.897 19.808 1.000 95.066 52 ILE E C 1
ATOM 4786 O O . ILE E 1 54 ? -22.191 -57.028 20.004 1.000 100.037 52 ILE E O 1
ATOM 4791 N N . ALA E 1 55 ? -21.813 -55.264 18.624 1.000 95.018 53 ALA E N 1
ATOM 4792 C CA . ALA E 1 55 ? -22.406 -55.773 17.390 1.000 96.137 53 ALA E CA 1
ATOM 4793 C C . ALA E 1 55 ? -21.556 -55.336 16.192 1.000 98.156 53 ALA E C 1
ATOM 4794 O O . ALA E 1 55 ? -20.913 -54.287 16.251 1.000 95.687 53 ALA E O 1
ATOM 4796 N N . GLU E 1 56 ? -21.583 -56.116 15.094 1.000 101.310 54 GLU E N 1
ATOM 4797 C CA . GLU E 1 56 ? -20.751 -55.904 13.911 1.000 103.448 54 GLU E CA 1
ATOM 4798 C C . GLU E 1 56 ? -21.636 -55.585 12.698 1.000 106.732 54 GLU E C 1
ATOM 4799 O O . GLU E 1 56 ? -22.704 -56.164 12.539 1.000 109.092 54 GLU E O 1
ATOM 4801 N N . ASN E 1 57 ? -21.165 -54.675 11.828 1.000 106.015 55 ASN E N 1
ATOM 4802 C CA . ASN E 1 57 ? -21.778 -54.359 10.546 1.000 107.664 55 ASN E CA 1
ATOM 4803 C C . ASN E 1 57 ? -20.907 -54.872 9.399 1.000 110.001 55 ASN E C 1
ATOM 4804 O O . ASN E 1 57 ? -19.767 -55.296 9.604 1.000 109.344 55 ASN E O 1
ATOM 4806 N N . ALA E 1 58 ? -21.473 -54.788 8.184 1.000 113.689 56 ALA E N 1
ATOM 4807 C CA . ALA E 1 58 ? -20.803 -55.084 6.924 1.000 113.703 56 ALA E CA 1
ATOM 4808 C C . ALA E 1 58 ? -19.848 -53.937 6.561 1.000 111.996 56 ALA E C 1
ATOM 4809 O O . ALA E 1 58 ? -18.627 -54.160 6.665 1.000 107.482 56 ALA E O 1
ATOM 4811 N N . ARG E 1 69 ? -11.374 -53.174 8.113 1.000 104.471 67 ARG E N 1
ATOM 4812 C CA . ARG E 1 69 ? -12.119 -54.097 9.010 1.000 105.222 67 ARG E CA 1
ATOM 4813 C C . ARG E 1 69 ? -13.587 -53.666 9.058 1.000 105.632 67 ARG E C 1
ATOM 4814 O O . ARG E 1 69 ? -13.952 -52.654 8.458 1.000 105.495 67 ARG E O 1
ATOM 4822 N N . ARG E 1 70 ? -14.416 -54.435 9.783 1.000 103.484 68 ARG E N 1
ATOM 4823 C CA . ARG E 1 70 ? -15.835 -54.145 9.938 1.000 102.890 68 ARG E CA 1
ATOM 4824 C C . ARG E 1 70 ? -16.032 -52.983 10.912 1.000 101.385 68 ARG E C 1
ATOM 4825 O O . ARG E 1 70 ? -15.089 -52.551 11.574 1.000 100.985 68 ARG E O 1
ATOM 4827 N N . VAL E 1 71 ? -17.264 -52.467 10.965 1.000 101.101 69 VAL E N 1
ATOM 4828 C CA . VAL E 1 71 ? -17.622 -51.390 11.882 1.000 99.782 69 VAL E CA 1
ATOM 4829 C C . VAL E 1 71 ? -18.336 -52.000 13.081 1.000 102.346 69 VAL E C 1
ATOM 4830 O O . VAL E 1 71 ? -19.154 -52.910 12.920 1.000 105.546 69 VAL E O 1
ATOM 4832 N N . TYR E 1 72 ? -17.998 -51.485 14.276 1.000 100.750 70 TYR E N 1
ATOM 4833 C CA . TYR E 1 72 ? -18.422 -52.031 15.555 1.000 95.784 70 TYR E CA 1
ATOM 4834 C C . TYR E 1 72 ? -19.234 -50.989 16.318 1.000 94.375 70 TYR E C 1
ATOM 4835 O O . TYR E 1 72 ? -18.854 -49.820 16.381 1.000 90.248 70 TYR E O 1
ATOM 4844 N N . GLN E 1 73 ? -20.340 -51.460 16.899 1.000 94.209 71 GLN E N 1
ATOM 4845 C CA . GLN E 1 73 ? -21.307 -50.649 17.608 1.000 97.927 71 GLN E CA 1
ATOM 4846 C C . GLN E 1 73 ? -21.520 -51.251 18.993 1.000 99.923 71 GLN E C 1
ATOM 4847 O O . GLN E 1 73 ? -21.284 -52.437 19.211 1.000 101.290 71 GLN E O 1
ATOM 4853 N N . LEU E 1 74 ? -21.995 -50.416 19.917 1.000 101.927 72 LEU E N 1
ATOM 4854 C CA . LEU E 1 74 ? -22.300 -50.808 21.285 1.000 99.882 72 LEU E CA 1
ATOM 4855 C C . LEU E 1 74 ? -23.754 -51.281 21.337 1.000 100.153 72 LEU E C 1
ATOM 4856 O O . LEU E 1 74 ? -24.604 -50.751 20.620 1.000 99.934 72 LEU E O 1
ATOM 4861 N N . THR E 1 75 ? -24.049 -52.251 22.217 1.000 98.341 73 THR E N 1
ATOM 4862 C CA . THR E 1 75 ? -25.415 -52.687 22.486 1.000 100.401 73 THR E CA 1
ATOM 4863 C C . THR E 1 75 ? -25.984 -51.905 23.667 1.000 101.860 73 THR E C 1
ATOM 4864 O O . THR E 1 75 ? -25.281 -51.094 24.262 1.000 101.708 73 THR E O 1
ATOM 4868 N N . ASP E 1 76 ? -27.262 -52.154 23.989 1.000 104.474 74 ASP E N 1
ATOM 4869 C CA . ASP E 1 76 ? -27.861 -51.608 25.202 1.000 102.747 74 ASP E CA 1
ATOM 4870 C C . ASP E 1 76 ? -27.218 -52.244 26.433 1.000 100.293 74 ASP E C 1
ATOM 4871 O O . ASP E 1 76 ? -26.876 -51.535 27.371 1.000 91.924 74 ASP E O 1
ATOM 4876 N N . LYS E 1 77 ? -27.033 -53.570 26.397 1.000 99.774 75 LYS E N 1
ATOM 4877 C CA . LYS E 1 77 ? -26.289 -54.302 27.412 1.000 97.494 75 LYS E CA 1
ATOM 4878 C C . LYS E 1 77 ? -24.884 -53.718 27.534 1.000 96.686 75 LYS E C 1
ATOM 4879 O O . LYS E 1 77 ? -24.359 -53.590 28.648 1.000 96.930 75 LYS E O 1
ATOM 4881 N N . GLY E 1 78 ? -24.304 -53.369 26.370 1.000 98.537 76 GLY E N 1
ATOM 4882 C CA . GLY E 1 78 ? -23.046 -52.639 26.293 1.000 98.834 76 GLY E CA 1
ATOM 4883 C C . GLY E 1 78 ? -23.068 -51.304 27.065 1.000 98.753 76 GLY E C 1
ATOM 4884 O O . GLY E 1 78 ? -22.200 -51.066 27.916 1.000 95.180 76 GLY E O 1
ATOM 4885 N N . ARG E 1 79 ? -24.074 -50.459 26.776 1.000 96.809 77 ARG E N 1
ATOM 4886 C CA . ARG E 1 79 ? -24.205 -49.143 27.398 1.000 95.356 77 ARG E CA 1
ATOM 4887 C C . ARG E 1 79 ? -24.331 -49.267 28.920 1.000 94.283 77 ARG E C 1
ATOM 4888 O O . ARG E 1 79 ? -23.760 -48.461 29.645 1.000 87.734 77 ARG E O 1
ATOM 4890 N N . ARG E 1 80 ? -25.080 -50.276 29.391 1.000 94.903 78 ARG E N 1
ATOM 4891 C CA . ARG E 1 80 ? -25.229 -50.574 30.811 1.000 96.507 78 ARG E CA 1
ATOM 4892 C C . ARG E 1 80 ? -23.882 -50.973 31.415 1.000 93.675 78 ARG E C 1
ATOM 4893 O O . ARG E 1 80 ? -23.484 -50.429 32.450 1.000 93.378 78 ARG E O 1
ATOM 4895 N N . ARG E 1 81 ? -23.187 -51.910 30.749 1.000 89.962 79 ARG E N 1
ATOM 4896 C CA . ARG E 1 81 ? -21.957 -52.484 31.281 1.000 86.436 79 ARG E CA 1
ATOM 4897 C C . ARG E 1 81 ? -20.903 -51.390 31.476 1.000 83.755 79 ARG E C 1
ATOM 4898 O O . ARG E 1 81 ? -20.158 -51.391 32.447 1.000 79.208 79 ARG E O 1
ATOM 4900 N N . PHE E 1 82 ? -20.845 -50.458 30.519 1.000 84.274 80 PHE E N 1
ATOM 4901 C CA . PHE E 1 82 ? -19.979 -49.297 30.634 1.000 83.602 80 PHE E CA 1
ATOM 4902 C C . PHE E 1 82 ? -20.348 -48.523 31.900 1.000 87.333 80 PHE E C 1
ATOM 4903 O O . PHE E 1 82 ? -19.480 -48.182 32.695 1.000 87.434 80 PHE E O 1
ATOM 4911 N N . GLY E 1 83 ? -21.647 -48.250 32.066 1.000 86.943 81 GLY E N 1
ATOM 4912 C CA . GLY E 1 83 ? -22.161 -47.495 33.194 1.000 86.173 81 GLY E CA 1
ATOM 4913 C C . GLY E 1 83 ? -21.740 -48.094 34.531 1.000 90.736 81 GLY E C 1
ATOM 4914 O O . GLY E 1 83 ? -21.529 -47.357 35.501 1.000 94.223 81 GLY E O 1
ATOM 4915 N N . GLU E 1 84 ? -21.636 -49.432 34.582 1.000 91.955 82 GLU E N 1
ATOM 4916 C CA . GLU E 1 84 ? -21.071 -50.110 35.738 1.000 87.147 82 GLU E CA 1
ATOM 4917 C C . GLU E 1 84 ? -19.598 -49.719 35.866 1.000 82.558 82 GLU E C 1
ATOM 4918 O O . GLU E 1 84 ? -19.181 -49.171 36.887 1.000 85.063 82 GLU E O 1
ATOM 4920 N N . LEU E 1 85 ? -18.828 -49.975 34.807 1.000 76.992 83 LEU E N 1
ATOM 4921 C CA . LEU E 1 85 ? -17.378 -49.913 34.884 1.000 76.842 83 LEU E CA 1
ATOM 4922 C C . LEU E 1 85 ? -16.891 -48.492 35.184 1.000 78.714 83 LEU E C 1
ATOM 4923 O O . LEU E 1 85 ? -15.975 -48.316 35.985 1.000 80.546 83 LEU E O 1
ATOM 4928 N N . VAL E 1 86 ? -17.516 -47.473 34.572 1.000 80.864 84 VAL E N 1
ATOM 4929 C CA . VAL E 1 86 ? -17.128 -46.100 34.860 1.000 81.538 84 VAL E CA 1
ATOM 4930 C C . VAL E 1 86 ? -17.326 -45.777 36.331 1.000 83.031 84 VAL E C 1
ATOM 4931 O O . VAL E 1 86 ? -16.581 -44.962 36.860 1.000 83.550 84 VAL E O 1
ATOM 4935 N N . ALA E 1 87 ? -18.332 -46.393 36.963 1.000 84.170 85 ALA E N 1
ATOM 4936 C CA . ALA E 1 87 ? -18.593 -46.175 38.378 1.000 82.277 85 ALA E CA 1
ATOM 4937 C C . ALA E 1 87 ? -17.510 -46.820 39.243 1.000 82.401 85 ALA E C 1
ATOM 4938 O O . ALA E 1 87 ? -17.203 -46.283 40.311 1.000 85.269 85 ALA E O 1
ATOM 4940 N N . ASP E 1 88 ? -16.915 -47.929 38.770 1.000 80.874 86 ASP E N 1
ATOM 4941 C CA . ASP E 1 88 ? -15.951 -48.711 39.543 1.000 81.881 86 ASP E CA 1
ATOM 4942 C C . ASP E 1 88 ? -14.769 -47.857 39.998 1.000 76.309 86 ASP E C 1
ATOM 4943 O O . ASP E 1 88 ? -14.334 -46.989 39.253 1.000 77.201 86 ASP E O 1
ATOM 4948 N N . THR E 1 89 ? -14.254 -48.135 41.201 1.000 72.679 87 THR E N 1
ATOM 4949 C CA . THR E 1 89 ? -13.132 -47.404 41.766 1.000 72.411 87 THR E CA 1
ATOM 4950 C C . THR E 1 89 ? -12.110 -48.363 42.394 1.000 70.554 87 THR E C 1
ATOM 4951 O O . THR E 1 89 ? -11.262 -47.939 43.194 1.000 68.936 87 THR E O 1
ATOM 4955 N N . GLY E 1 90 ? -12.159 -49.643 41.996 1.000 68.327 88 GLY E N 1
ATOM 4956 C CA . GLY E 1 90 ? -11.323 -50.686 42.566 1.000 68.735 88 GLY E CA 1
ATOM 4957 C C . GLY E 1 90 ? -9.853 -50.513 42.191 1.000 69.556 88 GLY E C 1
ATOM 4958 O O . GLY E 1 90 ? -9.499 -49.696 41.335 1.000 66.041 88 GLY E O 1
ATOM 4959 N N . PRO E 1 91 ? -8.929 -51.243 42.870 1.000 70.808 89 PRO E N 1
ATOM 4960 C CA . PRO E 1 91 ? -7.500 -51.163 42.575 1.000 70.657 89 PRO E CA 1
ATOM 4961 C C . PRO E 1 91 ? -7.112 -51.259 41.107 1.000 72.111 89 PRO E C 1
ATOM 4962 O O . PRO E 1 91 ? -6.067 -50.735 40.736 1.000 73.074 89 PRO E O 1
ATOM 4966 N N . HIS E 1 92 ? -7.958 -51.918 40.297 1.000 75.182 90 HIS E N 1
ATOM 4967 C CA . HIS E 1 92 ? -7.830 -52.002 38.847 1.000 77.300 90 HIS E CA 1
ATOM 4968 C C . HIS E 1 92 ? -7.608 -50.614 38.238 1.000 78.283 90 HIS E C 1
ATOM 4969 O O . HIS E 1 92 ? -6.984 -50.495 37.200 1.000 86.479 90 HIS E O 1
ATOM 4976 N N . ASN E 1 93 ? -8.153 -49.570 38.873 1.000 76.941 91 ASN E N 1
ATOM 4977 C CA . ASN E 1 93 ? -8.160 -48.219 38.334 1.000 69.401 91 ASN E CA 1
ATOM 4978 C C . ASN E 1 93 ? -6.900 -47.443 38.708 1.000 65.682 91 ASN E C 1
ATOM 4979 O O . ASN E 1 93 ? -6.739 -46.331 38.215 1.000 67.622 91 ASN E O 1
ATOM 4984 N N . TYR E 1 94 ? -6.029 -47.972 39.579 1.000 62.936 92 TYR E N 1
ATOM 4985 C CA . TYR E 1 94 ? -4.947 -47.137 40.095 1.000 66.312 92 TYR E CA 1
ATOM 4986 C C . TYR E 1 94 ? -3.622 -47.377 39.370 1.000 67.293 92 TYR E C 1
ATOM 4987 O O . TYR E 1 94 ? -2.698 -46.571 39.491 1.000 66.949 92 TYR E O 1
ATOM 4996 N N . THR E 1 95 ? -3.542 -48.481 38.613 1.000 68.272 93 THR E N 1
ATOM 4997 C CA . THR E 1 95 ? -2.362 -48.808 37.826 1.000 63.732 93 THR E CA 1
ATOM 4998 C C . THR E 1 95 ? -2.242 -47.813 36.676 1.000 61.302 93 THR E C 1
ATOM 4999 O O . THR E 1 95 ? -3.217 -47.160 36.317 1.000 56.548 93 THR E O 1
ATOM 5003 N N . ASP E 1 96 ? -1.037 -47.748 36.098 1.000 63.806 94 ASP E N 1
ATOM 5004 C CA . ASP E 1 96 ? -0.656 -46.797 35.062 1.000 63.637 94 ASP E CA 1
ATOM 5005 C C . ASP E 1 96 ? -1.657 -46.818 33.920 1.000 63.305 94 ASP E C 1
ATOM 5006 O O . ASP E 1 96 ? -2.180 -45.765 33.544 1.000 64.120 94 ASP E O 1
ATOM 5011 N N . ASP E 1 97 ? -1.906 -48.024 33.388 1.000 65.855 95 ASP E N 1
ATOM 5012 C CA . ASP E 1 97 ? -2.844 -48.214 32.288 1.000 70.893 95 ASP E CA 1
ATOM 5013 C C . ASP E 1 97 ? -4.274 -48.016 32.784 1.000 69.209 95 ASP E C 1
ATOM 5014 O O . ASP E 1 97 ? -5.076 -47.337 32.134 1.000 65.951 95 ASP E O 1
ATOM 5016 N N . GLY E 1 98 ? -4.570 -48.607 33.954 1.000 69.022 96 GLY E N 1
ATOM 5017 C CA . GLY E 1 98 ? -5.891 -48.515 34.550 1.000 65.543 96 GLY E CA 1
ATOM 5018 C C . GLY E 1 98 ? -6.331 -47.068 34.688 1.000 63.370 96 GLY E C 1
ATOM 5019 O O . GLY E 1 98 ? -7.445 -46.716 34.309 1.000 61.351 96 GLY E O 1
ATOM 5020 N N . PHE E 1 99 ? -5.413 -46.237 35.187 1.000 62.819 97 PHE E N 1
ATOM 5021 C CA . PHE E 1 99 ? -5.718 -44.864 35.536 1.000 62.536 97 PHE E CA 1
ATOM 5022 C C . PHE E 1 99 ? -6.003 -44.072 34.275 1.000 67.870 97 PHE E C 1
ATOM 5023 O O . PHE E 1 99 ? -7.076 -43.467 34.160 1.000 74.329 97 PHE E O 1
ATOM 5031 N N . GLY E 1 100 ? -5.041 -44.122 33.332 1.000 70.317 98 GLY E N 1
ATOM 5032 C CA . GLY E 1 100 ? -5.091 -43.374 32.088 1.000 68.597 98 GLY E CA 1
ATOM 5033 C C . GLY E 1 100 ? -6.339 -43.683 31.266 1.000 68.086 98 GLY E C 1
ATOM 5034 O O . GLY E 1 100 ? -6.918 -42.770 30.684 1.000 69.123 98 GLY E O 1
ATOM 5035 N N . VAL E 1 101 ? -6.734 -44.964 31.230 1.000 68.249 99 VAL E N 1
ATOM 5036 C CA . VAL E 1 101 ? -7.961 -45.376 30.573 1.000 70.690 99 VAL E CA 1
ATOM 5037 C C . VAL E 1 101 ? -9.158 -44.737 31.276 1.000 75.921 99 VAL E C 1
ATOM 5038 O O . VAL E 1 101 ? -9.999 -44.138 30.615 1.000 87.271 99 VAL E O 1
ATOM 5042 N N . HIS E 1 102 ? -9.248 -44.855 32.610 1.000 73.066 100 HIS E N 1
ATOM 5043 C CA . HIS E 1 102 ? -10.424 -44.364 33.308 1.000 68.799 100 HIS E CA 1
ATOM 5044 C C . HIS E 1 102 ? -10.478 -42.848 33.198 1.000 68.202 100 HIS E C 1
ATOM 5045 O O . HIS E 1 102 ? -11.554 -42.282 32.965 1.000 70.430 100 HIS E O 1
ATOM 5052 N N . LEU E 1 103 ? -9.304 -42.209 33.330 1.000 66.138 101 LEU E N 1
ATOM 5053 C CA . LEU E 1 103 ? -9.204 -40.757 33.319 1.000 66.886 101 LEU E CA 1
ATOM 5054 C C . LEU E 1 103 ? -9.781 -40.201 32.018 1.000 69.075 101 LEU E C 1
ATOM 5055 O O . LEU E 1 103 ? -10.302 -39.094 31.999 1.000 66.576 101 LEU E O 1
ATOM 5060 N N . ALA E 1 104 ? -9.662 -40.972 30.925 1.000 73.487 102 ALA E N 1
ATOM 5061 C CA . ALA E 1 104 ? -10.218 -40.608 29.632 1.000 75.083 102 ALA E CA 1
ATOM 5062 C C . ALA E 1 104 ? -11.711 -40.357 29.783 1.000 79.166 102 ALA E C 1
ATOM 5063 O O . ALA E 1 104 ? -12.215 -39.357 29.276 1.000 82.359 102 ALA E O 1
ATOM 5065 N N . PHE E 1 105 ? -12.393 -41.286 30.476 1.000 73.850 103 PHE E N 1
ATOM 5066 C CA . PHE E 1 105 ? -13.843 -41.264 30.575 1.000 75.441 103 PHE E CA 1
ATOM 5067 C C . PHE E 1 105 ? -14.305 -40.609 31.878 1.000 76.246 103 PHE E C 1
ATOM 5068 O O . PHE E 1 105 ? -15.407 -40.884 32.357 1.000 77.769 103 PHE E O 1
ATOM 5076 N N . PHE E 1 106 ? -13.488 -39.715 32.439 1.000 74.140 104 PHE E N 1
ATOM 5077 C CA . PHE E 1 106 ? -13.918 -38.928 33.581 1.000 76.563 104 PHE E CA 1
ATOM 5078 C C . PHE E 1 106 ? -15.176 -38.124 33.253 1.000 79.730 104 PHE E C 1
ATOM 5079 O O . PHE E 1 106 ? -15.976 -37.844 34.140 1.000 81.760 104 PHE E O 1
ATOM 5087 N N . ASN E 1 107 ? -15.349 -37.772 31.977 1.000 83.553 105 ASN E N 1
ATOM 5088 C CA . ASN E 1 107 ? -16.528 -37.083 31.463 1.000 87.336 105 ASN E CA 1
ATOM 5089 C C . ASN E 1 107 ? -17.794 -37.783 31.957 1.000 86.579 105 ASN E C 1
ATOM 5090 O O . ASN E 1 107 ? -18.759 -37.112 32.310 1.000 85.552 105 ASN E O 1
ATOM 5095 N N . ARG E 1 108 ? -17.762 -39.122 31.983 1.000 84.164 106 ARG E N 1
ATOM 5096 C CA . ARG E 1 108 ? -18.910 -39.950 32.313 1.000 85.372 106 ARG E CA 1
ATOM 5097 C C . ARG E 1 108 ? -18.682 -40.717 33.624 1.000 85.911 106 ARG E C 1
ATOM 5098 O O . ARG E 1 108 ? -19.309 -41.758 33.840 1.000 87.174 106 ARG E O 1
ATOM 5102 N N . THR E 1 109 ? -17.812 -40.199 34.507 1.000 83.771 107 THR E N 1
ATOM 5103 C CA . THR E 1 109 ? -17.527 -40.817 35.801 1.000 83.297 107 THR E CA 1
ATOM 5104 C C . THR E 1 109 ? -18.109 -39.949 36.920 1.000 84.963 107 THR E C 1
ATOM 5105 O O . THR E 1 109 ? -17.765 -38.771 37.020 1.000 82.468 107 THR E O 1
ATOM 5109 N N . PRO E 1 110 ? -18.977 -40.492 37.817 1.000 86.391 108 PRO E N 1
ATOM 5110 C CA . PRO E 1 110 ? -19.583 -39.689 38.885 1.000 84.575 108 PRO E CA 1
ATOM 5111 C C . PRO E 1 110 ? -18.546 -39.082 39.820 1.000 82.720 108 PRO E C 1
ATOM 5112 O O . PRO E 1 110 ? -17.523 -39.709 40.107 1.000 82.431 108 PRO E O 1
ATOM 5116 N N . ALA E 1 111 ? -18.850 -37.869 40.311 1.000 81.921 109 ALA E N 1
ATOM 5117 C CA . ALA E 1 111 ? -17.921 -37.044 41.073 1.000 77.532 109 ALA E CA 1
ATOM 5118 C C . ALA E 1 111 ? -17.302 -37.842 42.215 1.000 76.021 109 ALA E C 1
ATOM 5119 O O . ALA E 1 111 ? -16.116 -37.674 42.495 1.000 75.724 109 ALA E O 1
ATOM 5121 N N . GLU E 1 112 ? -18.111 -38.699 42.862 1.000 76.247 110 GLU E N 1
ATOM 5122 C CA . GLU E 1 112 ? -17.656 -39.548 43.955 1.000 77.733 110 GLU E CA 1
ATOM 5123 C C . GLU E 1 112 ? -16.539 -40.466 43.463 1.000 74.823 110 GLU E C 1
ATOM 5124 O O . GLU E 1 112 ? -15.448 -40.488 44.040 1.000 71.331 110 GLU E O 1
ATOM 5126 N N . ALA E 1 113 ? -16.829 -41.211 42.387 1.000 76.264 111 ALA E N 1
ATOM 5127 C CA . ALA E 1 113 ? -15.904 -42.192 41.843 1.000 73.297 111 ALA E CA 1
ATOM 5128 C C . ALA E 1 113 ? -14.611 -41.506 41.403 1.000 70.464 111 ALA E C 1
ATOM 5129 O O . ALA E 1 113 ? -13.524 -41.976 41.742 1.000 64.603 111 ALA E O 1
ATOM 5131 N N . ARG E 1 114 ? -14.753 -40.398 40.665 1.000 70.120 112 ARG E N 1
ATOM 5132 C CA . ARG E 1 114 ? -13.611 -39.612 40.235 1.000 71.147 112 ARG E CA 1
ATOM 5133 C C . ARG E 1 114 ? -12.684 -39.363 41.421 1.000 69.203 112 ARG E C 1
ATOM 5134 O O . ARG E 1 114 ? -11.486 -39.601 41.342 1.000 64.290 112 ARG E O 1
ATOM 5142 N N . MET E 1 115 ? -13.262 -38.893 42.528 1.000 70.452 113 MET E N 1
ATOM 5143 C CA . MET E 1 115 ? -12.483 -38.479 43.679 1.000 69.970 113 MET E CA 1
ATOM 5144 C C . MET E 1 115 ? -11.751 -39.682 44.269 1.000 69.647 113 MET E C 1
ATOM 5145 O O . MET E 1 115 ? -10.580 -39.576 44.619 1.000 67.928 113 MET E O 1
ATOM 5150 N N . ARG E 1 116 ? -12.445 -40.822 44.362 1.000 69.430 114 ARG E N 1
ATOM 5151 C CA . ARG E 1 116 ? -11.857 -42.029 44.922 1.000 68.394 114 ARG E CA 1
ATOM 5152 C C . ARG E 1 116 ? -10.697 -42.468 44.035 1.000 69.393 114 ARG E C 1
ATOM 5153 O O . ARG E 1 116 ? -9.615 -42.733 44.539 1.000 70.965 114 ARG E O 1
ATOM 5161 N N . ILE E 1 117 ? -10.915 -42.497 42.711 1.000 71.512 115 ILE E N 1
ATOM 5162 C CA . ILE E 1 117 ? -9.909 -42.950 41.763 1.000 68.533 115 ILE E CA 1
ATOM 5163 C C . ILE E 1 117 ? -8.650 -42.091 41.871 1.000 69.183 115 ILE E C 1
ATOM 5164 O O . ILE E 1 117 ? -7.554 -42.634 41.984 1.000 71.549 115 ILE E O 1
ATOM 5168 N N . LEU E 1 118 ? -8.811 -40.754 41.842 1.000 68.930 116 LEU E N 1
ATOM 5169 C CA . LEU E 1 118 ? -7.701 -39.825 42.005 1.000 62.770 116 LEU E CA 1
ATOM 5170 C C . LEU E 1 118 ? -6.911 -40.131 43.273 1.000 60.681 116 LEU E C 1
ATOM 5171 O O . LEU E 1 118 ? -5.690 -40.076 43.265 1.000 59.311 116 LEU E O 1
ATOM 5176 N N . GLU E 1 119 ? -7.608 -40.458 44.367 1.000 61.847 117 GLU E N 1
ATOM 5177 C CA . GLU E 1 119 ? -6.941 -40.703 45.632 1.000 63.137 117 GLU E CA 1
ATOM 5178 C C . GLU E 1 119 ? -6.207 -42.035 45.580 1.000 61.095 117 GLU E C 1
ATOM 5179 O O . GLU E 1 119 ? -5.066 -42.122 46.004 1.000 60.005 117 GLU E O 1
ATOM 5185 N N . GLY E 1 120 ? -6.866 -43.060 45.050 1.000 62.718 118 GLY E N 1
ATOM 5186 C CA . GLY E 1 120 ? -6.255 -44.369 44.879 1.000 66.454 118 GLY E CA 1
ATOM 5187 C C . GLY E 1 120 ? -5.005 -44.315 44.004 1.000 67.091 118 GLY E C 1
ATOM 5188 O O . GLY E 1 120 ? -4.031 -45.027 44.270 1.000 69.711 118 GLY E O 1
ATOM 5189 N N . ARG E 1 121 ? -5.036 -43.449 42.979 1.000 62.817 119 ARG E N 1
ATOM 5190 C CA . ARG E 1 121 ? -3.872 -43.221 42.148 1.000 61.451 119 ARG E CA 1
ATOM 5191 C C . ARG E 1 121 ? -2.791 -42.523 42.974 1.000 62.152 119 ARG E C 1
ATOM 5192 O O . ARG E 1 121 ? -1.632 -42.924 42.936 1.000 63.536 119 ARG E O 1
ATOM 5200 N N . ARG E 1 122 ? -3.178 -41.500 43.741 1.000 61.811 120 ARG E N 1
ATOM 5201 C CA . ARG E 1 122 ? -2.235 -40.739 44.547 1.000 61.751 120 ARG E CA 1
ATOM 5202 C C . ARG E 1 122 ? -1.530 -41.648 45.547 1.000 61.285 120 ARG E C 1
ATOM 5203 O O . ARG E 1 122 ? -0.335 -41.502 45.772 1.000 63.417 120 ARG E O 1
ATOM 5211 N N . ARG E 1 123 ? -2.270 -42.603 46.122 1.000 62.552 121 ARG E N 1
ATOM 5212 C CA . ARG E 1 123 ? -1.700 -43.573 47.039 1.000 63.487 121 ARG E CA 1
ATOM 5213 C C . ARG E 1 123 ? -0.659 -44.414 46.317 1.000 62.664 121 ARG E C 1
ATOM 5214 O O . ARG E 1 123 ? 0.405 -44.696 46.855 1.000 59.365 121 ARG E O 1
ATOM 5222 N N . GLN E 1 124 ? -0.982 -44.814 45.089 1.000 63.753 122 GLN E N 1
ATOM 5223 C CA . GLN E 1 124 ? -0.057 -45.662 44.360 1.000 64.476 122 GLN E CA 1
ATOM 5224 C C . GLN E 1 124 ? 1.221 -44.917 43.975 1.000 62.122 122 GLN E C 1
ATOM 5225 O O . GLN E 1 124 ? 2.304 -45.482 44.053 1.000 63.992 122 GLN E O 1
ATOM 5231 N N . VAL E 1 125 ? 1.098 -43.671 43.528 1.000 58.400 123 VAL E N 1
ATOM 5232 C CA . VAL E 1 125 ? 2.276 -42.930 43.102 1.000 60.029 123 VAL E CA 1
ATOM 5233 C C . VAL E 1 125 ? 3.099 -42.530 44.319 1.000 61.469 123 VAL E C 1
ATOM 5234 O O . VAL E 1 125 ? 4.325 -42.533 44.243 1.000 63.527 123 VAL E O 1
ATOM 5238 N N . GLU E 1 126 ? 2.421 -42.208 45.429 1.000 63.114 124 GLU E N 1
ATOM 5239 C CA . GLU E 1 126 ? 3.085 -41.890 46.684 1.000 64.964 124 GLU E CA 1
ATOM 5240 C C . GLU E 1 126 ? 3.994 -43.052 47.082 1.000 68.244 124 GLU E C 1
ATOM 5241 O O . GLU E 1 126 ? 5.152 -42.823 47.435 1.000 70.762 124 GLU E O 1
ATOM 5247 N N . GLU E 1 127 ? 3.455 -44.281 47.023 1.000 68.521 125 GLU E N 1
ATOM 5248 C CA . GLU E 1 127 ? 4.194 -45.457 47.448 1.000 72.060 125 GLU E CA 1
ATOM 5249 C C . GLU E 1 127 ? 5.365 -45.699 46.498 1.000 70.048 125 GLU E C 1
ATOM 5250 O O . GLU E 1 127 ? 6.437 -46.105 46.932 1.000 66.562 125 GLU E O 1
ATOM 5256 N N . ARG E 1 128 ? 5.139 -45.455 45.201 1.000 69.856 126 ARG E N 1
ATOM 5257 C CA . ARG E 1 128 ? 6.182 -45.579 44.197 1.000 71.107 126 ARG E CA 1
ATOM 5258 C C . ARG E 1 128 ? 7.338 -44.639 44.549 1.000 73.061 126 ARG E C 1
ATOM 5259 O O . ARG E 1 128 ? 8.485 -45.073 44.641 1.000 78.557 126 ARG E O 1
ATOM 5267 N N . ARG E 1 129 ? 6.996 -43.374 44.819 1.000 68.420 127 ARG E N 1
ATOM 5268 C CA . ARG E 1 129 ? 7.945 -42.348 45.214 1.000 67.757 127 ARG E CA 1
ATOM 5269 C C . ARG E 1 129 ? 8.756 -42.775 46.442 1.000 64.802 127 ARG E C 1
ATOM 5270 O O . ARG E 1 129 ? 9.954 -42.525 46.518 1.000 61.238 127 ARG E O 1
ATOM 5278 N N . GLU E 1 130 ? 8.098 -43.419 47.401 1.000 65.467 128 GLU E N 1
ATOM 5279 C CA . GLU E 1 130 ? 8.731 -43.803 48.653 1.000 66.845 128 GLU E CA 1
ATOM 5280 C C . GLU E 1 130 ? 9.794 -44.861 48.376 1.000 66.424 128 GLU E C 1
ATOM 5281 O O . GLU E 1 130 ? 10.940 -44.731 48.823 1.000 63.000 128 GLU E O 1
ATOM 5287 N N . GLY E 1 131 ? 9.396 -45.901 47.619 1.000 63.598 129 GLY E N 1
ATOM 5288 C CA . GLY E 1 131 ? 10.296 -46.958 47.198 1.000 63.178 129 GLY E CA 1
ATOM 5289 C C . GLY E 1 131 ? 11.526 -46.397 46.492 1.000 63.127 129 GLY E C 1
ATOM 5290 O O . GLY E 1 131 ? 12.633 -46.906 46.679 1.000 61.783 129 GLY E O 1
ATOM 5291 N N . LEU E 1 132 ? 11.307 -45.329 45.709 1.000 60.286 130 LEU E N 1
ATOM 5292 C CA . LEU E 1 132 ? 12.354 -44.737 44.896 1.000 59.017 130 LEU E CA 1
ATOM 5293 C C . LEU E 1 132 ? 13.282 -43.857 45.729 1.000 61.532 130 LEU E C 1
ATOM 5294 O O . LEU E 1 132 ? 14.488 -43.890 45.495 1.000 65.921 130 LEU E O 1
ATOM 5299 N N . ARG E 1 133 ? 12.727 -43.071 46.676 1.000 62.833 131 ARG E N 1
ATOM 5300 C CA . ARG E 1 133 ? 13.517 -42.352 47.670 1.000 59.319 131 ARG E CA 1
ATOM 5301 C C . ARG E 1 133 ? 14.395 -43.357 48.411 1.000 61.617 131 ARG E C 1
ATOM 5302 O O . ARG E 1 133 ? 15.608 -43.150 48.529 1.000 59.627 131 ARG E O 1
ATOM 5306 N N . GLU E 1 134 ? 13.760 -44.441 48.901 1.000 63.520 132 GLU E N 1
ATOM 5307 C CA . GLU E 1 134 ? 14.452 -45.472 49.656 1.000 64.420 132 GLU E CA 1
ATOM 5308 C C . GLU E 1 134 ? 15.536 -46.098 48.784 1.000 64.929 132 GLU E C 1
ATOM 5309 O O . GLU E 1 134 ? 16.627 -46.384 49.266 1.000 67.758 132 GLU E O 1
ATOM 5311 N N . ALA E 1 135 ? 15.230 -46.297 47.494 1.000 65.591 133 ALA E N 1
ATOM 5312 C CA . ALA E 1 135 ? 16.158 -46.941 46.577 1.000 69.421 133 ALA E CA 1
ATOM 5313 C C . ALA E 1 135 ? 17.418 -46.099 46.379 1.000 69.515 133 ALA E C 1
ATOM 5314 O O . ALA E 1 135 ? 18.515 -46.643 46.376 1.000 73.203 133 ALA E O 1
ATOM 5316 N N . VAL E 1 136 ? 17.249 -44.781 46.221 1.000 66.097 134 VAL E N 1
ATOM 5317 C CA . VAL E 1 136 ? 18.345 -43.845 46.035 1.000 65.811 134 VAL E CA 1
ATOM 5318 C C . VAL E 1 136 ? 19.228 -43.841 47.280 1.000 70.733 134 VAL E C 1
ATOM 5319 O O . VAL E 1 136 ? 20.454 -43.834 47.186 1.000 71.428 134 VAL E O 1
ATOM 5323 N N . ALA E 1 137 ? 18.587 -43.868 48.452 1.000 76.548 135 ALA E N 1
ATOM 5324 C CA . ALA E 1 137 ? 19.295 -43.822 49.726 1.000 78.661 135 ALA E CA 1
ATOM 5325 C C . ALA E 1 137 ? 20.311 -44.967 49.798 1.000 85.146 135 ALA E C 1
ATOM 5326 O O . ALA E 1 137 ? 21.473 -44.777 50.149 1.000 91.786 135 ALA E O 1
ATOM 5328 N N . ARG E 1 138 ? 19.871 -46.168 49.427 1.000 87.507 136 ARG E N 1
ATOM 5329 C CA . ARG E 1 138 ? 20.669 -47.372 49.580 1.000 93.831 136 ARG E CA 1
ATOM 5330 C C . ARG E 1 138 ? 21.725 -47.455 48.474 1.000 95.028 136 ARG E C 1
ATOM 5331 O O . ARG E 1 138 ? 22.613 -48.302 48.560 1.000 100.148 136 ARG E O 1
ATOM 5339 N N . ALA E 1 139 ? 21.630 -46.599 47.445 1.000 89.636 137 ALA E N 1
ATOM 5340 C CA . ALA E 1 139 ? 22.623 -46.588 46.370 1.000 89.152 137 ALA E CA 1
ATOM 5341 C C . ALA E 1 139 ? 23.754 -45.622 46.708 1.000 90.847 137 ALA E C 1
ATOM 5342 O O . ALA E 1 139 ? 23.513 -44.419 46.807 1.000 88.829 137 ALA E O 1
ATOM 5344 N N . SER E 1 140 ? 24.984 -46.143 46.870 1.000 92.918 138 SER E N 1
ATOM 5345 C CA . SER E 1 140 ? 26.138 -45.308 47.191 1.000 90.696 138 SER E CA 1
ATOM 5346 C C . SER E 1 140 ? 27.428 -45.884 46.589 1.000 90.111 138 SER E C 1
ATOM 5347 O O . SER E 1 140 ? 27.870 -45.341 45.539 1.000 87.150 138 SER E O 1
ATOM 5350 N N . ASP E 1 144 ? 27.997 -48.140 42.222 1.000 93.349 142 ASP E N 1
ATOM 5351 C CA . ASP E 1 144 ? 26.695 -48.449 41.572 1.000 96.214 142 ASP E CA 1
ATOM 5352 C C . ASP E 1 144 ? 25.945 -47.137 41.342 1.000 91.068 142 ASP E C 1
ATOM 5353 O O . ASP E 1 144 ? 24.818 -46.934 41.820 1.000 86.363 142 ASP E O 1
ATOM 5358 N N . ARG E 1 145 ? 26.581 -46.268 40.542 1.000 86.023 143 ARG E N 1
ATOM 5359 C CA . ARG E 1 145 ? 26.124 -44.901 40.344 1.000 80.352 143 ARG E CA 1
ATOM 5360 C C . ARG E 1 145 ? 24.965 -44.875 39.357 1.000 79.970 143 ARG E C 1
ATOM 5361 O O . ARG E 1 145 ? 24.205 -43.902 39.377 1.000 76.777 143 ARG E O 1
ATOM 5363 N N . TYR E 1 146 ? 24.859 -45.912 38.496 1.000 81.143 144 TYR E N 1
ATOM 5364 C CA . TYR E 1 146 ? 23.929 -45.898 37.379 1.000 78.961 144 TYR E CA 1
ATOM 5365 C C . TYR E 1 146 ? 22.511 -46.192 37.849 1.000 75.724 144 TYR E C 1
ATOM 5366 O O . TYR E 1 146 ? 21.607 -45.434 37.503 1.000 74.604 144 TYR E O 1
ATOM 5375 N N . THR E 1 147 ? 22.348 -47.254 38.649 1.000 73.895 145 THR E N 1
ATOM 5376 C CA . THR E 1 147 ? 21.091 -47.564 39.312 1.000 69.951 145 THR E CA 1
ATOM 5377 C C . THR E 1 147 ? 20.536 -46.345 40.039 1.000 69.302 145 THR E C 1
ATOM 5378 O O . THR E 1 147 ? 19.336 -46.085 39.982 1.000 67.802 145 THR E O 1
ATOM 5382 N N . ARG E 1 148 ? 21.416 -45.617 40.737 1.000 73.567 146 ARG E N 1
ATOM 5383 C CA . ARG E 1 148 ? 20.967 -44.491 41.547 1.000 73.244 146 ARG E CA 1
ATOM 5384 C C . ARG E 1 148 ? 20.326 -43.429 40.667 1.000 72.278 146 ARG E C 1
ATOM 5385 O O . ARG E 1 148 ? 19.262 -42.936 41.019 1.000 70.177 146 ARG E O 1
ATOM 5393 N N . GLN E 1 149 ? 20.972 -43.108 39.534 1.000 71.830 147 GLN E N 1
ATOM 5394 C CA . GLN E 1 149 ? 20.530 -42.045 38.645 1.000 69.488 147 GLN E CA 1
ATOM 5395 C C . GLN E 1 149 ? 19.173 -42.385 38.029 1.000 70.016 147 GLN E C 1
ATOM 5396 O O . GLN E 1 149 ? 18.319 -41.508 37.869 1.000 70.811 147 GLN E O 1
ATOM 5402 N N . LEU E 1 150 ? 19.002 -43.668 37.685 1.000 65.349 148 LEU E N 1
ATOM 5403 C CA . LEU E 1 150 ? 17.757 -44.137 37.107 1.000 61.490 148 LEU E CA 1
ATOM 5404 C C . LEU E 1 150 ? 16.633 -43.933 38.108 1.000 59.001 148 LEU E C 1
ATOM 5405 O O . LEU E 1 150 ? 15.600 -43.343 37.807 1.000 58.916 148 LEU E O 1
ATOM 5410 N N . HIS E 1 151 ? 16.876 -44.392 39.326 1.000 60.678 149 HIS E N 1
ATOM 5411 C CA . HIS E 1 151 ? 15.903 -44.235 40.395 1.000 63.599 149 HIS E CA 1
ATOM 5412 C C . HIS E 1 151 ? 15.620 -42.752 40.591 1.000 67.587 149 HIS E C 1
ATOM 5413 O O . HIS E 1 151 ? 14.462 -42.346 40.687 1.000 68.373 149 HIS E O 1
ATOM 5420 N N . GLN E 1 152 ? 16.692 -41.946 40.626 1.000 70.036 150 GLN E N 1
ATOM 5421 C CA . GLN E 1 152 ? 16.592 -40.501 40.759 1.000 66.710 150 GLN E CA 1
ATOM 5422 C C . GLN E 1 152 ? 15.626 -39.968 39.711 1.000 65.615 150 GLN E C 1
ATOM 5423 O O . GLN E 1 152 ? 14.795 -39.122 40.037 1.000 65.427 150 GLN E O 1
ATOM 5429 N N . LEU E 1 153 ? 15.733 -40.469 38.464 1.000 64.269 151 LEU E N 1
ATOM 5430 C CA . LEU E 1 153 ? 14.858 -40.021 37.391 1.000 59.929 151 LEU E CA 1
ATOM 5431 C C . LEU E 1 153 ? 13.427 -40.427 37.721 1.000 58.960 151 LEU E C 1
ATOM 5432 O O . LEU E 1 153 ? 12.515 -39.594 37.676 1.000 57.312 151 LEU E O 1
ATOM 5437 N N . GLY E 1 154 ? 13.272 -41.709 38.086 1.000 61.629 152 GLY E N 1
ATOM 5438 C CA . GLY E 1 154 ? 11.997 -42.252 38.522 1.000 60.487 152 GLY E CA 1
ATOM 5439 C C . GLY E 1 154 ? 11.352 -41.372 39.593 1.000 58.734 152 GLY E C 1
ATOM 5440 O O . GLY E 1 154 ? 10.159 -41.099 39.517 1.000 52.892 152 GLY E O 1
ATOM 5441 N N . LEU E 1 155 ? 12.182 -40.922 40.556 1.000 58.835 153 LEU E N 1
ATOM 5442 C CA . LEU E 1 155 ? 11.748 -40.150 41.704 1.000 59.574 153 LEU E CA 1
ATOM 5443 C C . LEU E 1 155 ? 11.177 -38.809 41.255 1.000 62.974 153 LEU E C 1
ATOM 5444 O O . LEU E 1 155 ? 10.050 -38.480 41.642 1.000 66.390 153 LEU E O 1
ATOM 5449 N N . GLU E 1 156 ? 11.938 -38.053 40.439 1.000 63.404 154 GLU E N 1
ATOM 5450 C CA . GLU E 1 156 ? 11.504 -36.727 40.045 1.000 62.076 154 GLU E CA 1
ATOM 5451 C C . GLU E 1 156 ? 10.155 -36.833 39.330 1.000 61.895 154 GLU E C 1
ATOM 5452 O O . GLU E 1 156 ? 9.290 -35.970 39.499 1.000 61.680 154 GLU E O 1
ATOM 5458 N N . SER E 1 157 ? 9.974 -37.898 38.526 1.000 61.153 155 SER E N 1
ATOM 5459 C CA . SER E 1 157 ? 8.739 -38.079 37.785 1.000 62.387 155 SER E CA 1
ATOM 5460 C C . SER E 1 157 ? 7.581 -38.229 38.755 1.000 61.162 155 SER E C 1
ATOM 5461 O O . SER E 1 157 ? 6.574 -37.548 38.610 1.000 60.762 155 SER E O 1
ATOM 5464 N N . SER E 1 158 ? 7.747 -39.131 39.728 1.000 59.553 156 SER E N 1
ATOM 5465 C CA . SER E 1 158 ? 6.740 -39.381 40.738 1.000 60.683 156 SER E CA 1
ATOM 5466 C C . SER E 1 158 ? 6.363 -38.065 41.415 1.000 63.611 156 SER E C 1
ATOM 5467 O O . SER E 1 158 ? 5.173 -37.743 41.559 1.000 59.830 156 SER E O 1
ATOM 5470 N N . GLU E 1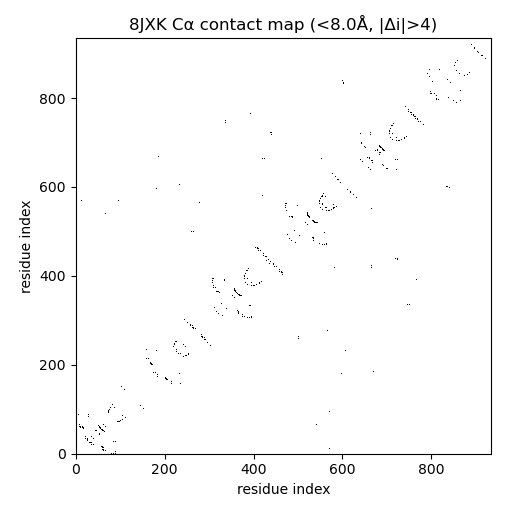 159 ? 7.398 -37.310 41.818 1.000 61.354 157 GLU E N 1
ATOM 5471 C CA . GLU E 1 159 ? 7.202 -36.032 42.472 1.000 60.249 157 GLU E CA 1
ATOM 5472 C C . GLU E 1 159 ? 6.285 -35.160 41.622 1.000 60.556 157 GLU E C 1
ATOM 5473 O O . GLU E 1 159 ? 5.309 -34.628 42.127 1.000 55.195 157 GLU E O 1
ATOM 5479 N N . ARG E 1 160 ? 6.598 -35.040 40.325 1.000 65.648 158 ARG E N 1
ATOM 5480 C CA . ARG E 1 160 ? 5.801 -34.200 39.442 1.000 67.742 158 ARG E CA 1
ATOM 5481 C C . ARG E 1 160 ? 4.359 -34.719 39.399 1.000 69.527 158 ARG E C 1
ATOM 5482 O O . ARG E 1 160 ? 3.411 -33.947 39.502 1.000 68.788 158 ARG E O 1
ATOM 5484 N N . GLU E 1 161 ? 4.193 -36.037 39.298 1.000 69.973 159 GLU E N 1
ATOM 5485 C CA . GLU E 1 161 ? 2.872 -36.616 39.136 1.000 74.691 159 GLU E CA 1
ATOM 5486 C C . GLU E 1 161 ? 2.028 -36.431 40.400 1.000 80.653 159 GLU E C 1
ATOM 5487 O O . GLU E 1 161 ? 0.851 -36.067 40.301 1.000 87.266 159 GLU E O 1
ATOM 5493 N N . VAL E 1 162 ? 2.621 -36.682 41.581 1.000 73.042 160 VAL E N 1
ATOM 5494 C CA . VAL E 1 162 ? 1.927 -36.413 42.834 1.000 69.421 160 VAL E CA 1
ATOM 5495 C C . VAL E 1 162 ? 1.457 -34.956 42.857 1.000 70.037 160 VAL E C 1
ATOM 5496 O O . VAL E 1 162 ? 0.261 -34.694 43.060 1.000 72.062 160 VAL E O 1
ATOM 5500 N N . LYS E 1 163 ? 2.398 -34.017 42.627 1.000 67.178 161 LYS E N 1
ATOM 5501 C CA . LYS E 1 163 ? 2.084 -32.596 42.657 1.000 64.821 161 LYS E CA 1
ATOM 5502 C C . LYS E 1 163 ? 0.887 -32.354 41.755 1.000 61.596 161 LYS E C 1
ATOM 5503 O O . LYS E 1 163 ? -0.003 -31.618 42.117 1.000 65.689 161 LYS E O 1
ATOM 5505 N N . TRP E 1 164 ? 0.850 -33.031 40.612 1.000 59.071 162 TRP E N 1
ATOM 5506 C CA . TRP E 1 164 ? -0.214 -32.845 39.645 1.000 61.543 162 TRP E CA 1
ATOM 5507 C C . TRP E 1 164 ? -1.525 -33.362 40.211 1.000 60.771 162 TRP E C 1
ATOM 5508 O O . TRP E 1 164 ? -2.553 -32.709 40.053 1.000 61.584 162 TRP E O 1
ATOM 5519 N N . LEU E 1 165 ? -1.481 -34.543 40.835 1.000 60.181 163 LEU E N 1
ATOM 5520 C CA . LEU E 1 165 ? -2.686 -35.200 41.312 1.000 62.358 163 LEU E CA 1
ATOM 5521 C C . LEU E 1 165 ? -3.327 -34.337 42.389 1.000 67.975 163 LEU E C 1
ATOM 5522 O O . LEU E 1 165 ? -4.542 -34.167 42.395 1.000 70.794 163 LEU E O 1
ATOM 5527 N N . ASN E 1 166 ? -2.485 -33.760 43.251 1.000 71.364 164 ASN E N 1
ATOM 5528 C CA . ASN E 1 166 ? -2.940 -32.872 44.307 1.000 74.492 164 ASN E CA 1
ATOM 5529 C C . ASN E 1 166 ? -3.655 -31.666 43.704 1.000 76.201 164 ASN E C 1
ATOM 5530 O O . ASN E 1 166 ? -4.707 -31.262 44.162 1.000 80.712 164 ASN E O 1
ATOM 5535 N N . GLU E 1 167 ? -3.060 -31.077 42.674 1.000 76.711 165 GLU E N 1
ATOM 5536 C CA . GLU E 1 167 ? -3.668 -29.948 41.982 1.000 80.757 165 GLU E CA 1
ATOM 5537 C C . GLU E 1 167 ? -4.985 -30.394 41.357 1.000 78.418 165 GLU E C 1
ATOM 5538 O O . GLU E 1 167 ? -5.969 -29.668 41.341 1.000 85.473 165 GLU E O 1
ATOM 5544 N N . LEU E 1 168 ? -4.976 -31.614 40.838 1.000 71.430 166 LEU E N 1
ATOM 5545 C CA . LEU E 1 168 ? -6.146 -32.155 40.186 1.000 70.702 166 LEU E CA 1
ATOM 5546 C C . LEU E 1 168 ? -7.161 -32.570 41.255 1.000 71.892 166 LEU E C 1
ATOM 5547 O O . LEU E 1 168 ? -8.348 -32.551 41.006 1.000 75.194 166 LEU E O 1
ATOM 5552 N N . ILE E 1 169 ? -6.705 -32.895 42.458 1.000 68.672 167 ILE E N 1
ATOM 5553 C CA . ILE E 1 169 ? -7.549 -33.364 43.529 1.000 72.163 167 ILE E CA 1
ATOM 5554 C C . ILE E 1 169 ? -8.331 -32.213 44.138 1.000 73.884 167 ILE E C 1
ATOM 5555 O O . ILE E 1 169 ? -9.361 -32.532 44.726 1.000 73.557 167 ILE E O 1
ATOM 5560 N N . ALA E 1 170 ? -7.932 -30.925 44.062 1.000 75.839 168 ALA E N 1
ATOM 5561 C CA . ALA E 1 170 ? -8.866 -29.874 44.478 1.000 82.694 168 ALA E CA 1
ATOM 5562 C C . ALA E 1 170 ? -10.052 -29.676 43.524 1.000 88.904 168 ALA E C 1
ATOM 5563 O O . ALA E 1 170 ? -10.153 -28.640 42.863 1.000 95.845 168 ALA E O 1
ATOM 5565 N N . ALA E 1 171 ? -10.913 -30.693 43.392 1.000 91.098 169 ALA E N 1
ATOM 5566 C CA . ALA E 1 171 ? -12.122 -30.680 42.585 1.000 95.156 169 ALA E CA 1
ATOM 5567 C C . ALA E 1 171 ? -13.309 -30.411 43.507 1.000 95.925 169 ALA E C 1
ATOM 5568 O O . ALA E 1 171 ? -14.394 -30.076 43.071 1.000 96.849 169 ALA E O 1
ATOM 5570 N N . GLU E 1 172 ? -13.107 -30.698 44.791 1.000 95.921 170 GLU E N 1
ATOM 5571 C CA . GLU E 1 172 ? -14.046 -30.316 45.838 1.000 96.878 170 GLU E CA 1
ATOM 5572 C C . GLU E 1 172 ? -14.135 -28.792 45.952 1.000 95.840 170 GLU E C 1
ATOM 5573 O O . GLU E 1 172 ? -15.172 -28.269 46.349 1.000 96.418 170 GLU E O 1
ATOM 5575 N N . ARG E 1 173 ? -13.045 -28.085 45.606 1.000 94.454 171 ARG E N 1
ATOM 5576 C CA . ARG E 1 173 ? -12.963 -26.638 45.673 1.000 95.254 171 ARG E CA 1
ATOM 5577 C C . ARG E 1 173 ? -14.045 -26.018 44.797 1.000 97.031 171 ARG E C 1
ATOM 5578 O O . ARG E 1 173 ? -14.793 -25.160 45.282 1.000 100.290 171 ARG E O 1
ATOM 5580 N N . ALA E 1 174 ? -14.137 -26.484 43.534 1.000 96.162 172 ALA E N 1
ATOM 5581 C CA . ALA E 1 174 ? -15.219 -26.075 42.645 1.000 100.416 172 ALA E CA 1
ATOM 5582 C C . ALA E 1 174 ? -16.561 -26.666 43.114 1.000 100.561 172 ALA E C 1
ATOM 5583 O O . ALA E 1 174 ? -16.584 -27.879 43.461 1.000 102.028 172 ALA E O 1
ATOM 5585 N N . PHE F 1 2 ? 45.319 -80.922 26.939 1.000 98.693 0 PHE F N 1
ATOM 5586 C CA . PHE F 1 2 ? 43.909 -80.434 27.104 1.000 100.391 0 PHE F CA 1
ATOM 5587 C C . PHE F 1 2 ? 43.872 -78.907 27.109 1.000 100.018 0 PHE F C 1
ATOM 5588 O O . PHE F 1 2 ? 44.910 -78.245 27.166 1.000 98.156 0 PHE F O 1
ATOM 5590 N N . MET F 1 3 ? 42.642 -78.377 27.044 1.000 101.728 1 MET F N 1
ATOM 5591 C CA . MET F 1 3 ? 42.367 -76.948 26.944 1.000 98.436 1 MET F CA 1
ATOM 5592 C C . MET F 1 3 ? 42.981 -76.381 25.651 1.000 94.100 1 MET F C 1
ATOM 5593 O O . MET F 1 3 ? 43.477 -75.254 25.657 1.000 88.663 1 MET F O 1
ATOM 5598 N N . LEU F 1 4 ? 43.060 -77.202 24.586 1.000 95.142 2 LEU F N 1
ATOM 5599 C CA . LEU F 1 4 ? 43.138 -76.663 23.237 1.000 93.931 2 LEU F CA 1
ATOM 5600 C C . LEU F 1 4 ? 41.731 -76.205 22.882 1.000 96.678 2 LEU F C 1
ATOM 5601 O O . LEU F 1 4 ? 40.843 -77.001 22.608 1.000 97.564 2 LEU F O 1
ATOM 5606 N N . GLU F 1 5 ? 41.563 -74.894 22.866 1.000 96.197 3 GLU F N 1
ATOM 5607 C CA . GLU F 1 5 ? 40.279 -74.192 22.821 1.000 94.696 3 GLU F CA 1
ATOM 5608 C C . GLU F 1 5 ? 40.570 -72.723 23.096 1.000 92.570 3 GLU F C 1
ATOM 5609 O O . GLU F 1 5 ? 40.262 -71.878 22.267 1.000 99.409 3 GLU F O 1
ATOM 5611 N N . LEU F 1 6 ? 41.313 -72.453 24.178 1.000 89.292 4 LEU F N 1
ATOM 5612 C CA . LEU F 1 6 ? 41.977 -71.177 24.401 1.000 87.220 4 LEU F CA 1
ATOM 5613 C C . LEU F 1 6 ? 42.806 -70.820 23.171 1.000 86.738 4 LEU F C 1
ATOM 5614 O O . LEU F 1 6 ? 42.785 -69.676 22.723 1.000 83.407 4 LEU F O 1
ATOM 5617 N N . ALA F 1 7 ? 43.594 -71.783 22.667 1.000 88.484 5 ALA F N 1
ATOM 5618 C CA . ALA F 1 7 ? 44.414 -71.538 21.497 1.000 90.031 5 ALA F CA 1
ATOM 5619 C C . ALA F 1 7 ? 43.521 -71.092 20.332 1.000 89.964 5 ALA F C 1
ATOM 5620 O O . ALA F 1 7 ? 43.797 -70.085 19.668 1.000 86.502 5 ALA F O 1
ATOM 5622 N N . ILE F 1 8 ? 42.447 -71.859 20.109 1.000 90.103 6 ILE F N 1
ATOM 5623 C CA . ILE F 1 8 ? 41.613 -71.670 18.929 1.000 91.391 6 ILE F CA 1
ATOM 5624 C C . ILE F 1 8 ? 40.834 -70.365 19.080 1.000 92.640 6 ILE F C 1
ATOM 5625 O O . ILE F 1 8 ? 40.934 -69.492 18.218 1.000 89.062 6 ILE F O 1
ATOM 5627 N N . LEU F 1 9 ? 40.101 -70.241 20.198 1.000 90.569 7 LEU F N 1
ATOM 5628 C CA . LEU F 1 9 ? 39.279 -69.075 20.496 1.000 86.213 7 LEU F CA 1
ATOM 5629 C C . LEU F 1 9 ? 40.147 -67.825 20.494 1.000 83.620 7 LEU F C 1
ATOM 5630 O O . LEU F 1 9 ? 39.752 -66.802 19.928 1.000 84.205 7 LEU F O 1
ATOM 5632 N N . GLY F 1 10 ? 41.348 -67.924 21.068 1.000 83.352 8 GLY F N 1
ATOM 5633 C CA . GLY F 1 10 ? 42.235 -66.774 21.175 1.000 86.584 8 GLY F CA 1
ATOM 5634 C C . GLY F 1 10 ? 42.750 -66.322 19.816 1.000 88.263 8 GLY F C 1
ATOM 5635 O O . GLY F 1 10 ? 43.001 -65.129 19.607 1.000 89.835 8 GLY F O 1
ATOM 5636 N N . LEU F 1 11 ? 42.881 -67.285 18.893 1.000 87.052 9 LEU F N 1
ATOM 5637 C CA . LEU F 1 11 ? 43.350 -66.951 17.554 1.000 86.946 9 LEU F CA 1
ATOM 5638 C C . LEU F 1 11 ? 42.166 -66.393 16.773 1.000 91.324 9 LEU F C 1
ATOM 5639 O O . LEU F 1 11 ? 42.300 -65.395 16.099 1.000 94.562 9 LEU F O 1
ATOM 5644 N N . LEU F 1 12 ? 41.034 -67.088 16.895 1.000 92.001 10 LEU F N 1
ATOM 5645 C CA . LEU F 1 12 ? 39.915 -67.004 15.986 1.000 93.512 10 LEU F CA 1
ATOM 5646 C C . LEU F 1 12 ? 39.357 -65.601 16.016 1.000 101.135 10 LEU F C 1
ATOM 5647 O O . LEU F 1 12 ? 39.202 -65.037 14.936 1.000 111.943 10 LEU F O 1
ATOM 5649 N N . ILE F 1 13 ? 39.188 -65.049 17.233 1.000 99.777 11 ILE F N 1
ATOM 5650 C CA . ILE F 1 13 ? 38.538 -63.753 17.385 1.000 102.503 11 ILE F CA 1
ATOM 5651 C C . ILE F 1 13 ? 39.307 -62.660 16.628 1.000 107.718 11 ILE F C 1
ATOM 5652 O O . ILE F 1 13 ? 38.695 -61.761 16.042 1.000 113.034 11 ILE F O 1
ATOM 5654 N N . GLU F 1 14 ? 40.645 -62.799 16.587 1.000 106.885 12 GLU F N 1
ATOM 5655 C CA . GLU F 1 14 ? 41.544 -61.856 15.935 1.000 108.252 12 GLU F CA 1
ATOM 5656 C C . GLU F 1 14 ? 41.176 -61.661 14.464 1.000 112.453 12 GLU F C 1
ATOM 5657 O O . GLU F 1 14 ? 41.003 -60.488 14.116 1.000 119.384 12 GLU F O 1
ATOM 5663 N N . SER F 1 15 ? 41.024 -62.731 13.649 1.000 111.367 13 SER F N 1
ATOM 5664 C CA . SER F 1 15 ? 40.385 -62.560 12.331 1.000 116.714 13 SER F CA 1
ATOM 5665 C C . SER F 1 15 ? 39.847 -63.856 11.713 1.000 117.597 13 SER F C 1
ATOM 5666 O O . SER F 1 15 ? 40.488 -64.402 10.809 1.000 119.508 13 SER F O 1
ATOM 5669 N N . PRO F 1 16 ? 38.612 -64.310 12.063 1.000 115.681 14 PRO F N 1
ATOM 5670 C CA . PRO F 1 16 ? 38.147 -65.669 11.740 1.000 112.287 14 PRO F CA 1
ATOM 5671 C C . PRO F 1 16 ? 38.480 -66.347 10.418 1.000 111.380 14 PRO F C 1
ATOM 5672 O O . PRO F 1 16 ? 37.643 -66.421 9.529 1.000 113.139 14 PRO F O 1
ATOM 5676 N N . MET F 1 17 ? 39.676 -66.947 10.319 1.000 109.977 15 MET F N 1
ATOM 5677 C CA . MET F 1 17 ? 40.143 -67.596 9.100 1.000 111.482 15 MET F CA 1
ATOM 5678 C C . MET F 1 17 ? 39.817 -69.096 9.107 1.000 112.331 15 MET F C 1
ATOM 5679 O O . MET F 1 17 ? 39.092 -69.594 9.968 1.000 105.346 15 MET F O 1
ATOM 5682 N N . HIS F 1 18 ? 40.280 -69.778 8.047 1.000 117.146 16 HIS F N 1
ATOM 5683 C CA . HIS F 1 18 ? 40.187 -71.214 7.853 1.000 119.448 16 HIS F CA 1
ATOM 5684 C C . HIS F 1 18 ? 41.481 -71.872 8.337 1.000 121.312 16 HIS F C 1
ATOM 5685 O O . HIS F 1 18 ? 42.312 -71.264 9.014 1.000 118.582 16 HIS F O 1
ATOM 5687 N N . GLY F 1 19 ? 41.644 -73.153 7.971 1.000 124.768 17 GLY F N 1
ATOM 5688 C CA . GLY F 1 19 ? 42.846 -73.927 8.238 1.000 117.872 17 GLY F CA 1
ATOM 5689 C C . GLY F 1 19 ? 44.110 -73.136 7.933 1.000 116.631 17 GLY F C 1
ATOM 5690 O O . GLY F 1 19 ? 44.974 -73.068 8.767 1.000 110.275 17 GLY F O 1
ATOM 5691 N N . TYR F 1 20 ? 44.196 -72.489 6.763 1.000 128.386 18 TYR F N 1
ATOM 5692 C CA . TYR F 1 20 ? 45.301 -71.578 6.450 1.000 127.007 18 TYR F CA 1
ATOM 5693 C C . TYR F 1 20 ? 45.338 -70.497 7.550 1.000 123.232 18 TYR F C 1
ATOM 5694 O O . TYR F 1 20 ? 44.372 -69.754 7.744 1.000 128.795 18 TYR F O 1
ATOM 5696 N N . GLU F 1 21 ? 46.380 -70.552 8.388 1.000 115.016 19 GLU F N 1
ATOM 5697 C CA . GLU F 1 21 ? 46.566 -69.614 9.487 1.000 113.972 19 GLU F CA 1
ATOM 5698 C C . GLU F 1 21 ? 46.108 -70.164 10.847 1.000 116.786 19 GLU F C 1
ATOM 5699 O O . GLU F 1 21 ? 46.598 -69.684 11.870 1.000 106.707 19 GLU F O 1
ATOM 5701 N N . LEU F 1 22 ? 45.164 -71.129 10.901 1.000 119.190 20 LEU F N 1
ATOM 5702 C CA . LEU F 1 22 ? 44.847 -71.793 12.160 1.000 110.136 20 LEU F CA 1
ATOM 5703 C C . LEU F 1 22 ? 45.999 -72.743 12.432 1.000 108.817 20 LEU F C 1
ATOM 5704 O O . LEU F 1 22 ? 46.791 -72.533 13.350 1.000 111.512 20 LEU F O 1
ATOM 5706 N N . ARG F 1 23 ? 46.074 -73.799 11.603 1.000 105.350 21 ARG F N 1
ATOM 5707 C CA . ARG F 1 23 ? 47.093 -74.838 11.724 1.000 99.022 21 ARG F CA 1
ATOM 5708 C C . ARG F 1 23 ? 48.480 -74.207 11.652 1.000 96.121 21 ARG F C 1
ATOM 5709 O O . ARG F 1 23 ? 49.340 -74.574 12.451 1.000 90.017 21 ARG F O 1
ATOM 5711 N N . LYS F 1 24 ? 48.669 -73.248 10.729 1.000 94.994 22 LYS F N 1
ATOM 5712 C CA . LYS F 1 24 ? 49.930 -72.537 10.605 1.000 96.309 22 LYS F CA 1
ATOM 5713 C C . LYS F 1 24 ? 50.290 -71.865 11.931 1.000 93.341 22 LYS F C 1
ATOM 5714 O O . LYS F 1 24 ? 51.371 -72.095 12.492 1.000 93.688 22 LYS F O 1
ATOM 5716 N N . ARG F 1 25 ? 49.374 -71.028 12.424 1.000 93.979 23 ARG F N 1
ATOM 5717 C CA . ARG F 1 25 ? 49.655 -70.242 13.624 1.000 90.800 23 ARG F CA 1
ATOM 5718 C C . ARG F 1 25 ? 49.709 -71.177 14.827 1.000 85.450 23 ARG F C 1
ATOM 5719 O O . ARG F 1 25 ? 50.644 -71.146 15.614 1.000 81.636 23 ARG F O 1
ATOM 5721 N N . LEU F 1 26 ? 48.714 -72.071 14.915 1.000 84.944 24 LEU F N 1
ATOM 5722 C CA . LEU F 1 26 ? 48.623 -73.113 15.920 1.000 88.424 24 LEU F CA 1
ATOM 5723 C C . LEU F 1 26 ? 49.935 -73.892 15.999 1.000 91.108 24 LEU F C 1
ATOM 5724 O O . LEU F 1 26 ? 50.430 -74.181 17.085 1.000 85.826 24 LEU F O 1
ATOM 5729 N N . THR F 1 27 ? 50.461 -74.273 14.824 1.000 92.762 25 THR F N 1
ATOM 5730 C CA . THR F 1 27 ? 51.685 -75.034 14.765 1.000 89.200 25 THR F CA 1
ATOM 5731 C C . THR F 1 27 ? 52.826 -74.191 15.323 1.000 90.015 25 THR F C 1
ATOM 5732 O O . THR F 1 27 ? 53.703 -74.753 15.960 1.000 97.006 25 THR F O 1
ATOM 5736 N N . GLY F 1 28 ? 52.800 -72.881 15.073 1.000 85.582 26 GLY F N 1
ATOM 5737 C CA . GLY F 1 28 ? 53.837 -71.995 15.544 1.000 83.706 26 GLY F CA 1
ATOM 5738 C C . GLY F 1 28 ? 53.858 -71.827 17.054 1.000 83.619 26 GLY F C 1
ATOM 5739 O O . GLY F 1 28 ? 54.352 -70.782 17.474 1.000 78.118 26 GLY F O 1
ATOM 5740 N N . LEU F 1 29 ? 53.255 -72.738 17.835 1.000 90.940 27 LEU F N 1
ATOM 5741 C CA . LEU F 1 29 ? 53.464 -72.788 19.280 1.000 91.054 27 LEU F CA 1
ATOM 5742 C C . LEU F 1 29 ? 54.763 -73.536 19.598 1.000 90.239 27 LEU F C 1
ATOM 5743 O O . LEU F 1 29 ? 55.408 -73.246 20.596 1.000 93.918 27 LEU F O 1
ATOM 5745 N N . LEU F 1 30 ? 55.118 -74.543 18.783 1.000 87.267 28 LEU F N 1
ATOM 5746 C CA . LEU F 1 30 ? 56.359 -75.303 18.937 1.000 78.462 28 LEU F CA 1
ATOM 5747 C C . LEU F 1 30 ? 57.083 -75.623 17.613 1.000 72.343 28 LEU F C 1
ATOM 5748 O O . LEU F 1 30 ? 58.307 -75.431 17.569 1.000 65.975 28 LEU F O 1
ATOM 5750 N N . GLY F 1 31 ? 56.406 -76.184 16.582 1.000 69.397 29 GLY F N 1
ATOM 5751 C CA . GLY F 1 31 ? 56.981 -76.176 15.229 1.000 71.235 29 GLY F CA 1
ATOM 5752 C C . GLY F 1 31 ? 57.517 -77.487 14.619 1.000 70.220 29 GLY F C 1
ATOM 5753 O O . GLY F 1 31 ? 58.416 -78.139 15.135 1.000 68.897 29 GLY F O 1
ATOM 5754 N N . ALA F 1 32 ? 57.035 -77.817 13.415 1.000 72.254 30 ALA F N 1
ATOM 5755 C CA . ALA F 1 32 ? 57.589 -78.860 12.559 1.000 70.883 30 ALA F CA 1
ATOM 5756 C C . ALA F 1 32 ? 56.691 -80.096 12.580 1.000 69.879 30 ALA F C 1
ATOM 5757 O O . ALA F 1 32 ? 55.560 -79.970 12.093 1.000 68.323 30 ALA F O 1
ATOM 5759 N N . GLY F 1 39 ? 49.098 -80.398 13.380 1.000 74.248 37 GLY F N 1
ATOM 5760 C CA . GLY F 1 39 ? 48.141 -81.525 13.323 1.000 80.673 37 GLY F CA 1
ATOM 5761 C C . GLY F 1 39 ? 46.806 -81.124 12.697 1.000 86.879 37 GLY F C 1
ATOM 5762 O O . GLY F 1 39 ? 46.746 -80.106 12.006 1.000 89.751 37 GLY F O 1
ATOM 5763 N N . SER F 1 40 ? 45.788 -81.975 12.870 1.000 92.690 38 SER F N 1
ATOM 5764 C CA . SER F 1 40 ? 44.416 -81.591 12.567 1.000 96.898 38 SER F CA 1
ATOM 5765 C C . SER F 1 40 ? 43.664 -81.223 13.858 1.000 102.839 38 SER F C 1
ATOM 5766 O O . SER F 1 40 ? 43.327 -82.022 14.738 1.000 104.769 38 SER F O 1
ATOM 5769 N N . LEU F 1 41 ? 43.454 -79.914 14.011 1.000 105.941 39 LEU F N 1
ATOM 5770 C CA . LEU F 1 41 ? 42.527 -79.304 14.959 1.000 102.597 39 LEU F CA 1
ATOM 5771 C C . LEU F 1 41 ? 41.050 -79.649 14.668 1.000 110.215 39 LEU F C 1
ATOM 5772 O O . LEU F 1 41 ? 40.175 -79.201 15.412 1.000 115.674 39 LEU F O 1
ATOM 5777 N N . TYR F 1 42 ? 40.768 -80.349 13.558 1.000 109.978 40 TYR F N 1
ATOM 5778 C CA . TYR F 1 42 ? 39.454 -80.319 12.928 1.000 114.124 40 TYR F CA 1
ATOM 5779 C C . TYR F 1 42 ? 38.361 -80.914 13.818 1.000 118.598 40 TYR F C 1
ATOM 5780 O O . TYR F 1 42 ? 37.258 -80.375 13.834 1.000 121.916 40 TYR F O 1
ATOM 5782 N N . PRO F 1 43 ? 38.570 -82.034 14.557 1.000 122.359 41 PRO F N 1
ATOM 5783 C CA . PRO F 1 43 ? 37.535 -82.542 15.466 1.000 124.465 41 PRO F CA 1
ATOM 5784 C C . PRO F 1 43 ? 37.171 -81.565 16.587 1.000 125.514 41 PRO F C 1
ATOM 5785 O O . PRO F 1 43 ? 36.010 -81.494 17.000 1.000 119.912 41 PRO F O 1
ATOM 5789 N N . ALA F 1 44 ? 38.178 -80.815 17.068 1.000 129.092 42 ALA F N 1
ATOM 5790 C CA . ALA F 1 44 ? 37.970 -79.766 18.051 1.000 132.304 42 ALA F CA 1
ATOM 5791 C C . ALA F 1 44 ? 37.069 -78.664 17.482 1.000 133.747 42 ALA F C 1
ATOM 5792 O O . ALA F 1 44 ? 36.201 -78.152 18.185 1.000 134.718 42 ALA F O 1
ATOM 5794 N N . LEU F 1 45 ? 37.271 -78.312 16.205 1.000 129.533 43 LEU F N 1
ATOM 5795 C CA . LEU F 1 45 ? 36.488 -77.278 15.546 1.000 135.575 43 LEU F CA 1
ATOM 5796 C C . LEU F 1 45 ? 35.043 -77.737 15.322 1.000 141.598 43 LEU F C 1
ATOM 5797 O O . LEU F 1 45 ? 34.121 -76.922 15.409 1.000 137.806 43 LEU F O 1
ATOM 5799 N N . ARG F 1 46 ? 34.863 -79.028 14.991 1.000 142.082 44 ARG F N 1
ATOM 5800 C CA . ARG F 1 46 ? 33.542 -79.628 14.828 1.000 138.495 44 ARG F CA 1
ATOM 5801 C C . ARG F 1 46 ? 32.794 -79.572 16.161 1.000 136.308 44 ARG F C 1
ATOM 5802 O O . ARG F 1 46 ? 31.629 -79.178 16.195 1.000 132.840 44 ARG F O 1
ATOM 5804 N N . ARG F 1 47 ? 33.487 -79.947 17.247 1.000 133.716 45 ARG F N 1
ATOM 5805 C CA . ARG F 1 47 ? 32.966 -79.851 18.605 1.000 132.010 45 ARG F CA 1
ATOM 5806 C C . ARG F 1 47 ? 32.679 -78.390 18.966 1.000 126.693 45 ARG F C 1
ATOM 5807 O O . ARG F 1 47 ? 31.576 -78.074 19.432 1.000 127.800 45 ARG F O 1
ATOM 5809 N N . MET F 1 48 ? 33.659 -77.508 18.730 1.000 116.887 46 MET F N 1
ATOM 5810 C CA . MET F 1 48 ? 33.563 -76.125 19.163 1.000 112.715 46 MET F CA 1
ATOM 5811 C C . MET F 1 48 ? 32.472 -75.400 18.381 1.000 114.728 46 MET F C 1
ATOM 5812 O O . MET F 1 48 ? 31.878 -74.457 18.896 1.000 115.753 46 MET F O 1
ATOM 5814 N N . GLN F 1 49 ? 32.220 -75.838 17.141 1.000 115.784 47 GLN F N 1
ATOM 5815 C CA . GLN F 1 49 ? 31.090 -75.370 16.349 1.000 115.895 47 GLN F CA 1
ATOM 5816 C C . GLN F 1 49 ? 29.780 -75.793 17.006 1.000 113.479 47 GLN F C 1
ATOM 5817 O O . GLN F 1 49 ? 28.861 -74.987 17.084 1.000 115.385 47 GLN F O 1
ATOM 5819 N N . ALA F 1 50 ? 29.715 -77.058 17.453 1.000 111.076 48 ALA F N 1
ATOM 5820 C CA . ALA F 1 50 ? 28.508 -77.695 17.961 1.000 114.791 48 ALA F CA 1
ATOM 5821 C C . ALA F 1 50 ? 28.052 -76.994 19.236 1.000 118.005 48 ALA F C 1
ATOM 5822 O O . ALA F 1 50 ? 26.856 -76.750 19.421 1.000 122.818 48 ALA F O 1
ATOM 5824 N N . ASP F 1 51 ? 29.019 -76.714 20.128 1.000 114.739 49 ASP F N 1
ATOM 5825 C CA . ASP F 1 51 ? 28.719 -76.050 21.383 1.000 111.907 49 ASP F CA 1
ATOM 5826 C C . ASP F 1 51 ? 28.493 -74.552 21.185 1.000 109.545 49 ASP F C 1
ATOM 5827 O O . ASP F 1 51 ? 28.166 -73.875 22.150 1.000 113.639 49 ASP F O 1
ATOM 5832 N N . GLY F 1 52 ? 28.657 -74.046 19.960 1.000 104.466 50 GLY F N 1
ATOM 5833 C CA . GLY F 1 52 ? 28.275 -72.680 19.624 1.000 103.925 50 GLY F CA 1
ATOM 5834 C C . GLY F 1 52 ? 29.317 -71.670 20.093 1.000 100.073 50 GLY F C 1
ATOM 5835 O O . GLY F 1 52 ? 28.976 -70.592 20.568 1.000 98.040 50 GLY F O 1
ATOM 5836 N N . LEU F 1 53 ? 30.586 -72.047 19.937 1.000 99.246 51 LEU F N 1
ATOM 5837 C CA . LEU F 1 53 ? 31.721 -71.223 20.316 1.000 102.778 51 LEU F CA 1
ATOM 5838 C C . LEU F 1 53 ? 32.324 -70.603 19.058 1.000 104.044 51 LEU F C 1
ATOM 5839 O O . LEU F 1 53 ? 32.930 -69.541 19.133 1.000 103.418 51 LEU F O 1
ATOM 5841 N N . ILE F 1 54 ? 32.175 -71.297 17.924 1.000 106.818 52 ILE F N 1
ATOM 5842 C CA . ILE F 1 54 ? 32.683 -70.836 16.638 1.000 107.629 52 ILE F CA 1
ATOM 5843 C C . ILE F 1 54 ? 31.609 -71.017 15.555 1.000 109.319 52 ILE F C 1
ATOM 5844 O O . ILE F 1 54 ? 30.616 -71.717 15.824 1.000 107.461 52 ILE F O 1
ATOM 5846 N N . LEU F 1 74 ? 34.570 -66.398 15.664 1.000 118.525 72 LEU F N 1
ATOM 5847 C CA . LEU F 1 74 ? 34.153 -66.634 17.074 1.000 121.612 72 LEU F CA 1
ATOM 5848 C C . LEU F 1 74 ? 32.731 -66.110 17.261 1.000 129.635 72 LEU F C 1
ATOM 5849 O O . LEU F 1 74 ? 32.379 -65.098 16.658 1.000 131.155 72 LEU F O 1
ATOM 5851 N N . THR F 1 75 ? 31.946 -66.784 18.117 1.000 135.702 73 THR F N 1
ATOM 5852 C CA . THR F 1 75 ? 30.591 -66.375 18.463 1.000 137.078 73 THR F CA 1
ATOM 5853 C C . THR F 1 75 ? 30.609 -65.452 19.685 1.000 140.017 73 THR F C 1
ATOM 5854 O O . THR F 1 75 ? 31.675 -65.177 20.223 1.000 138.614 73 THR F O 1
ATOM 5858 N N . ASP F 1 76 ? 29.433 -64.982 20.116 1.000 144.929 74 ASP F N 1
ATOM 5859 C CA . ASP F 1 76 ? 29.309 -64.245 21.369 1.000 147.598 74 ASP F CA 1
ATOM 5860 C C . ASP F 1 76 ? 29.619 -65.169 22.552 1.000 143.326 74 ASP F C 1
ATOM 5861 O O . ASP F 1 76 ? 30.387 -64.804 23.452 1.000 138.771 74 ASP F O 1
ATOM 5863 N N . LYS F 1 77 ? 29.029 -66.376 22.514 1.000 141.189 75 LYS F N 1
ATOM 5864 C CA . LYS F 1 77 ? 29.318 -67.435 23.470 1.000 137.881 75 LYS F CA 1
ATOM 5865 C C . LYS F 1 77 ? 30.813 -67.738 23.447 1.000 134.596 75 LYS F C 1
ATOM 5866 O O . LYS F 1 77 ? 31.414 -67.978 24.494 1.000 137.618 75 LYS F O 1
ATOM 5868 N N . GLY F 1 78 ? 31.391 -67.720 22.240 1.000 131.247 76 GLY F N 1
ATOM 5869 C CA . GLY F 1 78 ? 32.827 -67.820 22.036 1.000 125.229 76 GLY F CA 1
ATOM 5870 C C . GLY F 1 78 ? 33.620 -66.734 22.758 1.000 120.967 76 GLY F C 1
ATOM 5871 O O . GLY F 1 78 ? 34.551 -67.068 23.480 1.000 123.615 76 GLY F O 1
ATOM 5872 N N . ARG F 1 79 ? 33.246 -65.459 22.577 1.000 117.728 77 ARG F N 1
ATOM 5873 C CA . ARG F 1 79 ? 33.941 -64.331 23.193 1.000 116.377 77 ARG F CA 1
ATOM 5874 C C . ARG F 1 79 ? 33.923 -64.456 24.717 1.000 116.395 77 ARG F C 1
ATOM 5875 O O . ARG F 1 79 ? 34.943 -64.172 25.355 1.000 113.139 77 ARG F O 1
ATOM 5877 N N . ARG F 1 80 ? 32.779 -64.893 25.277 1.000 115.182 78 ARG F N 1
ATOM 5878 C CA . ARG F 1 80 ? 32.641 -65.144 26.705 1.000 113.959 78 ARG F CA 1
ATOM 5879 C C . ARG F 1 80 ? 33.577 -66.274 27.152 1.000 108.747 78 ARG F C 1
ATOM 5880 O O . ARG F 1 80 ? 34.318 -66.122 28.123 1.000 106.935 78 ARG F O 1
ATOM 5882 N N . ARG F 1 81 ? 33.541 -67.395 26.420 1.000 105.566 79 ARG F N 1
ATOM 5883 C CA . ARG F 1 81 ? 34.268 -68.606 26.791 1.000 99.821 79 ARG F CA 1
ATOM 5884 C C . ARG F 1 81 ? 35.771 -68.319 26.859 1.000 95.909 79 ARG F C 1
ATOM 5885 O O . ARG F 1 81 ? 36.463 -68.803 27.761 1.000 93.595 79 ARG F O 1
ATOM 5893 N N . PHE F 1 82 ? 36.257 -67.522 25.893 1.000 91.524 80 PHE F N 1
ATOM 5894 C CA . PHE F 1 82 ? 37.639 -67.091 25.895 1.000 87.195 80 PHE F CA 1
ATOM 5895 C C . PHE F 1 82 ? 37.902 -66.315 27.177 1.000 88.027 80 PHE F C 1
ATOM 5896 O O . PHE F 1 82 ? 38.879 -66.587 27.862 1.000 87.176 80 PHE F O 1
ATOM 5899 N N . GLY F 1 83 ? 37.030 -65.355 27.481 1.000 89.994 81 GLY F N 1
ATOM 5900 C CA . GLY F 1 83 ? 37.161 -64.510 28.659 1.000 94.956 81 GLY F CA 1
ATOM 5901 C C . GLY F 1 83 ? 37.289 -65.319 29.951 1.000 97.226 81 GLY F C 1
ATOM 5902 O O . GLY F 1 83 ? 37.989 -64.883 30.864 1.000 98.267 81 GLY F O 1
ATOM 5903 N N . GLU F 1 84 ? 36.619 -66.480 30.018 1.000 97.453 82 GLU F N 1
ATOM 5904 C CA . GLU F 1 84 ? 36.842 -67.400 31.120 1.000 98.791 82 GLU F CA 1
ATOM 5905 C C . GLU F 1 84 ? 38.280 -67.926 31.053 1.000 99.700 82 GLU F C 1
ATOM 5906 O O . GLU F 1 84 ? 39.060 -67.762 31.992 1.000 99.785 82 GLU F O 1
ATOM 5912 N N . LEU F 1 85 ? 38.632 -68.525 29.909 1.000 98.703 83 LEU F N 1
ATOM 5913 C CA . LEU F 1 85 ? 39.852 -69.309 29.802 1.000 92.967 83 LEU F CA 1
ATOM 5914 C C . LEU F 1 85 ? 41.097 -68.437 29.995 1.000 91.364 83 LEU F C 1
ATOM 5915 O O . LEU F 1 85 ? 42.038 -68.853 30.677 1.000 94.923 83 LEU F O 1
ATOM 5920 N N . VAL F 1 86 ? 41.103 -67.222 29.427 1.000 86.430 84 VAL F N 1
ATOM 5921 C CA . VAL F 1 86 ? 42.257 -66.351 29.601 1.000 86.586 84 VAL F CA 1
ATOM 5922 C C . VAL F 1 86 ? 42.433 -66.014 31.075 1.000 89.778 84 VAL F C 1
ATOM 5923 O O . VAL F 1 86 ? 43.561 -65.786 31.492 1.000 91.626 84 VAL F O 1
ATOM 5925 N N . ALA F 1 87 ? 41.330 -65.954 31.836 1.000 91.898 85 ALA F N 1
ATOM 5926 C CA . ALA F 1 87 ? 41.406 -65.674 33.266 1.000 91.594 85 ALA F CA 1
ATOM 5927 C C . ALA F 1 87 ? 42.005 -66.856 34.028 1.000 88.441 85 ALA F C 1
ATOM 5928 O O . ALA F 1 87 ? 42.650 -66.645 35.037 1.000 91.451 85 ALA F O 1
ATOM 5930 N N . ASP F 1 88 ? 41.799 -68.090 33.539 1.000 84.842 86 ASP F N 1
ATOM 5931 C CA . ASP F 1 88 ? 42.185 -69.315 34.235 1.000 78.777 86 ASP F CA 1
ATOM 5932 C C . ASP F 1 88 ? 43.689 -69.331 34.501 1.000 76.223 86 ASP F C 1
ATOM 5933 O O . ASP F 1 88 ? 44.479 -68.835 33.693 1.000 71.369 86 ASP F O 1
ATOM 5938 N N . THR F 1 89 ? 44.062 -69.892 35.665 1.000 76.405 87 THR F N 1
ATOM 5939 C CA . THR F 1 89 ? 45.447 -69.906 36.118 1.000 76.025 87 THR F CA 1
ATOM 5940 C C . THR F 1 89 ? 45.829 -71.285 36.664 1.000 73.981 87 THR F C 1
ATOM 5941 O O . THR F 1 89 ? 46.848 -71.399 37.353 1.000 71.546 87 THR F O 1
ATOM 5945 N N . GLY F 1 90 ? 45.047 -72.323 36.309 1.000 75.685 88 GLY F N 1
ATOM 5946 C CA . GLY F 1 90 ? 45.235 -73.663 36.856 1.000 76.679 88 GLY F CA 1
ATOM 5947 C C . GLY F 1 90 ? 46.532 -74.330 36.387 1.000 78.632 88 GLY F C 1
ATOM 5948 O O . GLY F 1 90 ? 47.192 -73.837 35.469 1.000 86.217 88 GLY F O 1
ATOM 5949 N N . PRO F 1 91 ? 46.943 -75.456 37.004 1.000 77.596 89 PRO F N 1
ATOM 5950 C CA . PRO F 1 91 ? 48.162 -76.170 36.607 1.000 78.249 89 PRO F CA 1
ATOM 5951 C C . PRO F 1 91 ? 48.338 -76.425 35.109 1.000 80.090 89 PRO F C 1
ATOM 5952 O O . PRO F 1 91 ? 49.473 -76.544 34.635 1.000 80.513 89 PRO F O 1
ATOM 5956 N N . HIS F 1 92 ? 47.217 -76.519 34.375 1.000 85.073 90 HIS F N 1
ATOM 5957 C CA . HIS F 1 92 ? 47.258 -76.711 32.933 1.000 85.611 90 HIS F CA 1
ATOM 5958 C C . HIS F 1 92 ? 48.026 -75.585 32.249 1.000 83.315 90 HIS F C 1
ATOM 5959 O O . HIS F 1 92 ? 48.555 -75.801 31.166 1.000 89.848 90 HIS F O 1
ATOM 5966 N N . ASN F 1 93 ? 48.147 -74.423 32.898 1.000 78.117 91 ASN F N 1
ATOM 5967 C CA . ASN F 1 93 ? 48.821 -73.265 32.329 1.000 78.045 91 ASN F CA 1
ATOM 5968 C C . ASN F 1 93 ? 50.330 -73.277 32.567 1.000 76.352 91 ASN F C 1
ATOM 5969 O O . ASN F 1 93 ? 51.006 -72.411 32.017 1.000 83.816 91 ASN F O 1
ATOM 5974 N N . TYR F 1 94 ? 50.868 -74.208 33.371 1.000 71.597 92 TYR F N 1
ATOM 5975 C CA . TYR F 1 94 ? 52.271 -74.082 33.764 1.000 72.574 92 TYR F CA 1
ATOM 5976 C C . TYR F 1 94 ? 53.199 -74.965 32.926 1.000 73.378 92 TYR F C 1
ATOM 5977 O O . TYR F 1 94 ? 54.418 -74.790 32.951 1.000 69.167 92 TYR F O 1
ATOM 5986 N N . THR F 1 95 ? 52.606 -75.933 32.204 1.000 75.717 93 THR F N 1
ATOM 5987 C CA . THR F 1 95 ? 53.377 -76.830 31.350 1.000 73.926 93 THR F CA 1
ATOM 5988 C C . THR F 1 95 ? 53.913 -76.043 30.159 1.000 70.341 93 THR F C 1
ATOM 5989 O O . THR F 1 95 ? 53.407 -74.963 29.864 1.000 68.392 93 THR F O 1
ATOM 5993 N N . ASP F 1 96 ? 54.929 -76.616 29.485 1.000 67.314 94 ASP F N 1
ATOM 5994 C CA . ASP F 1 96 ? 55.659 -75.974 28.405 1.000 64.271 94 ASP F CA 1
ATOM 5995 C C . ASP F 1 96 ? 54.699 -75.441 27.343 1.000 64.989 94 ASP F C 1
ATOM 5996 O O . ASP F 1 96 ? 54.782 -74.270 26.979 1.000 61.086 94 ASP F O 1
ATOM 6001 N N . ASP F 1 97 ? 53.811 -76.322 26.850 1.000 66.488 95 ASP F N 1
ATOM 6002 C CA . ASP F 1 97 ? 52.826 -75.960 25.844 1.000 70.261 95 ASP F CA 1
ATOM 6003 C C . ASP F 1 97 ? 51.760 -75.046 26.461 1.000 72.029 95 ASP F C 1
ATOM 6004 O O . ASP F 1 97 ? 51.383 -74.027 25.870 1.000 76.313 95 ASP F O 1
ATOM 6009 N N . GLY F 1 98 ? 51.290 -75.416 27.661 1.000 69.715 96 GLY F N 1
ATOM 6010 C CA . GLY F 1 98 ? 50.285 -74.644 28.366 1.000 68.462 96 GLY F CA 1
ATOM 6011 C C . GLY F 1 98 ? 50.694 -73.181 28.496 1.000 65.586 96 GLY F C 1
ATOM 6012 O O . GLY F 1 98 ? 49.914 -72.269 28.198 1.000 67.142 96 GLY F O 1
ATOM 6013 N N . PHE F 1 99 ? 51.951 -72.987 28.902 1.000 63.299 97 PHE F N 1
ATOM 6014 C CA . PHE F 1 99 ? 52.464 -71.675 29.238 1.000 62.928 97 PHE F CA 1
ATOM 6015 C C . PHE F 1 99 ? 52.556 -70.824 27.972 1.000 68.199 97 PHE F C 1
ATOM 6016 O O . PHE F 1 99 ? 51.993 -69.732 27.920 1.000 73.540 97 PHE F O 1
ATOM 6024 N N . GLY F 1 100 ? 53.247 -71.357 26.957 1.000 64.769 98 GLY F N 1
ATOM 6025 C CA . GLY F 1 100 ? 53.493 -70.673 25.700 1.000 64.383 98 GLY F CA 1
ATOM 6026 C C . GLY F 1 100 ? 52.214 -70.259 24.979 1.000 65.422 98 GLY F C 1
ATOM 6027 O O . GLY F 1 100 ? 52.163 -69.187 24.391 1.000 66.729 98 GLY F O 1
ATOM 6028 N N . VAL F 1 101 ? 51.190 -71.109 25.028 1.000 67.047 99 VAL F N 1
ATOM 6029 C CA . VAL F 1 101 ? 49.884 -70.780 24.484 1.000 71.165 99 VAL F CA 1
ATOM 6030 C C . VAL F 1 101 ? 49.283 -69.602 25.262 1.000 77.589 99 VAL F C 1
ATOM 6031 O O . VAL F 1 101 ? 48.844 -68.620 24.649 1.000 89.428 99 VAL F O 1
ATOM 6035 N N . HIS F 1 102 ? 49.262 -69.689 26.600 1.000 72.599 100 HIS F N 1
ATOM 6036 C CA . HIS F 1 102 ? 48.646 -68.638 27.390 1.000 74.461 100 HIS F CA 1
ATOM 6037 C C . HIS F 1 102 ? 49.411 -67.323 27.206 1.000 76.206 100 HIS F C 1
ATOM 6038 O O . HIS F 1 102 ? 48.814 -66.246 27.061 1.000 72.821 100 HIS F O 1
ATOM 6045 N N . LEU F 1 103 ? 50.744 -67.440 27.203 1.000 76.713 101 LEU F N 1
ATOM 6046 C CA . LEU F 1 103 ? 51.628 -66.294 27.132 1.000 76.459 101 LEU F CA 1
ATOM 6047 C C . LEU F 1 103 ? 51.340 -65.490 25.873 1.000 81.266 101 LEU F C 1
ATOM 6048 O O . LEU F 1 103 ? 51.536 -64.276 25.864 1.000 87.384 101 LEU F O 1
ATOM 6053 N N . ALA F 1 104 ? 50.894 -66.175 24.807 1.000 85.728 102 ALA F N 1
ATOM 6054 C CA . ALA F 1 104 ? 50.510 -65.533 23.554 1.000 88.723 102 ALA F CA 1
ATOM 6055 C C . ALA F 1 104 ? 49.441 -64.483 23.833 1.000 92.811 102 ALA F C 1
ATOM 6056 O O . ALA F 1 104 ? 49.558 -63.345 23.371 1.000 100.831 102 ALA F O 1
ATOM 6058 N N . PHE F 1 105 ? 48.429 -64.887 24.615 1.000 91.442 103 PHE F N 1
ATOM 6059 C CA . PHE F 1 105 ? 47.263 -64.055 24.854 1.000 91.790 103 PHE F CA 1
ATOM 6060 C C . PHE F 1 105 ? 47.380 -63.284 26.171 1.000 96.676 103 PHE F C 1
ATOM 6061 O O . PHE F 1 105 ? 46.365 -62.917 26.762 1.000 97.721 103 PHE F O 1
ATOM 6069 N N . PHE F 1 106 ? 48.609 -63.016 26.627 1.000 96.201 104 PHE F N 1
ATOM 6070 C CA . PHE F 1 106 ? 48.803 -62.159 27.787 1.000 92.600 104 PHE F CA 1
ATOM 6071 C C . PHE F 1 106 ? 48.184 -60.779 27.562 1.000 94.126 104 PHE F C 1
ATOM 6072 O O . PHE F 1 106 ? 47.759 -60.128 28.512 1.000 90.825 104 PHE F O 1
ATOM 6080 N N . ASN F 1 107 ? 48.119 -60.357 26.294 1.000 98.499 105 ASN F N 1
ATOM 6081 C CA . ASN F 1 107 ? 47.488 -59.109 25.873 1.000 101.224 105 ASN F CA 1
ATOM 6082 C C . ASN F 1 107 ? 46.096 -59.003 26.489 1.000 101.504 105 ASN F C 1
ATOM 6083 O O . ASN F 1 107 ? 45.702 -57.923 26.908 1.000 104.707 105 ASN F O 1
ATOM 6088 N N . ARG F 1 108 ? 45.373 -60.131 26.542 1.000 100.802 106 ARG F N 1
ATOM 6089 C CA . ARG F 1 108 ? 43.996 -60.186 27.014 1.000 102.836 106 ARG F CA 1
ATOM 6090 C C . ARG F 1 108 ? 43.883 -60.998 28.313 1.000 104.396 106 ARG F C 1
ATOM 6091 O O . ARG F 1 108 ? 42.809 -61.526 28.609 1.000 105.401 106 ARG F O 1
ATOM 6093 N N . THR F 1 109 ? 44.972 -61.076 29.100 1.000 101.646 107 THR F N 1
ATOM 6094 C CA . THR F 1 109 ? 44.980 -61.786 30.379 1.000 97.537 107 THR F CA 1
ATOM 6095 C C . THR F 1 109 ? 45.070 -60.777 31.525 1.000 95.083 107 THR F C 1
ATOM 6096 O O . THR F 1 109 ? 46.023 -59.995 31.570 1.000 92.585 107 THR F O 1
ATOM 6100 N N . PRO F 1 110 ? 44.121 -60.777 32.501 1.000 93.604 108 PRO F N 1
ATOM 6101 C CA . PRO F 1 110 ? 44.143 -59.808 33.602 1.000 93.210 108 PRO F CA 1
ATOM 6102 C C . PRO F 1 110 ? 45.422 -59.881 34.427 1.000 94.154 108 PRO F C 1
ATOM 6103 O O . PRO F 1 110 ? 45.953 -60.978 34.647 1.000 95.195 108 PRO F O 1
ATOM 6107 N N . ALA F 1 111 ? 45.877 -58.710 34.904 1.000 93.947 109 ALA F N 1
ATOM 6108 C CA . ALA F 1 111 ? 47.161 -58.556 35.580 1.000 90.879 109 ALA F CA 1
ATOM 6109 C C . ALA F 1 111 ? 47.332 -59.593 36.691 1.000 88.317 109 ALA F C 1
ATOM 6110 O O . ALA F 1 111 ? 48.428 -60.114 36.869 1.000 83.023 109 ALA F O 1
ATOM 6112 N N . GLU F 1 112 ? 46.242 -59.880 37.421 1.000 90.010 110 GLU F N 1
ATOM 6113 C CA . GLU F 1 112 ? 46.243 -60.866 38.492 1.000 90.362 110 GLU F CA 1
ATOM 6114 C C . GLU F 1 112 ? 46.604 -62.236 37.927 1.000 89.160 110 GLU F C 1
ATOM 6115 O O . GLU F 1 112 ? 47.538 -62.875 38.414 1.000 92.885 110 GLU F O 1
ATOM 6117 N N . ALA F 1 113 ? 45.868 -62.671 36.892 1.000 85.208 111 ALA F N 1
ATOM 6118 C CA . ALA F 1 113 ? 46.046 -63.990 36.308 1.000 80.293 111 ALA F CA 1
ATOM 6119 C C . ALA F 1 113 ? 47.459 -64.118 35.742 1.000 79.788 111 ALA F C 1
ATOM 6120 O O . ALA F 1 113 ? 48.133 -65.120 35.994 1.000 79.202 111 ALA F O 1
ATOM 6122 N N . ARG F 1 114 ? 47.901 -63.090 35.000 1.000 77.794 112 ARG F N 1
ATOM 6123 C CA . ARG F 1 114 ? 49.245 -63.060 34.452 1.000 77.642 112 ARG F CA 1
ATOM 6124 C C . ARG F 1 114 ? 50.244 -63.401 35.549 1.000 76.704 112 ARG F C 1
ATOM 6125 O O . ARG F 1 114 ? 51.095 -64.271 35.363 1.000 77.012 112 ARG F O 1
ATOM 6127 N N . MET F 1 115 ? 50.114 -62.714 36.689 1.000 73.138 113 MET F N 1
ATOM 6128 C CA . MET F 1 115 ? 51.082 -62.831 37.763 1.000 68.805 113 MET F CA 1
ATOM 6129 C C . MET F 1 115 ? 51.072 -64.248 38.310 1.000 68.088 113 MET F C 1
ATOM 6130 O O . MET F 1 115 ? 52.132 -64.808 38.559 1.000 68.295 113 MET F O 1
ATOM 6135 N N . ARG F 1 116 ? 49.874 -64.821 38.486 1.000 70.338 114 ARG F N 1
ATOM 6136 C CA . ARG F 1 116 ? 49.731 -66.160 39.034 1.000 70.025 114 ARG F CA 1
ATOM 6137 C C . ARG F 1 116 ? 50.390 -67.149 38.075 1.000 69.033 114 ARG F C 1
ATOM 6138 O O . ARG F 1 116 ? 51.172 -67.990 38.502 1.000 75.024 114 ARG F O 1
ATOM 6140 N N . ILE F 1 117 ? 50.088 -67.022 36.773 1.000 65.573 115 ILE F N 1
ATOM 6141 C CA . ILE F 1 117 ? 50.597 -67.940 35.764 1.000 58.898 115 ILE F CA 1
ATOM 6142 C C . ILE F 1 117 ? 52.126 -67.920 35.754 1.000 56.310 115 ILE F C 1
ATOM 6143 O O . ILE F 1 117 ? 52.746 -68.973 35.795 1.000 53.566 115 ILE F O 1
ATOM 6148 N N . LEU F 1 118 ? 52.722 -66.720 35.695 1.000 56.807 116 LEU F N 1
ATOM 6149 C CA . LEU F 1 118 ? 54.168 -66.556 35.758 1.000 58.031 116 LEU F CA 1
ATOM 6150 C C . LEU F 1 118 ? 54.761 -67.272 36.974 1.000 58.894 116 LEU F C 1
ATOM 6151 O O . LEU F 1 118 ? 55.805 -67.891 36.879 1.000 57.725 116 LEU F O 1
ATOM 6156 N N . GLU F 1 119 ? 54.091 -67.197 38.122 1.000 61.713 117 GLU F N 1
ATOM 6157 C CA . GLU F 1 119 ? 54.593 -67.806 39.345 1.000 59.935 117 GLU F CA 1
ATOM 6158 C C . GLU F 1 119 ? 54.479 -69.326 39.248 1.000 59.606 117 GLU F C 1
ATOM 6159 O O . GLU F 1 119 ? 55.422 -70.038 39.579 1.000 63.449 117 GLU F O 1
ATOM 6165 N N . GLY F 1 120 ? 53.325 -69.806 38.789 1.000 57.982 118 GLY F N 1
ATOM 6166 C CA . GLY F 1 120 ? 53.115 -71.226 38.584 1.000 56.023 118 GLY F CA 1
ATOM 6167 C C . GLY F 1 120 ? 54.123 -71.840 37.604 1.000 53.372 118 GLY F C 1
ATOM 6168 O O . GLY F 1 120 ? 54.572 -72.972 37.759 1.000 52.411 118 GLY F O 1
ATOM 6169 N N . ARG F 1 121 ? 54.490 -71.070 36.586 1.000 56.204 119 ARG F N 1
ATOM 6170 C CA . ARG F 1 121 ? 55.519 -71.479 35.647 1.000 56.761 119 ARG F CA 1
ATOM 6171 C C . ARG F 1 121 ? 56.873 -71.519 36.358 1.000 55.985 119 ARG F C 1
ATOM 6172 O O . ARG F 1 121 ? 57.619 -72.493 36.223 1.000 56.005 119 ARG F O 1
ATOM 6180 N N . ARG F 1 122 ? 57.164 -70.464 37.130 1.000 58.038 120 ARG F N 1
ATOM 6181 C CA . ARG F 1 122 ? 58.427 -70.360 37.846 1.000 56.983 120 ARG F CA 1
ATOM 6182 C C . ARG F 1 122 ? 58.585 -71.531 38.807 1.000 54.613 120 ARG F C 1
ATOM 6183 O O . ARG F 1 122 ? 59.689 -72.031 38.940 1.000 53.369 120 ARG F O 1
ATOM 6191 N N . ARG F 1 123 ? 57.493 -71.970 39.444 1.000 52.915 121 ARG F N 1
ATOM 6192 C CA . ARG F 1 123 ? 57.509 -73.130 40.312 1.000 54.079 121 ARG F CA 1
ATOM 6193 C C . ARG F 1 123 ? 57.928 -74.369 39.530 1.000 55.176 121 ARG F C 1
ATOM 6194 O O . ARG F 1 123 ? 58.762 -75.173 40.004 1.000 57.651 121 ARG F O 1
ATOM 6202 N N . GLN F 1 124 ? 57.368 -74.509 38.327 1.000 56.917 122 GLN F N 1
ATOM 6203 C CA . GLN F 1 124 ? 57.689 -75.695 37.561 1.000 59.195 122 GLN F CA 1
ATOM 6204 C C . GLN F 1 124 ? 59.150 -75.712 37.097 1.000 59.123 122 GLN F C 1
ATOM 6205 O O . GLN F 1 124 ? 59.805 -76.766 37.144 1.000 61.625 122 GLN F O 1
ATOM 6211 N N . VAL F 1 125 ? 59.641 -74.559 36.621 1.000 56.676 123 VAL F N 1
ATOM 6212 C CA . VAL F 1 125 ? 60.998 -74.520 36.102 1.000 54.670 123 VAL F CA 1
ATOM 6213 C C . VAL F 1 125 ? 61.996 -74.616 37.251 1.000 56.211 123 VAL F C 1
ATOM 6214 O O . VAL F 1 125 ? 63.041 -75.239 37.094 1.000 54.824 123 VAL F O 1
ATOM 6218 N N . GLU F 1 126 ? 61.658 -74.014 38.402 1.000 59.449 124 GLU F N 1
ATOM 6219 C CA . GLU F 1 126 ? 62.469 -74.102 39.609 1.000 61.176 124 GLU F CA 1
ATOM 6220 C C . GLU F 1 126 ? 62.714 -75.565 39.952 1.000 61.874 124 GLU F C 1
ATOM 6221 O O . GLU F 1 126 ? 63.863 -75.938 40.205 1.000 62.751 124 GLU F O 1
ATOM 6227 N N . GLU F 1 127 ? 61.632 -76.361 39.967 1.000 61.675 125 GLU F N 1
ATOM 6228 C CA . GLU F 1 127 ? 61.724 -77.754 40.371 1.000 59.377 125 GLU F CA 1
ATOM 6229 C C . GLU F 1 127 ? 62.552 -78.532 39.350 1.000 56.844 125 GLU F C 1
ATOM 6230 O O . GLU F 1 127 ? 63.335 -79.419 39.731 1.000 55.094 125 GLU F O 1
ATOM 6236 N N . ARG F 1 128 ? 62.370 -78.187 38.062 1.000 55.251 126 ARG F N 1
ATOM 6237 C CA . ARG F 1 128 ? 63.129 -78.809 36.993 1.000 57.614 126 ARG F CA 1
ATOM 6238 C C . ARG F 1 128 ? 64.625 -78.588 37.228 1.000 58.171 126 ARG F C 1
ATOM 6239 O O . ARG F 1 128 ? 65.424 -79.550 37.257 1.000 60.984 126 ARG F O 1
ATOM 6247 N N . ARG F 1 129 ? 64.974 -77.314 37.479 1.000 58.804 127 ARG F N 1
ATOM 6248 C CA . ARG F 1 129 ? 66.335 -76.892 37.760 1.000 57.850 127 ARG F CA 1
ATOM 6249 C C . ARG F 1 129 ? 66.917 -77.670 38.937 1.000 58.517 127 ARG F C 1
ATOM 6250 O O . ARG F 1 129 ? 68.076 -78.046 38.905 1.000 60.580 127 ARG F O 1
ATOM 6258 N N . GLU F 1 130 ? 66.113 -77.913 39.969 1.000 59.222 128 GLU F N 1
ATOM 6259 C CA . GLU F 1 130 ? 66.611 -78.534 41.181 1.000 63.152 128 GLU F CA 1
ATOM 6260 C C . GLU F 1 130 ? 66.989 -79.976 40.895 1.000 61.221 128 GLU F C 1
ATOM 6261 O O . GLU F 1 130 ? 68.101 -80.389 41.256 1.000 59.713 128 GLU F O 1
ATOM 6267 N N . GLY F 1 131 ? 66.076 -80.696 40.224 1.000 60.638 129 GLY F N 1
ATOM 6268 C CA . GLY F 1 131 ? 66.335 -82.061 39.800 1.000 60.678 129 GLY F CA 1
ATOM 6269 C C . GLY F 1 131 ? 67.646 -82.187 39.015 1.000 57.984 129 GLY F C 1
ATOM 6270 O O . GLY F 1 131 ? 68.416 -83.153 39.190 1.000 57.690 129 GLY F O 1
ATOM 6271 N N . LEU F 1 132 ? 67.878 -81.167 38.175 1.000 55.259 130 LEU F N 1
ATOM 6272 C CA . LEU F 1 132 ? 69.007 -81.170 37.268 1.000 57.748 130 LEU F CA 1
ATOM 6273 C C . LEU F 1 132 ? 70.309 -80.793 37.977 1.000 62.860 130 LEU F C 1
ATOM 6274 O O . LEU F 1 132 ? 71.342 -81.387 37.668 1.000 64.569 130 LEU F O 1
ATOM 6279 N N . ARG F 1 133 ? 70.263 -79.814 38.905 1.000 63.215 131 ARG F N 1
ATOM 6280 C CA . ARG F 1 133 ? 71.381 -79.515 39.793 1.000 58.877 131 ARG F CA 1
ATOM 6281 C C . ARG F 1 133 ? 71.747 -80.772 40.567 1.000 57.960 131 ARG F C 1
ATOM 6282 O O . ARG F 1 133 ? 72.916 -81.145 40.604 1.000 59.915 131 ARG F O 1
ATOM 6284 N N . GLU F 1 134 ? 70.735 -81.421 41.155 1.000 55.181 132 GLU F N 1
ATOM 6285 C CA . GLU F 1 134 ? 70.949 -82.631 41.929 1.000 60.243 132 GLU F CA 1
ATOM 6286 C C . GLU F 1 134 ? 71.548 -83.714 41.034 1.000 64.545 132 GLU F C 1
ATOM 6287 O O . GLU F 1 134 ? 72.440 -84.446 41.475 1.000 68.856 132 GLU F O 1
ATOM 6289 N N . ALA F 1 135 ? 71.074 -83.792 39.777 1.000 67.726 133 ALA F N 1
ATOM 6290 C CA . ALA F 1 135 ? 71.545 -84.808 38.844 1.000 70.340 133 ALA F CA 1
ATOM 6291 C C . ALA F 1 135 ? 73.040 -84.652 38.542 1.000 70.132 133 ALA F C 1
ATOM 6292 O O . ALA F 1 135 ? 73.778 -85.643 38.535 1.000 70.213 133 ALA F O 1
ATOM 6294 N N . VAL F 1 136 ? 73.459 -83.399 38.297 1.000 65.806 134 VAL F N 1
ATOM 6295 C CA . VAL F 1 136 ? 74.838 -83.065 37.974 1.000 65.348 134 VAL F CA 1
ATOM 6296 C C . VAL F 1 136 ? 75.739 -83.405 39.159 1.000 71.085 134 VAL F C 1
ATOM 6297 O O . VAL F 1 136 ? 76.850 -83.888 38.964 1.000 73.143 134 VAL F O 1
ATOM 6301 N N . ALA F 1 137 ? 75.250 -83.134 40.375 1.000 72.694 135 ALA F N 1
ATOM 6302 C CA . ALA F 1 137 ? 76.022 -83.323 41.586 1.000 71.927 135 ALA F CA 1
ATOM 6303 C C . ALA F 1 137 ? 76.563 -84.744 41.662 1.000 73.827 135 ALA F C 1
ATOM 6304 O O . ALA F 1 137 ? 77.748 -84.917 41.959 1.000 75.013 135 ALA F O 1
ATOM 6306 N N . ARG F 1 138 ? 75.723 -85.745 41.344 1.000 75.243 136 ARG F N 1
ATOM 6307 C CA . ARG F 1 138 ? 76.186 -87.128 41.289 1.000 80.886 136 ARG F CA 1
ATOM 6308 C C . ARG F 1 138 ? 77.030 -87.302 40.019 1.000 81.427 136 ARG F C 1
ATOM 6309 O O . ARG F 1 138 ? 76.554 -87.109 38.913 1.000 83.749 136 ARG F O 1
ATOM 6311 N N . ALA F 1 139 ? 78.324 -87.566 40.194 1.000 84.951 137 ALA F N 1
ATOM 6312 C CA . ALA F 1 139 ? 79.347 -87.503 39.148 1.000 86.938 137 ALA F CA 1
ATOM 6313 C C . ALA F 1 139 ? 80.720 -87.304 39.834 1.000 89.234 137 ALA F C 1
ATOM 6314 O O . ALA F 1 139 ? 81.709 -86.895 39.174 1.000 86.888 137 ALA F O 1
ATOM 6316 N N . ASP F 1 144 ? 80.856 -91.450 33.901 1.000 81.954 142 ASP F N 1
ATOM 6317 C CA . ASP F 1 144 ? 79.513 -91.018 33.437 1.000 81.638 142 ASP F CA 1
ATOM 6318 C C . ASP F 1 144 ? 79.568 -89.538 33.069 1.000 74.730 142 ASP F C 1
ATOM 6319 O O . ASP F 1 144 ? 78.784 -88.732 33.537 1.000 65.615 142 ASP F O 1
ATOM 6324 N N . ARG F 1 145 ? 80.474 -89.212 32.144 1.000 74.784 143 ARG F N 1
ATOM 6325 C CA . ARG F 1 145 ? 80.761 -87.856 31.702 1.000 72.478 143 ARG F CA 1
ATOM 6326 C C . ARG F 1 145 ? 79.641 -87.319 30.809 1.000 71.089 143 ARG F C 1
ATOM 6327 O O . ARG F 1 145 ? 79.448 -86.112 30.758 1.000 65.844 143 ARG F O 1
ATOM 6329 N N . TYR F 1 146 ? 78.956 -88.224 30.078 1.000 73.513 144 TYR F N 1
ATOM 6330 C CA . TYR F 1 146 ? 78.095 -87.838 28.971 1.000 70.145 144 TYR F CA 1
ATOM 6331 C C . TYR F 1 146 ? 76.747 -87.364 29.506 1.000 70.085 144 TYR F C 1
ATOM 6332 O O . TYR F 1 146 ? 76.294 -86.257 29.164 1.000 69.097 144 TYR F O 1
ATOM 6334 N N . THR F 1 147 ? 76.149 -88.203 30.373 1.000 70.252 145 THR F N 1
ATOM 6335 C CA . THR F 1 147 ? 74.908 -87.854 31.050 1.000 68.236 145 THR F CA 1
ATOM 6336 C C . THR F 1 147 ? 75.074 -86.540 31.804 1.000 63.670 145 THR F C 1
ATOM 6337 O O . THR F 1 147 ? 74.150 -85.734 31.835 1.000 62.750 145 THR F O 1
ATOM 6341 N N . ARG F 1 148 ? 76.241 -86.336 32.420 1.000 59.762 146 ARG F N 1
ATOM 6342 C CA . ARG F 1 148 ? 76.485 -85.143 33.201 1.000 57.997 146 ARG F CA 1
ATOM 6343 C C . ARG F 1 148 ? 76.361 -83.900 32.343 1.000 57.724 146 ARG F C 1
ATOM 6344 O O . ARG F 1 148 ? 75.715 -82.951 32.768 1.000 61.478 146 ARG F O 1
ATOM 6346 N N . GLN F 1 149 ? 76.969 -83.917 31.153 1.000 58.888 147 GLN F N 1
ATOM 6347 C CA . GLN F 1 149 ? 77.023 -82.761 30.276 1.000 58.309 147 GLN F CA 1
ATOM 6348 C C . GLN F 1 149 ? 75.629 -82.421 29.773 1.000 57.792 147 GLN F C 1
ATOM 6349 O O . GLN F 1 149 ? 75.293 -81.249 29.638 1.000 56.830 147 GLN F O 1
ATOM 6355 N N . LEU F 1 150 ? 74.840 -83.459 29.486 1.000 60.181 148 LEU F N 1
ATOM 6356 C CA . LEU F 1 150 ? 73.478 -83.275 29.018 1.000 60.799 148 LEU F CA 1
ATOM 6357 C C . LEU F 1 150 ? 72.681 -82.550 30.101 1.000 62.639 148 LEU F C 1
ATOM 6358 O O . LEU F 1 150 ? 72.031 -81.530 29.855 1.000 67.109 148 LEU F O 1
ATOM 6363 N N . HIS F 1 151 ? 72.770 -83.084 31.323 1.000 61.555 149 HIS F N 1
ATOM 6364 C CA . HIS F 1 151 ? 72.093 -82.470 32.449 1.000 62.016 149 HIS F CA 1
ATOM 6365 C C . HIS F 1 151 ? 72.589 -81.036 32.604 1.000 66.048 149 HIS F C 1
ATOM 6366 O O . HIS F 1 151 ? 71.785 -80.122 32.784 1.000 66.730 149 HIS F O 1
ATOM 6373 N N . GLN F 1 152 ? 73.912 -80.846 32.520 1.000 65.576 150 GLN F N 1
ATOM 6374 C CA . GLN F 1 152 ? 74.535 -79.538 32.609 1.000 64.084 150 GLN F CA 1
ATOM 6375 C C . GLN F 1 152 ? 73.866 -78.595 31.621 1.000 59.999 150 GLN F C 1
ATOM 6376 O O . GLN F 1 152 ? 73.582 -77.454 31.976 1.000 60.405 150 GLN F O 1
ATOM 6382 N N . LEU F 1 153 ? 73.601 -79.081 30.401 1.000 59.111 151 LEU F N 1
ATOM 6383 C CA . LEU F 1 153 ? 72.957 -78.264 29.376 1.000 57.179 151 LEU F CA 1
ATOM 6384 C C . LEU F 1 153 ? 71.546 -77.933 29.839 1.000 55.347 151 LEU F C 1
ATOM 6385 O O . LEU F 1 153 ? 71.149 -76.771 29.835 1.000 53.089 151 LEU F O 1
ATOM 6387 N N . GLY F 1 154 ? 70.825 -78.978 30.264 1.000 56.276 152 GLY F N 1
ATOM 6388 C CA . GLY F 1 154 ? 69.492 -78.846 30.821 1.000 58.483 152 GLY F CA 1
ATOM 6389 C C . GLY F 1 154 ? 69.442 -77.775 31.902 1.000 59.965 152 GLY F C 1
ATOM 6390 O O . GLY F 1 154 ? 68.520 -76.947 31.911 1.000 61.953 152 GLY F O 1
ATOM 6391 N N . LEU F 1 155 ? 70.463 -77.795 32.776 1.000 61.087 153 LEU F N 1
ATOM 6392 C CA . LEU F 1 155 ? 70.562 -76.907 33.926 1.000 59.562 153 LEU F CA 1
ATOM 6393 C C . LEU F 1 155 ? 70.673 -75.455 33.468 1.000 58.904 153 LEU F C 1
ATOM 6394 O O . LEU F 1 155 ? 69.878 -74.627 33.907 1.000 57.724 153 LEU F O 1
ATOM 6399 N N . GLU F 1 156 ? 71.631 -75.163 32.579 1.000 56.056 154 GLU F N 1
ATOM 6400 C CA . GLU F 1 156 ? 71.856 -73.794 32.167 1.000 56.597 154 GLU F CA 1
ATOM 6401 C C . GLU F 1 156 ? 70.589 -73.245 31.531 1.000 56.807 154 GLU F C 1
ATOM 6402 O O . GLU F 1 156 ? 70.298 -72.072 31.716 1.000 58.461 154 GLU F O 1
ATOM 6408 N N . SER F 1 157 ? 69.838 -74.078 30.797 1.000 56.286 155 SER F N 1
ATOM 6409 C CA . SER F 1 157 ? 68.617 -73.621 30.150 1.000 59.780 155 SER F CA 1
ATOM 6410 C C . SER F 1 157 ? 67.623 -73.168 31.213 1.000 61.437 155 SER F C 1
ATOM 6411 O O . SER F 1 157 ? 67.072 -72.076 31.124 1.000 64.126 155 SER F O 1
ATOM 6413 N N . SER F 1 158 ? 67.409 -74.032 32.215 1.000 61.670 156 SER F N 1
ATOM 6414 C CA . SER F 1 158 ? 66.504 -73.737 33.313 1.000 63.298 156 SER F CA 1
ATOM 6415 C C . SER F 1 158 ? 66.908 -72.409 33.960 1.000 67.126 156 SER F C 1
ATOM 6416 O O . SER F 1 158 ? 66.072 -71.524 34.180 1.000 66.098 156 SER F O 1
ATOM 6419 N N . GLU F 1 159 ? 68.211 -72.283 34.244 1.000 64.653 157 GLU F N 1
ATOM 6420 C CA . GLU F 1 159 ? 68.762 -71.086 34.844 1.000 63.697 157 GLU F CA 1
ATOM 6421 C C . GLU F 1 159 ? 68.354 -69.875 34.020 1.000 61.415 157 GLU F C 1
ATOM 6422 O O . GLU F 1 159 ? 67.861 -68.916 34.584 1.000 66.790 157 GLU F O 1
ATOM 6428 N N . ARG F 1 160 ? 68.537 -69.924 32.707 1.000 56.304 158 ARG F N 1
ATOM 6429 C CA . ARG F 1 160 ? 68.216 -68.796 31.850 1.000 59.101 158 ARG F CA 1
ATOM 6430 C C . ARG F 1 160 ? 66.713 -68.506 31.964 1.000 59.779 158 ARG F C 1
ATOM 6431 O O . ARG F 1 160 ? 66.315 -67.347 32.112 1.000 63.320 158 ARG F O 1
ATOM 6434 N N . GLU F 1 161 ? 65.878 -69.553 31.956 1.000 55.923 159 GLU F N 1
ATOM 6435 C CA . GLU F 1 161 ? 64.444 -69.357 31.936 1.000 57.449 159 GLU F CA 1
ATOM 6436 C C . GLU F 1 161 ? 63.965 -68.749 33.259 1.000 62.684 159 GLU F C 1
ATOM 6437 O O . GLU F 1 161 ? 63.150 -67.826 33.256 1.000 65.804 159 GLU F O 1
ATOM 6443 N N . VAL F 1 162 ? 64.455 -69.281 34.392 1.000 63.968 160 VAL F N 1
ATOM 6444 C CA . VAL F 1 162 ? 64.138 -68.695 35.685 1.000 64.096 160 VAL F CA 1
ATOM 6445 C C . VAL F 1 162 ? 64.505 -67.203 35.683 1.000 63.275 160 VAL F C 1
ATOM 6446 O O . VAL F 1 162 ? 63.655 -66.358 35.979 1.000 61.912 160 VAL F O 1
ATOM 6450 N N . LYS F 1 163 ? 65.763 -66.886 35.328 1.000 58.585 161 LYS F N 1
ATOM 6451 C CA . LYS F 1 163 ? 66.228 -65.510 35.316 1.000 61.682 161 LYS F CA 1
ATOM 6452 C C . LYS F 1 163 ? 65.251 -64.666 34.505 1.000 65.962 161 LYS F C 1
ATOM 6453 O O . LYS F 1 163 ? 64.911 -63.550 34.883 1.000 73.053 161 LYS F O 1
ATOM 6455 N N . TRP F 1 164 ? 64.752 -65.228 33.408 1.000 64.257 162 TRP F N 1
ATOM 6456 C CA . TRP F 1 164 ? 63.836 -64.506 32.541 1.000 67.208 162 TRP F CA 1
ATOM 6457 C C . TRP F 1 164 ? 62.508 -64.275 33.245 1.000 68.493 162 TRP F C 1
ATOM 6458 O O . TRP F 1 164 ? 61.954 -63.182 33.155 1.000 71.248 162 TRP F O 1
ATOM 6469 N N . LEU F 1 165 ? 62.007 -65.319 33.922 1.000 68.894 163 LEU F N 1
ATOM 6470 C CA . LEU F 1 165 ? 60.692 -65.276 34.548 1.000 66.476 163 LEU F CA 1
ATOM 6471 C C . LEU F 1 165 ? 60.709 -64.216 35.643 1.000 69.597 163 LEU F C 1
ATOM 6472 O O . LEU F 1 165 ? 59.745 -63.459 35.769 1.000 68.757 163 LEU F O 1
ATOM 6477 N N . ASN F 1 166 ? 61.828 -64.159 36.399 1.000 72.896 164 ASN F N 1
ATOM 6478 C CA . ASN F 1 166 ? 62.026 -63.176 37.446 1.000 76.576 164 ASN F CA 1
ATOM 6479 C C . ASN F 1 166 ? 61.909 -61.769 36.869 1.000 82.577 164 ASN F C 1
ATOM 6480 O O . ASN F 1 166 ? 61.236 -60.915 37.443 1.000 89.843 164 ASN F O 1
ATOM 6485 N N . GLU F 1 167 ? 62.589 -61.542 35.737 1.000 85.519 165 GLU F N 1
ATOM 6486 C CA . GLU F 1 167 ? 62.558 -60.249 35.094 1.000 90.352 165 GLU F CA 1
ATOM 6487 C C . GLU F 1 167 ? 61.128 -59.940 34.671 1.000 92.498 165 GLU F C 1
ATOM 6488 O O . GLU F 1 167 ? 60.682 -58.789 34.749 1.000 102.608 165 GLU F O 1
ATOM 6494 N N . LEU F 1 168 ? 60.412 -60.979 34.233 1.000 83.885 166 LEU F N 1
ATOM 6495 C CA . LEU F 1 168 ? 59.066 -60.784 33.743 1.000 82.085 166 LEU F CA 1
ATOM 6496 C C . LEU F 1 168 ? 58.116 -60.575 34.922 1.000 81.191 166 LEU F C 1
ATOM 6497 O O . LEU F 1 168 ? 57.178 -59.777 34.847 1.000 82.180 166 LEU F O 1
ATOM 6502 N N . ILE F 1 169 ? 58.400 -61.247 36.043 1.000 79.849 167 ILE F N 1
ATOM 6503 C CA . ILE F 1 169 ? 57.597 -61.049 37.248 1.000 79.163 167 ILE F CA 1
ATOM 6504 C C . ILE F 1 169 ? 57.824 -59.636 37.801 1.000 81.119 167 ILE F C 1
ATOM 6505 O O . ILE F 1 169 ? 56.879 -58.949 38.159 1.000 80.332 167 ILE F O 1
ATOM 6510 N N . ALA F 1 170 ? 59.094 -59.224 37.853 1.000 80.958 168 ALA F N 1
ATOM 6511 C CA . ALA F 1 170 ? 59.513 -57.935 38.367 1.000 80.108 168 ALA F CA 1
ATOM 6512 C C . ALA F 1 170 ? 58.755 -56.843 37.629 1.000 84.644 168 ALA F C 1
ATOM 6513 O O . ALA F 1 170 ? 58.217 -55.923 38.255 1.000 88.098 168 ALA F O 1
ATOM 6515 N N . ALA F 1 171 ? 58.680 -56.994 36.297 1.000 89.672 169 ALA F N 1
ATOM 6516 C CA . ALA F 1 171 ? 58.081 -55.991 35.434 1.000 94.567 169 ALA F CA 1
ATOM 6517 C C . ALA F 1 171 ? 56.592 -55.852 35.753 1.000 97.008 169 ALA F C 1
ATOM 6518 O O . ALA F 1 171 ? 56.096 -54.728 35.804 1.000 106.642 169 ALA F O 1
ATOM 6520 N N . GLU F 1 172 ? 55.907 -56.977 36.000 1.000 92.764 170 GLU F N 1
ATOM 6521 C CA . GLU F 1 172 ? 54.470 -56.941 36.203 1.000 93.278 170 GLU F CA 1
ATOM 6522 C C . GLU F 1 172 ? 54.114 -56.197 37.494 1.000 98.641 170 GLU F C 1
ATOM 6523 O O . GLU F 1 172 ? 53.078 -55.523 37.551 1.000 101.086 170 GLU F O 1
ATOM 6529 N N . ARG F 1 173 ? 54.975 -56.304 38.514 1.000 100.869 171 ARG F N 1
ATOM 6530 C CA . ARG F 1 173 ? 54.726 -55.624 39.781 1.000 101.705 171 ARG F CA 1
ATOM 6531 C C . ARG F 1 173 ? 54.742 -54.113 39.565 1.000 106.379 171 ARG F C 1
ATOM 6532 O O . ARG F 1 173 ? 53.815 -53.425 40.006 1.000 105.843 171 ARG F O 1
ATOM 6540 N N . ALA F 1 174 ? 55.794 -53.631 38.880 1.000 105.442 172 ALA F N 1
ATOM 6541 C CA . ALA F 1 174 ? 56.030 -52.212 38.658 1.000 103.838 172 ALA F CA 1
ATOM 6542 C C . ALA F 1 174 ? 54.941 -51.625 37.751 1.000 102.684 172 ALA F C 1
ATOM 6543 O O . ALA F 1 174 ? 54.705 -52.120 36.646 1.000 100.110 172 ALA F O 1
ATOM 6545 N N . ALA F 1 175 ? 54.178 -50.672 38.321 1.000 103.419 173 ALA F N 1
ATOM 6546 C CA . ALA F 1 175 ? 52.967 -50.133 37.709 1.000 105.524 173 ALA F CA 1
ATOM 6547 C C . ALA F 1 175 ? 53.004 -48.600 37.692 1.000 107.804 173 ALA F C 1
ATOM 6548 O O . ALA F 1 175 ? 53.342 -48.013 38.749 1.000 109.911 173 ALA F O 1
#

Organism: Mycobacterium tuberculosis (strain ATCC 25618 / H37Rv) (NCBI:txid83332)

Nearest PDB structures (foldseek):
  8jxk-assembly1_F-2  TM=1.007E+00  e=6.800E-20  Mycobacterium tuberculosis H37Rv
  8jxk-assembly3_E  TM=9.580E-01  e=6.229E-16  Mycobacterium tuberculosis H37Rv
  8jxk-assembly3_C  TM=9.280E-01  e=2.731E-15  Mycobacterium tuberculosis H37Rv
  8jxk-assembly2_D  TM=8.958E-01  e=1.408E-15  Mycobacterium tuberculosis H37Rv
  8jxk-assembly1_A  TM=9.209E-01  e=4.546E-15  Mycobacterium tuberculosis H37Rv

InterPro domains:
  IPR005149 Transcription regulator PadR, N-terminal [PF03551] (6-81)
  IPR036388 Winged helix-like DNA-binding domain superfamily [G3DSA:1.10.10.10] (1-89)
  IPR036390 Winged helix DNA-binding domain superfamily [SSF46785] (2-170)
  IPR052509 Metal-responsive DNA-binding regulator [PTHR33169] (1-107)

Foldseek 3Di:
DLLLLLQLLVQVVDKADPVVSQVVLCVLQVPVDRDDPVVNVVVVVVCVVVVQWDFPCGIIHGGPVVVVVNLVVLADQDLCCQDSSNVSSSVVVVVSHDLVSVLSNLVSNLVVLVVQLVVLVVVVVPVPPVSVVSNVVSVVVNVVSVVVNVVSVD/DLCLLLVLPLPVDKAAQVGSQVVVCVLPVPDPVVRVVVVVVCVVVAFPDIGHGDPVSNCVNVVVLADQDLCCQDPSNVSSSVVVVVNHDLVSVLSNLVSNLVVLVVLLVVLVVVLVPDDVNCVVNVVSVVSNVVSVVVNVVSVVVNVVSVD/DLLLLLQLVVQVVDKAQPVVSQVVSCVLLVHDDTDDPVVNVVVVVVCVVVPQWDWACGIIHGGPVVVVVNLVVLADQDLCCQDSSNVSSSVVVVVSHDLVSVLSNLVSNLVVLVVLLVVLVCQACPVCVVPPDPPNVVSVVSNVVSVVVNVVSVVVNVVSVVD/DVLLLLLQLVVQVVDKAFPVVSQVVSCVLQVHPDTDDDVVNVVVVVVCVVVPQKDWDQPPPVSTIIHGGPVNNVVNLVLLADQDLCCQDPSNVSSSVVVVVSHDLVSVLSNLVSNLVVLVVLLVVLVVQLVVPCPVPSNVVSVVSNVVSVVVNVVSCVVNVVSVPD/DLLLLLQLLVQVVDKAQPVVSLVSLCVLQPDDSPDCVVVVVVCVVVPQWDFDPVTIIHGGPVVVVVNLVVLADQDLCCQDSSNVSSSVVVVVSHDPVSVLSNLVSNLVVLVVLLVVLVVQLVPPPVVVSNVVSVVVNVVSVVVNVVSVVVNCPVVD/DPPLLLQLVQCVVPNDDCVCSVVVVCVLDHPDDCPVVVVVCVVVCVVVHPVVVVVNLVVLADQDLCCQDSSNVSSSVVVVVSHDLVSVLSNLVSNLVVLVVQLVVLVVVLVPDVVPSNVVSVVVNVVSVVVNVVSVVVNVVSVPD

Radius of gyration: 35.24 Å; Cα contacts (8 Å, |Δi|>4): 1113; chains: 6; bounding box: 109×100×79 Å

Solvent-accessible surface area: 48275 Å² total; per-residue (Å²): 67,50,49,40,0,3,5,0,2,7,9,47,60,48,87,16,82,0,75,79,14,17,66,104,5,23,58,34,71,67,56,110,55,88,32,69,70,67,56,0,74,75,18,9,68,110,11,41,83,73,28,5,5,52,89,110,210,110,53,13,36,40,39,37,91,0,22,113,67,12,37,102,10,7,45,55,27,22,107,61,0,36,74,90,73,1,10,26,2,0,63,38,11,27,58,46,3,45,55,100,2,54,32,121,0,5,46,1,10,65,120,62,0,63,115,94,62,74,44,37,144,67,32,69,82,222,164,86,137,120,58,72,60,26,32,108,76,6,45,67,46,8,70,120,0,60,114,28,8,60,64,57,134,87,103,42,46,49,24,20,61,30,32,33,89,108,72,82,35,44,36,88,41,49,23,78,68,43,47,48,41,73,127,90,60,76,39,48,36,65,75,42,62,74,69,45,61,82,117,32,75,251,75,90,57,64,46,37,133,65,20,63,68,48,28,41,141,65,18,50,64,37,22,100,136,16,31,67,84,97,6,1,10,17,9,1,23,48,5,128,68,2,74,61,145,8,52,34,55,0,3,43,1,8,56,126,66,0,77,92,85,104,50,5,16,48,64,16,32,83,115,22,88,127,70,58,33,27,46,58,37,20,60,36,26,37,57,42,4,86,56,24,8,53,21,0,64,119,17,4,63,76,48,142,134,147,43,21,55,8,0,8,6,1,9,4,40,130,60,87,22,94,2,67,37,7,86,85,130,4,15,13,34,40,4,38,119,191,51,36,62,41,64,49,5,78,73,21,8,178,56,15,43,86,110,29,17,6,50,62,135,123,37,47,24,29,16,36,121,55,0,117,70,98,8,34,67,26,7,38,53,27,19,81,128,10,10,66,85,64,3,1,9,0,0,3,9,10,12,115,128,5,72,67,53,5,56,44,94,0,0,42,0,8,68,9,68,0,37,56,94,43,10,13,18,86,44,14,39,64,64,58,26,82,103,51,139,37,28,29,31,89,27,14,56,39,26,26,62,38,6,103,44,24,13,64,30,0,58,63,8,21,62,49,26,80,100,113,106,50,22,23,22,8,2,0,0,6,7,4,54,76,60,76,8,53,6,126,64,0,76,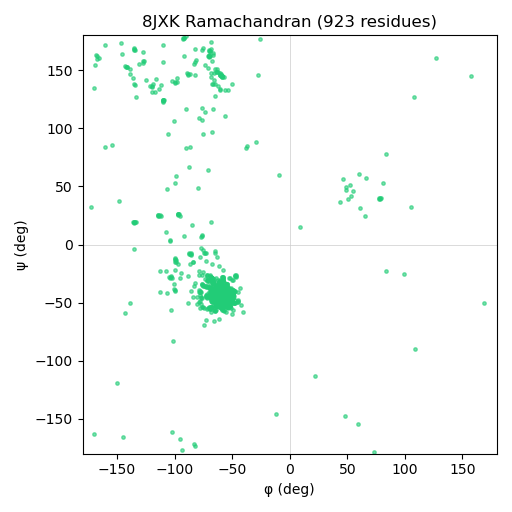63,130,0,15,48,30,62,6,41,53,72,67,33,68,61,53,48,8,57,71,5,10,62,107,0,79,91,61,26,9,5,45,56,52,50,54,144,82,121,194,9,26,22,75,13,34,39,106,0,72,124,53,6,35,110,21,5,45,52,10,15,62,84,8,6,66,108,99,5,1,11,3,0,4,22,14,22,70,19,2,26,64,69,6,62,36,49,0,0,27,0,28,54,12,71,10,34,76,51,41,26,34,25,83,65,12,56,51,81,35,79,92,73,76,19,22,82,28,12,42,33,28,20,124,42,8,66,53,23,8,97,27,2,65,107,33,2,62,62,82,152,77,157,111,35,54,56,9,10,30,13,4,12,8,64,77,60,82,22,18,0,155,28,17,21,66,90,32,34,24,19,72,24,52,102,78,60,62,34,99,82,47,14,93,61,28,51,91,90,29,26,11,45,78,59,143,198,18,41,29,91,38,39,131,60,1,49,70,46,12,37,65,61,7,46,62,26,21,105,136,10,27,68,91,58,4,0,7,7,0,4,29,14,26,113,76,9,71,68,52,2,60,59,129,0,2,55,0,9,78,118,67,0,63,39,88,55,54,0,19,77,40,2,30,80,137,13,119,101,59,72,17,74,71,26,13,67,24,26,17,94,36,6,80,55,23,10,51,19,0,66,133,48,20,66,39,88,91,124,145,37,87,43,5,8,42,22,13,62,31,58,149,84,96,89,72,43,86,56,25,34,70,48,39,56,64,68,93,50,148,103,98,45,59,98,41,45,66,61,35,39,81,132,15,29,64,55,26,74,59,3,64,56,113,34,47,98,15,7,45,48,39,17,105,79,0,34,66,85,99,11,9,37,30,0,55,57,32,36,146,77,13,72,76,81,9,3,33,36,0,0,44,1,10,60,128,71,0,64,128,95,57,98,47,34,40,68,36,38,83,84,116,148,78,76,65,22,124,125,50,70,58,26,22,102,63,6,83,93,48,10,52,108,0,64,119,48,4,60,61,64,145,84,148

Secondary structure (DSSP, 8-state):
-HHHHHHHHHHHHS-EEHHHHHHHHHHHHT-SSPPPHHHHHHHHHHHHHTTSEEE---EEEE-HHHHHHHHHHHH--SGGGTSHHHHHHHHHGGGGS-HHHHHHHHHHHHHHHHHHHHHHHHHT-----HHHHHHHHHHHHHHHHHHHHHHHH-/-HHHHHHT---S--EETTHHHHGGGS-----HHHHHHHHHHHHTT----EE---SSHHHHHHHHHH--SGGGTSHHHHHHHHHGGGGS-HHHHHHHHHHHHHHHHHHHHHHHHHHHH-----HHHHHHHHHHHHHHHHHHHHHHHHHHHH-/-HHHHHHHHHHHHS-EEHHHHHHHHHHHTT-SSPPPHHHHHHHHHHHHHTTSEEE---EEEE-HHHHHHHHHHHH--SGGGTSHHHHHHHHHGGGGS-HHHHHHHHHHHHHHHHHHHHHHHHHTTSSSTT-S-SHHHHHHHHHHHHHHHHHHHHHHHHHHHH-/-HHHHHHHHHHHHH--EEHHHHHHHHHHHTT-SSPPPTTTHHHHHHHHHHTTSEEE---S----EEEE-HHHHHHHHHHHH--SGGGTSHHHHHHHHHGGGGS-HHHHHHHHHHHHHHHHHHHHHHHHHHHH---HHHHHHHHHHHHHHHHHHHHHHHHHHHHH--/-HHHHHHHHHHHHS-EEHHHHHHHHHHHT-------HHHHHHHHHTTSEEE----EEEE-HHHHHHHHHHHH--SGGGTSHHHHHHHHHGGGGS-HHHHHHHHHHHHHHHHHHHHHHHHHHHH---HHHHHHHHHHHHHHHHHHHHHHHHHTTS--/--TTHHHHHHHTTS---HHHHHHHHHTTT-----HHHHHHHHHTT----HHHHHHHHHHHH--SGGGTSHHHHHHHHHGGGGS-HHHHHHHHHHHHHHHHHHHHHHHHHHH---HHHHHHHHHHHHHHHHHHHHHHHHHHHHH--

B-factor: mean 79.07, std 18.55, range [41.73, 150.78]